Protein AF-A0A2V8D7M4-F1 (afdb_monomer_lite)

Secondary structure (DSSP, 8-state):
------------SS--SS---PPPP---PPPPPTTS-B-B-BTTBSTT---EE---SS-TTTGGGEEEEEEE------SS---PPPEEETTEEEEE-TT--EEEEETTT--EEEEE--TTT--GGGGGT--------EEETTEEEEEETTEEEEEETTT--B-TTTTBTTEE-HHHHHHTTT-TT-S-GGGGT-B--SPPEEETTEEEEE-B-GGGT-SS-EEEEEETTT--EEEEEESS--STTSTTHHHHGGG-BSS--EE----SPPEEETTTTEEEEEE--EES-GGGSBS--TTTTEEEEEETTT--EEEEEESSSS--S-----S--EEEEEEETTEEEEEEEEE-TTS-EEEEETTT--BSS-EEEEE-----SSTT----SEEEEEB-TTSSBPPPSS-SS--S--HHHHTT-EE--TTPPP-TTEEBSS-TT-SS-SPPPEEETTTTEEEEEEEE--BT--S--EEEEEEEETTTTEEEEEEEEESB--S-EEEETTTEEEEE-B-TTT-EEEEEETTT--EEEEEE-SS---SPPEEEEETTEEEEEETTTEEEEEE--TTSTT-TTTHHHHHHHHHHHHHHHS--S--EEEETTEEEE-SSHHHHHHHHHHHHHHHHHHHS-HHHHHHHHHHHHHHTTT--THHHHHHHHHHHHHHHHHHHHHHHTT--EEEEETTEEEEE-TTHHHHHHHHHHHHHHHHH-TTS-THHHHB-TT----S-S--PPPPHHHHHHHHHHHHHHHHHHTHHHHHTTT-BS-SSHHHHHHHHHHHHHHHTTT-GGGTT--SSSTT-SSGGGGS---HHHHHHHHHHHHTT--HHHHHHHHHHHHHHHHHHHHHHHHHHHH--HHHHHHHHHHHHT-HHHHHTTT-HHHH--THHHHHHHHHHHHHHH--HHHHHHHHHHHHHHHHH-HHHHHHHHHHHHHHHHHHHHHH-PPPHHHHHHHHHHHHHHHHHHHHHHHHHHHHHHHH-PPPHHHHHHTS--GGGGG---TTBTTTTTTSS----GGG-----HHHHHHHHHHTSSSBPHHHHHHHHHHHHHHHHHTGGGSSHHHHHTTSGGGGS---GGGHHHHHHHHHHHHHHHHHHHHHHT-S-HHHHHHHHHHHHHHHHHHT-B----B---SS--TTGGG---TT-EEEEESPP-GGGTTSSHHHHHHHHHHH---BS---SSS--TTHHHHHHHHTTTTSHHHHHHHHHTTEEEEEEEHHHH-HHHHHHHHHHHHH-TTEEEEEEEEETTEEEEEEEE--

pLDDT: mean 81.51, std 22.2, range [20.89, 98.62]

Radius of gyration: 36.57 Å; chains: 1; bounding box: 95×88×108 Å

Sequence (1271 aa):
MDQKCSVLFSVAAVSAVLASSVPAPRGQQPRPNAATSANWPLHNLDLAGSRFSALDQINTSNVKLLGPRWLFQHGVIDGVSNQTTPVIA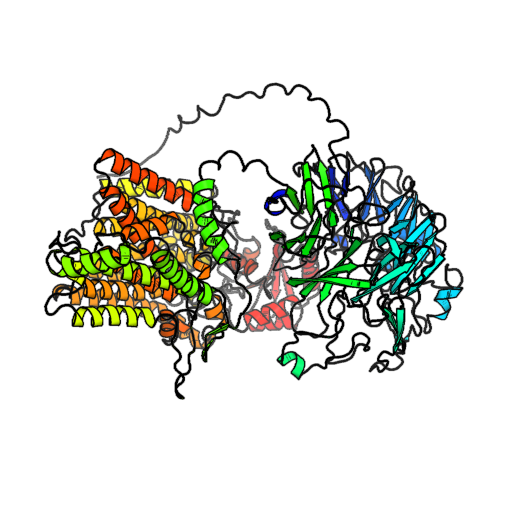DGTLYVTDSRGSVYAVDAADGHLLWTYDVTTAIGGGAKDGYVFRNRGVCYANGVIYGAAGSFLLALDAKTGKPMPGFGKNGHAHVILDVLNVRYPDVTSPITLGYWFTTAPQVYDGVLYIGSTRSESHIPGGHVIAVDAKTGKVLWHFNTIPQDENDQGWAVAGPTWVGGERNGGGIWETPSIDADLGLLYVAVGNPFGDSTKRIGTNLFTDSIIALTLGSGTLKWHFQQTHHDVWDYDSANQPILFDMEVRGQKVKALAEASKNGYLYILNRETGQPIHPIKEMPVPTETTRSGEQPWPTQPIPYTAAGQPMRPVSPVFPVNIPPERLASGKLVPIFTPPGPNQIRAPGTEGGANYGPISYSPQTGLLYVAAVDSPSGAGRPARGYFSAFDPSTGELVWQRDFDGHGQAGSVVTAGGLVFVGAGSNIAGYFFAYDAKSGELLWKFNTGAGIFASPSVYMVNGEQFVADAKPFCVLRVSPLMRDRFALVADFVFLVLAGVAAFISMAGGVSWHIGSLRVTAGSGTRAAALAGIVLVVRHAVVRHPSLAARLLITLQRVKALVRIRRLAAAADLVVVSLVAAQFLIDLVGGGGESQAGGFHVLIPGGTYLVLAALAVWLLRRAAFKGSSPLKLLLSRRHEHAWPAAFGWPSRREWLLAFVVVGGATVLLLHQQVLAFTSVPDLGDPLFSMWRLAWVAHQLPRDPLHLFDANIFHPAVRTLAYSDAMLLPGLIAAPALWLGAPLAVVYTSLMLFSFVAAGLAMFALARAISGHVGGALIAGLVFAFDPFRFSHYSHLELEFSFWMPLAALCVLRTLATGDRGAGVLAGALVALQGLSSLYLGAYFALSLTVLVQCRIGVFGRPTRRALVPLGVVVLIGTATAALVTIPYWANRSTLGERSVDEIRAYSARGRDYLTASRRSALYGMRLFEREGGERELFPGTAPLLLGAAALLPPLEPAAVVVAVTLATSVDASLGLNGTIYSWLHKLPPFRGFRAPARFRAIAGLYLALLAGVGAVAIARRIGSVWRSRATLWAIGLAVLVDVHPAIELQPLWNHAPGIYKYVPDPRSVLADLPLPWGQDAFWHDPVYMYFATFHWHPIVNGSSGFAPAWYEPLGAIARDFPSDATLDAFRELGTEYFVLHEGYYGTAMFRRVVGDVGLQARLEFVATSSWEEGECRLYRLRR

Foldseek 3Di:
DDDDDDDDDDDDDDPPPPDDDDDDPDDDDDDDDPPFWFWQQALLSDLLSQLEAQDAPCFLVFVALKDFQEFDDPPDDLVAAAAEAWGGDPQWIWTADQQWKIWIAGNNRGHTQDTGDCQVVDDDCSVVRDGNAAHHWGDDDQWIWGFGWQWIFIARNRRRFTQPQEPHRRIANAVCVVCCVPVVVDPHVVVLPWTDREYWDDDPQKTWGKIFDLVSFHLFIKTFIARNRRRHTQEIAGQFDQDPVHACCVPQVVQFAQRRRTAFTFQYYWHDDVVLQKIKTWTWDHDDDLLRGHGQRGPHQKIWIAGNNYRHTDDMDHQAGSDQFRWGQQAHWRWDWDDAPNDIAGWTWTAILLQDIFIARPNHRHGPFDWDWAADDQDDPDPNRGGDGTGTFGDWNVRHGQDGQDDQWDDPADPVLVVQADTDGNRHRDDPRYKGPPHNCGFQHNAYWHADPVQQKIKTKTKRDIPSRPDAIKIKIWIANSNGSHTQDMDIDGAGRQHHWRHYSSQWIWGFHADQPFQKIFIARNNRRHTSDIDRPNHGFNYYWDWIGDSNWIWIWGVDSTTIMGNDPPPPPPCPVPVVVVVVVVVVVVLVPPFADWDWDDDDPDTDTDDGRVVVCVVVVVVCVVCVVCPPCVPVVVVVVVVVVVVVPPDDPLVVVVVVVVVVVVVVVVLLVVQLVQDFDWDDDDPDTDGDANPVVVVVVVVVVVVVVVVVDDDDDPLCSLADPPDPQDLHLPLDFDDPVLLVVLLCLQVVLLCVLVVVCVVQVLWDQALFLLLVVLLLLLLLLVCCVPPVVQSQQALEQFPDGSVCLLFWSQNLLSVVLNVCVVVVNFSSNSSSVLLSVLLSLQLSLQLSLLCSRQVDSLLSNQLSLLLSLFLLCVLVSSNSLLSNLNLLSLLLSLLVSLQSPLDLVSLLSSLVSLLSNCSSGVVSSVLSVVLSVLLVVLCCVNVNGGDPSSPVSPVNSVVSSVVSNCVSCPSNVVCCVQFPFDDPVLLQLQAEGSQLLQAARCFQPVPNRPTDDDDDSSSRQPRFDLLVVLLVLQCPPSHHSSSVSLVVSLVVLVQQSNACSHDPNVVVCVPVVSRRDRHSVSSSSVSSSSSSSSSSSSLVSVLVVDPDPVVSVVSSVVSSVVSSNRSRTHGDIDHDDSAAFPALVLPPDLAAEEEEDDQDADPRNRHPLSVVSSNCSHRVYRYSGDDGSTHGPVRRVLNVLSVPPPDPVNLVSCVVSRHFKYKYDCLVCPVSSSVVNVVVLVVDPQKDWRDWTADPSGIITMIGGHD

Structure (mmCIF, N/CA/C/O backbone):
data_AF-A0A2V8D7M4-F1
#
_entry.id   AF-A0A2V8D7M4-F1
#
loop_
_atom_site.group_PDB
_atom_site.id
_atom_site.type_symbol
_atom_site.label_atom_id
_atom_site.label_alt_id
_atom_site.label_comp_id
_atom_site.label_asym_id
_atom_site.label_entity_id
_atom_site.label_seq_id
_atom_site.pdbx_PDB_ins_code
_atom_site.Cartn_x
_atom_site.Cartn_y
_atom_site.Cartn_z
_atom_site.occupancy
_atom_site.B_iso_or_equiv
_atom_site.auth_seq_id
_atom_site.auth_comp_id
_atom_site.auth_asym_id
_atom_site.auth_atom_id
_atom_site.pdbx_PDB_model_num
ATOM 1 N N . MET A 1 1 ? 4.837 -33.604 54.580 1.00 27.72 1 MET A N 1
ATOM 2 C CA . MET A 1 1 ? 5.178 -34.786 53.764 1.00 27.72 1 MET A CA 1
ATOM 3 C C . MET A 1 1 ? 3.973 -35.107 52.897 1.00 27.72 1 MET A C 1
ATOM 5 O O . MET A 1 1 ? 2.879 -35.079 53.439 1.00 27.72 1 MET A O 1
ATOM 9 N N . ASP A 1 2 ? 4.018 -35.400 51.605 1.00 26.11 2 ASP A N 1
ATOM 10 C CA . ASP A 1 2 ? 4.973 -35.200 50.504 1.00 26.11 2 ASP A CA 1
ATOM 11 C C . ASP A 1 2 ? 4.156 -35.527 49.225 1.00 26.11 2 ASP A C 1
ATOM 13 O O . ASP A 1 2 ? 3.369 -36.463 49.244 1.00 26.11 2 ASP A O 1
ATOM 17 N N . GLN A 1 3 ? 4.029 -34.621 48.248 1.00 25.11 3 GLN A N 1
ATOM 18 C CA . GLN A 1 3 ? 4.700 -34.630 46.932 1.00 25.11 3 GLN A CA 1
ATOM 19 C C . GLN A 1 3 ? 4.267 -35.712 45.903 1.00 25.11 3 GLN A C 1
ATOM 21 O O . GLN A 1 3 ? 4.392 -36.900 46.163 1.00 25.11 3 GLN A O 1
ATOM 26 N N . LYS A 1 4 ? 3.974 -35.211 44.677 1.00 24.16 4 LYS A N 1
ATOM 27 C CA . LYS A 1 4 ? 4.159 -35.793 43.310 1.00 24.16 4 LYS A CA 1
ATOM 28 C C . LYS A 1 4 ? 3.019 -36.661 42.723 1.00 24.16 4 LYS A C 1
ATOM 30 O O . LYS A 1 4 ? 2.608 -37.634 43.331 1.00 24.16 4 LYS A O 1
ATOM 35 N N . CYS A 1 5 ? 2.341 -36.175 41.661 1.00 22.86 5 CYS A N 1
ATOM 36 C CA . CYS A 1 5 ? 2.525 -36.455 40.200 1.00 22.86 5 CYS A CA 1
ATOM 37 C C . CYS A 1 5 ? 2.073 -37.888 39.811 1.00 22.86 5 CYS A C 1
ATOM 39 O O . CYS A 1 5 ? 2.480 -38.822 40.481 1.00 22.86 5 CYS A O 1
ATOM 41 N N . SER A 1 6 ? 1.262 -38.199 38.782 1.00 23.02 6 SER A N 1
ATOM 42 C CA . SER A 1 6 ? 1.127 -37.699 37.388 1.00 23.02 6 SER A CA 1
ATOM 43 C C . SER A 1 6 ? -0.196 -38.265 36.779 1.00 23.02 6 SER A C 1
ATOM 45 O O . SER A 1 6 ? -0.577 -39.367 37.149 1.00 23.02 6 SER A O 1
ATOM 47 N N . VAL A 1 7 ? -1.027 -37.505 36.042 1.00 22.80 7 VAL A N 1
ATOM 48 C CA . VAL A 1 7 ? -1.212 -37.471 34.556 1.00 22.80 7 VAL A CA 1
ATOM 49 C C . VAL A 1 7 ? -1.684 -38.783 33.873 1.00 22.80 7 VAL A C 1
ATOM 51 O O . VAL A 1 7 ? -0.868 -39.686 33.746 1.00 22.80 7 VAL A O 1
ATOM 54 N N . LEU A 1 8 ? -2.944 -38.834 33.369 1.00 20.89 8 LEU A N 1
ATOM 55 C CA . LEU A 1 8 ? -3.399 -39.216 31.992 1.00 20.89 8 LEU A CA 1
ATOM 56 C C . LEU A 1 8 ? -4.894 -39.650 31.890 1.00 20.89 8 LEU A C 1
ATOM 58 O O . LEU A 1 8 ? -5.414 -40.302 32.786 1.00 20.89 8 LEU A O 1
ATOM 62 N N . PHE A 1 9 ? -5.513 -39.333 30.733 1.00 22.23 9 PHE A N 1
ATOM 63 C CA . PHE A 1 9 ? -6.847 -39.713 30.190 1.00 22.23 9 PHE A CA 1
ATOM 64 C C . PHE A 1 9 ? -8.096 -39.131 30.900 1.00 22.23 9 PHE A C 1
ATOM 66 O O . PHE A 1 9 ? -8.343 -39.371 32.070 1.00 22.23 9 PHE A O 1
ATOM 73 N N . SER A 1 10 ? -8.993 -38.368 30.257 1.00 23.16 10 SER A N 1
ATOM 74 C CA . SER A 1 10 ? -9.716 -38.729 29.030 1.00 23.16 10 SER A CA 1
ATOM 75 C C . SER A 1 10 ? -10.328 -37.501 28.330 1.00 23.16 10 SER A C 1
ATOM 77 O O . SER A 1 10 ? -11.093 -36.747 28.930 1.00 23.16 10 SER A O 1
ATOM 79 N N . VAL A 1 11 ? -10.022 -37.352 27.040 1.00 24.89 11 VAL A N 1
ATOM 80 C CA . VAL A 1 11 ? -10.732 -36.523 26.055 1.00 24.89 11 VAL A CA 1
ATOM 81 C C . VAL A 1 11 ? -11.683 -37.453 25.302 1.00 24.89 11 VAL A C 1
ATOM 83 O O . VAL A 1 11 ? -11.208 -38.303 24.561 1.00 24.89 11 VAL A O 1
ATOM 86 N N . ALA A 1 12 ? -12.994 -37.320 25.507 1.00 25.48 12 ALA A N 1
ATOM 87 C CA . ALA A 1 12 ? -14.046 -37.806 24.604 1.00 25.48 12 ALA A CA 1
ATOM 88 C C . ALA A 1 12 ? -15.416 -37.405 25.172 1.00 25.48 12 ALA A C 1
ATOM 90 O O . ALA A 1 12 ? -15.815 -37.971 26.183 1.00 25.48 12 ALA A O 1
ATOM 91 N N . ALA A 1 13 ? -16.094 -36.428 24.547 1.00 26.25 13 ALA A N 1
ATOM 92 C CA . ALA A 1 13 ? -17.565 -36.296 24.459 1.00 26.25 13 ALA A CA 1
ATOM 93 C C . ALA A 1 13 ? -18.044 -34.848 24.198 1.00 26.25 13 ALA A C 1
ATOM 95 O O . ALA A 1 13 ? -18.875 -34.353 24.946 1.00 26.25 13 ALA A O 1
ATOM 96 N N . VAL A 1 14 ? -17.590 -34.168 23.131 1.00 25.42 14 VAL A N 1
ATOM 97 C CA . VAL A 1 14 ? -18.385 -33.098 22.470 1.00 25.42 14 VAL A CA 1
ATOM 98 C C . VAL A 1 14 ? -18.044 -33.029 20.964 1.00 25.42 14 VAL A C 1
ATOM 100 O O . VAL A 1 14 ? -17.627 -32.000 20.446 1.00 25.42 14 VAL A O 1
ATOM 103 N N . SER A 1 15 ? -18.198 -34.146 20.242 1.00 25.67 15 SER A N 1
ATOM 104 C CA . SER A 1 15 ? -18.017 -34.214 18.773 1.00 25.67 15 SER A CA 1
ATOM 105 C C . SER A 1 15 ? -19.235 -34.795 18.036 1.00 25.67 15 SER A C 1
ATOM 107 O O . SER A 1 15 ? -19.090 -35.344 16.953 1.00 25.67 15 SER A O 1
ATOM 109 N N . ALA A 1 16 ? -20.450 -34.685 18.586 1.00 26.64 16 ALA A N 1
ATOM 110 C CA . ALA A 1 16 ? -21.616 -35.427 18.082 1.00 26.64 16 ALA A CA 1
ATOM 111 C C . ALA A 1 16 ? -22.852 -34.576 17.707 1.00 26.64 16 ALA A C 1
ATOM 113 O O . ALA A 1 16 ? -23.973 -35.018 17.933 1.00 26.64 16 ALA A O 1
ATOM 114 N N . VAL A 1 17 ? -22.684 -33.375 17.122 1.00 26.47 17 VAL A N 1
ATOM 115 C CA . VAL A 1 17 ? -23.813 -32.610 16.513 1.00 26.47 17 VAL A CA 1
ATOM 116 C C . VAL A 1 17 ? -23.497 -32.035 15.109 1.00 26.47 17 VAL A C 1
ATOM 118 O O . VAL A 1 17 ? -24.310 -31.329 14.531 1.00 26.47 17 VAL A O 1
ATOM 121 N N . LEU A 1 18 ? -22.363 -32.373 14.480 1.00 27.97 18 LEU A N 1
ATOM 122 C CA . LEU A 1 18 ? -21.993 -31.851 13.142 1.00 27.97 18 LEU A CA 1
ATOM 123 C C . LEU A 1 18 ? -21.801 -32.926 12.057 1.00 27.97 18 LEU A C 1
ATOM 125 O O . LEU A 1 18 ? -21.059 -32.724 11.103 1.00 27.97 18 LEU A O 1
ATOM 129 N N . ALA A 1 19 ? -22.502 -34.056 12.156 1.00 28.30 19 ALA A N 1
ATOM 130 C CA . ALA A 1 19 ? -22.486 -35.092 11.121 1.00 28.30 19 ALA A CA 1
ATOM 131 C C . ALA A 1 19 ? -23.907 -35.584 10.810 1.00 28.30 19 ALA A C 1
ATOM 133 O O . ALA A 1 19 ? -24.363 -36.591 11.342 1.00 28.30 19 ALA A O 1
ATOM 134 N N . SER A 1 20 ? -24.640 -34.832 9.986 1.00 26.25 20 SER A N 1
ATOM 135 C CA . SER A 1 20 ? -25.800 -35.333 9.222 1.00 26.25 20 SER A CA 1
ATOM 136 C C . SER A 1 20 ? -26.304 -34.279 8.230 1.00 26.25 20 SER A C 1
ATOM 138 O O . SER A 1 20 ? -27.333 -33.643 8.415 1.00 26.25 20 SER A O 1
ATOM 140 N N . SER A 1 21 ? -25.582 -34.106 7.124 1.00 25.38 21 SER A N 1
ATOM 141 C CA . SER A 1 21 ? -26.225 -33.782 5.846 1.00 25.38 21 SER A CA 1
ATOM 142 C C . SER A 1 21 ? -25.392 -34.373 4.712 1.00 25.38 21 SER A C 1
ATOM 144 O O . SER A 1 21 ? -24.327 -33.887 4.349 1.00 25.38 21 SER A O 1
ATOM 146 N N . VAL A 1 22 ? -25.865 -35.511 4.215 1.00 29.44 22 VAL A N 1
ATOM 147 C CA . VAL A 1 22 ? -25.399 -36.137 2.976 1.00 29.44 22 VAL A CA 1
ATOM 148 C C . VAL A 1 22 ? -25.762 -35.194 1.819 1.00 29.44 22 VAL A C 1
ATOM 150 O O . VAL A 1 22 ? -26.911 -34.743 1.778 1.00 29.44 22 VAL A O 1
ATOM 153 N N . PRO A 1 23 ? -24.863 -34.882 0.868 1.00 29.25 23 PRO A N 1
ATOM 154 C CA . PRO A 1 23 ? -25.263 -34.173 -0.337 1.00 29.25 23 PRO A CA 1
ATOM 155 C C . PRO A 1 23 ? -26.124 -35.115 -1.184 1.00 29.25 23 PRO A C 1
ATOM 157 O O . PRO A 1 23 ? -25.671 -36.186 -1.588 1.00 29.25 23 PRO A O 1
ATOM 160 N N . ALA A 1 24 ? -27.369 -34.728 -1.458 1.00 28.23 24 ALA A N 1
ATOM 161 C CA . ALA A 1 24 ? -28.170 -35.377 -2.489 1.00 28.23 24 ALA A CA 1
ATOM 162 C C . ALA A 1 24 ? -27.472 -35.234 -3.861 1.00 28.23 24 ALA A C 1
ATOM 164 O O . ALA A 1 24 ? -26.822 -34.210 -4.105 1.00 28.23 24 ALA A O 1
ATOM 165 N N . PRO A 1 25 ? -27.606 -36.212 -4.776 1.00 29.23 25 PRO A N 1
ATOM 166 C CA . PRO A 1 25 ? -27.069 -36.091 -6.125 1.00 29.23 25 PRO A CA 1
ATOM 167 C C . PRO A 1 25 ? -27.715 -34.881 -6.811 1.00 29.23 25 PRO A C 1
ATOM 169 O O . PRO A 1 25 ? -28.934 -34.822 -6.978 1.00 29.23 25 PRO A O 1
ATOM 172 N N . ARG A 1 26 ? -26.897 -33.887 -7.180 1.00 31.62 26 ARG A N 1
ATOM 173 C CA . ARG A 1 26 ? -27.341 -32.749 -7.991 1.00 31.62 26 ARG A CA 1
ATOM 174 C C . ARG A 1 26 ? -27.797 -33.286 -9.345 1.00 31.62 26 ARG A C 1
ATOM 176 O O . ARG A 1 26 ? -26.973 -33.653 -10.178 1.00 31.62 26 ARG A O 1
ATOM 183 N N . GLY A 1 27 ? -29.112 -33.328 -9.550 1.00 28.41 27 GLY A N 1
ATOM 184 C CA . GLY A 1 27 ? -29.692 -33.457 -10.879 1.00 28.41 27 GLY A CA 1
ATOM 185 C C . GLY A 1 27 ? -29.128 -32.367 -11.788 1.00 28.41 27 GLY A C 1
ATOM 186 O O . GLY A 1 27 ? -28.971 -31.221 -11.361 1.00 28.41 27 GLY A O 1
ATOM 187 N N . GLN A 1 28 ? -28.789 -32.749 -13.019 1.00 30.16 28 GLN A N 1
ATOM 188 C CA . GLN A 1 28 ? -28.401 -31.838 -14.091 1.00 30.16 28 GLN A CA 1
ATOM 189 C C . GLN A 1 28 ? -29.419 -30.696 -14.176 1.00 30.16 28 GLN A C 1
ATOM 191 O O . GLN A 1 28 ? -30.562 -30.905 -14.582 1.00 30.16 28 GLN A O 1
ATOM 196 N N . GLN A 1 29 ? -29.008 -29.489 -13.786 1.00 29.09 29 GLN A N 1
ATOM 197 C CA . GLN A 1 29 ? -29.749 -28.298 -14.169 1.00 29.09 29 GLN A CA 1
ATOM 198 C C . GLN A 1 29 ? -29.503 -28.028 -15.661 1.00 29.09 29 GLN A C 1
ATOM 200 O O . GLN A 1 29 ? -28.375 -28.213 -16.132 1.00 29.09 29 GLN A O 1
ATOM 205 N N . PRO A 1 30 ? -30.532 -27.618 -16.422 1.00 30.20 30 PRO A N 1
ATOM 206 C CA . PRO A 1 30 ? -30.375 -27.288 -17.832 1.00 30.20 30 PRO A CA 1
ATOM 207 C C . PRO A 1 30 ? -29.391 -26.125 -17.993 1.00 30.20 30 PRO A C 1
ATOM 209 O O . PRO A 1 30 ? -29.423 -25.173 -17.214 1.00 30.20 30 PRO A O 1
ATOM 212 N N . ARG A 1 31 ? -28.530 -26.194 -19.015 1.00 34.69 31 ARG A N 1
ATOM 213 C CA . ARG A 1 31 ? -27.631 -25.094 -19.401 1.00 34.69 31 ARG A CA 1
ATOM 214 C C . ARG A 1 31 ? -28.441 -23.800 -19.611 1.00 34.69 31 ARG A C 1
ATOM 216 O O . ARG A 1 31 ? -29.452 -23.864 -20.314 1.00 34.69 31 ARG A O 1
ATOM 223 N N . PRO A 1 32 ? -28.021 -22.644 -19.064 1.00 33.19 32 PRO A N 1
ATOM 224 C CA . PRO A 1 32 ? -28.684 -21.376 -19.344 1.00 33.19 32 PRO A CA 1
ATOM 225 C C . PRO A 1 32 ? -28.572 -21.012 -20.829 1.00 33.19 32 PRO A C 1
ATOM 227 O O . PRO A 1 32 ? -27.511 -21.150 -21.438 1.00 33.19 32 PRO A O 1
ATOM 230 N N . ASN A 1 33 ? -29.687 -20.547 -21.394 1.00 30.88 33 ASN A N 1
ATOM 231 C CA . ASN A 1 33 ? -29.779 -19.967 -22.732 1.00 30.88 33 ASN A CA 1
ATOM 232 C C . ASN A 1 33 ? -28.800 -18.791 -22.906 1.00 30.88 33 ASN A C 1
ATOM 234 O O . ASN A 1 33 ? -28.593 -18.011 -21.981 1.00 30.88 33 ASN A O 1
ATOM 238 N N . ALA A 1 34 ? -28.292 -18.608 -24.127 1.00 36.75 34 ALA A N 1
ATOM 239 C CA . ALA A 1 34 ? -27.309 -17.602 -24.556 1.00 36.75 34 ALA A CA 1
ATOM 240 C C . ALA A 1 34 ? -27.711 -16.111 -24.380 1.00 36.75 34 ALA A C 1
ATOM 242 O O . ALA A 1 34 ? -27.045 -15.230 -24.908 1.00 36.75 34 ALA A O 1
ATOM 243 N N . ALA A 1 35 ? -28.778 -15.805 -23.637 1.00 43.97 35 ALA A N 1
ATOM 244 C CA . ALA A 1 35 ? -29.265 -14.447 -23.378 1.00 43.97 35 ALA A CA 1
ATOM 245 C C . ALA A 1 35 ? -28.831 -13.874 -22.007 1.00 43.97 35 ALA A C 1
ATOM 247 O O . ALA A 1 35 ? -29.286 -12.800 -21.626 1.00 43.97 35 ALA A O 1
ATOM 248 N N . THR A 1 36 ? -27.979 -14.573 -21.243 1.00 58.97 36 THR A N 1
ATOM 249 C CA . THR A 1 36 ? -27.606 -14.207 -19.856 1.00 58.97 36 THR A CA 1
ATOM 250 C C . THR A 1 36 ? -26.109 -13.944 -19.636 1.00 58.97 36 THR A C 1
ATOM 252 O O . THR A 1 36 ? -25.670 -13.862 -18.489 1.00 58.97 36 THR A O 1
ATOM 255 N N . SER A 1 37 ? -25.304 -13.839 -20.695 1.00 74.06 37 SER A N 1
ATOM 256 C CA . SER A 1 37 ? -23.854 -13.607 -20.607 1.00 74.06 37 SER A CA 1
ATOM 257 C C . SER A 1 37 ? -23.372 -12.602 -21.650 1.00 74.06 37 SER A C 1
ATOM 259 O O . SER A 1 37 ? -23.865 -12.599 -22.774 1.00 74.06 37 SER A O 1
ATOM 261 N N . ALA A 1 38 ? -22.392 -11.780 -21.287 1.00 89.25 38 ALA A N 1
ATOM 262 C CA . ALA A 1 38 ? -21.728 -10.836 -22.178 1.00 89.25 38 ALA A CA 1
ATOM 263 C C . ALA A 1 38 ? -20.213 -10.957 -22.001 1.00 89.25 38 ALA A C 1
ATOM 265 O O . ALA A 1 38 ? -19.717 -10.930 -20.874 1.00 89.25 38 ALA A O 1
ATOM 266 N N . ASN A 1 39 ? -19.512 -11.104 -23.122 1.00 93.62 39 ASN A N 1
ATOM 267 C CA . ASN A 1 39 ? -18.077 -11.362 -23.186 1.00 93.62 39 ASN A CA 1
ATOM 268 C C . ASN A 1 39 ? -17.278 -10.058 -23.367 1.00 93.62 39 ASN A C 1
ATOM 270 O O . ASN A 1 39 ? -17.806 -9.050 -23.831 1.00 93.62 39 ASN A O 1
ATOM 274 N N . TRP A 1 40 ? -15.985 -10.129 -23.060 1.00 96.69 40 TRP A N 1
ATOM 275 C CA . TRP A 1 40 ? -14.964 -9.133 -23.393 1.00 96.69 40 TRP A CA 1
ATOM 276 C C . TRP A 1 40 ? -13.812 -9.866 -24.104 1.00 96.69 40 TRP A C 1
ATOM 278 O O . TRP A 1 40 ? -12.815 -10.206 -23.468 1.00 96.69 40 TRP A O 1
ATOM 288 N N . PRO A 1 41 ? -13.973 -10.236 -25.387 1.00 95.06 41 PRO A N 1
ATOM 289 C CA . PRO A 1 41 ? -13.099 -11.219 -26.032 1.00 95.06 41 PRO A CA 1
ATOM 290 C C . PRO A 1 41 ? -11.738 -10.659 -26.479 1.00 95.06 41 PRO A C 1
ATOM 292 O O . PRO A 1 41 ? -10.811 -11.431 -26.708 1.00 95.06 41 PRO A O 1
ATOM 295 N N . LEU A 1 42 ? -11.598 -9.338 -26.611 1.00 96.31 42 LEU A N 1
ATOM 296 C CA . LEU A 1 42 ? -10.390 -8.671 -27.112 1.00 96.31 42 LEU A CA 1
ATOM 297 C C . LEU A 1 42 ? -9.811 -7.726 -26.054 1.00 96.31 42 LEU A C 1
ATOM 299 O O . LEU A 1 42 ? -10.530 -7.295 -25.155 1.00 96.31 42 LEU A O 1
ATOM 303 N N . HIS A 1 43 ? -8.537 -7.348 -26.190 1.00 94.62 43 HIS A N 1
ATOM 304 C CA . HIS A 1 43 ? -7.863 -6.424 -25.267 1.00 94.62 43 HIS A CA 1
ATOM 305 C C . HIS A 1 43 ? -8.665 -5.128 -25.041 1.00 94.62 43 HIS A C 1
ATOM 307 O O . HIS A 1 43 ? -8.978 -4.774 -23.904 1.00 94.62 43 HIS A O 1
ATOM 313 N N . ASN A 1 44 ? -9.103 -4.483 -26.127 1.00 95.06 44 ASN A N 1
ATOM 314 C CA . ASN A 1 44 ? -9.892 -3.248 -26.101 1.00 95.06 44 ASN A CA 1
ATOM 315 C C . ASN A 1 44 ? -11.383 -3.463 -26.416 1.00 95.06 44 ASN A C 1
ATOM 317 O O . ASN A 1 44 ? -12.020 -2.584 -26.992 1.00 95.06 44 ASN A O 1
ATOM 321 N N . LEU A 1 45 ? -11.946 -4.605 -25.991 1.00 95.62 45 LEU A N 1
ATOM 322 C CA . LEU A 1 45 ? -13.331 -5.060 -26.215 1.00 95.62 45 LEU A CA 1
ATOM 323 C C . LEU A 1 45 ? -13.655 -5.435 -27.666 1.00 95.62 45 LEU A C 1
ATOM 325 O O . LEU A 1 45 ? -14.095 -6.558 -27.916 1.00 95.62 45 LEU A O 1
ATOM 329 N N . ASP A 1 46 ? -13.445 -4.514 -28.600 1.00 95.50 46 ASP A N 1
ATOM 330 C CA . ASP A 1 46 ? -13.784 -4.644 -30.016 1.00 95.50 46 ASP A CA 1
ATOM 331 C C . ASP A 1 46 ? -12.638 -4.159 -30.925 1.00 95.50 46 ASP A C 1
ATOM 333 O O . ASP A 1 46 ? -11.596 -3.695 -30.461 1.00 95.50 46 ASP A O 1
ATOM 337 N N . LEU A 1 47 ? -12.824 -4.300 -32.241 1.00 96.94 47 LEU A N 1
ATOM 338 C CA . LEU A 1 47 ? -11.836 -3.908 -33.252 1.00 96.94 47 LEU A CA 1
ATOM 339 C C . LEU A 1 47 ? -11.587 -2.395 -33.294 1.00 96.94 47 LEU A C 1
ATOM 341 O O . LEU A 1 47 ? -10.476 -1.969 -33.590 1.00 96.94 47 LEU A O 1
ATOM 345 N N . ALA A 1 48 ? -12.604 -1.590 -32.985 1.00 96.62 48 ALA A N 1
ATOM 346 C CA . ALA A 1 48 ? -12.492 -0.135 -32.922 1.00 96.62 48 ALA A CA 1
ATOM 347 C C . ALA A 1 48 ? -11.748 0.340 -31.661 1.00 96.62 48 ALA A C 1
ATOM 349 O O . ALA A 1 48 ? -11.341 1.502 -31.575 1.00 96.62 48 ALA A O 1
ATOM 350 N N . GLY A 1 49 ? -11.599 -0.553 -30.681 1.00 95.06 49 GLY A N 1
ATOM 351 C CA . GLY A 1 49 ? -11.091 -0.255 -29.358 1.00 95.06 49 GLY A CA 1
ATOM 352 C C . GLY A 1 49 ? -12.011 0.688 -28.583 1.00 95.06 49 GLY A C 1
ATOM 353 O O . GLY A 1 49 ? -11.535 1.533 -27.831 1.00 95.06 49 GLY A O 1
ATOM 354 N N . SER A 1 50 ? -13.330 0.591 -28.782 1.00 94.69 50 SER A N 1
ATOM 355 C CA . SER A 1 50 ? -14.285 1.564 -28.229 1.00 94.69 50 SER A CA 1
ATOM 356 C C . SER A 1 50 ? -14.263 1.620 -26.699 1.00 94.69 50 SER A C 1
ATOM 358 O O . SER A 1 50 ? -14.527 2.666 -26.096 1.00 94.69 50 SER A O 1
ATOM 360 N N . ARG A 1 51 ? -13.988 0.464 -26.072 1.00 96.31 51 ARG A N 1
ATOM 361 C CA . ARG A 1 51 ? -14.117 0.219 -24.629 1.00 96.31 51 ARG A CA 1
ATOM 362 C C . ARG A 1 51 ? -15.457 0.728 -24.072 1.00 96.31 51 ARG A C 1
ATOM 364 O O . ARG A 1 51 ? -15.528 1.205 -22.936 1.00 96.31 51 ARG A O 1
ATOM 371 N N . PHE A 1 52 ? -16.521 0.597 -24.869 1.00 97.00 52 PHE A N 1
ATOM 372 C CA . PHE A 1 52 ? -17.901 0.867 -24.480 1.00 97.00 52 PHE A CA 1
ATOM 373 C C . PHE A 1 52 ? -18.672 -0.432 -24.262 1.00 97.00 52 PHE A C 1
ATOM 375 O O . PHE A 1 52 ? -18.961 -1.176 -25.195 1.00 97.00 52 PHE A O 1
ATOM 382 N N . SER A 1 53 ? -19.068 -0.690 -23.020 1.00 95.75 53 SER A N 1
ATOM 383 C CA . SER A 1 53 ? -19.937 -1.817 -22.696 1.00 95.75 53 SER A CA 1
ATOM 384 C C . SER A 1 53 ? -21.407 -1.414 -22.784 1.00 95.75 53 SER A C 1
ATOM 386 O O . SER A 1 53 ? -21.849 -0.490 -22.103 1.00 95.75 53 SER A O 1
ATOM 388 N N . ALA A 1 54 ? -22.205 -2.169 -23.538 1.00 94.25 54 ALA A N 1
ATOM 389 C CA . ALA A 1 54 ? -23.657 -1.981 -23.594 1.00 94.25 54 ALA A CA 1
ATOM 390 C C . ALA A 1 54 ? -24.392 -2.407 -22.300 1.00 94.25 54 ALA A C 1
ATOM 392 O O . ALA A 1 54 ? -25.613 -2.296 -22.226 1.00 94.25 54 ALA A O 1
ATOM 393 N N . LEU A 1 55 ? -23.674 -2.911 -21.291 1.00 94.88 55 LEU A N 1
ATOM 394 C CA . LEU A 1 55 ? -24.250 -3.361 -20.026 1.00 94.88 55 LEU A CA 1
ATOM 395 C C . LEU A 1 55 ? -24.599 -2.181 -19.108 1.00 94.88 55 LEU A C 1
ATOM 397 O O . LEU A 1 55 ? -23.808 -1.252 -18.940 1.00 94.88 55 LEU A O 1
ATOM 401 N N . ASP A 1 56 ? -25.764 -2.256 -18.469 1.00 94.62 56 ASP A N 1
ATOM 402 C CA . ASP A 1 56 ? -26.352 -1.184 -17.656 1.00 94.62 56 ASP A CA 1
ATOM 403 C C . ASP A 1 56 ? -26.931 -1.662 -16.307 1.00 94.62 56 ASP A C 1
ATOM 405 O O . ASP A 1 56 ? -27.499 -0.865 -15.549 1.00 94.62 56 ASP A O 1
ATOM 409 N N . GLN A 1 57 ? -26.769 -2.948 -15.963 1.00 94.00 57 GLN A N 1
ATOM 410 C CA . GLN A 1 57 ? -27.193 -3.489 -14.667 1.00 94.00 57 GLN A CA 1
ATOM 411 C C . GLN A 1 57 ? -26.487 -2.753 -13.517 1.00 94.00 57 GLN A C 1
ATOM 413 O O . GLN A 1 57 ? -27.104 -2.507 -12.480 1.00 94.00 57 GLN A O 1
ATOM 418 N N . ILE A 1 58 ? -25.227 -2.360 -13.711 1.00 94.25 58 ILE A N 1
ATOM 419 C CA . ILE A 1 58 ? -24.499 -1.393 -12.890 1.00 94.25 58 ILE A CA 1
ATOM 420 C C . ILE A 1 58 ? -24.632 -0.023 -13.558 1.00 94.25 58 ILE A C 1
ATOM 422 O O . ILE A 1 58 ? -24.190 0.172 -14.686 1.00 94.25 58 ILE A O 1
ATOM 426 N N . ASN A 1 59 ? -25.236 0.930 -12.856 1.00 95.69 59 ASN A N 1
ATOM 427 C CA . ASN A 1 59 ? -25.524 2.268 -13.366 1.00 95.69 59 ASN A CA 1
ATOM 428 C C . ASN A 1 59 ? -25.416 3.331 -12.265 1.00 95.69 59 ASN A C 1
ATOM 430 O O . ASN A 1 59 ? -25.223 3.023 -11.084 1.00 95.69 59 ASN A O 1
ATOM 434 N N . THR A 1 60 ? -25.563 4.600 -12.644 1.00 93.88 60 THR A N 1
ATOM 435 C CA . THR A 1 60 ? -25.428 5.759 -11.741 1.00 93.88 60 THR A CA 1
ATOM 436 C C . THR A 1 60 ? -26.291 5.670 -10.475 1.00 93.88 60 THR A C 1
ATOM 438 O O . THR A 1 60 ? -25.894 6.160 -9.418 1.00 93.88 60 THR A O 1
ATOM 441 N N . SER A 1 61 ? -27.439 4.984 -10.522 1.00 90.00 61 SER A N 1
ATOM 442 C CA . SER A 1 61 ? -28.336 4.853 -9.366 1.00 90.00 61 SER A CA 1
ATOM 443 C C . SER A 1 61 ? -27.862 3.831 -8.321 1.00 90.00 61 SER A C 1
ATOM 445 O O . SER A 1 61 ? -28.179 3.967 -7.129 1.00 90.00 61 SER A O 1
ATOM 447 N N . ASN A 1 62 ? -27.102 2.811 -8.743 1.00 90.12 62 ASN A N 1
ATOM 448 C CA . ASN A 1 62 ? -26.774 1.646 -7.921 1.00 90.12 62 ASN A CA 1
ATOM 449 C C . ASN A 1 62 ? -25.270 1.354 -7.776 1.00 90.12 62 ASN A C 1
ATOM 451 O O . ASN A 1 62 ? -24.922 0.531 -6.932 1.00 90.12 62 ASN A O 1
ATOM 455 N N . VAL A 1 63 ? -24.386 2.064 -8.487 1.00 92.56 63 VAL A N 1
ATOM 456 C CA . VAL A 1 63 ? -22.921 1.886 -8.415 1.00 92.56 63 VAL A CA 1
ATOM 457 C C . VAL A 1 63 ? -22.362 2.007 -6.995 1.00 92.56 63 VAL A C 1
ATOM 459 O O . VAL A 1 63 ? -21.420 1.319 -6.628 1.00 92.56 63 VAL A O 1
ATOM 462 N N . LYS A 1 64 ? -23.011 2.789 -6.128 1.00 86.94 64 LYS A N 1
ATOM 463 C CA . LYS A 1 64 ? -22.687 2.885 -4.693 1.00 86.94 64 LYS A CA 1
ATOM 464 C C . LYS A 1 64 ? -22.791 1.560 -3.917 1.00 86.94 64 LYS A C 1
ATOM 466 O O . LYS A 1 64 ? -22.314 1.482 -2.790 1.00 86.94 64 LYS A O 1
ATOM 471 N N . LEU A 1 65 ? -23.453 0.548 -4.483 1.00 85.69 65 LEU A N 1
ATOM 472 C CA . LEU A 1 65 ? -23.593 -0.800 -3.920 1.00 85.69 65 LEU A CA 1
ATOM 473 C C . LEU A 1 65 ? -22.512 -1.769 -4.423 1.00 85.69 65 LEU A C 1
ATOM 475 O O . LEU A 1 65 ? -22.530 -2.942 -4.045 1.00 85.69 65 LEU A O 1
ATOM 479 N N . LEU A 1 66 ? -21.620 -1.306 -5.300 1.00 84.38 66 LEU A N 1
ATOM 480 C CA . LEU A 1 66 ? -20.548 -2.103 -5.871 1.00 84.38 66 LEU A CA 1
ATOM 481 C C . LEU A 1 66 ? -19.517 -2.456 -4.790 1.00 84.38 66 LEU A C 1
ATOM 483 O O . LEU A 1 66 ? -19.083 -1.598 -4.017 1.00 84.38 66 LEU A O 1
ATOM 487 N N . GLY A 1 67 ? -19.124 -3.727 -4.734 1.00 84.06 67 GLY A N 1
ATOM 488 C CA . GLY A 1 67 ? -18.101 -4.220 -3.814 1.00 84.06 67 GLY A CA 1
ATOM 489 C C . GLY A 1 67 ? -17.383 -5.459 -4.354 1.00 84.06 67 GLY A C 1
ATOM 490 O O . GLY A 1 67 ? -17.862 -6.060 -5.322 1.00 84.06 67 GLY A O 1
ATOM 491 N N . PRO A 1 68 ? -16.243 -5.841 -3.748 1.00 83.38 68 PRO A N 1
ATOM 492 C CA . PRO A 1 68 ? -15.464 -6.999 -4.172 1.00 83.38 68 PRO A CA 1
ATOM 493 C C . PRO A 1 68 ? -16.269 -8.289 -4.055 1.00 83.38 68 PRO A C 1
ATOM 495 O O . PRO A 1 68 ? -16.898 -8.566 -3.031 1.00 83.38 68 PRO A O 1
ATOM 498 N N . ARG A 1 69 ? -16.243 -9.071 -5.132 1.00 83.75 69 ARG A N 1
ATOM 499 C CA . ARG A 1 69 ? -16.848 -10.395 -5.239 1.00 83.75 69 ARG A CA 1
ATOM 500 C C . ARG A 1 69 ? -15.821 -11.487 -4.974 1.00 83.75 69 ARG A C 1
ATOM 502 O O . ARG A 1 69 ? -16.097 -12.372 -4.170 1.00 83.75 69 ARG A O 1
ATOM 509 N N . TRP A 1 70 ? -14.682 -11.421 -5.651 1.00 84.12 70 TRP A N 1
ATOM 510 C CA . TRP A 1 70 ? -13.581 -12.371 -5.529 1.00 84.12 70 TRP A CA 1
ATOM 511 C C . TRP A 1 70 ? -12.265 -11.716 -5.967 1.00 84.12 70 TRP A C 1
ATOM 513 O O . TRP A 1 70 ? -12.264 -10.669 -6.623 1.00 84.12 70 TRP A O 1
ATOM 523 N N . LEU A 1 71 ? -11.152 -12.319 -5.546 1.00 84.25 71 LEU A N 1
ATOM 524 C CA . LEU A 1 71 ? -9.791 -11.868 -5.825 1.00 84.25 71 LEU A CA 1
ATOM 525 C C . LEU A 1 71 ? -8.969 -13.042 -6.366 1.00 84.25 71 LEU A C 1
ATOM 527 O O . LEU A 1 71 ? -9.127 -14.162 -5.882 1.00 84.25 71 LEU A O 1
ATOM 531 N N . PHE A 1 72 ? -8.068 -12.782 -7.315 1.00 82.19 72 PHE A N 1
ATOM 532 C CA . PHE A 1 72 ? -7.118 -13.779 -7.821 1.00 82.19 72 PHE A CA 1
ATOM 533 C C . PHE A 1 72 ? -5.674 -13.277 -7.686 1.00 82.19 72 PHE A C 1
ATOM 535 O O . PHE A 1 72 ? -5.356 -12.120 -7.967 1.00 82.19 72 PHE A O 1
ATOM 542 N N . GLN A 1 73 ? -4.775 -14.143 -7.227 1.00 82.06 73 GLN A N 1
ATOM 543 C CA . GLN A 1 73 ? -3.361 -13.819 -7.050 1.00 82.06 73 GLN A CA 1
ATOM 544 C C . GLN A 1 73 ? -2.520 -14.841 -7.810 1.00 82.06 73 GLN A C 1
ATOM 546 O O . GLN A 1 73 ? -2.488 -16.013 -7.453 1.00 82.06 73 GLN A O 1
ATOM 551 N N . HIS A 1 74 ? -1.818 -14.385 -8.848 1.00 77.44 74 HIS A N 1
ATOM 552 C CA . HIS A 1 74 ? -0.965 -15.239 -9.683 1.00 77.44 74 HIS A CA 1
ATOM 553 C C . HIS A 1 74 ? 0.454 -15.445 -9.111 1.00 77.44 74 HIS A C 1
ATOM 555 O O . HIS A 1 74 ? 1.271 -16.117 -9.727 1.00 77.44 74 HIS A O 1
ATOM 561 N N . GLY A 1 75 ? 0.781 -14.853 -7.954 1.00 71.75 75 GLY A N 1
ATOM 562 C CA . GLY A 1 75 ? 2.041 -15.093 -7.229 1.00 71.75 75 GLY A CA 1
ATOM 563 C C . GLY A 1 75 ? 3.312 -14.474 -7.832 1.00 71.75 75 GLY A C 1
ATOM 564 O O . GLY A 1 75 ? 4.381 -14.617 -7.250 1.00 71.75 75 GLY A O 1
ATOM 565 N N . VAL A 1 76 ? 3.220 -13.759 -8.960 1.00 72.38 76 VAL A N 1
ATOM 566 C CA . VAL A 1 76 ? 4.372 -13.095 -9.605 1.00 72.38 76 VAL A CA 1
ATOM 567 C C . VAL A 1 76 ? 4.403 -11.621 -9.214 1.00 72.38 76 VAL A C 1
ATOM 569 O O . VAL A 1 76 ? 3.497 -10.863 -9.561 1.00 72.38 76 VAL A O 1
ATOM 572 N N . ILE A 1 77 ? 5.452 -11.210 -8.502 1.00 64.88 77 ILE A N 1
ATOM 573 C CA . ILE A 1 77 ? 5.677 -9.819 -8.100 1.00 64.88 77 ILE A CA 1
ATOM 574 C C . ILE A 1 77 ? 6.684 -9.207 -9.071 1.00 64.88 77 ILE A C 1
ATOM 576 O O . ILE A 1 77 ? 7.857 -9.553 -9.068 1.00 64.88 77 ILE A O 1
ATOM 580 N N . ASP A 1 78 ? 6.215 -8.294 -9.914 1.00 59.47 78 ASP A N 1
ATOM 581 C CA . ASP A 1 78 ? 7.008 -7.668 -10.974 1.00 59.47 78 ASP A CA 1
ATOM 582 C C . ASP A 1 78 ? 7.635 -6.325 -10.575 1.00 59.47 78 ASP A C 1
ATOM 584 O O . ASP A 1 78 ? 8.205 -5.651 -11.426 1.00 59.47 78 ASP A O 1
ATOM 588 N N . GLY A 1 79 ? 7.502 -5.908 -9.309 1.00 49.56 79 GLY A N 1
ATOM 589 C CA . GLY A 1 79 ? 8.107 -4.694 -8.735 1.00 49.56 79 GLY A CA 1
ATOM 590 C C . GLY A 1 79 ? 7.691 -3.352 -9.364 1.00 49.56 79 GLY A C 1
ATOM 591 O O . GLY A 1 79 ? 8.026 -2.308 -8.815 1.00 49.56 79 GLY A O 1
ATOM 592 N N . VAL A 1 80 ? 6.964 -3.362 -10.490 1.00 58.84 80 VAL A N 1
ATOM 593 C CA . VAL A 1 80 ? 6.776 -2.189 -11.356 1.00 58.84 80 VAL A CA 1
ATOM 594 C C . VAL A 1 80 ? 5.300 -1.956 -11.707 1.00 58.84 80 VAL A C 1
ATOM 596 O O . VAL A 1 80 ? 4.704 -1.026 -11.173 1.00 58.84 80 VAL A O 1
ATOM 599 N N . SER A 1 81 ? 4.669 -2.772 -12.565 1.00 70.38 81 SER A N 1
ATOM 600 C CA . SER A 1 81 ? 3.271 -2.555 -12.992 1.00 70.38 81 SER A CA 1
ATOM 601 C C . SER A 1 81 ? 2.674 -3.776 -13.711 1.00 70.38 81 SER A C 1
ATOM 603 O O . SER A 1 81 ? 3.167 -4.137 -14.782 1.00 70.38 81 SER A O 1
ATOM 605 N N . ASN A 1 82 ? 1.560 -4.328 -13.209 1.00 78.50 82 ASN A N 1
ATOM 606 C CA . ASN A 1 82 ? 0.757 -5.283 -13.982 1.00 78.50 82 ASN A CA 1
ATOM 607 C C . ASN A 1 82 ? -0.187 -4.500 -14.910 1.00 78.50 82 ASN A C 1
ATOM 609 O O . ASN A 1 82 ? -0.921 -3.634 -14.440 1.00 78.50 82 ASN A O 1
ATOM 613 N N . GLN A 1 83 ? -0.130 -4.791 -16.210 1.00 87.12 83 GLN A N 1
ATOM 614 C CA . GLN A 1 83 ? -0.825 -4.051 -17.268 1.00 87.12 83 GLN A CA 1
ATOM 615 C C . GLN A 1 83 ? -1.846 -4.918 -18.027 1.00 87.12 83 GLN A C 1
ATOM 617 O O . GLN A 1 83 ? -2.375 -4.487 -19.050 1.00 87.12 83 GLN A O 1
ATOM 622 N N . THR A 1 84 ? -2.133 -6.139 -17.553 1.00 91.12 84 THR A N 1
ATOM 623 C CA . THR A 1 84 ? -3.066 -7.051 -18.231 1.00 91.12 84 THR A CA 1
ATOM 624 C C . THR A 1 84 ? -4.480 -6.482 -18.234 1.00 91.12 84 THR A C 1
ATOM 626 O O . THR A 1 84 ? -5.072 -6.284 -17.177 1.00 91.12 84 THR A O 1
ATOM 629 N N . THR A 1 85 ? -5.073 -6.298 -19.413 1.00 93.94 85 THR A N 1
ATOM 630 C CA . THR A 1 85 ? -6.532 -6.146 -19.493 1.00 93.94 85 THR A CA 1
ATOM 631 C C . THR A 1 85 ? -7.168 -7.535 -19.424 1.00 93.94 85 THR A C 1
ATOM 633 O O . THR A 1 85 ? -6.760 -8.409 -20.196 1.00 93.94 85 THR A O 1
ATOM 636 N N . PRO A 1 86 ? -8.128 -7.790 -18.518 1.00 95.12 86 PRO A N 1
ATOM 637 C CA . PRO A 1 86 ? -8.763 -9.100 -18.423 1.00 95.12 86 PRO A CA 1
ATOM 638 C C . PRO A 1 86 ? -9.599 -9.395 -19.674 1.00 95.12 86 PRO A C 1
ATOM 640 O O . PRO A 1 86 ? -10.435 -8.578 -20.065 1.00 95.12 86 PRO A O 1
ATOM 643 N N . VAL A 1 87 ? -9.418 -10.571 -20.275 1.00 96.88 87 VAL A N 1
ATOM 644 C CA . VAL A 1 87 ? -10.252 -11.053 -21.390 1.00 96.88 87 VAL A CA 1
ATOM 645 C C . VAL A 1 87 ? -11.248 -12.069 -20.866 1.00 96.88 87 VAL A C 1
ATOM 647 O O . VAL A 1 87 ? -10.874 -12.976 -20.132 1.00 96.88 87 VAL A O 1
ATOM 650 N N . ILE A 1 88 ? -12.519 -11.928 -21.232 1.00 96.88 88 ILE A N 1
ATOM 651 C CA . ILE A 1 88 ? -13.596 -12.806 -20.781 1.00 96.88 88 ILE A CA 1
ATOM 652 C C . ILE A 1 88 ? -14.282 -13.417 -21.994 1.00 96.88 88 ILE A C 1
ATOM 654 O O . ILE A 1 88 ? -14.828 -12.697 -22.831 1.00 96.88 88 ILE A O 1
ATOM 658 N N . ALA A 1 89 ? -14.298 -14.743 -22.062 1.00 95.25 89 ALA A N 1
ATOM 659 C CA . ALA A 1 89 ? -15.017 -15.483 -23.085 1.00 95.25 89 ALA A CA 1
ATOM 660 C C . ALA A 1 89 ? -15.661 -16.734 -22.488 1.00 95.25 89 ALA A C 1
ATOM 662 O O . ALA A 1 89 ? -15.018 -17.507 -21.780 1.00 95.25 89 ALA A O 1
ATOM 663 N N . ASP A 1 90 ? -16.946 -16.924 -22.781 1.00 90.56 90 ASP A N 1
ATOM 664 C CA . ASP A 1 90 ? -17.697 -18.147 -22.484 1.00 90.56 90 ASP A CA 1
ATOM 665 C C . ASP A 1 90 ? -17.626 -18.566 -21.001 1.00 90.56 90 ASP A C 1
ATOM 667 O O . ASP A 1 90 ? -17.495 -19.742 -20.664 1.00 90.56 90 ASP A O 1
ATOM 671 N N . GLY A 1 91 ? -17.705 -17.581 -20.098 1.00 91.44 91 GLY A N 1
ATOM 672 C CA . GLY A 1 91 ? -17.658 -17.786 -18.644 1.00 91.44 91 GLY A CA 1
ATOM 673 C C . GLY A 1 91 ? -16.254 -17.967 -18.059 1.00 91.44 91 GLY A C 1
ATOM 674 O O . GLY A 1 91 ? -16.126 -18.109 -16.847 1.00 91.44 91 GLY A O 1
ATOM 675 N N . THR A 1 92 ? -15.208 -17.920 -18.885 1.00 96.06 92 THR A N 1
ATOM 676 C CA . THR A 1 92 ? -13.809 -17.976 -18.448 1.00 96.06 92 THR A CA 1
ATOM 677 C C . THR A 1 92 ? -13.160 -16.605 -18.567 1.00 96.06 92 THR A C 1
ATOM 679 O O . THR A 1 92 ? -13.370 -15.891 -19.547 1.00 96.06 92 THR A O 1
ATOM 682 N N . LEU A 1 93 ? -12.365 -16.244 -17.567 1.00 97.06 93 LEU A N 1
ATOM 683 C CA . LEU A 1 93 ? -11.569 -15.031 -17.525 1.00 97.06 93 LEU A CA 1
ATOM 684 C C . LEU A 1 93 ? -10.084 -15.381 -17.657 1.00 97.06 93 LEU A C 1
ATOM 686 O O . LEU A 1 93 ? -9.576 -16.243 -16.945 1.00 97.06 93 LEU A O 1
ATOM 690 N N . TYR A 1 94 ? -9.389 -14.682 -18.549 1.00 97.06 94 TYR A N 1
ATOM 691 C CA . TYR A 1 94 ? -7.981 -14.875 -18.873 1.00 97.06 94 TYR A CA 1
ATOM 692 C C . TYR A 1 94 ? -7.172 -13.636 -18.492 1.00 97.06 94 TYR A C 1
ATOM 694 O O . TYR A 1 94 ? -7.529 -12.511 -18.856 1.00 97.06 94 TYR A O 1
ATOM 702 N N . VAL A 1 95 ? -6.065 -13.848 -17.781 1.00 94.62 95 VAL A N 1
ATOM 703 C CA . VAL A 1 95 ? -5.117 -12.797 -17.377 1.00 94.62 95 VAL A CA 1
ATOM 704 C C . VAL A 1 95 ? -3.684 -13.246 -17.566 1.00 94.62 95 VAL A C 1
ATOM 706 O O . VAL A 1 95 ? -3.397 -14.444 -17.545 1.00 94.62 95 VAL A O 1
ATOM 709 N N . THR A 1 96 ? -2.781 -12.278 -17.703 1.00 92.31 96 THR A N 1
ATOM 710 C CA . THR A 1 96 ? -1.348 -12.539 -17.836 1.00 92.31 96 THR A CA 1
ATOM 711 C C . THR A 1 96 ? -0.535 -12.007 -16.666 1.00 92.31 96 THR A C 1
ATOM 713 O O . THR A 1 96 ? -0.879 -10.992 -16.059 1.00 92.31 96 THR A O 1
ATOM 716 N N . ASP A 1 97 ? 0.593 -12.659 -16.385 1.00 88.06 97 ASP A N 1
ATOM 717 C CA . ASP A 1 97 ? 1.677 -12.025 -15.630 1.00 88.06 97 ASP A CA 1
ATOM 718 C C . ASP A 1 97 ? 2.632 -11.250 -16.554 1.00 88.06 97 ASP A C 1
ATOM 720 O O . ASP A 1 97 ? 2.517 -11.284 -17.780 1.00 88.06 97 ASP A O 1
ATOM 724 N N . SER A 1 98 ? 3.604 -10.548 -15.970 1.00 81.31 98 SER A N 1
ATOM 725 C CA . SER A 1 98 ? 4.544 -9.687 -16.696 1.00 81.31 98 SER A CA 1
ATOM 726 C C . SER A 1 98 ? 5.497 -10.416 -17.652 1.00 81.31 98 SER A C 1
ATOM 728 O O . SER A 1 98 ? 6.179 -9.756 -18.439 1.00 81.31 98 SER A O 1
ATOM 730 N N . ARG A 1 99 ? 5.555 -11.754 -17.597 1.00 82.69 99 ARG A N 1
ATOM 731 C CA . ARG A 1 99 ? 6.339 -12.603 -18.508 1.00 82.69 99 ARG A CA 1
ATOM 732 C C . ARG A 1 99 ? 5.522 -13.024 -19.733 1.00 82.69 99 ARG A C 1
ATOM 734 O O . ARG A 1 99 ? 6.106 -13.433 -20.733 1.00 82.69 99 ARG A O 1
ATOM 741 N N . GLY A 1 100 ? 4.193 -12.925 -19.650 1.00 88.00 100 GLY A N 1
ATOM 742 C CA . GLY A 1 100 ? 3.250 -13.448 -20.638 1.00 88.00 100 GLY A CA 1
ATOM 743 C C . GLY A 1 100 ? 2.701 -14.838 -20.304 1.00 88.00 100 GLY A C 1
ATOM 744 O O . GLY A 1 100 ? 2.115 -15.474 -21.177 1.00 88.00 100 GLY A O 1
ATOM 745 N N . SER A 1 101 ? 2.869 -15.332 -19.067 1.00 91.44 101 SER A N 1
ATOM 746 C CA . SER A 1 101 ? 2.183 -16.566 -18.643 1.00 91.44 101 SER A CA 1
ATOM 747 C C . SER A 1 101 ? 0.689 -16.298 -18.548 1.00 91.44 101 SER A C 1
ATOM 749 O O . SER A 1 101 ? 0.303 -15.231 -18.075 1.00 91.44 101 SER A O 1
ATOM 751 N N . VAL A 1 102 ? -0.139 -17.260 -18.950 1.00 95.75 102 VAL A N 1
ATOM 752 C CA . VAL A 1 102 ? -1.599 -17.102 -19.014 1.00 95.75 102 VAL A CA 1
ATOM 753 C C . VAL A 1 102 ? -2.261 -17.905 -17.901 1.00 95.75 102 VAL A C 1
ATOM 755 O O . VAL A 1 102 ? -1.969 -19.087 -17.722 1.00 95.75 102 VAL A O 1
ATOM 758 N N . TYR A 1 103 ? -3.186 -17.273 -17.187 1.00 96.25 103 TYR A N 1
ATOM 759 C CA . TYR A 1 103 ? -4.007 -17.889 -16.151 1.00 96.25 103 TYR A CA 1
ATOM 760 C C . TYR A 1 103 ? -5.466 -17.797 -16.584 1.00 96.25 103 TYR A C 1
ATOM 762 O O . TYR A 1 103 ? -5.947 -16.707 -16.898 1.00 96.25 103 TYR A O 1
ATOM 770 N N . ALA A 1 104 ? -6.159 -18.932 -16.594 1.00 97.06 104 ALA A N 1
ATOM 771 C CA . ALA A 1 104 ? -7.590 -18.999 -16.840 1.00 97.06 104 ALA A CA 1
ATOM 772 C C . ALA A 1 104 ? -8.318 -19.292 -15.534 1.00 97.06 104 ALA A C 1
ATOM 774 O O . ALA A 1 104 ? -8.020 -20.280 -14.859 1.00 97.06 104 ALA A O 1
ATOM 775 N N . VAL A 1 105 ? -9.286 -18.453 -15.192 1.00 94.56 105 VAL A N 1
ATOM 776 C CA . VAL A 1 105 ? -10.125 -18.596 -14.004 1.00 94.56 105 VAL A CA 1
ATOM 777 C C . VAL A 1 105 ? -11.595 -18.571 -14.398 1.00 94.56 105 VAL A C 1
ATOM 779 O O . VAL A 1 105 ? -11.965 -17.970 -15.406 1.00 94.56 105 VAL A O 1
ATOM 782 N N . ASP A 1 106 ? -12.457 -19.199 -13.613 1.00 93.50 106 ASP A N 1
ATOM 783 C CA . ASP A 1 106 ? -13.897 -19.040 -13.792 1.00 93.50 106 ASP A CA 1
ATOM 784 C C . ASP A 1 106 ? -14.305 -17.603 -13.468 1.00 93.50 106 ASP A C 1
ATOM 786 O O . ASP A 1 106 ? -13.962 -17.046 -12.423 1.00 93.50 106 ASP A O 1
ATOM 790 N N . ALA A 1 107 ? -15.029 -16.978 -14.388 1.00 91.81 107 ALA A N 1
ATOM 791 C CA . ALA A 1 107 ? -15.378 -15.574 -14.276 1.00 91.81 107 ALA A CA 1
ATOM 792 C C . ALA A 1 107 ? -16.445 -15.306 -13.189 1.00 91.81 107 ALA A C 1
ATOM 794 O O . ALA A 1 107 ? -16.592 -14.179 -12.727 1.00 91.81 107 ALA A O 1
ATOM 795 N N . ALA A 1 108 ? -17.198 -16.308 -12.731 1.00 87.06 108 ALA A N 1
ATOM 796 C CA . ALA A 1 108 ? -18.217 -16.122 -11.700 1.00 87.06 108 ALA A CA 1
ATOM 797 C C . ALA A 1 108 ? -17.636 -16.080 -10.275 1.00 87.06 108 ALA A C 1
ATOM 799 O O . ALA A 1 108 ? -18.157 -15.343 -9.425 1.00 87.06 108 ALA A O 1
ATOM 800 N N . ASP A 1 109 ? -16.586 -16.858 -9.994 1.00 84.25 109 ASP A N 1
ATOM 801 C CA . ASP A 1 109 ? -16.057 -17.040 -8.633 1.00 84.25 109 ASP A CA 1
ATOM 802 C C . ASP A 1 109 ? -14.524 -16.978 -8.489 1.00 84.25 109 ASP A C 1
ATOM 804 O O . ASP A 1 109 ? -14.032 -16.938 -7.359 1.00 84.25 109 ASP A O 1
ATOM 808 N N . GLY A 1 110 ? -13.779 -16.901 -9.593 1.00 85.88 110 GLY A N 1
ATOM 809 C CA . GLY A 1 110 ? -12.330 -16.736 -9.595 1.00 85.88 110 GLY A CA 1
ATOM 810 C C . GLY A 1 110 ? -11.527 -18.015 -9.375 1.00 85.88 110 GLY A C 1
ATOM 811 O O . GLY A 1 110 ? -10.318 -17.922 -9.148 1.00 85.88 110 GLY A O 1
ATOM 812 N N . HIS A 1 111 ? -12.146 -19.201 -9.420 1.00 88.88 111 HIS A N 1
ATOM 813 C CA . HIS A 1 111 ? -11.389 -20.444 -9.275 1.00 88.88 111 HIS A CA 1
ATOM 814 C C . HIS A 1 111 ? -10.459 -20.678 -10.470 1.00 88.88 111 HIS A C 1
ATOM 816 O O . HIS A 1 111 ? -10.858 -20.537 -11.624 1.00 88.88 111 HIS A O 1
ATOM 822 N N . LEU A 1 112 ? -9.210 -21.063 -10.196 1.00 92.75 112 LEU A N 1
ATOM 823 C CA . LEU A 1 112 ? -8.230 -21.376 -11.233 1.00 92.75 112 LEU A CA 1
ATOM 824 C C . LEU A 1 112 ? -8.642 -22.638 -12.002 1.00 92.75 112 LEU A C 1
ATOM 826 O O . LEU A 1 112 ? -8.813 -23.700 -11.406 1.00 92.75 112 LEU A O 1
ATOM 830 N N . LEU A 1 113 ? -8.757 -22.518 -13.324 1.00 92.81 113 LEU A N 1
ATOM 831 C CA . LEU A 1 113 ? -9.063 -23.615 -14.244 1.00 92.81 113 LEU A CA 1
ATOM 832 C C . LEU A 1 113 ? -7.782 -24.252 -14.782 1.00 92.81 113 LEU A C 1
ATOM 834 O O . LEU A 1 113 ? -7.616 -25.470 -14.730 1.00 92.81 113 LEU A O 1
ATOM 838 N N . TRP A 1 114 ? -6.875 -23.424 -15.301 1.00 97.06 114 TRP A N 1
ATOM 839 C CA . TRP A 1 114 ? -5.579 -23.852 -15.815 1.00 97.06 114 TRP A CA 1
ATOM 840 C C . TRP A 1 114 ? -4.584 -22.688 -15.844 1.00 97.06 114 TRP A C 1
ATOM 842 O O . TRP A 1 114 ? -4.964 -21.517 -15.876 1.00 97.06 114 TRP A O 1
ATOM 852 N N . THR A 1 115 ? -3.297 -23.033 -15.881 1.00 96.19 115 THR A N 1
ATOM 853 C CA . THR A 1 115 ? -2.187 -22.086 -16.049 1.00 96.19 115 THR A CA 1
ATOM 854 C C . THR A 1 115 ? -1.271 -22.568 -17.165 1.00 96.19 115 THR A C 1
ATOM 856 O O . THR A 1 115 ? -0.985 -23.763 -17.259 1.00 96.19 115 THR A O 1
ATOM 859 N N . TYR A 1 116 ? -0.774 -21.636 -17.974 1.00 94.94 116 TYR A N 1
ATOM 860 C CA . TYR A 1 116 ? 0.299 -21.864 -18.931 1.00 94.94 116 TYR A CA 1
ATOM 861 C C . TYR A 1 116 ? 1.504 -20.980 -18.596 1.00 94.94 116 TYR A C 1
ATOM 863 O O . TYR A 1 116 ? 1.467 -19.766 -18.800 1.00 94.94 116 TYR A O 1
ATOM 871 N N . ASP A 1 117 ? 2.562 -21.593 -18.061 1.00 91.00 117 ASP A N 1
ATOM 872 C CA . ASP A 1 117 ? 3.789 -20.913 -17.635 1.00 91.00 117 ASP A CA 1
ATOM 873 C C . ASP A 1 117 ? 4.826 -20.870 -18.769 1.00 91.00 117 ASP A C 1
ATOM 875 O O . ASP A 1 117 ? 5.251 -21.905 -19.287 1.00 91.00 117 ASP A O 1
ATOM 879 N N . VAL A 1 118 ? 5.254 -19.661 -19.141 1.00 87.25 118 VAL A N 1
ATOM 880 C CA . VAL A 1 118 ? 6.212 -19.416 -20.234 1.00 87.25 118 VAL A CA 1
ATOM 881 C C . VAL A 1 118 ? 7.663 -19.285 -19.762 1.00 87.25 118 VAL A C 1
ATOM 883 O O . VAL A 1 118 ? 8.553 -19.100 -20.589 1.00 87.25 118 VAL A O 1
ATOM 886 N N . THR A 1 119 ? 7.941 -19.409 -18.461 1.00 82.06 119 THR A N 1
ATOM 887 C CA . THR A 1 119 ? 9.265 -19.150 -17.853 1.00 82.06 119 THR A CA 1
ATOM 888 C C . THR A 1 119 ? 10.403 -19.931 -18.502 1.00 82.06 119 THR A C 1
ATOM 890 O O . THR A 1 119 ? 11.506 -19.416 -18.671 1.00 82.06 119 THR A O 1
ATOM 893 N N . THR A 1 120 ? 10.156 -21.184 -18.883 1.00 77.75 120 THR A N 1
ATOM 894 C CA . THR A 1 120 ? 11.175 -22.029 -19.525 1.00 77.75 120 THR A CA 1
ATOM 895 C C . THR A 1 120 ? 11.290 -21.785 -21.030 1.00 77.75 120 THR A C 1
ATOM 897 O O . THR A 1 120 ? 12.332 -22.097 -21.610 1.00 77.75 120 THR A O 1
ATOM 900 N N . ALA A 1 121 ? 10.253 -21.207 -21.646 1.00 77.56 121 ALA A N 1
ATOM 901 C CA . ALA A 1 121 ? 10.171 -20.911 -23.074 1.00 77.56 121 ALA A CA 1
ATOM 902 C C . ALA A 1 121 ? 10.795 -19.552 -23.440 1.00 77.56 121 ALA A C 1
ATOM 904 O O . ALA A 1 121 ? 11.306 -19.386 -24.545 1.00 77.56 121 ALA A O 1
ATOM 905 N N . ILE A 1 122 ? 10.797 -18.589 -22.516 1.00 74.69 122 ILE A N 1
ATOM 906 C CA . ILE A 1 122 ? 11.444 -17.283 -22.699 1.00 74.69 122 ILE A CA 1
ATOM 907 C C . ILE A 1 122 ? 12.971 -17.381 -22.506 1.00 74.69 122 ILE A C 1
ATOM 909 O O . ILE A 1 122 ? 13.473 -18.041 -21.594 1.00 74.69 122 ILE A O 1
ATOM 913 N N . GLY A 1 123 ? 13.730 -16.742 -23.401 1.00 58.22 123 GLY A N 1
ATOM 914 C CA . GLY A 1 123 ? 15.195 -16.646 -23.342 1.00 58.22 123 GLY A CA 1
ATOM 915 C C . GLY A 1 123 ? 15.691 -15.341 -22.702 1.00 58.22 123 GLY A C 1
ATOM 916 O O . GLY A 1 123 ? 14.919 -14.408 -22.493 1.00 58.22 123 GLY A O 1
ATOM 917 N N . GLY A 1 124 ? 16.997 -15.255 -22.425 1.00 52.62 124 GLY A N 1
ATOM 918 C CA . GLY A 1 124 ? 17.646 -14.044 -21.895 1.00 52.62 124 GLY A CA 1
ATOM 919 C C . GLY A 1 124 ? 17.374 -13.776 -20.408 1.00 52.62 124 GLY A C 1
ATOM 920 O O . GLY A 1 124 ? 17.024 -14.691 -19.662 1.00 52.62 124 GLY A O 1
ATOM 921 N N . GLY A 1 125 ? 17.504 -12.508 -19.990 1.00 41.12 125 GLY A N 1
ATOM 922 C CA . GLY A 1 125 ? 17.392 -12.067 -18.587 1.00 41.12 125 GLY A CA 1
ATOM 923 C C . GLY A 1 125 ? 16.041 -12.344 -17.915 1.00 41.12 125 GLY A C 1
ATOM 924 O O . GLY A 1 125 ? 15.908 -12.194 -16.708 1.00 41.12 125 GLY A O 1
ATOM 925 N N . ALA A 1 126 ? 15.041 -12.805 -18.666 1.00 43.03 126 ALA A N 1
ATOM 926 C CA . ALA A 1 126 ? 13.785 -13.351 -18.160 1.00 43.03 126 ALA A CA 1
ATOM 927 C C . ALA A 1 126 ? 13.969 -14.489 -17.143 1.00 43.03 126 ALA A C 1
ATOM 929 O O . ALA A 1 126 ? 13.227 -14.590 -16.168 1.00 43.03 126 ALA A O 1
ATOM 930 N N . LYS A 1 127 ? 14.977 -15.342 -17.385 1.00 44.38 127 LYS A N 1
ATOM 931 C CA . LYS A 1 127 ? 15.382 -16.429 -16.481 1.00 44.38 127 LYS A CA 1
ATOM 932 C C . LYS A 1 127 ? 16.076 -15.902 -15.221 1.00 44.38 127 LYS A C 1
ATOM 934 O O . LYS A 1 127 ? 16.112 -16.602 -14.215 1.00 44.38 127 LYS A O 1
ATOM 939 N N . ASP A 1 128 ? 16.546 -14.658 -15.283 1.00 41.31 128 ASP A N 1
ATOM 940 C CA . ASP A 1 128 ? 17.273 -13.937 -14.239 1.00 41.31 128 ASP A CA 1
ATOM 941 C C . ASP A 1 128 ? 16.413 -12.834 -13.574 1.00 41.31 128 ASP A C 1
ATOM 943 O O . ASP A 1 128 ? 16.945 -11.979 -12.871 1.00 41.31 128 ASP A O 1
ATOM 947 N N . GLY A 1 129 ? 15.083 -12.839 -13.779 1.00 44.84 129 GLY A N 1
ATOM 948 C CA . GLY A 1 129 ? 14.142 -11.913 -13.125 1.00 44.84 129 GLY A CA 1
ATOM 949 C C . GLY A 1 129 ? 13.765 -10.647 -13.913 1.00 44.84 129 GLY A C 1
ATOM 950 O O . GLY A 1 129 ? 13.166 -9.735 -13.346 1.00 44.84 129 GLY A O 1
ATOM 951 N N . TYR A 1 130 ? 14.083 -10.563 -15.209 1.00 52.38 130 TYR A N 1
ATOM 952 C CA . TYR A 1 130 ? 13.710 -9.427 -16.064 1.00 52.38 130 TYR A CA 1
ATOM 953 C C . TYR A 1 130 ? 12.195 -9.365 -16.339 1.00 52.38 130 TYR A C 1
ATOM 955 O O . TYR A 1 130 ? 11.563 -10.368 -16.672 1.00 52.38 130 TYR A O 1
ATOM 963 N N . VAL A 1 131 ? 11.620 -8.162 -16.241 1.00 60.34 131 VAL A N 1
ATOM 964 C CA . VAL A 1 131 ? 10.180 -7.881 -16.376 1.00 60.34 131 VAL A CA 1
ATOM 965 C C . VAL A 1 131 ? 9.898 -7.299 -17.765 1.00 60.34 131 VAL A C 1
ATOM 967 O O . VAL A 1 131 ? 10.290 -6.168 -18.041 1.00 60.34 131 VAL A O 1
ATOM 970 N N . PHE A 1 132 ? 9.195 -8.032 -18.637 1.00 66.44 132 PHE A N 1
ATOM 971 C CA . PHE A 1 132 ? 8.858 -7.532 -19.983 1.00 66.44 132 PHE A CA 1
ATOM 972 C C . PHE A 1 132 ? 7.673 -6.567 -19.979 1.00 66.44 132 PHE A C 1
ATOM 974 O O . PHE A 1 132 ? 7.646 -5.662 -20.804 1.00 66.44 132 PHE A O 1
ATOM 981 N N . ARG A 1 133 ? 6.761 -6.706 -19.003 1.00 82.00 133 ARG A N 1
ATOM 982 C CA . ARG A 1 133 ? 5.399 -6.137 -19.001 1.00 82.00 133 ARG A CA 1
ATOM 983 C C . ARG A 1 133 ? 4.543 -6.787 -20.092 1.00 82.00 133 ARG A C 1
ATOM 985 O O . ARG A 1 133 ? 5.003 -7.046 -21.199 1.00 82.00 133 ARG A O 1
ATOM 992 N N . ASN A 1 134 ? 3.287 -7.074 -19.772 1.00 88.81 134 ASN A N 1
ATOM 993 C CA . ASN A 1 134 ? 2.366 -7.734 -20.691 1.00 88.81 134 ASN A CA 1
ATOM 994 C C . ASN A 1 134 ? 0.967 -7.137 -20.543 1.00 88.81 134 ASN A C 1
ATOM 996 O O . ASN A 1 134 ? 0.491 -6.965 -19.418 1.00 88.81 134 ASN A O 1
ATOM 1000 N N . ARG A 1 135 ? 0.334 -6.804 -21.672 1.00 90.94 135 ARG A N 1
ATOM 1001 C CA . ARG A 1 135 ? -0.985 -6.157 -21.711 1.00 90.94 135 ARG A CA 1
ATOM 1002 C C . ARG A 1 135 ? -2.157 -7.131 -21.849 1.00 90.94 135 ARG A C 1
ATOM 1004 O O . ARG A 1 135 ? -3.310 -6.713 -21.741 1.00 90.94 135 ARG A O 1
ATOM 1011 N N . GLY A 1 136 ? -1.892 -8.427 -21.985 1.00 93.50 136 GLY A N 1
ATOM 1012 C CA . GLY A 1 136 ? -2.905 -9.475 -21.961 1.00 93.50 136 GLY A CA 1
ATOM 1013 C C . GLY A 1 136 ? -2.948 -10.301 -23.242 1.00 93.50 136 GLY A C 1
ATOM 1014 O O . GLY A 1 136 ? -1.958 -10.464 -23.955 1.00 93.50 136 GLY A O 1
ATOM 1015 N N . VAL A 1 137 ? -4.129 -10.846 -23.512 1.00 97.38 137 VAL A N 1
ATOM 1016 C CA . VAL A 1 137 ? -4.397 -11.801 -24.595 1.00 97.38 137 VAL A CA 1
ATOM 1017 C C . VAL A 1 137 ? -5.564 -11.330 -25.463 1.00 97.38 137 VAL A C 1
ATOM 1019 O O . VAL A 1 137 ? -6.185 -10.308 -25.177 1.00 97.38 137 VAL A O 1
ATOM 1022 N N . CYS A 1 138 ? -5.899 -12.095 -26.499 1.00 97.19 138 CYS A N 1
ATOM 1023 C CA . CYS A 1 138 ? -7.199 -12.041 -27.162 1.00 97.19 138 CYS A CA 1
ATOM 1024 C C . CYS A 1 138 ? -7.779 -13.448 -27.352 1.00 97.19 138 CYS A C 1
ATOM 1026 O O . CYS A 1 138 ? -7.055 -14.447 -27.345 1.00 97.19 138 CYS A O 1
ATOM 1028 N N . TYR A 1 139 ? -9.099 -13.523 -27.502 1.00 97.62 139 TYR A N 1
ATOM 1029 C CA . TYR A 1 139 ? -9.848 -14.751 -27.733 1.00 97.62 139 TYR A CA 1
ATOM 1030 C C . TYR A 1 139 ? -10.474 -14.753 -29.128 1.00 97.62 139 TYR A C 1
ATOM 1032 O O . TYR A 1 139 ? -11.195 -13.823 -29.493 1.00 97.62 139 TYR A O 1
ATOM 1040 N N . ALA A 1 140 ? -10.280 -15.840 -29.876 1.00 96.12 140 ALA A N 1
ATOM 1041 C CA . ALA A 1 140 ? -11.043 -16.111 -31.090 1.00 96.12 140 ALA A CA 1
ATOM 1042 C C . ALA A 1 140 ? -11.236 -17.613 -31.309 1.00 96.12 140 ALA A C 1
ATOM 1044 O O . ALA A 1 140 ? -10.283 -18.390 -31.267 1.00 96.12 140 ALA A O 1
ATOM 1045 N N . ASN A 1 141 ? -12.476 -18.014 -31.604 1.00 93.56 141 ASN A N 1
ATOM 1046 C CA . ASN A 1 141 ? -12.840 -19.373 -32.024 1.00 93.56 141 ASN A CA 1
ATOM 1047 C C . ASN A 1 141 ? -12.310 -20.489 -31.099 1.00 93.56 141 ASN A C 1
ATOM 1049 O O . ASN A 1 141 ? -11.834 -21.519 -31.573 1.00 93.56 141 ASN A O 1
ATOM 1053 N N . GLY A 1 142 ? -12.387 -20.297 -29.778 1.00 95.69 142 GLY A N 1
ATOM 1054 C CA . GLY A 1 142 ? -11.916 -21.286 -28.802 1.00 95.69 142 GLY A CA 1
ATOM 1055 C C . GLY A 1 142 ? -10.401 -21.294 -28.576 1.00 95.69 142 GLY A C 1
ATOM 1056 O O . GLY A 1 142 ? -9.901 -22.209 -27.923 1.00 95.69 142 GLY A O 1
ATOM 1057 N N . VAL A 1 143 ? -9.674 -20.298 -29.087 1.00 98.06 143 VAL A N 1
ATOM 1058 C CA . VAL A 1 143 ? -8.220 -20.162 -28.938 1.00 98.06 143 VAL A CA 1
ATOM 1059 C C . VAL A 1 143 ? -7.887 -18.843 -28.247 1.00 98.06 143 VAL A C 1
ATOM 1061 O O . VAL A 1 143 ? -8.467 -17.803 -28.561 1.00 98.06 143 VAL A O 1
ATOM 1064 N N . ILE A 1 144 ? -6.946 -18.900 -27.307 1.00 98.44 144 ILE A N 1
ATOM 1065 C CA . ILE A 1 144 ? -6.333 -17.743 -26.658 1.00 98.44 144 ILE A CA 1
ATOM 1066 C C . ILE A 1 144 ? -4.997 -17.458 -27.328 1.00 98.44 144 ILE A C 1
ATOM 1068 O O . ILE A 1 144 ? -4.124 -18.328 -27.358 1.00 98.44 144 ILE A O 1
ATOM 1072 N N . TYR A 1 145 ? -4.834 -16.236 -27.826 1.00 98.38 145 TYR A N 1
ATOM 1073 C CA . TYR A 1 145 ? -3.583 -15.754 -28.396 1.00 98.38 145 TYR A CA 1
ATOM 1074 C C . TYR A 1 145 ? -2.945 -14.727 -27.470 1.00 98.38 145 TYR A C 1
ATOM 1076 O O . TYR A 1 145 ? -3.605 -13.804 -26.998 1.00 98.38 145 TYR A O 1
ATOM 1084 N N . GLY A 1 146 ? -1.649 -14.869 -27.227 1.00 95.69 146 GLY A N 1
ATOM 1085 C CA . GLY A 1 146 ? -0.868 -13.937 -26.421 1.00 95.69 146 GLY A CA 1
ATOM 1086 C C . GLY A 1 146 ? 0.542 -13.774 -26.966 1.00 95.69 146 GLY A C 1
ATOM 1087 O O . GLY A 1 146 ? 0.917 -14.389 -27.966 1.00 95.69 146 GLY A O 1
ATOM 1088 N N . ALA A 1 147 ? 1.340 -12.975 -26.273 1.00 92.38 147 ALA A N 1
ATOM 1089 C CA . ALA A 1 147 ? 2.761 -12.833 -26.546 1.00 92.38 147 ALA A CA 1
ATOM 1090 C C . ALA A 1 147 ? 3.569 -13.045 -25.263 1.00 92.38 147 ALA A C 1
ATOM 1092 O O . ALA A 1 147 ? 3.116 -12.687 -24.176 1.00 92.38 147 ALA A O 1
ATOM 1093 N N . ALA A 1 148 ? 4.763 -13.617 -25.389 1.00 88.25 148 ALA A N 1
ATOM 1094 C CA . ALA A 1 148 ? 5.690 -13.825 -24.282 1.00 88.25 148 ALA A CA 1
ATOM 1095 C C . ALA A 1 148 ? 7.123 -13.581 -24.767 1.00 88.25 148 ALA A C 1
ATOM 1097 O O . ALA A 1 148 ? 7.607 -14.260 -25.673 1.00 88.25 148 ALA A O 1
ATOM 1098 N N . GLY A 1 149 ? 7.804 -12.584 -24.194 1.00 83.69 149 GLY A N 1
ATOM 1099 C CA . GLY A 1 149 ? 9.109 -12.146 -24.692 1.00 83.69 149 GLY A CA 1
ATOM 1100 C C . GLY A 1 149 ? 9.035 -11.787 -26.181 1.00 83.69 149 GLY A C 1
ATOM 1101 O O . GLY A 1 149 ? 8.377 -10.825 -26.554 1.00 83.69 149 GLY A O 1
ATOM 1102 N N . SER A 1 150 ? 9.683 -12.566 -27.046 1.00 86.69 150 SER A N 1
ATOM 1103 C CA . SER A 1 150 ? 9.787 -12.308 -28.491 1.00 86.69 150 SER A CA 1
ATOM 1104 C C . SER A 1 150 ? 8.965 -13.252 -29.385 1.00 86.69 150 SER A C 1
ATOM 1106 O O . SER A 1 150 ? 9.187 -13.288 -30.597 1.00 86.69 150 SER A O 1
ATOM 1108 N N . PHE A 1 151 ? 8.024 -14.024 -28.827 1.00 91.44 151 PHE A N 1
ATOM 1109 C CA . PHE A 1 151 ? 7.185 -14.957 -29.592 1.00 91.44 151 PHE A CA 1
ATOM 1110 C C . PHE A 1 151 ? 5.692 -14.834 -29.263 1.00 91.44 151 PHE A C 1
ATOM 1112 O O . PHE A 1 151 ? 5.305 -14.333 -28.206 1.00 91.44 151 PHE A O 1
ATOM 1119 N N . LEU A 1 152 ? 4.858 -15.319 -30.186 1.00 95.69 152 LEU A N 1
ATOM 1120 C CA . LEU A 1 152 ? 3.414 -15.466 -30.015 1.00 95.69 152 LEU A CA 1
ATOM 1121 C C . LEU A 1 152 ? 3.065 -16.866 -29.518 1.00 95.69 152 LEU A C 1
ATOM 1123 O O . LEU A 1 152 ? 3.655 -17.850 -29.966 1.00 95.69 152 LEU A O 1
ATOM 1127 N N . LEU A 1 153 ? 2.062 -16.952 -28.651 1.00 95.38 153 LEU A N 1
ATOM 1128 C CA . LEU A 1 153 ? 1.506 -18.204 -28.144 1.00 95.38 153 LEU A CA 1
ATOM 1129 C C . LEU A 1 153 ? 0.043 -18.360 -28.561 1.00 95.38 153 LEU A C 1
ATOM 1131 O O . LEU A 1 153 ? -0.714 -17.393 -28.518 1.00 95.38 153 LEU A O 1
ATOM 1135 N N . ALA A 1 154 ? -0.348 -19.581 -28.922 1.00 98.06 154 ALA A N 1
ATOM 1136 C CA . ALA A 1 154 ? -1.737 -19.963 -29.162 1.00 98.06 154 ALA A CA 1
ATOM 1137 C C . ALA A 1 154 ? -2.105 -21.157 -28.273 1.00 98.06 154 ALA A C 1
ATOM 1139 O O . ALA A 1 154 ? -1.467 -22.211 -28.351 1.00 98.06 154 ALA A O 1
ATOM 1140 N N . LEU A 1 155 ? -3.130 -20.998 -27.437 1.00 98.25 155 LEU A N 1
ATOM 1141 C CA . LEU A 1 155 ? -3.568 -21.989 -26.453 1.00 98.25 155 LEU A CA 1
ATOM 1142 C C . LEU A 1 155 ? -5.037 -22.353 -26.670 1.00 98.25 155 LEU A C 1
ATOM 1144 O O . LEU A 1 155 ? -5.869 -21.481 -26.909 1.00 98.25 155 LEU A O 1
ATOM 1148 N N . ASP A 1 156 ? -5.378 -23.629 -26.523 1.00 97.88 156 ASP A N 1
ATOM 1149 C CA . ASP A 1 156 ? -6.773 -24.057 -26.434 1.00 97.88 156 ASP A CA 1
ATOM 1150 C C . ASP A 1 156 ? -7.429 -23.423 -25.195 1.00 97.88 156 ASP A C 1
ATOM 1152 O O . ASP A 1 156 ? -6.965 -23.597 -24.066 1.00 97.88 156 ASP A O 1
ATOM 1156 N N . ALA A 1 157 ? -8.522 -22.688 -25.400 1.00 97.00 157 ALA A N 1
ATOM 1157 C CA . ALA A 1 157 ? -9.137 -21.859 -24.365 1.00 97.00 157 ALA A CA 1
ATOM 1158 C C . ALA A 1 157 ? -9.683 -22.667 -23.172 1.00 97.00 157 ALA A C 1
ATOM 1160 O O . ALA A 1 157 ? -9.779 -22.145 -22.058 1.00 97.00 157 ALA A O 1
ATOM 1161 N N . LYS A 1 158 ? -10.030 -23.944 -23.385 1.00 94.62 158 LYS A N 1
ATOM 1162 C CA . LYS A 1 158 ? -10.597 -24.822 -22.350 1.00 94.62 158 LYS A CA 1
ATOM 1163 C C . LYS A 1 158 ? -9.529 -25.531 -21.531 1.00 94.62 158 LYS A C 1
ATOM 1165 O O . LYS A 1 158 ? -9.741 -25.781 -20.350 1.00 94.62 158 LYS A O 1
ATOM 1170 N N . THR A 1 159 ? -8.420 -25.906 -22.160 1.00 95.44 159 THR A N 1
ATOM 1171 C CA . THR A 1 159 ? -7.418 -26.799 -21.565 1.00 95.44 159 THR A CA 1
ATOM 1172 C C . THR A 1 159 ? -6.086 -26.123 -21.264 1.00 95.44 159 THR A C 1
ATOM 1174 O O . THR A 1 159 ? -5.273 -26.713 -20.556 1.00 95.44 159 THR A O 1
ATOM 1177 N N . GLY A 1 160 ? -5.827 -24.941 -21.828 1.00 96.06 160 GLY A N 1
ATOM 1178 C CA . GLY A 1 160 ? -4.541 -24.250 -21.722 1.00 96.06 160 GLY A CA 1
ATOM 1179 C C . GLY A 1 160 ? -3.406 -24.930 -22.489 1.00 96.06 160 GLY A C 1
ATOM 1180 O O . GLY A 1 160 ? -2.247 -24.544 -22.346 1.00 96.06 160 GLY A O 1
ATOM 1181 N N . LYS A 1 161 ? -3.703 -25.965 -23.287 1.00 96.38 161 LYS A N 1
ATOM 1182 C CA . LYS A 1 161 ? -2.686 -26.692 -24.052 1.00 96.38 161 LYS A CA 1
ATOM 1183 C C . LYS A 1 161 ? -2.280 -25.900 -25.298 1.00 96.38 161 LYS A C 1
ATOM 1185 O O . LYS A 1 161 ? -3.159 -25.357 -25.966 1.00 96.38 161 LYS A O 1
ATOM 1190 N N . PRO A 1 162 ? -0.986 -25.882 -25.661 1.00 96.12 162 PRO A N 1
ATOM 1191 C CA . PRO A 1 162 ? -0.537 -25.234 -26.886 1.00 96.12 162 PRO A CA 1
ATOM 1192 C C . PRO A 1 162 ? -1.182 -25.833 -28.134 1.00 96.12 162 PRO A C 1
ATOM 1194 O O . PRO A 1 162 ? -1.291 -27.056 -28.252 1.00 96.12 162 PRO A O 1
ATOM 1197 N N . MET A 1 163 ? -1.571 -24.976 -29.077 1.00 96.56 163 MET A N 1
ATOM 1198 C CA . MET A 1 163 ? -2.155 -25.379 -30.354 1.00 96.56 163 MET A CA 1
ATOM 1199 C C . MET A 1 163 ? -1.073 -26.005 -31.248 1.00 96.56 163 MET A C 1
ATOM 1201 O O . MET A 1 163 ? -0.193 -25.285 -31.720 1.00 96.56 163 MET A O 1
ATOM 1205 N N . PRO A 1 164 ? -1.120 -27.319 -31.554 1.00 91.50 164 PRO A N 1
ATOM 1206 C CA . PRO A 1 164 ? -0.027 -27.989 -32.267 1.00 91.50 164 PRO A CA 1
ATOM 1207 C C . PRO A 1 164 ? 0.224 -27.450 -33.679 1.00 91.50 164 PRO A C 1
ATOM 1209 O O . PRO A 1 164 ? 1.332 -27.565 -34.188 1.00 91.50 164 PRO A O 1
ATOM 1212 N N . GLY A 1 165 ? -0.809 -26.883 -34.312 1.00 90.88 165 GLY A N 1
ATOM 1213 C CA . GLY A 1 165 ? -0.728 -26.320 -35.660 1.00 90.88 165 GLY A CA 1
ATOM 1214 C C . GLY A 1 165 ? -0.131 -24.913 -35.734 1.00 90.88 165 GLY A C 1
ATOM 1215 O O . GLY A 1 165 ? 0.141 -24.461 -36.840 1.00 90.88 165 GLY A O 1
ATOM 1216 N N . PHE A 1 166 ? 0.072 -24.237 -34.599 1.00 96.75 166 PHE A N 1
ATOM 1217 C CA . PHE A 1 166 ? 0.546 -22.856 -34.551 1.00 96.75 166 PHE A CA 1
ATOM 1218 C C . PHE A 1 166 ? 2.045 -22.810 -34.242 1.00 96.75 166 PHE A C 1
ATOM 1220 O O . PHE A 1 166 ? 2.473 -23.192 -33.151 1.00 96.75 166 PHE A O 1
ATOM 1227 N N . GLY A 1 167 ? 2.850 -22.356 -35.203 1.00 94.44 167 GLY A N 1
ATOM 1228 C CA . GLY A 1 167 ? 4.305 -22.330 -35.088 1.00 94.44 167 GLY A CA 1
ATOM 1229 C C . GLY A 1 167 ? 4.885 -23.691 -34.677 1.00 94.44 167 GLY A C 1
ATOM 1230 O O . GLY A 1 167 ? 4.482 -24.739 -35.181 1.00 94.44 167 GLY A O 1
ATOM 1231 N N . LYS A 1 168 ? 5.839 -23.689 -33.744 1.00 90.06 168 LYS A N 1
ATOM 1232 C CA . LYS A 1 168 ? 6.428 -24.897 -33.158 1.00 90.06 168 LYS A CA 1
ATOM 1233 C C . LYS A 1 168 ? 5.793 -25.163 -31.794 1.00 90.06 168 LYS A C 1
ATOM 1235 O O . LYS A 1 168 ? 6.119 -24.492 -30.824 1.00 90.06 168 LYS A O 1
ATOM 1240 N N . ASN A 1 169 ? 4.918 -26.168 -31.713 1.00 87.12 169 ASN A N 1
ATOM 1241 C CA . ASN A 1 169 ? 4.210 -26.551 -30.481 1.00 87.12 169 ASN A CA 1
ATOM 1242 C C . ASN A 1 169 ? 3.439 -25.388 -29.827 1.00 87.12 169 ASN A C 1
ATOM 1244 O O . ASN A 1 169 ? 3.493 -25.216 -28.612 1.00 87.12 169 ASN A O 1
ATOM 1248 N N . GLY A 1 170 ? 2.732 -24.586 -30.625 1.00 91.62 170 GLY A N 1
ATOM 1249 C CA . GLY A 1 170 ? 1.953 -23.440 -30.156 1.00 91.62 170 GLY A CA 1
ATOM 1250 C C . GLY A 1 170 ? 2.750 -22.149 -29.986 1.00 91.62 170 GLY A C 1
ATOM 1251 O O . GLY A 1 170 ? 2.172 -21.173 -29.515 1.00 91.62 170 GLY A O 1
ATOM 1252 N N . HIS A 1 171 ? 4.038 -22.120 -30.360 1.00 93.56 171 HIS A N 1
ATOM 1253 C CA . HIS A 1 171 ? 4.909 -20.936 -30.303 1.00 93.56 171 HIS A CA 1
ATOM 1254 C C . HIS A 1 171 ? 5.335 -20.484 -31.701 1.00 93.56 171 HIS A C 1
ATOM 1256 O O . HIS A 1 171 ? 5.993 -21.234 -32.422 1.00 93.56 171 HIS A O 1
ATOM 1262 N N . ALA A 1 172 ? 5.014 -19.247 -32.079 1.00 95.50 172 ALA A N 1
ATOM 1263 C CA . ALA A 1 172 ? 5.436 -18.649 -33.346 1.00 95.50 172 ALA A CA 1
ATOM 1264 C C . ALA A 1 172 ? 6.448 -17.516 -33.111 1.00 95.50 172 ALA A C 1
ATOM 1266 O O . ALA A 1 172 ? 6.138 -16.507 -32.473 1.00 95.50 172 ALA A O 1
ATOM 1267 N N . HIS A 1 173 ? 7.663 -17.663 -33.643 1.00 92.81 173 HIS A N 1
ATOM 1268 C CA . HIS A 1 173 ? 8.772 -16.711 -33.482 1.00 92.81 173 HIS A CA 1
ATOM 1269 C C . HIS A 1 173 ? 8.747 -15.615 -34.557 1.00 92.81 173 HIS A C 1
ATOM 1271 O O . HIS A 1 173 ? 9.734 -15.359 -35.237 1.00 92.81 173 HIS A O 1
ATOM 1277 N N . VAL A 1 174 ? 7.602 -14.950 -34.697 1.00 94.25 174 VAL A N 1
ATOM 1278 C CA . VAL A 1 174 ? 7.291 -14.097 -35.854 1.00 94.25 174 VAL A CA 1
ATOM 1279 C C . VAL A 1 174 ? 8.239 -12.907 -36.040 1.00 94.25 174 VAL A C 1
ATOM 1281 O O . VAL A 1 174 ? 8.524 -12.535 -37.172 1.00 94.25 174 VAL A O 1
ATOM 1284 N N . ILE A 1 175 ? 8.781 -12.333 -34.957 1.00 91.69 175 ILE A N 1
ATOM 1285 C CA . ILE A 1 175 ? 9.794 -11.269 -35.071 1.00 91.69 175 ILE A CA 1
ATOM 1286 C C . ILE A 1 175 ? 11.094 -11.834 -35.648 1.00 91.69 175 ILE A C 1
ATOM 1288 O O . ILE A 1 175 ? 11.718 -11.189 -36.480 1.00 91.69 175 ILE A O 1
ATOM 1292 N N . LEU A 1 176 ? 11.511 -13.029 -35.222 1.00 91.88 176 LEU A N 1
ATOM 1293 C CA . LEU A 1 176 ? 12.737 -13.647 -35.728 1.00 91.88 176 LEU A CA 1
ATOM 1294 C C . LEU A 1 176 ? 12.617 -13.944 -37.225 1.00 91.88 176 LEU A C 1
ATOM 1296 O O . LEU A 1 176 ? 13.548 -13.667 -37.973 1.00 91.88 176 LEU A O 1
ATOM 1300 N N . ASP A 1 177 ? 11.454 -14.437 -37.658 1.00 92.81 177 ASP A N 1
ATOM 1301 C CA . ASP A 1 177 ? 11.169 -14.692 -39.072 1.00 92.81 177 ASP A CA 1
ATOM 1302 C C . ASP A 1 177 ? 11.281 -13.411 -39.914 1.00 92.81 177 ASP A C 1
ATOM 1304 O O . ASP A 1 177 ? 11.846 -13.440 -41.005 1.00 92.81 177 ASP A O 1
ATOM 1308 N N . VAL A 1 178 ? 10.792 -12.280 -39.391 1.00 93.62 178 VAL A N 1
ATOM 1309 C CA . VAL A 1 178 ? 10.925 -10.961 -40.032 1.00 93.62 178 VAL A CA 1
ATOM 1310 C C . VAL A 1 178 ? 12.384 -10.495 -40.056 1.00 93.62 178 VAL A C 1
ATOM 1312 O O . VAL A 1 178 ? 12.890 -10.111 -41.109 1.00 93.62 178 VAL A O 1
ATOM 1315 N N . LEU A 1 179 ? 13.082 -10.551 -38.918 1.00 92.62 179 LEU A N 1
ATOM 1316 C CA . LEU A 1 179 ? 14.451 -10.045 -38.796 1.00 92.62 179 LEU A CA 1
ATOM 1317 C C . LEU A 1 179 ? 15.446 -10.834 -39.650 1.00 92.62 179 LEU A C 1
ATOM 1319 O O . LEU A 1 179 ? 16.327 -10.225 -40.253 1.00 92.62 179 LEU A O 1
ATOM 1323 N N . ASN A 1 180 ? 15.289 -12.154 -39.762 1.00 92.88 180 ASN A N 1
ATOM 1324 C CA . ASN A 1 180 ? 16.203 -13.018 -40.516 1.00 92.88 180 ASN A CA 1
ATOM 1325 C C . ASN A 1 180 ? 16.249 -12.720 -42.017 1.00 92.88 180 ASN A C 1
ATOM 1327 O O . ASN A 1 180 ? 17.207 -13.117 -42.679 1.00 92.88 180 ASN A O 1
ATOM 1331 N N . VAL A 1 181 ? 15.257 -12.006 -42.561 1.00 89.81 181 VAL A N 1
ATOM 1332 C CA . VAL A 1 181 ? 15.286 -11.546 -43.959 1.00 89.81 181 VAL A CA 1
ATOM 1333 C C . VAL A 1 181 ? 16.446 -10.575 -44.192 1.00 89.81 181 VAL A C 1
ATOM 1335 O O . VAL A 1 181 ? 17.097 -10.635 -45.231 1.00 89.81 181 VAL A O 1
ATOM 1338 N N . ARG A 1 182 ? 16.717 -9.695 -43.221 1.00 89.88 182 ARG A N 1
ATOM 1339 C CA . ARG A 1 182 ? 17.748 -8.649 -43.309 1.00 89.88 182 ARG A CA 1
ATOM 1340 C C . ARG A 1 182 ? 18.996 -8.979 -42.487 1.00 89.88 182 ARG A C 1
ATOM 1342 O O . ARG A 1 182 ? 20.103 -8.639 -42.892 1.00 89.88 182 ARG A O 1
ATOM 1349 N N . TYR A 1 183 ? 18.821 -9.650 -41.354 1.00 90.12 183 TYR A N 1
ATOM 1350 C CA . TYR A 1 183 ? 19.866 -9.979 -40.389 1.00 90.12 183 TYR A CA 1
ATOM 1351 C C . TYR A 1 183 ? 19.946 -11.505 -40.189 1.00 90.12 183 TYR A C 1
ATOM 1353 O O . TYR A 1 183 ? 19.565 -12.002 -39.131 1.00 90.12 183 TYR A O 1
ATOM 1361 N N . PRO A 1 184 ? 20.423 -12.276 -41.187 1.00 88.31 184 PRO A N 1
ATOM 1362 C CA . PRO A 1 184 ? 20.361 -13.744 -41.173 1.00 88.31 184 PRO A CA 1
ATOM 1363 C C . PRO A 1 184 ? 21.180 -14.402 -40.049 1.00 88.31 184 PRO A C 1
ATOM 1365 O O . PRO A 1 184 ? 20.912 -15.545 -39.686 1.00 88.31 184 PRO A O 1
ATOM 1368 N N . ASP A 1 185 ? 22.156 -13.685 -39.484 1.00 87.94 185 ASP A N 1
ATOM 1369 C CA . ASP A 1 185 ? 22.997 -14.163 -38.379 1.00 87.94 185 ASP A CA 1
ATOM 1370 C C . ASP A 1 185 ? 22.332 -14.001 -36.997 1.00 87.94 185 ASP A C 1
ATOM 1372 O O . ASP A 1 185 ? 22.844 -14.486 -35.983 1.00 87.94 185 ASP A O 1
ATOM 1376 N N . VAL A 1 186 ? 21.187 -13.314 -36.924 1.00 84.62 186 VAL A N 1
ATOM 1377 C CA . VAL A 1 186 ? 20.450 -13.117 -35.673 1.00 84.62 186 VAL A CA 1
ATOM 1378 C C . VAL A 1 186 ? 19.716 -14.402 -35.323 1.00 84.62 186 VAL A C 1
ATOM 1380 O O . VAL A 1 186 ? 18.825 -14.857 -36.021 1.00 84.62 186 VAL A O 1
ATOM 1383 N N . THR A 1 187 ? 20.059 -14.995 -34.185 1.00 81.56 187 THR A N 1
ATOM 1384 C CA . THR A 1 187 ? 19.419 -16.237 -33.712 1.00 81.56 187 THR A CA 1
ATOM 1385 C C . THR A 1 187 ? 18.370 -15.995 -32.628 1.00 81.56 187 THR A C 1
ATOM 1387 O O . THR A 1 187 ? 17.635 -16.908 -32.253 1.00 81.56 187 THR A O 1
ATOM 1390 N N . SER A 1 188 ? 18.271 -14.763 -32.122 1.00 85.44 188 SER A N 1
ATOM 1391 C CA . SER A 1 188 ? 17.292 -14.349 -31.118 1.00 85.44 188 SER A CA 1
ATOM 1392 C C . SER A 1 188 ? 16.936 -12.871 -31.299 1.00 85.44 188 SER A C 1
ATOM 1394 O O . SER A 1 188 ? 17.836 -12.037 -31.248 1.00 85.44 188 SER A O 1
ATOM 1396 N N . PRO A 1 189 ? 15.649 -12.490 -31.410 1.00 85.62 189 PRO A N 1
ATOM 1397 C CA . PRO A 1 189 ? 15.267 -11.079 -31.549 1.00 85.62 189 PRO A CA 1
ATOM 1398 C C . PRO A 1 189 ? 15.706 -10.206 -30.367 1.00 85.62 189 PRO A C 1
ATOM 1400 O O . PRO A 1 189 ? 15.951 -9.011 -30.516 1.00 85.62 189 PRO A O 1
ATOM 1403 N N . ILE A 1 190 ? 15.847 -10.819 -29.189 1.00 82.88 190 ILE A N 1
ATOM 1404 C CA . ILE A 1 190 ? 16.222 -10.135 -27.950 1.00 82.88 190 ILE A CA 1
ATOM 1405 C C . ILE A 1 190 ? 17.643 -9.559 -28.043 1.00 82.88 190 ILE A C 1
ATOM 1407 O O . ILE A 1 190 ? 17.903 -8.525 -27.435 1.00 82.88 190 ILE A O 1
ATOM 1411 N N . THR A 1 191 ? 18.559 -10.161 -28.818 1.00 82.38 191 THR A N 1
ATOM 1412 C CA . THR A 1 191 ? 19.925 -9.619 -28.981 1.00 82.38 191 THR A CA 1
ATOM 1413 C C . THR A 1 191 ? 19.948 -8.309 -29.760 1.00 82.38 191 THR A C 1
ATOM 1415 O O . THR A 1 191 ? 20.899 -7.549 -29.629 1.00 82.38 191 THR A O 1
ATOM 1418 N N . LEU A 1 192 ? 18.899 -8.043 -30.543 1.00 83.81 192 LEU A N 1
ATOM 1419 C CA . LEU A 1 192 ? 18.658 -6.763 -31.207 1.00 83.81 192 LEU A CA 1
ATOM 1420 C C . LEU A 1 192 ? 17.673 -5.872 -30.436 1.00 83.81 192 LEU A C 1
ATOM 1422 O O . LEU A 1 192 ? 17.271 -4.833 -30.942 1.00 83.81 192 LEU A O 1
ATOM 1426 N N . GLY A 1 193 ? 17.269 -6.266 -29.225 1.00 85.12 193 GLY A N 1
ATOM 1427 C CA . GLY A 1 193 ? 16.396 -5.459 -28.375 1.00 85.12 193 GLY A CA 1
ATOM 1428 C C . GLY A 1 193 ? 14.894 -5.632 -28.607 1.00 85.12 193 GLY A C 1
ATOM 1429 O O . GLY A 1 193 ? 14.121 -4.883 -28.016 1.00 85.12 193 GLY A O 1
ATOM 1430 N N . TYR A 1 194 ? 14.460 -6.609 -29.414 1.00 88.00 194 TYR A N 1
ATOM 1431 C CA . TYR A 1 194 ? 13.041 -6.805 -29.729 1.00 88.00 194 TYR A CA 1
ATOM 1432 C C . TYR A 1 194 ? 12.311 -7.747 -28.769 1.00 88.00 194 TYR A C 1
ATOM 1434 O O . TYR A 1 194 ? 12.726 -8.888 -28.537 1.00 88.00 194 TYR A O 1
ATOM 1442 N N . TRP A 1 195 ? 11.142 -7.300 -28.308 1.00 86.56 195 TRP A N 1
ATOM 1443 C CA . TRP A 1 195 ? 10.115 -8.119 -27.663 1.00 86.56 195 TRP A CA 1
ATOM 1444 C C . TRP A 1 195 ? 8.731 -7.470 -27.755 1.00 86.56 195 TRP A C 1
ATOM 1446 O O . TRP A 1 195 ? 8.572 -6.313 -28.158 1.00 86.56 195 TRP A O 1
ATOM 1456 N N . PHE A 1 196 ? 7.724 -8.234 -27.348 1.00 90.12 196 PHE A N 1
ATOM 1457 C CA . PHE A 1 196 ? 6.335 -7.829 -27.255 1.00 90.12 196 PHE A CA 1
ATOM 1458 C C . PHE A 1 196 ? 5.961 -7.434 -25.831 1.00 90.12 196 PHE A C 1
ATOM 1460 O O . PHE A 1 196 ? 6.317 -8.100 -24.860 1.00 90.12 196 PHE A O 1
ATOM 1467 N N . THR A 1 197 ? 5.170 -6.374 -25.738 1.00 88.56 197 THR A N 1
ATOM 1468 C CA . THR A 1 197 ? 4.426 -5.997 -24.530 1.00 88.56 197 THR A CA 1
ATOM 1469 C C . THR A 1 197 ? 2.936 -5.791 -24.830 1.00 88.56 197 THR A C 1
ATOM 1471 O O . THR A 1 197 ? 2.127 -5.667 -23.911 1.00 88.56 197 THR A O 1
ATOM 1474 N N . THR A 1 198 ? 2.563 -5.747 -26.112 1.00 91.69 198 THR A N 1
ATOM 1475 C CA . THR A 1 198 ? 1.206 -5.575 -26.643 1.00 91.69 198 THR A CA 1
ATOM 1476 C C . THR A 1 198 ? 0.414 -6.880 -26.591 1.00 91.69 198 THR A C 1
ATOM 1478 O O . THR A 1 198 ? 0.987 -7.970 -26.650 1.00 91.69 198 THR A O 1
ATOM 1481 N N . ALA A 1 199 ? -0.912 -6.773 -26.492 1.00 94.31 199 ALA A N 1
ATOM 1482 C CA . ALA A 1 199 ? -1.793 -7.905 -26.752 1.00 94.31 199 ALA A CA 1
ATOM 1483 C C . ALA A 1 199 ? -2.019 -8.025 -28.278 1.00 94.31 199 ALA A C 1
ATOM 1485 O O . ALA A 1 199 ? -2.073 -7.001 -28.963 1.00 94.31 199 ALA A O 1
ATOM 1486 N N . PRO A 1 200 ? -2.148 -9.236 -28.849 1.00 95.69 200 PRO A N 1
ATOM 1487 C CA . PRO A 1 200 ? -2.510 -9.384 -30.257 1.00 95.69 200 PRO A CA 1
ATOM 1488 C C . PRO A 1 200 ? -3.957 -8.933 -30.518 1.00 95.69 200 PRO A C 1
ATOM 1490 O O . PRO A 1 200 ? -4.850 -9.229 -29.724 1.00 95.69 200 PRO A O 1
ATOM 1493 N N . GLN A 1 201 ? -4.217 -8.315 -31.670 1.00 95.50 201 GLN A N 1
ATOM 1494 C CA . GLN A 1 201 ? -5.570 -8.116 -32.206 1.00 95.50 201 GLN A CA 1
ATOM 1495 C C . GLN A 1 201 ? -5.886 -9.230 -33.207 1.00 95.50 201 GLN A C 1
ATOM 1497 O O . GLN A 1 201 ? -5.009 -9.611 -33.978 1.00 95.50 201 GLN A O 1
ATOM 1502 N N . VAL A 1 202 ? -7.115 -9.746 -33.240 1.00 96.88 202 VAL A N 1
ATOM 1503 C CA . VAL A 1 202 ? -7.505 -10.823 -34.166 1.00 96.88 202 VAL A CA 1
ATOM 1504 C C . VAL A 1 202 ? -8.704 -10.421 -35.014 1.00 96.88 202 VAL A C 1
ATOM 1506 O O . VAL A 1 202 ? -9.726 -9.981 -34.494 1.00 96.88 202 VAL A O 1
ATOM 1509 N N . TYR A 1 203 ? -8.589 -10.598 -36.328 1.00 96.88 203 TYR A N 1
ATOM 1510 C CA . TYR A 1 203 ? -9.680 -10.383 -37.273 1.00 96.88 203 TYR A CA 1
ATOM 1511 C C . TYR A 1 203 ? -9.545 -11.332 -38.464 1.00 96.88 203 TYR A C 1
ATOM 1513 O O . TYR A 1 203 ? -8.459 -11.479 -39.016 1.00 96.88 203 TYR A O 1
ATOM 1521 N N . ASP A 1 204 ? -10.647 -11.989 -38.829 1.00 94.88 204 ASP A N 1
ATOM 1522 C CA . ASP A 1 204 ? -10.755 -12.879 -39.996 1.00 94.88 204 ASP A CA 1
ATOM 1523 C C . ASP A 1 204 ? -9.606 -13.902 -40.139 1.00 94.88 204 ASP A C 1
ATOM 1525 O O . ASP A 1 204 ? -9.005 -14.083 -41.194 1.00 94.88 204 ASP A O 1
ATOM 1529 N N . GLY A 1 205 ? -9.244 -14.557 -39.030 1.00 96.00 205 GLY A N 1
ATOM 1530 C CA . GLY A 1 205 ? -8.179 -15.567 -39.020 1.00 96.00 205 GLY A CA 1
ATOM 1531 C C . GLY A 1 205 ? -6.753 -15.010 -39.111 1.00 96.00 205 GLY A C 1
ATOM 1532 O O . GLY A 1 205 ? -5.818 -15.792 -39.270 1.00 96.00 205 GLY A O 1
ATOM 1533 N N . VAL A 1 206 ? -6.569 -13.697 -38.961 1.00 98.38 206 VAL A N 1
ATOM 1534 C CA . VAL A 1 206 ? -5.263 -13.027 -38.936 1.00 98.38 206 VAL A CA 1
ATOM 1535 C C . VAL A 1 206 ? -5.049 -12.344 -37.585 1.00 98.38 206 VAL A C 1
ATOM 1537 O O . VAL A 1 206 ? -5.941 -11.670 -37.069 1.00 98.38 206 VAL A O 1
ATOM 1540 N N . LEU A 1 207 ? -3.863 -12.529 -37.007 1.00 98.31 207 LEU A N 1
ATOM 1541 C CA . LEU A 1 207 ? -3.383 -11.811 -35.830 1.00 98.31 207 LEU A CA 1
ATOM 1542 C C . LEU A 1 207 ? -2.554 -10.606 -36.269 1.00 98.31 207 LEU A C 1
ATOM 1544 O O . LEU A 1 207 ? -1.694 -10.739 -37.136 1.00 98.31 207 LEU A O 1
ATOM 1548 N N . TYR A 1 208 ? -2.757 -9.467 -35.621 1.00 97.88 208 TYR A N 1
ATOM 1549 C CA . TYR A 1 208 ? -1.989 -8.244 -35.818 1.00 97.88 208 TYR A CA 1
ATOM 1550 C C . TYR A 1 208 ? -1.321 -7.859 -34.500 1.00 97.88 208 TYR A C 1
ATOM 1552 O O . TYR A 1 208 ? -1.983 -7.785 -33.462 1.00 97.88 208 TYR A O 1
ATOM 1560 N N . ILE A 1 209 ? -0.010 -7.625 -34.526 1.00 96.00 209 ILE A N 1
ATOM 1561 C CA . ILE A 1 209 ? 0.759 -7.258 -33.333 1.00 96.00 209 ILE A CA 1
ATOM 1562 C C . ILE A 1 209 ? 1.925 -6.328 -33.683 1.00 96.00 209 ILE A C 1
ATOM 1564 O O . ILE A 1 209 ? 2.473 -6.396 -34.782 1.00 96.00 209 ILE A O 1
ATOM 1568 N N . GLY A 1 210 ? 2.305 -5.463 -32.740 1.00 93.44 210 GLY A N 1
ATOM 1569 C CA . GLY A 1 210 ? 3.451 -4.561 -32.852 1.00 93.44 210 GLY A CA 1
ATOM 1570 C C . GLY A 1 210 ? 4.604 -4.932 -31.915 1.00 93.44 210 GLY A C 1
ATOM 1571 O O . GLY A 1 210 ? 4.363 -5.289 -30.760 1.00 93.44 210 GLY A O 1
ATOM 1572 N N . SER A 1 211 ? 5.850 -4.827 -32.387 1.00 91.75 211 SER A N 1
ATOM 1573 C CA . SER A 1 211 ? 7.051 -4.964 -31.548 1.00 91.75 211 SER A CA 1
ATOM 1574 C C . SER A 1 211 ? 7.362 -3.680 -30.774 1.00 91.75 211 SER A C 1
ATOM 1576 O O . SER A 1 211 ? 7.056 -2.584 -31.237 1.00 91.75 211 SER A O 1
ATOM 1578 N N . THR A 1 212 ? 8.011 -3.793 -29.614 1.00 84.38 212 THR A N 1
ATOM 1579 C CA . THR A 1 212 ? 8.101 -2.683 -28.644 1.00 84.38 212 THR A CA 1
ATOM 1580 C C . THR A 1 212 ? 9.535 -2.317 -28.250 1.00 84.38 212 THR A C 1
ATOM 1582 O O . THR A 1 212 ? 10.471 -3.037 -28.589 1.00 84.38 212 THR A O 1
ATOM 1585 N N . ARG A 1 213 ? 9.655 -1.221 -27.481 1.00 84.19 213 ARG A N 1
ATOM 1586 C CA . ARG A 1 213 ? 10.853 -0.691 -26.806 1.00 84.19 213 ARG A CA 1
ATOM 1587 C C . ARG A 1 213 ? 11.922 -0.072 -27.708 1.00 84.19 213 ARG A C 1
ATOM 1589 O O . ARG A 1 213 ? 12.990 -0.645 -27.935 1.00 84.19 213 ARG A O 1
ATOM 1596 N N . SER A 1 214 ? 11.662 1.168 -28.105 1.00 91.00 214 SER A N 1
ATOM 1597 C CA . SER A 1 214 ? 12.611 2.035 -28.804 1.00 91.00 214 SER A CA 1
ATOM 1598 C C . SER A 1 214 ? 13.950 2.183 -28.068 1.00 91.00 214 SER A C 1
ATOM 1600 O O . SER A 1 214 ? 15.004 2.191 -28.704 1.00 91.00 214 SER A O 1
ATOM 1602 N N . GLU A 1 215 ? 13.931 2.188 -26.730 1.00 89.25 215 GLU A N 1
ATOM 1603 C CA . GLU A 1 215 ? 15.105 2.391 -25.859 1.00 89.25 215 GLU A CA 1
ATOM 1604 C C . GLU A 1 215 ? 16.179 1.306 -26.023 1.00 89.25 215 GLU A C 1
ATOM 1606 O O . GLU A 1 215 ? 17.323 1.479 -25.595 1.00 89.25 215 GLU A O 1
ATOM 1611 N N . SER A 1 216 ? 15.840 0.172 -26.645 1.00 87.88 216 SER A N 1
ATOM 1612 C CA . SER A 1 216 ? 16.803 -0.891 -26.945 1.00 87.88 216 SER A CA 1
ATOM 1613 C C . SER A 1 216 ? 17.575 -0.664 -28.252 1.00 87.88 216 SER A C 1
ATOM 1615 O O . SER A 1 216 ? 18.274 -1.574 -28.682 1.00 87.88 216 SER A O 1
ATOM 1617 N N . HIS A 1 217 ? 17.469 0.519 -28.871 1.00 91.69 217 HIS A N 1
ATOM 1618 C CA . HIS A 1 217 ? 18.067 0.840 -30.175 1.00 91.69 217 HIS A CA 1
ATOM 1619 C C . HIS A 1 217 ? 17.612 -0.110 -31.296 1.00 91.69 217 HIS A C 1
ATOM 1621 O O . HIS A 1 217 ? 18.407 -0.522 -32.139 1.00 91.69 217 HIS A O 1
ATOM 1627 N N . ILE A 1 218 ? 16.327 -0.475 -31.301 1.00 93.56 218 ILE A N 1
ATOM 1628 C CA . ILE A 1 218 ? 15.769 -1.325 -32.358 1.00 93.56 218 ILE A CA 1
ATOM 1629 C C . ILE A 1 218 ? 15.805 -0.589 -33.715 1.00 93.56 218 ILE A C 1
ATOM 1631 O O . ILE A 1 218 ? 15.450 0.594 -33.744 1.00 93.56 218 ILE A O 1
ATOM 1635 N N . PRO A 1 219 ? 16.183 -1.243 -34.832 1.00 94.00 219 PRO A N 1
ATOM 1636 C CA . PRO A 1 219 ? 16.167 -0.665 -36.183 1.00 94.00 219 PRO A CA 1
ATOM 1637 C C . PRO A 1 219 ? 14.739 -0.560 -36.757 1.00 94.00 219 PRO A C 1
ATOM 1639 O O . PRO A 1 219 ? 14.399 -1.142 -37.792 1.00 94.00 219 PRO A O 1
ATOM 1642 N N . GLY A 1 220 ? 13.896 0.203 -36.061 1.00 94.44 220 GLY A N 1
ATOM 1643 C CA . GLY A 1 220 ? 12.476 0.373 -36.345 1.00 94.44 220 GLY A CA 1
ATOM 1644 C C . GLY A 1 220 ? 11.586 -0.675 -35.675 1.00 94.44 220 GLY A C 1
ATOM 1645 O O . GLY A 1 220 ? 11.985 -1.814 -35.432 1.00 94.44 220 GLY A O 1
ATOM 1646 N N . GLY A 1 221 ? 10.358 -0.292 -35.340 1.00 95.25 221 GLY A N 1
ATOM 1647 C CA . GLY A 1 221 ? 9.340 -1.212 -34.845 1.00 95.25 221 GLY A CA 1
ATOM 1648 C C . GLY A 1 221 ? 8.636 -1.939 -35.988 1.00 95.25 221 GLY A C 1
ATOM 1649 O O . GLY A 1 221 ? 8.429 -1.390 -37.065 1.00 95.25 221 GLY A O 1
ATOM 1650 N N . HIS A 1 222 ? 8.212 -3.177 -35.752 1.00 95.88 222 HIS A N 1
ATOM 1651 C CA . HIS A 1 222 ? 7.504 -3.981 -36.739 1.00 95.88 222 HIS A CA 1
ATOM 1652 C C . HIS A 1 222 ? 6.030 -4.140 -36.376 1.00 95.88 222 HIS A C 1
ATOM 1654 O O . HIS A 1 222 ? 5.706 -4.652 -35.303 1.00 95.88 222 HIS A O 1
ATOM 1660 N N . VAL A 1 223 ? 5.143 -3.763 -37.301 1.00 96.94 223 VAL A N 1
ATOM 1661 C CA . VAL A 1 223 ? 3.739 -4.200 -37.323 1.00 96.94 223 VAL A CA 1
ATOM 1662 C C . VAL A 1 223 ? 3.680 -5.492 -38.124 1.00 96.94 223 VAL A C 1
ATOM 1664 O O . VAL A 1 223 ? 4.113 -5.509 -39.274 1.00 96.94 223 VAL A O 1
ATOM 1667 N N . ILE A 1 224 ? 3.171 -6.570 -37.537 1.00 97.50 224 ILE A N 1
ATOM 1668 C CA . ILE A 1 224 ? 3.230 -7.913 -38.121 1.00 97.50 224 ILE A CA 1
ATOM 1669 C C . ILE A 1 224 ? 1.819 -8.486 -38.218 1.00 97.50 224 ILE A C 1
ATOM 1671 O O . ILE A 1 224 ? 1.098 -8.520 -37.220 1.00 97.50 224 ILE A O 1
ATOM 1675 N N . ALA A 1 225 ? 1.457 -8.970 -39.407 1.00 98.31 225 ALA A N 1
ATOM 1676 C CA . ALA A 1 225 ? 0.273 -9.791 -39.620 1.00 98.31 225 ALA A CA 1
ATOM 1677 C C . ALA A 1 225 ? 0.657 -11.268 -39.700 1.00 98.31 225 ALA A C 1
ATOM 1679 O O . ALA A 1 225 ? 1.591 -11.647 -40.412 1.00 98.31 225 ALA A O 1
ATOM 1680 N N . VAL A 1 226 ? -0.074 -12.108 -38.977 1.00 98.44 226 VAL A N 1
ATOM 1681 C CA . VAL A 1 226 ? 0.248 -13.519 -38.772 1.00 98.44 226 VAL A CA 1
ATOM 1682 C C . VAL A 1 226 ? -1.000 -14.360 -39.001 1.00 98.44 226 VAL A C 1
ATOM 1684 O O . VAL A 1 226 ? -2.058 -14.067 -38.456 1.00 98.44 226 VAL A O 1
ATOM 1687 N N . ASP A 1 227 ? -0.889 -15.436 -39.770 1.00 98.12 227 ASP A N 1
ATOM 1688 C CA . ASP A 1 227 ? -1.967 -16.412 -39.919 1.00 98.12 227 ASP A CA 1
ATOM 1689 C C . ASP A 1 227 ? -2.276 -17.058 -38.554 1.00 98.12 227 ASP A C 1
ATOM 1691 O O . ASP A 1 227 ? -1.421 -17.714 -37.956 1.00 98.12 227 ASP A O 1
ATOM 1695 N N . ALA A 1 228 ? -3.497 -16.879 -38.042 1.00 97.19 228 ALA A N 1
ATOM 1696 C CA . ALA A 1 228 ? -3.870 -17.300 -36.690 1.00 97.19 228 ALA A CA 1
ATOM 1697 C C . ALA A 1 228 ? -3.892 -18.827 -36.521 1.00 97.19 228 ALA A C 1
ATOM 1699 O O . ALA A 1 228 ? -3.808 -19.334 -35.406 1.00 97.19 228 ALA A O 1
ATOM 1700 N N . LYS A 1 229 ? -3.993 -19.583 -37.620 1.00 95.88 229 LYS A N 1
ATOM 1701 C CA . LYS A 1 229 ? -4.017 -21.049 -37.588 1.00 95.88 229 LYS A CA 1
ATOM 1702 C C . LYS A 1 229 ? -2.611 -21.635 -37.531 1.00 95.88 229 LYS A C 1
ATOM 1704 O O . LYS A 1 229 ? -2.392 -22.623 -36.836 1.00 95.88 229 LYS A O 1
ATOM 1709 N N . THR A 1 230 ? -1.688 -21.056 -38.292 1.00 97.06 230 THR A N 1
ATOM 1710 C CA . THR A 1 230 ? -0.361 -21.619 -38.561 1.00 97.06 230 THR A CA 1
ATOM 1711 C C . THR A 1 230 ? 0.775 -20.870 -37.880 1.00 97.06 230 THR A C 1
ATOM 1713 O O . THR A 1 230 ? 1.854 -21.434 -37.719 1.00 97.06 230 THR A O 1
ATOM 1716 N N . GLY A 1 231 ? 0.564 -19.619 -37.469 1.00 96.69 231 GLY A N 1
ATOM 1717 C CA . GLY A 1 231 ? 1.604 -18.762 -36.902 1.00 96.69 231 GLY A CA 1
ATOM 1718 C C . GLY A 1 231 ? 2.582 -18.199 -37.936 1.00 96.69 231 GLY A C 1
ATOM 1719 O O . GLY A 1 231 ? 3.620 -17.670 -37.554 1.00 96.69 231 GLY A O 1
ATOM 1720 N N . LYS A 1 232 ? 2.288 -18.318 -39.238 1.00 97.44 232 LYS A N 1
ATOM 1721 C CA . LYS A 1 232 ? 3.147 -17.797 -40.310 1.00 97.44 232 LYS A CA 1
ATOM 1722 C C . LYS A 1 232 ? 2.955 -16.298 -40.502 1.00 97.44 232 LYS A C 1
ATOM 1724 O O . LYS A 1 232 ? 1.822 -15.829 -40.557 1.00 97.44 232 LYS A O 1
ATOM 1729 N N . VAL A 1 233 ? 4.054 -15.571 -40.687 1.00 98.06 233 VAL A N 1
ATOM 1730 C CA . VAL A 1 233 ? 4.024 -14.158 -41.086 1.00 98.06 233 VAL A CA 1
ATOM 1731 C C . VAL A 1 233 ? 3.424 -14.037 -42.489 1.00 98.06 233 VAL A C 1
ATOM 1733 O O . VAL A 1 233 ? 3.888 -14.686 -43.424 1.00 98.06 233 VAL A O 1
ATOM 1736 N N . LEU A 1 234 ? 2.386 -13.213 -42.623 1.00 97.75 234 LEU A N 1
ATOM 1737 C CA . LEU A 1 234 ? 1.739 -12.889 -43.897 1.00 97.75 234 LEU A CA 1
ATOM 1738 C C . LEU A 1 234 ? 2.369 -11.647 -44.523 1.00 97.75 234 LEU A C 1
ATOM 1740 O O . LEU A 1 234 ? 2.690 -11.632 -45.708 1.00 97.75 234 LEU A O 1
ATOM 1744 N N . TRP A 1 235 ? 2.566 -10.616 -43.706 1.00 97.06 235 TRP A N 1
ATOM 1745 C CA . TRP A 1 235 ? 3.264 -9.392 -44.067 1.00 97.06 235 TRP A CA 1
ATOM 1746 C C . TRP A 1 235 ? 3.782 -8.701 -42.804 1.00 97.06 235 TRP A C 1
ATOM 1748 O O . TRP A 1 235 ? 3.326 -8.976 -41.691 1.00 97.06 235 TRP A O 1
ATOM 1758 N N . HIS A 1 236 ? 4.734 -7.788 -42.979 1.00 96.44 236 HIS A N 1
ATOM 1759 C CA . HIS A 1 236 ? 5.163 -6.874 -41.927 1.00 96.44 236 HIS A CA 1
ATOM 1760 C C . HIS A 1 236 ? 5.403 -5.469 -42.499 1.00 96.44 236 HIS A C 1
ATOM 1762 O O . HIS A 1 236 ? 5.649 -5.313 -43.696 1.00 96.44 236 HIS A O 1
ATOM 1768 N N . PHE A 1 237 ? 5.329 -4.458 -41.638 1.00 97.56 237 PHE A N 1
ATOM 1769 C CA . PHE A 1 237 ? 5.688 -3.073 -41.935 1.00 97.56 237 PHE A CA 1
ATOM 1770 C C . PHE A 1 237 ? 6.706 -2.591 -40.900 1.00 97.56 237 PHE A C 1
ATOM 1772 O O . PHE A 1 237 ? 6.469 -2.750 -39.702 1.00 97.56 237 PHE A O 1
ATOM 1779 N N . ASN A 1 238 ? 7.829 -2.029 -41.352 1.00 96.69 238 ASN A N 1
ATOM 1780 C CA . ASN A 1 238 ? 8.828 -1.411 -40.481 1.00 96.69 238 ASN A CA 1
ATOM 1781 C C . ASN A 1 238 ? 8.518 0.086 -40.314 1.00 96.69 238 ASN A C 1
ATOM 1783 O O . ASN A 1 238 ? 8.446 0.813 -41.303 1.00 96.69 238 ASN A O 1
ATOM 1787 N N . THR A 1 239 ? 8.332 0.551 -39.080 1.00 97.12 239 THR A N 1
ATOM 1788 C CA . THR A 1 239 ? 7.984 1.947 -38.768 1.00 97.12 239 THR A CA 1
ATOM 1789 C C . THR A 1 239 ? 9.130 2.919 -39.034 1.00 97.12 239 THR A C 1
ATOM 1791 O O . THR A 1 239 ? 8.884 4.107 -39.251 1.00 97.12 239 THR A O 1
ATOM 1794 N N . ILE A 1 240 ? 10.370 2.421 -39.077 1.00 96.81 240 ILE A N 1
ATOM 1795 C CA . ILE A 1 240 ? 11.543 3.178 -39.518 1.00 96.81 240 ILE A CA 1
ATOM 1796 C C . ILE A 1 240 ? 12.205 2.394 -40.653 1.00 96.81 240 ILE A C 1
ATOM 1798 O O . ILE A 1 240 ? 12.965 1.462 -40.378 1.00 96.81 240 ILE A O 1
ATOM 1802 N N . PRO A 1 241 ? 11.943 2.742 -41.926 1.00 94.44 241 PRO A N 1
ATOM 1803 C CA . PRO A 1 241 ? 12.556 2.032 -43.040 1.00 94.44 241 PRO A CA 1
ATOM 1804 C C . PRO A 1 241 ? 14.078 2.222 -43.005 1.00 94.44 241 PRO A C 1
ATOM 1806 O O . PRO A 1 241 ? 14.563 3.331 -42.771 1.00 94.44 241 PRO A O 1
ATOM 1809 N N . GLN A 1 242 ? 14.839 1.152 -43.211 1.00 94.62 242 GLN A N 1
ATOM 1810 C CA . GLN A 1 242 ? 16.299 1.141 -43.077 1.00 94.62 242 GLN A CA 1
ATOM 1811 C C . GLN A 1 242 ? 17.019 1.464 -44.394 1.00 94.62 242 GLN A C 1
ATOM 1813 O O . GLN A 1 242 ? 18.070 2.101 -44.367 1.00 94.62 242 GLN A O 1
ATOM 1818 N N . ASP A 1 243 ? 16.434 1.094 -45.536 1.00 93.19 243 ASP A N 1
ATOM 1819 C CA . ASP A 1 243 ? 16.910 1.431 -46.886 1.00 93.19 243 ASP A CA 1
ATOM 1820 C C . ASP A 1 243 ? 15.749 1.513 -47.897 1.00 93.19 243 ASP A C 1
ATOM 1822 O O . ASP A 1 243 ? 14.580 1.359 -47.534 1.00 93.19 243 ASP A O 1
ATOM 1826 N N . GLU A 1 244 ? 16.061 1.760 -49.173 1.00 93.50 244 GLU A N 1
ATOM 1827 C CA . GLU A 1 244 ? 15.080 1.880 -50.258 1.00 93.50 244 GLU A CA 1
ATOM 1828 C C . GLU A 1 244 ? 14.240 0.629 -50.540 1.00 93.50 244 GLU A C 1
ATOM 1830 O O . GLU A 1 244 ? 13.235 0.731 -51.247 1.00 93.50 244 GLU A O 1
ATOM 1835 N N . ASN A 1 245 ? 14.612 -0.528 -49.984 1.00 90.62 245 ASN A N 1
ATOM 1836 C CA . ASN A 1 245 ? 13.837 -1.759 -50.120 1.00 90.62 245 ASN A CA 1
ATOM 1837 C C . ASN A 1 245 ? 12.705 -1.847 -49.087 1.00 90.62 245 ASN A C 1
ATOM 1839 O O . ASN A 1 245 ? 11.764 -2.621 -49.278 1.00 90.62 245 ASN A O 1
ATOM 1843 N N . ASP A 1 246 ? 12.765 -1.059 -48.010 1.00 93.00 246 ASP A N 1
ATOM 1844 C CA . ASP A 1 246 ? 11.714 -1.026 -47.001 1.00 93.00 246 ASP A CA 1
ATOM 1845 C C . ASP A 1 246 ? 10.517 -0.184 -47.468 1.00 93.00 246 ASP A C 1
ATOM 1847 O O . ASP A 1 246 ? 10.632 0.906 -48.044 1.00 93.00 246 ASP A O 1
ATOM 1851 N N . GLN A 1 247 ? 9.315 -0.676 -47.168 1.00 93.50 247 GLN A N 1
ATOM 1852 C CA . GLN A 1 247 ? 8.084 0.036 -47.484 1.00 93.50 247 GLN A CA 1
ATOM 1853 C C . GLN A 1 247 ? 8.049 1.409 -46.792 1.00 93.50 247 GLN A C 1
ATOM 1855 O O . GLN A 1 247 ? 8.392 1.541 -45.622 1.00 93.50 247 GLN A O 1
ATOM 1860 N N . GLY A 1 248 ? 7.600 2.445 -47.504 1.00 93.31 248 GLY A N 1
ATOM 1861 C CA . GLY A 1 248 ? 7.528 3.803 -46.960 1.00 93.31 248 GLY A CA 1
ATOM 1862 C C . GLY A 1 248 ? 8.835 4.598 -47.055 1.00 93.31 248 GLY A C 1
ATOM 1863 O O . GLY A 1 248 ? 8.825 5.778 -46.705 1.00 93.31 248 GLY A O 1
ATOM 1864 N N . TRP A 1 249 ? 9.924 4.031 -47.600 1.00 96.00 249 TRP A N 1
ATOM 1865 C CA . TRP A 1 249 ? 11.198 4.741 -47.783 1.00 96.00 249 TRP A CA 1
ATOM 1866 C C . TRP A 1 249 ? 11.066 6.069 -48.535 1.00 96.00 249 TRP A C 1
ATOM 1868 O O . TRP A 1 249 ? 11.632 7.068 -48.109 1.00 96.00 249 TRP A O 1
ATOM 1878 N N . ALA A 1 250 ? 10.284 6.124 -49.615 1.00 94.94 250 ALA A N 1
ATOM 1879 C CA . ALA A 1 250 ? 10.112 7.356 -50.393 1.00 94.94 250 ALA A CA 1
ATOM 1880 C C . ALA A 1 250 ? 9.546 8.529 -49.567 1.00 94.94 250 ALA A C 1
ATOM 1882 O O . ALA A 1 250 ? 9.767 9.687 -49.911 1.00 94.94 250 ALA A O 1
ATOM 1883 N N . VAL A 1 251 ? 8.824 8.225 -48.484 1.00 94.81 251 VAL A N 1
ATOM 1884 C CA . VAL A 1 251 ? 8.228 9.209 -47.575 1.00 94.81 251 VAL A CA 1
ATOM 1885 C C . VAL A 1 251 ? 9.146 9.453 -46.377 1.00 94.81 251 VAL A C 1
ATOM 1887 O O . VAL A 1 251 ? 9.510 10.590 -46.098 1.00 94.81 251 VAL A O 1
ATOM 1890 N N . ALA A 1 252 ? 9.542 8.389 -45.679 1.00 96.75 252 ALA A N 1
ATOM 1891 C CA . ALA A 1 252 ? 10.285 8.481 -44.428 1.00 96.75 252 ALA A CA 1
ATOM 1892 C C . ALA A 1 252 ? 11.800 8.602 -44.622 1.00 96.75 252 ALA A C 1
ATOM 1894 O O . ALA A 1 252 ? 12.449 9.344 -43.892 1.00 96.75 252 ALA A O 1
ATOM 1895 N N . GLY A 1 253 ? 12.374 7.931 -45.620 1.00 95.81 253 GLY A N 1
ATOM 1896 C CA . GLY A 1 253 ? 13.807 7.904 -45.926 1.00 95.81 253 GLY A CA 1
ATOM 1897 C C . GLY A 1 253 ? 14.477 9.285 -45.902 1.00 95.81 253 GLY A C 1
ATOM 1898 O O . GLY A 1 253 ? 15.431 9.447 -45.140 1.00 95.81 253 GLY A O 1
ATOM 1899 N N . PRO A 1 254 ? 13.961 10.293 -46.632 1.00 96.25 254 PRO A N 1
ATOM 1900 C CA . PRO A 1 254 ? 14.516 11.652 -46.646 1.00 96.25 254 PRO A CA 1
ATOM 1901 C C . PRO A 1 254 ? 14.468 12.401 -45.305 1.00 96.25 254 PRO A C 1
ATOM 1903 O O . PRO A 1 254 ? 15.142 13.415 -45.153 1.00 96.25 254 PRO A O 1
ATOM 1906 N N . THR A 1 255 ? 13.675 11.932 -44.338 1.00 97.19 255 THR A N 1
ATOM 1907 C CA . THR A 1 255 ? 13.487 12.594 -43.033 1.00 97.19 255 THR A CA 1
ATOM 1908 C C . THR A 1 255 ? 14.477 12.142 -41.956 1.00 97.19 255 THR A C 1
ATOM 1910 O O . THR A 1 255 ? 14.381 12.590 -40.812 1.00 97.19 255 THR A O 1
ATOM 1913 N N . TRP A 1 256 ? 15.429 11.273 -42.313 1.00 96.50 256 TRP A N 1
ATOM 1914 C CA . TRP A 1 256 ? 16.503 10.802 -41.437 1.00 96.50 256 TRP A CA 1
ATOM 1915 C C . TRP A 1 256 ? 17.869 11.062 -42.068 1.00 96.50 256 TRP A C 1
ATOM 1917 O O . TRP A 1 256 ? 18.279 10.373 -43.006 1.00 96.50 256 TRP A O 1
ATOM 1927 N N . VAL A 1 257 ? 18.596 12.029 -41.514 1.00 93.62 257 VAL A N 1
ATOM 1928 C CA . VAL A 1 257 ? 19.932 12.431 -41.963 1.00 93.62 257 VAL A CA 1
ATOM 1929 C C . VAL A 1 257 ? 20.940 12.253 -40.824 1.00 93.62 257 VAL A C 1
ATOM 1931 O O . VAL A 1 257 ? 20.696 12.692 -39.707 1.00 93.62 257 VAL A O 1
ATOM 1934 N N . GLY A 1 258 ? 22.094 11.640 -41.107 1.00 87.19 258 GLY A N 1
ATOM 1935 C CA . GLY A 1 258 ? 23.176 11.437 -40.124 1.00 87.19 258 GLY A CA 1
ATOM 1936 C C . GLY A 1 258 ? 23.462 9.974 -39.757 1.00 87.19 258 GLY A C 1
ATOM 1937 O O . GLY A 1 258 ? 24.436 9.707 -39.058 1.00 87.19 258 GLY A O 1
ATOM 1938 N N . GLY A 1 259 ? 22.680 9.033 -40.297 1.00 84.44 259 GLY A N 1
ATOM 1939 C CA . GLY A 1 259 ? 22.981 7.597 -40.293 1.00 84.44 259 GLY A CA 1
ATOM 1940 C C . GLY A 1 259 ? 22.386 6.787 -39.140 1.00 84.44 259 GLY A C 1
ATOM 1941 O O . GLY A 1 259 ? 22.461 5.564 -39.193 1.00 84.44 259 GLY A O 1
ATOM 1942 N N . GLU A 1 260 ? 21.769 7.414 -38.135 1.00 92.75 260 GLU A N 1
ATOM 1943 C CA . GLU A 1 260 ? 21.101 6.697 -37.042 1.00 92.75 260 GLU A CA 1
ATOM 1944 C C . GLU A 1 260 ? 19.587 6.576 -37.288 1.00 92.75 260 GLU A C 1
ATOM 1946 O O . GLU A 1 260 ? 18.918 7.576 -37.541 1.00 92.75 260 GLU A O 1
ATOM 1951 N N . ARG A 1 261 ? 19.049 5.347 -37.241 1.00 95.00 261 ARG A N 1
ATOM 1952 C CA . ARG A 1 261 ? 17.650 5.005 -37.576 1.00 95.00 261 ARG A CA 1
ATOM 1953 C C . ARG A 1 261 ? 17.056 4.012 -36.573 1.00 95.00 261 ARG A C 1
ATOM 1955 O O . ARG A 1 261 ? 16.729 2.879 -36.926 1.00 95.00 261 ARG A O 1
ATOM 1962 N N . ASN A 1 262 ? 16.939 4.450 -35.322 1.00 95.75 262 ASN A N 1
ATOM 1963 C CA . ASN A 1 262 ? 16.517 3.609 -34.204 1.00 95.75 262 ASN A CA 1
ATOM 1964 C C . ASN A 1 262 ? 15.206 4.102 -33.573 1.00 95.75 262 ASN A C 1
ATOM 1966 O O . ASN A 1 262 ? 14.947 5.306 -33.534 1.00 95.75 262 ASN A O 1
ATOM 1970 N N . GLY A 1 263 ? 14.413 3.180 -33.023 1.00 95.75 263 GLY A N 1
ATOM 1971 C CA . GLY A 1 263 ? 13.181 3.473 -32.282 1.00 95.75 263 GLY A CA 1
ATOM 1972 C C . GLY A 1 263 ? 11.901 3.002 -32.975 1.00 95.75 263 GLY A C 1
ATOM 1973 O O . GLY A 1 263 ? 11.892 1.976 -33.653 1.00 95.75 263 GLY A O 1
ATOM 1974 N N . GLY A 1 264 ? 10.808 3.745 -32.797 1.00 96.00 264 GLY A N 1
ATOM 1975 C CA . GLY A 1 264 ? 9.528 3.504 -33.466 1.00 96.00 264 GLY A CA 1
ATOM 1976 C C . GLY A 1 264 ? 8.775 2.271 -32.961 1.00 96.00 264 GLY A C 1
ATOM 1977 O O . GLY A 1 264 ? 8.040 1.647 -33.730 1.00 96.00 264 GLY A O 1
ATOM 1978 N N . GLY A 1 265 ? 8.976 1.883 -31.697 1.00 94.81 265 GLY A N 1
ATOM 1979 C CA . GLY A 1 265 ? 8.262 0.771 -31.067 1.00 94.81 265 GLY A CA 1
ATOM 1980 C C . GLY A 1 265 ? 6.765 1.050 -30.878 1.00 94.81 265 GLY A C 1
ATOM 1981 O O . GLY A 1 265 ? 6.331 2.194 -30.825 1.00 94.81 265 GLY A O 1
ATOM 1982 N N . ILE A 1 266 ? 5.958 -0.003 -30.760 1.00 94.62 266 ILE A N 1
ATOM 1983 C CA . ILE A 1 266 ? 4.490 0.084 -30.730 1.00 94.62 266 ILE A CA 1
ATOM 1984 C C . ILE A 1 266 ? 3.987 -0.359 -29.359 1.00 94.62 266 ILE A C 1
ATOM 1986 O O . ILE A 1 266 ? 4.075 -1.534 -29.021 1.00 94.62 266 ILE A O 1
ATOM 1990 N N . TRP A 1 267 ? 3.483 0.566 -28.545 1.00 88.19 267 TRP A N 1
ATOM 1991 C CA . TRP A 1 267 ? 3.160 0.283 -27.142 1.00 88.19 267 TRP A CA 1
ATOM 1992 C C . TRP A 1 267 ? 1.782 -0.359 -26.944 1.00 88.19 267 TRP A C 1
ATOM 1994 O O . TRP A 1 267 ? 1.602 -1.085 -25.973 1.00 88.19 267 TRP A O 1
ATOM 2004 N N . GLU A 1 268 ? 0.821 -0.144 -27.841 1.00 91.88 268 GLU A N 1
ATOM 2005 C CA . GLU A 1 268 ? -0.554 -0.654 -27.715 1.00 91.88 268 GLU A CA 1
ATOM 2006 C C . GLU A 1 268 ? -0.946 -1.559 -28.898 1.00 91.88 268 GLU A C 1
ATOM 2008 O O . GLU A 1 268 ? -0.314 -1.591 -29.954 1.00 91.88 268 GLU A O 1
ATOM 2013 N N . THR A 1 269 ? -1.983 -2.350 -28.670 1.00 93.62 269 THR A N 1
ATOM 2014 C CA . THR A 1 269 ? -2.741 -3.141 -29.636 1.00 93.62 269 THR A CA 1
ATOM 2015 C C . THR A 1 269 ? -3.325 -2.252 -30.751 1.00 93.62 269 THR A C 1
ATOM 2017 O O . THR A 1 269 ? -3.966 -1.237 -30.477 1.00 93.62 269 THR A O 1
ATOM 2020 N N . PRO A 1 270 ? -3.176 -2.635 -32.029 1.00 94.31 270 PRO A N 1
ATOM 2021 C CA . PRO A 1 270 ? -3.791 -1.912 -33.140 1.00 94.31 270 PRO A CA 1
ATOM 2022 C C . PRO A 1 270 ? -5.329 -1.922 -33.130 1.00 94.31 270 PRO A C 1
ATOM 2024 O O . PRO A 1 270 ? -5.959 -2.905 -32.720 1.00 94.31 270 PRO A O 1
ATOM 2027 N N . SER A 1 271 ? -5.925 -0.881 -33.714 1.00 97.62 271 SER A N 1
ATOM 2028 C CA . SER A 1 271 ? -7.363 -0.824 -34.020 1.00 97.62 271 SER A CA 1
ATOM 2029 C C . SER A 1 271 ? -7.628 -1.138 -35.491 1.00 97.62 271 SER A C 1
ATOM 2031 O O . SER A 1 271 ? -6.785 -0.883 -36.350 1.00 97.62 271 SER A O 1
ATOM 2033 N N . ILE A 1 272 ? -8.801 -1.683 -35.802 1.00 98.31 272 ILE A N 1
ATOM 2034 C CA . ILE A 1 272 ? -9.181 -2.149 -37.139 1.00 98.31 272 ILE A CA 1
ATOM 2035 C C . ILE A 1 272 ? -10.540 -1.560 -37.531 1.00 98.31 272 ILE A C 1
ATOM 2037 O O . ILE A 1 272 ? -11.526 -1.726 -36.815 1.00 98.31 272 ILE A O 1
ATOM 2041 N N . ASP A 1 273 ? -10.602 -0.933 -38.708 1.00 98.00 273 ASP A N 1
ATOM 2042 C CA . ASP A 1 273 ? -11.858 -0.674 -39.419 1.00 98.00 273 ASP A CA 1
ATOM 2043 C C . ASP A 1 273 ? -11.990 -1.712 -40.539 1.00 98.00 273 ASP A C 1
ATOM 2045 O O . ASP A 1 273 ? -11.311 -1.649 -41.570 1.00 98.00 273 ASP A O 1
ATOM 2049 N N . ALA A 1 274 ? -12.852 -2.700 -40.304 1.00 96.00 274 ALA A N 1
ATOM 2050 C CA . ALA A 1 274 ? -13.096 -3.795 -41.233 1.00 96.00 274 ALA A CA 1
ATOM 2051 C C . ALA A 1 274 ? -13.735 -3.329 -42.552 1.00 96.00 274 ALA A C 1
ATOM 2053 O O . ALA A 1 274 ? -13.426 -3.894 -43.600 1.00 96.00 274 ALA A O 1
ATOM 2054 N N . ASP A 1 275 ? -14.573 -2.288 -42.517 1.00 95.69 275 ASP A N 1
ATOM 2055 C CA . ASP A 1 275 ? -15.281 -1.783 -43.698 1.00 95.69 275 ASP A CA 1
ATOM 2056 C C . ASP A 1 275 ? -14.325 -1.056 -44.647 1.00 95.69 275 ASP A C 1
ATOM 2058 O O . ASP A 1 275 ? -14.442 -1.155 -45.867 1.00 95.69 275 ASP A O 1
ATOM 2062 N N . LEU A 1 276 ? -13.368 -0.316 -44.084 1.00 97.25 276 LEU A N 1
ATOM 2063 C CA . LEU A 1 276 ? -12.318 0.358 -44.850 1.00 97.25 276 LEU A CA 1
ATOM 2064 C C . LEU A 1 276 ? -11.161 -0.581 -45.214 1.00 97.25 276 LEU A C 1
ATOM 2066 O O . LEU A 1 276 ? -10.336 -0.245 -46.065 1.00 97.25 276 LEU A O 1
ATOM 2070 N N . GLY A 1 277 ? -11.081 -1.744 -44.566 1.00 97.50 277 GLY A N 1
ATOM 2071 C CA . GLY A 1 277 ? -9.965 -2.668 -44.710 1.00 97.50 277 GLY A CA 1
ATOM 2072 C C . GLY A 1 277 ? -8.655 -2.099 -44.157 1.00 97.50 277 GLY A C 1
ATOM 2073 O O . GLY A 1 277 ? -7.592 -2.364 -44.729 1.00 97.50 277 GLY A O 1
ATOM 2074 N N . LEU A 1 278 ? -8.722 -1.295 -43.086 1.00 98.44 278 LEU A N 1
ATOM 2075 C CA . LEU A 1 278 ? -7.586 -0.559 -42.521 1.00 98.44 278 LEU A CA 1
ATOM 2076 C C . LEU A 1 278 ? -7.264 -0.970 -41.079 1.00 98.44 278 LEU A C 1
ATOM 2078 O O . LEU A 1 278 ? -8.149 -1.219 -40.264 1.00 98.44 278 LEU A O 1
ATOM 2082 N N . LEU A 1 279 ? -5.967 -0.985 -40.785 1.00 98.06 279 LEU A N 1
ATOM 2083 C CA . LEU A 1 279 ? -5.340 -1.162 -39.480 1.00 98.06 279 LEU A CA 1
ATOM 2084 C C . LEU A 1 279 ? -4.699 0.164 -39.062 1.00 98.06 279 LEU A C 1
ATOM 2086 O O . LEU A 1 279 ? -3.964 0.755 -39.852 1.00 98.06 279 LEU A O 1
ATOM 2090 N N . TYR A 1 280 ? -4.917 0.592 -37.824 1.00 98.50 280 TYR A N 1
ATOM 2091 C CA . TYR A 1 280 ? -4.382 1.836 -37.275 1.00 98.50 280 TYR A CA 1
ATOM 2092 C C . TYR A 1 280 ? -3.424 1.546 -36.129 1.00 98.50 280 TYR A C 1
ATOM 2094 O O . TYR A 1 280 ? -3.749 0.784 -35.216 1.00 98.50 280 TYR A O 1
ATOM 2102 N N . VAL A 1 281 ? -2.248 2.167 -36.177 1.00 97.00 281 VAL A N 1
ATOM 2103 C CA . VAL A 1 281 ? -1.167 1.950 -35.210 1.00 97.00 281 VAL A CA 1
ATOM 2104 C C . VAL A 1 281 ? -0.614 3.293 -34.750 1.00 97.00 281 VAL A C 1
ATOM 2106 O O . VAL A 1 281 ? -0.396 4.181 -35.574 1.00 97.00 281 VAL A O 1
ATOM 2109 N N . ALA A 1 282 ? -0.382 3.422 -33.444 1.00 96.38 282 ALA A N 1
ATOM 2110 C CA . ALA A 1 282 ? 0.374 4.521 -32.855 1.00 96.38 282 ALA A CA 1
ATOM 2111 C C . ALA A 1 282 ? 1.843 4.098 -32.697 1.00 96.38 282 ALA A C 1
ATOM 2113 O O . ALA A 1 282 ? 2.140 3.026 -32.158 1.00 96.38 282 ALA A O 1
ATOM 2114 N N . VAL A 1 283 ? 2.749 4.906 -33.243 1.00 97.56 283 VAL A N 1
ATOM 2115 C CA . VAL A 1 283 ? 4.187 4.636 -33.303 1.00 97.56 283 VAL A CA 1
ATOM 2116 C C . VAL A 1 283 ? 4.904 5.494 -32.268 1.00 97.56 283 VAL A C 1
ATOM 2118 O O . VAL A 1 283 ? 4.715 6.705 -32.235 1.00 97.56 283 VAL A O 1
ATOM 2121 N N . GLY A 1 284 ? 5.745 4.868 -31.449 1.00 96.06 284 GLY A N 1
ATOM 2122 C CA . GLY A 1 284 ? 6.507 5.536 -30.400 1.00 96.06 284 GLY A CA 1
ATOM 2123 C C . GLY A 1 284 ? 7.692 6.366 -30.898 1.00 96.06 284 GLY A C 1
ATOM 2124 O O . GLY A 1 284 ? 7.899 6.559 -32.101 1.00 96.06 284 GLY A O 1
ATOM 2125 N N . ASN A 1 285 ? 8.480 6.805 -29.925 1.00 96.06 285 ASN A N 1
ATOM 2126 C CA . ASN A 1 285 ? 9.623 7.708 -30.050 1.00 96.06 285 ASN A CA 1
ATOM 2127 C C . ASN A 1 285 ? 10.766 7.181 -30.955 1.00 96.06 285 ASN A C 1
ATOM 2129 O O . ASN A 1 285 ? 10.999 5.968 -31.052 1.00 96.06 285 ASN A O 1
ATOM 2133 N N . PRO A 1 286 ? 11.554 8.069 -31.591 1.00 96.62 286 PRO A N 1
ATOM 2134 C CA . PRO A 1 286 ? 12.890 7.749 -32.079 1.00 96.62 286 PRO A CA 1
ATOM 2135 C C . PRO A 1 286 ? 13.849 7.592 -30.891 1.00 96.62 286 PRO A C 1
ATOM 2137 O O . PRO A 1 286 ? 13.669 8.211 -29.844 1.00 96.62 286 PRO A O 1
ATOM 2140 N N . PHE A 1 287 ? 14.931 6.834 -31.060 1.00 94.19 287 PHE A N 1
ATOM 2141 C CA . PHE A 1 287 ? 15.932 6.667 -30.004 1.00 94.19 287 PHE A CA 1
ATOM 2142 C C . PHE A 1 287 ? 17.360 6.920 -30.491 1.00 94.19 287 PHE A C 1
ATOM 2144 O O . PHE A 1 287 ? 17.649 6.826 -31.683 1.00 94.19 287 PHE A O 1
ATOM 2151 N N . GLY A 1 288 ? 18.254 7.254 -29.554 1.00 91.00 288 GLY A N 1
ATOM 2152 C CA . GLY A 1 288 ? 19.681 7.448 -29.818 1.00 91.00 288 GLY A CA 1
ATOM 2153 C C . GLY A 1 288 ? 20.127 8.905 -29.983 1.00 91.00 288 GLY A C 1
ATOM 2154 O O . GLY A 1 288 ? 19.528 9.830 -29.424 1.00 91.00 288 GLY A O 1
ATOM 2155 N N . ASP A 1 289 ? 21.226 9.127 -30.708 1.00 92.06 289 ASP A N 1
ATOM 2156 C CA . ASP A 1 289 ? 21.848 10.446 -30.853 1.00 92.06 289 ASP A CA 1
ATOM 2157 C C . ASP A 1 289 ? 21.066 11.343 -31.827 1.00 92.06 289 ASP A C 1
ATOM 2159 O O . ASP A 1 289 ? 21.173 11.205 -33.044 1.00 92.06 289 ASP A O 1
ATOM 2163 N N . SER A 1 290 ? 20.326 12.322 -31.295 1.00 93.25 290 SER A N 1
ATOM 2164 C CA . SER A 1 290 ? 19.580 13.330 -32.070 1.00 93.25 290 SER A CA 1
ATOM 2165 C C . SER A 1 290 ? 20.415 14.060 -33.131 1.00 93.25 290 SER A C 1
ATOM 2167 O O . SER A 1 290 ? 19.887 14.416 -34.183 1.00 93.25 290 SER A O 1
ATOM 2169 N N . THR A 1 291 ? 21.729 14.223 -32.928 1.00 93.56 291 THR A N 1
ATOM 2170 C CA . THR A 1 291 ? 22.632 14.860 -33.910 1.00 93.56 291 THR A CA 1
ATOM 2171 C C . THR A 1 291 ? 22.882 13.994 -35.149 1.00 93.56 291 THR A C 1
ATOM 2173 O O . THR A 1 291 ? 23.299 14.506 -36.186 1.00 93.56 291 THR A O 1
ATOM 2176 N N . LYS A 1 292 ? 22.604 12.687 -35.067 1.00 95.38 292 LYS A N 1
ATOM 2177 C CA . LYS A 1 292 ? 22.777 11.703 -36.149 1.00 95.38 292 LYS A CA 1
ATOM 2178 C C . LYS A 1 292 ? 21.462 11.304 -36.824 1.00 95.38 292 LYS A C 1
ATOM 2180 O O . LYS A 1 292 ? 21.450 10.409 -37.669 1.00 95.38 292 LYS A O 1
ATOM 2185 N N . ARG A 1 293 ? 20.366 11.974 -36.467 1.00 95.12 293 ARG A N 1
ATOM 2186 C CA . ARG A 1 293 ? 19.024 11.778 -37.028 1.00 95.12 293 ARG A CA 1
ATOM 2187 C C . ARG A 1 293 ? 18.340 13.118 -37.303 1.00 95.12 293 ARG A C 1
ATOM 2189 O O . ARG A 1 293 ? 17.197 13.339 -36.930 1.00 95.12 293 ARG A O 1
ATOM 2196 N N . ILE A 1 294 ? 19.043 14.042 -37.947 1.00 95.19 294 ILE A N 1
ATOM 2197 C CA . ILE A 1 294 ? 18.486 15.334 -38.367 1.00 95.19 294 ILE A CA 1
ATOM 2198 C C . ILE A 1 294 ? 17.296 15.098 -39.316 1.00 95.19 294 ILE A C 1
ATOM 2200 O O . ILE A 1 294 ? 17.371 14.258 -40.215 1.00 95.19 294 ILE A O 1
ATOM 2204 N N . GLY A 1 295 ? 16.213 15.852 -39.118 1.00 96.00 295 GLY A N 1
ATOM 2205 C CA . GLY A 1 295 ? 14.954 15.733 -39.863 1.00 96.00 295 GLY A CA 1
ATOM 2206 C C . GLY A 1 295 ? 13.779 15.339 -38.965 1.00 96.00 295 GLY A C 1
ATOM 2207 O O . GLY A 1 295 ? 13.947 15.153 -37.763 1.00 96.00 295 GLY A O 1
ATOM 2208 N N . THR A 1 296 ? 12.575 15.235 -39.531 1.00 97.19 296 THR A N 1
ATOM 2209 C CA . THR A 1 296 ? 11.349 14.960 -38.757 1.00 97.19 296 THR A CA 1
ATOM 2210 C C . THR A 1 296 ? 11.252 13.531 -38.218 1.00 97.19 296 THR A C 1
ATOM 2212 O O . THR A 1 296 ? 10.451 13.304 -37.319 1.00 97.19 296 THR A O 1
ATOM 2215 N N . ASN A 1 297 ? 12.081 12.599 -38.704 1.00 97.81 297 ASN A N 1
ATOM 2216 C CA . ASN A 1 297 ? 12.194 11.216 -38.219 1.00 97.81 297 ASN A CA 1
ATOM 2217 C C . ASN A 1 297 ? 10.944 10.336 -38.428 1.00 97.81 297 ASN A C 1
ATOM 2219 O O . ASN A 1 297 ? 10.548 9.567 -37.561 1.00 97.81 297 ASN A O 1
ATOM 2223 N N . LEU A 1 298 ? 10.322 10.389 -39.607 1.00 98.00 298 LEU A N 1
ATOM 2224 C CA . LEU A 1 298 ? 9.134 9.574 -39.884 1.00 98.00 298 LEU A CA 1
ATOM 2225 C C . LEU A 1 298 ? 9.439 8.059 -39.894 1.00 98.00 298 LEU A C 1
ATOM 2227 O O . LEU A 1 298 ? 10.442 7.630 -40.448 1.00 98.00 298 LEU A O 1
ATOM 2231 N N . PHE A 1 299 ? 8.587 7.190 -39.360 1.00 97.81 299 PHE A N 1
ATOM 2232 C CA . PHE A 1 299 ? 7.231 7.448 -38.868 1.00 97.81 299 PHE A CA 1
ATOM 2233 C C . PHE A 1 299 ? 7.139 7.441 -37.335 1.00 97.81 299 PHE A C 1
ATOM 2235 O O . PHE A 1 299 ? 6.134 6.980 -36.804 1.00 97.81 299 PHE A O 1
ATOM 2242 N N . THR A 1 300 ? 8.161 7.904 -36.607 1.00 97.94 300 THR A N 1
ATOM 2243 C CA . THR A 1 300 ? 8.074 7.980 -35.137 1.00 97.94 300 THR A CA 1
ATOM 2244 C C . THR A 1 300 ? 7.053 9.020 -34.699 1.00 97.94 300 THR A C 1
ATOM 2246 O O . THR A 1 300 ? 6.748 9.952 -35.454 1.00 97.94 300 THR A O 1
ATOM 2249 N N . ASP A 1 301 ? 6.495 8.831 -33.505 1.00 97.62 301 ASP A N 1
ATOM 2250 C CA . ASP A 1 301 ? 5.482 9.708 -32.898 1.00 97.62 301 ASP A CA 1
ATOM 2251 C C . ASP A 1 301 ? 4.327 10.001 -33.857 1.00 97.62 301 ASP A C 1
ATOM 2253 O O . ASP A 1 301 ? 3.917 11.148 -34.053 1.00 97.62 301 ASP A O 1
ATOM 2257 N N . SER A 1 302 ? 3.874 8.960 -34.557 1.00 97.81 302 SER A N 1
ATOM 2258 C CA . SER A 1 302 ? 2.895 9.067 -35.632 1.00 97.81 302 SER A CA 1
ATOM 2259 C C . SER A 1 302 ? 1.755 8.077 -35.470 1.00 97.81 302 SER A C 1
ATOM 2261 O O . SER A 1 302 ? 1.930 6.950 -35.012 1.00 97.81 302 SER A O 1
ATOM 2263 N N . ILE A 1 303 ? 0.590 8.473 -35.970 1.00 98.50 303 ILE A N 1
ATOM 2264 C CA . ILE A 1 303 ? -0.519 7.570 -36.262 1.00 98.50 303 ILE A CA 1
ATOM 2265 C C . ILE A 1 303 ? -0.360 7.135 -37.716 1.00 98.50 303 ILE A C 1
ATOM 2267 O O . ILE A 1 303 ? -0.288 7.982 -38.609 1.00 98.50 303 ILE A O 1
ATOM 2271 N N . ILE A 1 304 ? -0.323 5.830 -37.970 1.00 97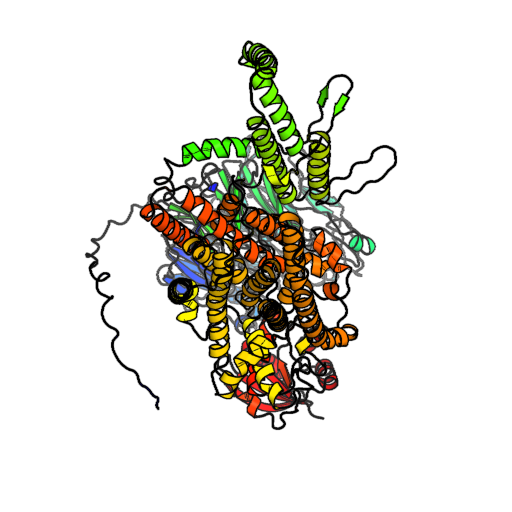.94 304 ILE A N 1
ATOM 2272 C CA . ILE A 1 304 ? -0.249 5.274 -39.326 1.00 97.94 304 ILE A CA 1
ATOM 2273 C C . ILE A 1 304 ? -1.467 4.403 -39.623 1.00 97.94 304 ILE A C 1
ATOM 2275 O O . ILE A 1 304 ? -1.953 3.681 -38.752 1.00 97.94 304 ILE A O 1
ATOM 2279 N N . ALA A 1 305 ? -1.933 4.451 -40.871 1.00 98.56 305 ALA A N 1
ATOM 2280 C CA . ALA A 1 305 ? -2.960 3.557 -41.389 1.00 98.56 305 ALA A CA 1
ATOM 2281 C C . ALA A 1 305 ? -2.374 2.622 -42.448 1.00 98.56 305 ALA A C 1
ATOM 2283 O O . ALA A 1 305 ? -1.813 3.073 -43.451 1.00 98.56 305 ALA A O 1
ATOM 2284 N N . LEU A 1 306 ? -2.539 1.319 -42.238 1.00 98.50 306 LEU A N 1
ATOM 2285 C CA . LEU A 1 306 ? -2.072 0.255 -43.120 1.00 98.50 306 LEU A CA 1
ATOM 2286 C C . LEU A 1 306 ? -3.265 -0.537 -43.662 1.00 98.50 306 LEU A C 1
ATOM 2288 O O . LEU A 1 306 ? -4.260 -0.724 -42.970 1.00 98.50 306 LEU A O 1
ATOM 2292 N N . THR A 1 307 ? -3.182 -1.062 -44.881 1.00 98.12 307 THR A N 1
ATOM 2293 C CA . THR A 1 307 ? -4.190 -2.016 -45.377 1.00 98.12 307 THR A CA 1
ATOM 2294 C C . THR A 1 307 ? -4.092 -3.354 -44.647 1.00 98.12 307 THR A C 1
ATOM 2296 O O . THR A 1 307 ? -2.992 -3.896 -44.545 1.00 98.12 307 THR A O 1
ATOM 2299 N N . LEU A 1 308 ? -5.220 -3.957 -44.269 1.00 94.81 308 LEU A N 1
ATOM 2300 C CA . LEU A 1 308 ? -5.247 -5.254 -43.575 1.00 94.81 308 LEU A CA 1
ATOM 2301 C C . LEU A 1 308 ? -4.599 -6.394 -44.376 1.00 94.81 308 LEU A C 1
ATOM 2303 O O . LEU A 1 308 ? -3.876 -7.210 -43.815 1.00 94.81 308 LEU A O 1
ATOM 2307 N N . GLY A 1 309 ? -4.835 -6.452 -45.690 1.00 92.62 309 GLY A N 1
ATOM 2308 C CA . GLY A 1 309 ? -4.397 -7.585 -46.516 1.00 92.62 309 GLY A CA 1
ATOM 2309 C C . GLY A 1 309 ? -2.896 -7.624 -46.822 1.00 92.62 309 GLY A C 1
ATOM 2310 O O . GLY A 1 309 ? -2.336 -8.707 -46.957 1.00 92.62 309 GLY A O 1
ATOM 2311 N N . SER A 1 310 ? -2.243 -6.465 -46.936 1.00 95.19 310 SER A N 1
ATOM 2312 C CA . SER A 1 310 ? -0.855 -6.365 -47.423 1.00 95.19 310 SER A CA 1
ATOM 2313 C C . SER A 1 310 ? 0.056 -5.461 -46.593 1.00 95.19 310 SER A C 1
ATOM 2315 O O . SER A 1 310 ? 1.221 -5.296 -46.948 1.00 95.19 310 SER A O 1
ATOM 2317 N N . GLY A 1 311 ? -0.451 -4.826 -45.533 1.00 96.44 311 GLY A N 1
ATOM 2318 C CA . GLY A 1 311 ? 0.333 -3.894 -44.719 1.00 96.44 311 GLY A CA 1
ATOM 2319 C C . GLY A 1 311 ? 0.785 -2.638 -45.464 1.00 96.44 311 GLY A C 1
ATOM 2320 O O . GLY A 1 311 ? 1.804 -2.052 -45.109 1.00 96.44 311 GLY A O 1
ATOM 2321 N N . THR A 1 312 ? 0.087 -2.244 -46.532 1.00 97.31 312 THR A N 1
ATOM 2322 C CA . THR A 1 312 ? 0.446 -1.083 -47.347 1.00 97.31 312 THR A CA 1
ATOM 2323 C C . THR A 1 312 ? 0.058 0.221 -46.654 1.00 97.31 312 THR A C 1
ATOM 2325 O O . THR A 1 312 ? -1.110 0.398 -46.308 1.00 97.31 312 THR A O 1
ATOM 2328 N N . LEU A 1 313 ? 1.005 1.149 -46.503 1.00 97.56 313 LEU A N 1
ATOM 2329 C CA . LEU A 1 313 ? 0.781 2.479 -45.939 1.00 97.56 313 LEU A CA 1
ATOM 2330 C C . LEU A 1 313 ? -0.214 3.277 -46.788 1.00 97.56 313 LEU A C 1
ATOM 2332 O O . LEU A 1 313 ? -0.013 3.475 -47.988 1.00 97.56 313 LEU A O 1
ATOM 2336 N N . LYS A 1 314 ? -1.289 3.751 -46.153 1.00 97.50 314 LYS A N 1
ATOM 2337 C CA . LYS A 1 314 ? -2.325 4.584 -46.779 1.00 97.50 314 LYS A CA 1
ATOM 2338 C C . LYS A 1 314 ? -2.162 6.051 -46.451 1.00 97.50 314 LYS A C 1
ATOM 2340 O O . LYS A 1 314 ? -2.197 6.886 -47.349 1.00 97.50 314 LYS A O 1
ATOM 2345 N N . TRP A 1 315 ? -1.972 6.350 -45.177 1.00 98.25 315 TRP A N 1
ATOM 2346 C CA . TRP A 1 315 ? -1.705 7.691 -44.691 1.00 98.25 315 TRP A CA 1
ATOM 2347 C C . TRP A 1 315 ? -0.960 7.608 -43.358 1.00 98.25 315 TRP A C 1
ATOM 2349 O O . TRP A 1 315 ? -0.951 6.566 -42.698 1.00 98.25 315 TRP A O 1
ATOM 2359 N N . HIS A 1 316 ? -0.322 8.711 -42.982 1.00 98.00 316 HIS A N 1
ATOM 2360 C CA . HIS A 1 316 ? 0.274 8.901 -41.665 1.00 98.00 316 HIS A CA 1
ATOM 2361 C C . HIS A 1 316 ? -0.004 10.327 -41.180 1.00 98.00 316 HIS A C 1
ATOM 2363 O O . HIS A 1 316 ? -0.224 11.226 -41.993 1.00 98.00 316 HIS A O 1
ATOM 2369 N N . PHE A 1 317 ? 0.031 10.525 -39.867 1.00 98.62 317 PHE A N 1
ATOM 2370 C CA . PHE A 1 317 ? -0.003 11.836 -39.233 1.00 98.62 317 PHE A CA 1
ATOM 2371 C C . PHE A 1 317 ? 0.989 11.850 -38.068 1.00 98.62 317 PHE A C 1
ATOM 2373 O O . PHE A 1 317 ? 0.818 11.085 -37.120 1.00 98.62 317 PHE A O 1
ATOM 2380 N N . GLN A 1 318 ? 2.017 12.696 -38.142 1.00 98.31 318 GLN A N 1
ATOM 2381 C CA . GLN A 1 318 ? 3.024 12.824 -37.087 1.00 98.31 318 GLN A CA 1
ATOM 2382 C C . GLN A 1 318 ? 2.596 13.868 -36.053 1.00 98.31 318 GLN A C 1
ATOM 2384 O O . GLN A 1 318 ? 2.161 14.960 -36.408 1.00 98.31 318 GLN A O 1
ATOM 2389 N N . GLN A 1 319 ? 2.722 13.523 -34.776 1.00 97.88 319 GLN A N 1
ATOM 2390 C CA . GLN A 1 319 ? 2.269 14.309 -33.629 1.00 97.88 319 GLN A CA 1
ATOM 2391 C C . GLN A 1 319 ? 3.414 15.065 -32.951 1.00 97.88 319 GLN A C 1
ATOM 2393 O O . GLN A 1 319 ? 3.179 16.136 -32.392 1.00 97.88 319 GLN A O 1
ATOM 2398 N N . THR A 1 320 ? 4.640 14.542 -33.042 1.00 97.69 320 THR A N 1
ATOM 2399 C CA . THR A 1 320 ? 5.860 15.204 -32.563 1.00 97.69 320 THR A CA 1
ATOM 2400 C C . THR A 1 320 ? 6.942 15.116 -33.641 1.00 97.69 320 THR A C 1
ATOM 2402 O O . THR A 1 320 ? 7.342 14.030 -34.048 1.00 97.69 320 THR A O 1
ATOM 2405 N N . HIS A 1 321 ? 7.419 16.258 -34.135 1.00 98.00 321 HIS A N 1
ATOM 2406 C CA . HIS A 1 321 ? 8.515 16.318 -35.103 1.00 98.00 321 HIS A CA 1
ATOM 2407 C C . HIS A 1 321 ? 9.868 16.274 -34.395 1.00 98.00 321 HIS A C 1
ATOM 2409 O O . HIS A 1 321 ? 10.082 17.053 -33.464 1.00 98.00 321 HIS A O 1
ATOM 2415 N N . HIS A 1 322 ? 10.797 15.445 -34.888 1.00 97.31 322 HIS A N 1
ATOM 2416 C CA . HIS A 1 322 ? 12.163 15.334 -34.355 1.00 97.31 322 HIS A CA 1
ATOM 2417 C C . HIS A 1 322 ? 12.174 15.193 -32.824 1.00 97.31 322 HIS A C 1
ATOM 2419 O O . HIS A 1 322 ? 12.742 16.026 -32.115 1.00 97.31 322 HIS A O 1
ATOM 2425 N N . ASP A 1 323 ? 11.491 14.175 -32.300 1.00 96.94 323 ASP A N 1
ATOM 2426 C CA . ASP A 1 323 ? 11.361 14.024 -30.854 1.00 96.94 323 ASP A CA 1
ATOM 2427 C C . ASP A 1 323 ? 12.731 13.882 -30.170 1.00 96.94 323 ASP A C 1
ATOM 2429 O O . ASP A 1 323 ? 13.621 13.137 -30.598 1.00 96.94 323 ASP A O 1
ATOM 2433 N N . VAL A 1 324 ? 12.903 14.652 -29.100 1.00 94.56 324 VAL A N 1
ATOM 2434 C CA . VAL A 1 324 ? 14.059 14.640 -28.191 1.00 94.56 324 VAL A CA 1
ATOM 2435 C C . VAL A 1 324 ? 13.601 14.563 -26.729 1.00 94.56 324 VAL A C 1
ATOM 2437 O O . VAL A 1 324 ? 14.389 14.804 -25.812 1.00 94.56 324 VAL A O 1
ATOM 2440 N N . TRP A 1 325 ? 12.319 14.275 -26.497 1.00 93.56 325 TRP A N 1
ATOM 2441 C CA . TRP A 1 325 ? 11.650 14.387 -25.205 1.00 93.56 325 TRP A CA 1
ATOM 2442 C C . TRP A 1 325 ? 11.096 13.074 -24.665 1.00 93.56 325 TRP A C 1
ATOM 2444 O O . TRP A 1 325 ? 10.785 13.059 -23.472 1.00 93.56 325 TRP A O 1
ATOM 2454 N N . ASP A 1 326 ? 11.030 12.019 -25.484 1.00 94.00 326 ASP A N 1
ATOM 2455 C CA . ASP A 1 326 ? 10.314 10.772 -25.189 1.00 94.00 326 ASP A CA 1
ATOM 2456 C C . ASP A 1 326 ? 8.788 10.967 -25.219 1.00 94.00 326 ASP A C 1
ATOM 2458 O O . ASP A 1 326 ? 8.062 10.582 -24.299 1.00 94.00 326 ASP A O 1
ATOM 2462 N N . TYR A 1 327 ? 8.295 11.655 -26.254 1.00 95.25 327 TYR A N 1
ATOM 2463 C CA . TYR A 1 327 ? 6.872 11.963 -26.431 1.00 95.25 327 TYR A CA 1
ATOM 2464 C C . TYR A 1 327 ? 6.181 11.010 -27.412 1.00 95.25 327 TYR A C 1
ATOM 2466 O O . TYR A 1 327 ? 5.538 11.455 -28.366 1.00 95.25 327 TYR A O 1
ATOM 2474 N N . ASP A 1 328 ? 6.240 9.714 -27.096 1.00 93.50 328 ASP A N 1
ATOM 2475 C CA . ASP A 1 328 ? 5.564 8.651 -27.837 1.00 93.50 328 ASP A CA 1
ATOM 2476 C C . ASP A 1 328 ? 4.087 8.947 -28.133 1.00 93.50 328 ASP A C 1
ATOM 2478 O O . ASP A 1 328 ? 3.321 9.426 -27.280 1.00 93.50 328 ASP A O 1
ATOM 2482 N N . SER A 1 329 ? 3.648 8.490 -29.303 1.00 93.81 329 SER A N 1
ATOM 2483 C CA . SER A 1 329 ? 2.253 8.117 -29.542 1.00 93.81 329 SER A CA 1
ATOM 2484 C C . SER A 1 329 ? 2.013 6.732 -28.936 1.00 93.81 329 SER A C 1
ATOM 2486 O O . SER A 1 329 ? 2.237 5.700 -29.573 1.00 93.81 329 SER A O 1
ATOM 2488 N N . ALA A 1 330 ? 1.663 6.702 -27.650 1.00 84.69 330 ALA A N 1
ATOM 2489 C CA . ALA A 1 330 ? 1.618 5.476 -26.851 1.00 84.69 330 ALA A CA 1
ATOM 2490 C C . ALA A 1 330 ? 0.197 4.931 -26.618 1.00 84.69 330 ALA A C 1
ATOM 2492 O O . ALA A 1 330 ? 0.057 3.789 -26.173 1.00 84.69 330 ALA A O 1
ATOM 2493 N N . ASN A 1 331 ? -0.846 5.713 -26.911 1.00 89.38 331 ASN A N 1
ATOM 2494 C CA . ASN A 1 331 ? -2.243 5.308 -26.768 1.00 89.38 331 ASN A CA 1
ATOM 2495 C C . ASN A 1 331 ? -2.715 4.497 -27.982 1.00 89.38 331 ASN A C 1
ATOM 2497 O O . ASN A 1 331 ? -2.265 4.706 -29.107 1.00 89.38 331 ASN A O 1
ATOM 2501 N N . GLN A 1 332 ? -3.682 3.598 -27.783 1.00 90.19 332 GLN A N 1
ATOM 2502 C CA . GLN A 1 332 ? -4.353 2.966 -28.917 1.00 90.19 332 GLN A CA 1
ATOM 2503 C C . GLN A 1 332 ? -5.183 4.013 -29.681 1.00 90.19 332 GLN A C 1
ATOM 2505 O O . GLN A 1 332 ? -5.972 4.728 -29.054 1.00 90.19 332 GLN A O 1
ATOM 2510 N N . PRO A 1 333 ? -5.081 4.087 -31.024 1.00 95.62 333 PRO A N 1
ATOM 2511 C CA . PRO A 1 333 ? -5.980 4.923 -31.809 1.00 95.62 333 PRO A CA 1
ATOM 2512 C C . PRO A 1 333 ? -7.419 4.405 -31.703 1.00 95.62 333 PRO A C 1
ATOM 2514 O O . PRO A 1 333 ? -7.728 3.324 -32.200 1.00 95.62 333 PRO A O 1
ATOM 2517 N N . ILE A 1 334 ? -8.315 5.149 -31.061 1.00 97.44 334 ILE A N 1
ATOM 2518 C CA . ILE A 1 334 ? -9.724 4.757 -30.919 1.00 97.44 334 ILE A CA 1
ATOM 2519 C C . ILE A 1 334 ? -10.518 5.167 -32.158 1.00 97.44 334 ILE A C 1
ATOM 2521 O O . ILE A 1 334 ? -10.385 6.296 -32.631 1.00 97.44 334 ILE A O 1
ATOM 2525 N N . LEU A 1 335 ? -11.361 4.270 -32.677 1.00 98.38 335 LEU A N 1
ATOM 2526 C CA . LEU A 1 335 ? -12.216 4.534 -33.838 1.00 98.38 335 LEU A CA 1
ATOM 2527 C C . LEU A 1 335 ? -13.655 4.771 -33.390 1.00 98.38 335 LEU A C 1
ATOM 2529 O O . LEU A 1 335 ? -14.207 4.008 -32.600 1.00 98.38 335 LEU A O 1
ATOM 2533 N N . PHE A 1 336 ? -14.285 5.816 -33.912 1.00 97.25 336 PHE A N 1
ATOM 2534 C CA . PHE A 1 336 ? -15.679 6.118 -33.608 1.00 97.25 336 PHE A CA 1
ATOM 2535 C C . PHE A 1 336 ? -16.307 6.951 -34.718 1.00 97.25 336 PHE A C 1
ATOM 2537 O O . PHE A 1 336 ? -15.630 7.656 -35.465 1.00 97.25 336 PHE A O 1
ATOM 2544 N N . ASP A 1 337 ? -17.624 6.875 -34.826 1.00 94.69 337 ASP A N 1
ATOM 2545 C CA . ASP A 1 337 ? -18.380 7.739 -35.721 1.00 94.69 337 ASP A CA 1
ATOM 2546 C C . ASP A 1 337 ? -18.937 8.909 -34.922 1.00 94.69 337 ASP A C 1
ATOM 2548 O O . ASP A 1 337 ? -19.420 8.743 -33.803 1.00 94.69 337 ASP A O 1
ATOM 2552 N N . MET A 1 338 ? -18.887 10.099 -35.505 1.00 92.06 338 MET A N 1
ATOM 2553 C CA . MET A 1 338 ? -19.489 11.285 -34.910 1.00 92.06 338 MET A CA 1
ATOM 2554 C C . MET A 1 338 ? -20.156 12.152 -35.966 1.00 92.06 338 MET A C 1
ATOM 2556 O O . MET A 1 338 ? -19.957 11.975 -37.169 1.00 92.06 338 MET A O 1
ATOM 2560 N N . GLU A 1 339 ? -20.954 13.106 -35.507 1.00 88.06 339 GLU A N 1
ATOM 2561 C CA . GLU A 1 339 ? -21.577 14.099 -36.366 1.00 88.06 339 GLU A CA 1
ATOM 2562 C C . GLU A 1 339 ? -20.864 15.440 -36.198 1.00 88.06 339 GLU A C 1
ATOM 2564 O O . GLU A 1 339 ? -20.741 15.962 -35.092 1.00 88.06 339 GLU A O 1
ATOM 2569 N N . VAL A 1 340 ? -20.398 16.010 -37.305 1.00 83.56 340 VAL A N 1
ATOM 2570 C CA . VAL A 1 340 ? -19.776 17.334 -37.336 1.00 83.56 340 VAL A CA 1
ATOM 2571 C C . VAL A 1 340 ? -20.577 18.191 -38.302 1.00 83.56 340 VAL A C 1
ATOM 2573 O O . VAL A 1 340 ? -20.625 17.917 -39.499 1.00 83.56 340 VAL A O 1
ATOM 2576 N N . ARG A 1 341 ? -21.238 19.234 -37.783 1.00 79.81 341 ARG A N 1
ATOM 2577 C CA . ARG A 1 341 ? -22.053 20.177 -38.578 1.00 79.81 341 ARG A CA 1
ATOM 2578 C C . ARG A 1 341 ? -23.106 19.484 -39.468 1.00 79.81 341 ARG A C 1
ATOM 2580 O O . ARG A 1 341 ? -23.297 19.883 -40.614 1.00 79.81 341 ARG A O 1
ATOM 2587 N N . GLY A 1 342 ? -23.779 18.448 -38.964 1.00 81.31 342 GLY A N 1
ATOM 2588 C CA . GLY A 1 342 ? -24.800 17.717 -39.727 1.00 81.31 342 GLY A CA 1
ATOM 2589 C C . GLY A 1 342 ? -24.267 16.595 -40.624 1.00 81.31 342 GLY A C 1
ATOM 2590 O O . GLY A 1 342 ? -25.058 15.908 -41.268 1.00 81.31 342 GLY A O 1
ATOM 2591 N N . GLN A 1 343 ? -22.944 16.410 -40.715 1.00 87.00 343 GLN A N 1
ATOM 2592 C CA . GLN A 1 343 ? -22.320 15.371 -41.537 1.00 87.00 343 GLN A CA 1
ATOM 2593 C C . GLN A 1 343 ? -21.759 14.254 -40.663 1.00 87.00 343 GLN A C 1
ATOM 2595 O O . GLN A 1 343 ? -21.073 14.514 -39.675 1.00 87.00 343 GLN A O 1
ATOM 2600 N N . LYS A 1 344 ? -22.019 13.002 -41.051 1.00 91.56 344 LYS A N 1
ATOM 2601 C CA . LYS A 1 344 ? -21.383 11.839 -40.428 1.00 91.56 344 LYS A CA 1
ATOM 2602 C C . LYS A 1 344 ? -19.913 11.794 -40.822 1.00 91.56 344 LYS A C 1
ATOM 2604 O O . LYS A 1 344 ? -19.593 11.827 -42.008 1.00 91.56 344 LYS A O 1
ATOM 2609 N N . VAL A 1 345 ? -19.041 11.683 -39.830 1.00 94.50 345 VAL A N 1
ATOM 2610 C CA . VAL A 1 345 ? -17.594 11.605 -40.009 1.00 94.50 345 VAL A CA 1
ATOM 2611 C C . VAL A 1 345 ? -17.079 10.336 -39.345 1.00 94.50 345 VAL A C 1
ATOM 2613 O O . VAL A 1 345 ? -17.336 10.095 -38.164 1.00 94.50 345 VAL A O 1
ATOM 2616 N N . LYS A 1 346 ? -16.324 9.546 -40.112 1.00 96.75 346 LYS A N 1
ATOM 2617 C CA . LYS A 1 346 ? -15.548 8.418 -39.604 1.00 96.75 346 LYS A CA 1
ATOM 2618 C C . LYS A 1 346 ? -14.290 8.952 -38.912 1.00 96.75 346 LYS A C 1
ATOM 2620 O O . LYS A 1 346 ? -13.312 9.296 -39.576 1.00 96.75 346 LYS A O 1
ATOM 2625 N N . ALA A 1 347 ? -14.327 9.078 -37.590 1.00 97.88 347 ALA A N 1
ATOM 2626 C CA . ALA A 1 347 ? -13.262 9.682 -36.800 1.00 97.88 347 ALA A CA 1
ATOM 2627 C C . ALA A 1 347 ? -12.333 8.639 -36.161 1.00 97.88 347 ALA A C 1
ATOM 2629 O O . ALA A 1 347 ? -12.702 7.478 -35.954 1.00 97.88 347 ALA A O 1
ATOM 2630 N N . LEU A 1 348 ? -11.120 9.093 -35.862 1.00 97.94 348 LEU A N 1
ATOM 2631 C CA . LEU A 1 348 ? -10.126 8.443 -35.020 1.00 97.94 348 LEU A CA 1
ATOM 2632 C C . LEU A 1 348 ? -9.586 9.477 -34.033 1.00 97.94 348 LEU A C 1
ATOM 2634 O O . LEU A 1 348 ? -9.422 10.644 -34.400 1.00 97.94 348 LEU A O 1
ATOM 2638 N N . ALA A 1 349 ? -9.283 9.051 -32.808 1.00 97.88 349 ALA A N 1
ATOM 2639 C CA . ALA A 1 349 ? -8.553 9.877 -31.854 1.00 97.88 349 ALA A CA 1
ATOM 2640 C C . ALA A 1 349 ? -7.365 9.144 -31.224 1.00 97.88 349 ALA A C 1
ATOM 2642 O O . ALA A 1 349 ? -7.408 7.934 -31.019 1.00 97.88 349 ALA A O 1
ATOM 2643 N N . GLU A 1 350 ? -6.322 9.897 -30.892 1.00 97.00 350 GLU A N 1
ATOM 2644 C CA . GLU A 1 350 ? -5.176 9.443 -30.099 1.00 97.00 350 GLU A CA 1
ATOM 2645 C C . GLU A 1 350 ? -4.721 10.602 -29.200 1.00 97.00 350 GLU A C 1
ATOM 2647 O O . GLU A 1 350 ? -4.762 11.768 -29.610 1.00 97.00 350 GLU A O 1
ATOM 2652 N N . ALA A 1 351 ? -4.359 10.292 -27.954 1.00 95.62 351 ALA A N 1
ATOM 2653 C CA . ALA A 1 351 ? -3.781 11.249 -27.023 1.00 95.62 351 ALA A CA 1
ATOM 2654 C C . ALA A 1 351 ? -2.312 10.898 -26.767 1.00 95.62 351 ALA A C 1
ATOM 2656 O O . ALA A 1 351 ? -2.014 9.830 -26.236 1.00 95.62 351 ALA A O 1
ATOM 2657 N N . SER A 1 352 ? -1.414 11.825 -27.092 1.00 94.62 352 SER A N 1
ATOM 2658 C CA . SER A 1 352 ? 0.031 11.591 -27.055 1.00 94.62 352 SER A CA 1
ATOM 2659 C C . SER A 1 352 ? 0.625 11.889 -25.673 1.00 94.62 352 SER A C 1
ATOM 2661 O O . SER A 1 352 ? 0.087 12.683 -24.883 1.00 94.62 352 SER A O 1
ATOM 2663 N N . LYS A 1 353 ? 1.818 11.338 -25.405 1.00 95.38 353 LYS A N 1
ATOM 2664 C CA . LYS A 1 353 ? 2.663 11.741 -24.273 1.00 95.38 353 LYS A CA 1
ATOM 2665 C C . LYS A 1 353 ? 2.995 13.236 -24.284 1.00 95.38 353 LYS A C 1
ATOM 2667 O O . LYS A 1 353 ? 3.285 13.786 -23.224 1.00 95.38 353 LYS A O 1
ATOM 2672 N N . ASN A 1 354 ? 2.878 13.931 -25.416 1.00 95.31 354 ASN A N 1
ATOM 2673 C CA . ASN A 1 354 ? 2.999 15.390 -25.456 1.00 95.31 354 ASN A CA 1
ATOM 2674 C C . ASN A 1 354 ? 1.811 16.134 -24.789 1.00 95.31 354 ASN A C 1
ATOM 2676 O O . ASN A 1 354 ? 1.846 17.351 -24.626 1.00 95.31 354 ASN A O 1
ATOM 2680 N N . GLY A 1 355 ? 0.761 15.425 -24.360 1.00 94.75 355 GLY A N 1
ATOM 2681 C CA . GLY A 1 355 ? -0.376 15.983 -23.624 1.00 94.75 355 GLY A CA 1
ATOM 2682 C C . GLY A 1 355 ? -1.515 16.519 -24.497 1.00 94.75 355 GLY A C 1
ATOM 2683 O O . GLY A 1 355 ? -2.515 16.990 -23.948 1.00 94.75 355 GLY A O 1
ATOM 2684 N N . TYR A 1 356 ? -1.414 16.436 -25.825 1.00 96.81 356 TYR A N 1
ATOM 2685 C CA . TYR A 1 356 ? -2.476 16.839 -26.746 1.00 96.81 356 TYR A CA 1
ATOM 2686 C C . TYR A 1 356 ? -3.306 15.652 -27.251 1.00 96.81 356 TYR A C 1
ATOM 2688 O O . TYR A 1 356 ? -2.814 14.534 -27.387 1.00 96.81 356 TYR A O 1
ATOM 2696 N N . LEU A 1 357 ? -4.581 15.929 -27.546 1.00 97.38 357 LEU A N 1
ATOM 2697 C CA . LEU A 1 357 ? -5.529 15.006 -28.171 1.00 97.38 357 LEU A CA 1
ATOM 2698 C C . LEU A 1 357 ? -5.663 15.346 -29.661 1.00 97.38 357 LEU A C 1
ATOM 2700 O O . LEU A 1 357 ? -5.985 16.479 -30.022 1.00 97.38 357 LEU A O 1
ATOM 2704 N N . TYR A 1 358 ? -5.447 14.358 -30.521 1.00 98.00 358 TYR A N 1
ATOM 2705 C CA . TYR A 1 358 ? -5.470 14.494 -31.973 1.00 98.00 358 TYR A CA 1
ATOM 2706 C C . TYR A 1 358 ? -6.697 13.777 -32.524 1.00 98.00 358 TYR A C 1
ATOM 2708 O O . TYR A 1 358 ? -6.888 12.596 -32.256 1.00 98.00 358 TYR A O 1
ATOM 2716 N N . ILE A 1 359 ? -7.538 14.494 -33.277 1.00 97.81 359 ILE A N 1
ATOM 2717 C CA . ILE A 1 359 ? -8.795 13.972 -33.831 1.00 97.81 359 ILE A CA 1
ATOM 2718 C C . ILE A 1 359 ? -8.742 14.079 -35.355 1.00 97.81 359 ILE A C 1
ATOM 2720 O O . ILE A 1 359 ? -8.752 15.178 -35.921 1.00 97.81 359 ILE A O 1
ATOM 2724 N N . LEU A 1 360 ? -8.683 12.925 -36.013 1.00 98.25 360 LEU A N 1
ATOM 2725 C CA . LEU A 1 360 ? -8.458 12.794 -37.449 1.00 98.25 360 LEU A CA 1
ATOM 2726 C C . LEU A 1 360 ? -9.623 12.064 -38.119 1.00 98.25 360 LEU A C 1
ATOM 2728 O O . LEU A 1 360 ? -10.332 11.273 -37.499 1.00 98.25 360 LEU A O 1
ATOM 2732 N N . ASN A 1 361 ? -9.806 12.301 -39.413 1.00 97.81 361 ASN A N 1
ATOM 2733 C CA . ASN A 1 361 ? -10.648 11.459 -40.245 1.00 97.81 361 ASN A CA 1
ATOM 2734 C C . ASN A 1 361 ? -9.899 10.145 -40.495 1.00 97.81 361 ASN A C 1
ATOM 2736 O O . ASN A 1 361 ? -8.809 10.153 -41.066 1.00 97.81 361 ASN A O 1
ATOM 2740 N N . ARG A 1 362 ? -10.473 9.012 -40.083 1.00 97.81 362 ARG A N 1
ATOM 2741 C CA . ARG A 1 362 ? -9.775 7.721 -40.151 1.00 97.81 362 ARG A CA 1
ATOM 2742 C C . ARG A 1 362 ? -9.652 7.154 -41.570 1.00 97.81 362 ARG A C 1
ATOM 2744 O O . ARG A 1 362 ? -8.842 6.260 -41.801 1.00 97.81 362 ARG A O 1
ATOM 2751 N N . GLU A 1 363 ? -10.416 7.662 -42.535 1.00 96.75 363 GLU A N 1
ATOM 2752 C CA . GLU A 1 363 ? -10.262 7.297 -43.949 1.00 96.75 363 GLU A CA 1
ATOM 2753 C C . GLU A 1 363 ? -9.038 7.980 -44.571 1.00 96.75 363 GLU A C 1
ATOM 2755 O O . GLU A 1 363 ? -8.314 7.356 -45.345 1.00 96.75 363 GLU A O 1
ATOM 2760 N N . THR A 1 364 ? -8.792 9.248 -44.224 1.00 96.94 364 THR A N 1
ATOM 2761 C CA . THR A 1 364 ? -7.839 10.108 -44.948 1.00 96.94 364 THR A CA 1
ATOM 2762 C C . THR A 1 364 ? -6.624 10.556 -44.137 1.00 96.94 364 THR A C 1
ATOM 2764 O O . THR A 1 364 ? -5.671 11.066 -44.721 1.00 96.94 364 THR A O 1
ATOM 2767 N N . GLY A 1 365 ? -6.658 10.429 -42.809 1.00 97.12 365 GLY A N 1
ATOM 2768 C CA . GLY A 1 365 ? -5.644 10.967 -41.896 1.00 97.12 365 GLY A CA 1
ATOM 2769 C C . GLY A 1 365 ? -5.700 12.487 -41.724 1.00 97.12 365 GLY A C 1
ATOM 2770 O O . GLY A 1 365 ? -4.869 13.058 -41.022 1.00 97.12 365 GLY A O 1
ATOM 2771 N N . GLN A 1 366 ? -6.659 13.168 -42.359 1.00 97.25 366 GLN A N 1
ATOM 2772 C CA . GLN A 1 366 ? -6.757 14.623 -42.288 1.00 97.25 366 GLN A CA 1
ATOM 2773 C C . GLN A 1 366 ? -7.341 15.079 -40.943 1.00 97.25 366 GLN A C 1
ATOM 2775 O O . GLN A 1 366 ? -8.285 14.453 -40.449 1.00 97.25 366 GLN A O 1
ATOM 2780 N N . PRO A 1 367 ? -6.845 16.188 -40.365 1.00 97.25 367 PRO A N 1
ATOM 2781 C CA . PRO A 1 367 ? -7.423 16.765 -39.157 1.00 97.25 367 PRO A CA 1
ATOM 2782 C C . PRO A 1 367 ? -8.898 17.123 -39.344 1.00 97.25 367 PRO A C 1
ATOM 2784 O O . PRO A 1 367 ? -9.263 17.779 -40.320 1.00 97.25 367 PRO A O 1
ATOM 2787 N N . ILE A 1 368 ? -9.748 16.716 -38.398 1.00 95.50 368 ILE A N 1
ATOM 2788 C CA . ILE A 1 368 ? -11.166 17.113 -38.401 1.00 95.50 368 ILE A CA 1
ATOM 2789 C C . ILE A 1 368 ? -11.314 18.549 -37.890 1.00 95.50 368 ILE A C 1
ATOM 2791 O O . ILE A 1 368 ? -12.083 19.338 -38.441 1.00 95.50 368 ILE A O 1
ATOM 2795 N N . HIS A 1 369 ? -10.535 18.892 -36.864 1.00 95.06 369 HIS A N 1
ATOM 2796 C CA . HIS A 1 369 ? -10.384 20.257 -36.364 1.00 95.06 369 HIS A CA 1
ATOM 2797 C C . HIS A 1 369 ? -9.018 20.815 -36.766 1.00 95.06 369 HIS A C 1
ATOM 2799 O O . HIS A 1 369 ? -8.113 20.032 -37.060 1.00 95.06 369 HIS A O 1
ATOM 2805 N N . PRO A 1 370 ? -8.826 22.147 -36.796 1.00 97.12 370 PRO A N 1
ATOM 2806 C CA . PRO A 1 370 ? -7.550 22.718 -37.202 1.00 97.12 370 PRO A CA 1
ATOM 2807 C C . PRO A 1 370 ? -6.403 22.226 -36.309 1.00 97.12 370 PRO A C 1
ATOM 2809 O O . PRO A 1 370 ? -6.453 22.367 -35.091 1.00 97.12 370 PRO A O 1
ATOM 2812 N N . ILE A 1 371 ? -5.341 21.714 -36.922 1.00 98.31 371 ILE A N 1
ATOM 2813 C CA . ILE A 1 371 ? -4.052 21.472 -36.269 1.00 98.31 371 ILE A CA 1
ATOM 2814 C C . ILE A 1 371 ? -3.050 22.394 -36.956 1.00 98.31 371 ILE A C 1
ATOM 2816 O O . ILE A 1 371 ? -2.987 22.425 -38.185 1.00 98.31 371 ILE A O 1
ATOM 2820 N N . LYS A 1 372 ? -2.345 23.218 -36.178 1.00 97.69 372 LYS A N 1
ATOM 2821 C CA . LYS A 1 372 ? -1.468 24.267 -36.711 1.00 97.69 372 LYS A CA 1
ATOM 2822 C C . LYS A 1 372 ? -0.021 23.980 -36.356 1.00 97.69 372 LYS A C 1
ATOM 2824 O O . LYS A 1 372 ? 0.268 23.667 -35.206 1.00 97.69 372 LYS A O 1
ATOM 2829 N N . GLU A 1 373 ? 0.864 24.188 -37.322 1.00 97.88 373 GLU A N 1
ATOM 2830 C CA . GLU A 1 373 ? 2.303 24.262 -37.081 1.00 97.88 373 GLU A CA 1
ATOM 2831 C C . GLU A 1 373 ? 2.622 25.515 -36.267 1.00 97.88 373 GLU A C 1
ATOM 2833 O O . GLU A 1 373 ? 2.486 26.643 -36.751 1.00 97.88 373 GLU A O 1
ATOM 2838 N N . MET A 1 374 ? 3.021 25.318 -35.013 1.00 97.44 374 MET A N 1
ATOM 2839 C CA . MET A 1 374 ? 3.354 26.402 -34.095 1.00 97.44 374 MET A CA 1
ATOM 2840 C C . MET A 1 374 ? 4.862 26.449 -33.858 1.00 97.44 374 MET A C 1
ATOM 2842 O O . MET A 1 374 ? 5.438 25.406 -33.554 1.00 97.44 374 MET A O 1
ATOM 2846 N N . PRO A 1 375 ? 5.506 27.628 -33.946 1.00 97.81 375 PRO A N 1
ATOM 2847 C CA . PRO A 1 375 ? 6.918 27.770 -33.615 1.00 97.81 375 PRO A CA 1
ATOM 2848 C C . PRO A 1 375 ? 7.224 27.323 -32.184 1.00 97.81 375 PRO A C 1
ATOM 2850 O O . PRO A 1 375 ? 6.501 27.681 -31.249 1.00 97.81 375 PRO A O 1
ATOM 2853 N N . VAL A 1 376 ? 8.320 26.589 -32.012 1.00 97.19 376 VAL A N 1
ATOM 2854 C CA . VAL A 1 376 ? 8.808 26.112 -30.711 1.00 97.19 376 VAL A CA 1
ATOM 2855 C C . VAL A 1 376 ? 10.278 26.492 -30.497 1.00 97.19 376 VAL A C 1
ATOM 2857 O O . VAL A 1 376 ? 10.962 26.840 -31.460 1.00 97.19 376 VAL A O 1
ATOM 2860 N N . PRO A 1 377 ? 10.793 26.475 -29.252 1.00 96.12 377 PRO A N 1
ATOM 2861 C CA . PRO A 1 377 ? 12.208 26.734 -29.009 1.00 96.12 377 PRO A CA 1
ATOM 2862 C C . PRO A 1 377 ? 13.114 25.710 -29.708 1.00 96.12 377 PRO A C 1
ATOM 2864 O O . PRO A 1 377 ? 12.921 24.509 -29.556 1.00 96.12 377 PRO A O 1
ATOM 2867 N N . THR A 1 378 ? 14.140 26.186 -30.414 1.00 95.19 378 THR A N 1
ATOM 2868 C CA . THR A 1 378 ? 15.136 25.337 -31.098 1.00 95.19 378 THR A CA 1
ATOM 2869 C C . THR A 1 378 ? 16.544 25.460 -30.521 1.00 95.19 378 THR A C 1
ATOM 2871 O O . THR A 1 378 ? 17.462 24.773 -30.963 1.00 95.19 378 THR A O 1
ATOM 2874 N N . GLU A 1 379 ? 16.742 26.345 -29.544 1.00 93.31 379 GLU A N 1
ATOM 2875 C CA . GLU A 1 379 ? 18.035 26.533 -28.893 1.00 93.31 379 GLU A CA 1
ATOM 2876 C C . GLU A 1 379 ? 18.384 25.312 -28.036 1.00 93.31 379 GLU A C 1
ATOM 2878 O O . GLU A 1 379 ? 17.610 24.899 -27.169 1.00 93.31 379 GLU A O 1
ATOM 2883 N N . THR A 1 380 ? 19.573 24.756 -28.258 1.00 91.75 380 THR A N 1
ATOM 2884 C CA . THR A 1 380 ? 20.075 23.568 -27.562 1.00 91.75 380 THR A CA 1
ATOM 2885 C C . THR A 1 380 ? 21.520 23.761 -27.112 1.00 91.75 380 THR A C 1
ATOM 2887 O O . THR A 1 380 ? 22.301 24.484 -27.730 1.00 91.75 380 THR A O 1
ATOM 2890 N N . THR A 1 381 ? 21.885 23.105 -26.009 1.00 88.50 381 THR A N 1
ATOM 2891 C CA . THR A 1 381 ? 23.268 23.037 -25.517 1.00 88.50 381 THR A CA 1
ATOM 2892 C C . THR A 1 381 ? 24.095 21.956 -26.216 1.00 88.50 381 THR A C 1
ATOM 2894 O O . THR A 1 381 ? 25.308 21.892 -26.013 1.00 88.50 381 THR A O 1
ATOM 2897 N N . ARG A 1 382 ? 23.466 21.079 -27.009 1.00 90.12 382 ARG A N 1
ATOM 2898 C CA . ARG A 1 382 ? 24.135 19.983 -27.713 1.00 90.12 382 ARG A CA 1
ATOM 2899 C C . ARG A 1 382 ? 24.629 20.457 -29.081 1.00 90.12 382 ARG A C 1
ATOM 2901 O O . ARG A 1 382 ? 23.840 20.762 -29.969 1.00 90.12 382 ARG A O 1
ATOM 2908 N N . SER A 1 383 ? 25.949 20.502 -29.261 1.00 91.44 383 SER A N 1
ATOM 2909 C CA . SER A 1 383 ? 26.559 20.875 -30.545 1.00 91.44 383 SER A CA 1
ATOM 2910 C C . SER A 1 383 ? 26.106 19.931 -31.666 1.00 91.44 383 SER A C 1
ATOM 2912 O O . SER A 1 383 ? 26.197 18.714 -31.514 1.00 91.44 383 SER A O 1
ATOM 2914 N N . GLY A 1 384 ? 25.631 20.491 -32.781 1.00 89.56 384 GLY A N 1
ATOM 2915 C CA . GLY A 1 384 ? 25.172 19.735 -33.952 1.00 89.56 384 GLY A CA 1
ATOM 2916 C C . GLY A 1 384 ? 23.732 19.211 -33.883 1.00 89.56 384 GLY A C 1
ATOM 2917 O O . GLY A 1 384 ? 23.254 18.679 -34.881 1.00 89.56 384 GLY A O 1
ATOM 2918 N N . GLU A 1 385 ? 23.024 19.370 -32.759 1.00 93.25 385 GLU A N 1
ATOM 2919 C CA . GLU A 1 385 ? 21.602 19.017 -32.661 1.00 93.25 385 GLU A CA 1
ATOM 2920 C C . GLU A 1 385 ? 20.750 20.068 -33.384 1.00 93.25 385 GLU A C 1
ATOM 2922 O O . GLU A 1 385 ? 21.008 21.268 -33.280 1.00 93.25 385 GLU A O 1
ATOM 2927 N N . GLN A 1 386 ? 19.745 19.616 -34.138 1.00 94.81 386 GLN A N 1
ATOM 2928 C CA . GLN A 1 386 ? 18.872 20.482 -34.935 1.00 94.81 386 GLN A CA 1
ATOM 2929 C C . GLN A 1 386 ? 17.400 20.193 -34.613 1.00 94.81 386 GLN A C 1
ATOM 2931 O O . GLN A 1 386 ? 16.737 19.499 -35.386 1.00 94.81 386 GLN A O 1
ATOM 2936 N N . PRO A 1 387 ? 16.878 20.708 -33.481 1.00 94.81 387 PRO A N 1
ATOM 2937 C CA . PRO A 1 387 ? 15.470 20.559 -33.135 1.00 94.81 387 PRO A CA 1
ATOM 2938 C C . PRO A 1 387 ? 14.560 21.126 -34.229 1.00 94.81 387 PRO A C 1
ATOM 2940 O O . PRO A 1 387 ? 14.878 22.150 -34.843 1.00 94.81 387 PRO A O 1
ATOM 2943 N N . TRP A 1 388 ? 13.4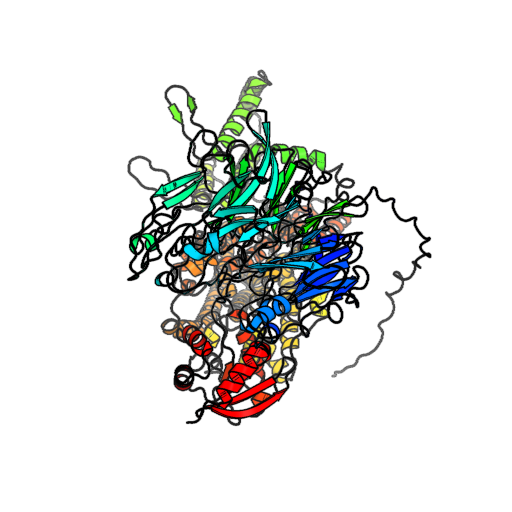15 20.481 -34.461 1.00 97.19 388 TRP A N 1
ATOM 2944 C CA . TRP A 1 388 ? 12.484 20.935 -35.492 1.00 97.19 388 TRP A CA 1
ATOM 2945 C C . TRP A 1 388 ? 11.807 22.261 -35.086 1.00 97.19 388 TRP A C 1
ATOM 2947 O O . TRP A 1 388 ? 11.384 22.397 -33.936 1.00 97.19 388 TRP A O 1
ATOM 2957 N N . PRO A 1 389 ? 11.697 23.254 -35.993 1.00 97.38 389 PRO A N 1
ATOM 2958 C CA . PRO A 1 389 ? 11.288 24.616 -35.634 1.00 97.38 389 PRO A CA 1
ATOM 2959 C C . PRO A 1 389 ? 9.804 24.787 -35.305 1.00 97.38 389 PRO A C 1
ATOM 2961 O O . PRO A 1 389 ? 9.428 25.806 -34.721 1.00 97.38 389 PRO A O 1
ATOM 2964 N N . THR A 1 390 ? 8.954 23.832 -35.681 1.00 98.31 390 THR A N 1
ATOM 2965 C CA . THR A 1 390 ? 7.511 23.877 -35.420 1.00 98.31 390 THR A CA 1
ATOM 2966 C C . THR A 1 390 ? 7.008 22.570 -34.824 1.00 98.31 390 THR A C 1
ATOM 2968 O O . THR A 1 390 ? 7.687 21.553 -34.888 1.00 98.31 390 THR A O 1
ATOM 2971 N N . GLN A 1 391 ? 5.834 22.588 -34.202 1.00 98.19 391 GLN A N 1
ATOM 2972 C CA . GLN A 1 391 ? 5.135 21.376 -33.769 1.00 98.19 391 GLN A CA 1
ATOM 2973 C C . GLN A 1 391 ? 3.638 21.483 -34.091 1.00 98.19 391 GLN A C 1
ATOM 2975 O O . GLN A 1 391 ? 3.090 22.593 -34.019 1.00 98.19 391 GLN A O 1
ATOM 2980 N N . PRO A 1 392 ? 2.956 20.363 -34.389 1.00 98.00 392 PRO A N 1
ATOM 2981 C CA . PRO A 1 392 ? 1.540 20.359 -34.728 1.00 98.00 392 PRO A CA 1
ATOM 2982 C C . PRO A 1 392 ? 0.678 20.443 -33.459 1.00 98.00 392 PRO A C 1
ATOM 2984 O O . PRO A 1 392 ? 0.579 19.491 -32.683 1.00 98.00 392 PRO A O 1
ATOM 2987 N N . ILE A 1 393 ? 0.016 21.587 -33.251 1.00 97.75 393 ILE A N 1
ATOM 2988 C CA . ILE A 1 393 ? -0.808 21.861 -32.061 1.00 97.75 393 ILE A CA 1
ATOM 2989 C C . ILE A 1 393 ? -2.305 21.842 -32.409 1.00 97.75 393 ILE A C 1
ATOM 2991 O O . ILE A 1 393 ? -2.724 22.608 -33.286 1.00 97.75 393 ILE A O 1
ATOM 2995 N N . PRO A 1 394 ? -3.133 21.021 -31.732 1.00 97.88 394 PRO A N 1
ATOM 2996 C CA . PRO A 1 394 ? -4.577 20.974 -31.968 1.00 97.88 394 PRO A CA 1
ATOM 2997 C C . PRO A 1 394 ? -5.347 22.210 -31.489 1.00 97.88 394 PRO A C 1
ATOM 2999 O O . PRO A 1 394 ? -5.110 22.762 -30.411 1.00 97.88 394 PRO A O 1
ATOM 3002 N N . TYR A 1 395 ? -6.337 22.613 -32.284 1.00 97.81 395 TYR A N 1
ATOM 3003 C CA . TYR A 1 395 ? -7.311 23.656 -31.975 1.00 97.81 395 TYR A CA 1
ATOM 3004 C C . TYR A 1 395 ? -8.731 23.078 -32.012 1.00 97.81 395 TYR A C 1
ATOM 3006 O O . TYR A 1 395 ? -9.005 22.088 -32.685 1.00 97.81 395 TYR A O 1
ATOM 3014 N N . THR A 1 396 ? -9.650 23.715 -31.293 1.00 96.81 396 THR A N 1
ATOM 3015 C CA . THR A 1 396 ? -11.081 23.397 -31.315 1.00 96.81 396 THR A CA 1
ATOM 3016 C C . THR A 1 396 ? -11.722 23.810 -32.643 1.00 96.81 396 THR A C 1
ATOM 3018 O O . THR A 1 396 ? -11.173 24.619 -33.399 1.00 96.81 396 THR A O 1
ATOM 3021 N N . ALA A 1 397 ? -12.942 23.337 -32.900 1.00 93.06 397 ALA A N 1
ATOM 3022 C CA . ALA A 1 397 ? -13.756 23.755 -34.044 1.00 93.06 397 ALA A CA 1
ATOM 3023 C C . ALA A 1 397 ? -13.993 25.280 -34.092 1.00 93.06 397 ALA A C 1
ATOM 3025 O O . ALA A 1 397 ? -14.189 25.848 -35.168 1.00 93.06 397 ALA A O 1
ATOM 3026 N N . ALA A 1 398 ? -13.960 25.943 -32.929 1.00 93.81 398 ALA A N 1
ATOM 3027 C CA . ALA A 1 398 ? -14.074 27.393 -32.777 1.00 93.81 398 ALA A CA 1
ATOM 3028 C C . ALA A 1 398 ? -12.738 28.143 -32.980 1.00 93.81 398 ALA A C 1
ATOM 3030 O O . ALA A 1 398 ? -12.683 29.364 -32.839 1.00 93.81 398 ALA A O 1
ATOM 3031 N N . GLY A 1 399 ? -11.650 27.432 -33.293 1.00 93.12 399 GLY A N 1
ATOM 3032 C CA . GLY A 1 399 ? -10.335 28.011 -33.555 1.00 93.12 399 GLY A CA 1
ATOM 3033 C C . GLY A 1 399 ? -9.562 28.442 -32.305 1.00 93.12 399 GLY A C 1
ATOM 3034 O O . GLY A 1 399 ? -8.607 29.209 -32.437 1.00 93.12 399 GLY A O 1
ATOM 3035 N N . GLN A 1 400 ? -9.940 27.959 -31.117 1.00 94.88 400 GLN A N 1
ATOM 3036 C CA . GLN A 1 400 ? -9.200 28.169 -29.863 1.00 94.88 400 GLN A CA 1
ATOM 3037 C C . GLN A 1 400 ? -8.204 27.028 -29.624 1.00 94.88 400 GLN A C 1
ATOM 3039 O O . GLN A 1 400 ? -8.483 25.916 -30.067 1.00 94.88 400 GLN A O 1
ATOM 3044 N N . PRO A 1 401 ? -7.062 27.245 -28.946 1.00 93.88 401 PRO A N 1
ATOM 3045 C CA . PRO A 1 401 ? -6.177 26.145 -28.569 1.00 93.88 401 PRO A CA 1
ATOM 3046 C C . PRO A 1 401 ? -6.944 25.080 -27.778 1.00 93.88 401 PRO A C 1
ATOM 3048 O O . PRO A 1 401 ? -7.649 25.407 -26.818 1.00 93.88 401 PRO A O 1
ATOM 3051 N N . MET A 1 402 ? -6.825 23.816 -28.186 1.00 96.44 402 MET A N 1
ATOM 3052 C CA . MET A 1 402 ? -7.449 22.713 -27.462 1.00 96.44 402 MET A CA 1
ATOM 3053 C C . MET A 1 402 ? -6.809 22.594 -26.076 1.00 96.44 402 MET A C 1
ATOM 3055 O O . MET A 1 402 ? -5.591 22.721 -25.931 1.00 96.44 402 MET A O 1
ATOM 3059 N N . ARG A 1 403 ? -7.619 22.374 -25.031 1.00 96.94 403 ARG A N 1
ATOM 3060 C CA . ARG A 1 403 ? -7.063 22.163 -23.687 1.00 96.94 403 ARG A CA 1
ATOM 3061 C C . ARG A 1 403 ? -6.364 20.799 -23.648 1.00 96.94 403 ARG A C 1
ATOM 3063 O O . ARG A 1 403 ? -6.959 19.829 -24.109 1.00 96.94 403 ARG A O 1
ATOM 3070 N N . PRO A 1 404 ? -5.146 20.706 -23.100 1.00 96.19 404 PRO A N 1
ATOM 3071 C CA . PRO A 1 404 ? -4.430 19.440 -23.030 1.00 96.19 404 PRO A CA 1
ATOM 3072 C C . PRO A 1 404 ? -5.034 18.502 -21.975 1.00 96.19 404 PRO A C 1
ATOM 3074 O O . PRO A 1 404 ? -5.738 18.939 -21.056 1.00 96.19 404 PRO A O 1
ATOM 3077 N N . VAL A 1 405 ? -4.734 17.208 -22.095 1.00 95.38 405 VAL A N 1
ATOM 3078 C CA . VAL A 1 405 ? -5.229 16.155 -21.188 1.00 95.38 405 VAL A CA 1
ATOM 3079 C C . VAL A 1 405 ? -4.575 16.220 -19.802 1.00 95.38 405 VAL A C 1
ATOM 3081 O O . VAL A 1 405 ? -5.167 15.781 -18.817 1.00 95.38 405 VAL A O 1
ATOM 3084 N N . SER A 1 406 ? -3.386 16.822 -19.719 1.00 94.44 406 SER A N 1
ATOM 3085 C CA . SER A 1 406 ? -2.667 17.182 -18.494 1.00 94.44 406 SER A CA 1
ATOM 3086 C C . SER A 1 406 ? -1.876 18.489 -18.708 1.00 94.44 406 SER A C 1
ATOM 3088 O O . SER A 1 406 ? -1.810 18.993 -19.832 1.00 94.44 406 SER A O 1
ATOM 3090 N N . PRO A 1 407 ? -1.312 19.119 -17.662 1.00 94.94 407 PRO A N 1
ATOM 3091 C CA . PRO A 1 407 ? -0.549 20.357 -17.817 1.00 94.94 407 PRO A CA 1
ATOM 3092 C C . PRO A 1 407 ? 0.653 20.230 -18.775 1.00 94.94 407 PRO A C 1
ATOM 3094 O O . PRO A 1 407 ? 1.580 19.465 -18.531 1.00 94.94 407 PRO A O 1
ATOM 3097 N N . VAL A 1 408 ? 0.684 21.072 -19.815 1.00 94.62 408 VAL A N 1
ATOM 3098 C CA . VAL A 1 408 ? 1.810 21.226 -20.775 1.00 94.62 408 VAL A CA 1
ATOM 3099 C C . VAL A 1 408 ? 2.769 22.364 -20.401 1.00 94.62 408 VAL A C 1
ATOM 3101 O O . VAL A 1 408 ? 3.553 22.868 -21.204 1.00 94.62 408 VAL A O 1
ATOM 3104 N N . PHE A 1 409 ? 2.663 22.831 -19.162 1.00 94.38 409 PHE A N 1
ATOM 3105 C CA . PHE A 1 409 ? 3.601 23.755 -18.547 1.00 94.38 409 PHE A CA 1
ATOM 3106 C C . PHE A 1 409 ? 3.708 23.409 -17.058 1.00 94.38 409 PHE A C 1
ATOM 3108 O O . PHE A 1 409 ? 2.689 23.052 -16.458 1.00 94.38 409 PHE A O 1
ATOM 3115 N N . PRO A 1 410 ? 4.902 23.484 -16.440 1.00 92.19 410 PRO A N 1
ATOM 3116 C CA . PRO A 1 410 ? 5.061 23.104 -15.044 1.00 92.19 410 PRO A CA 1
ATOM 3117 C C . PRO A 1 410 ? 4.164 23.921 -14.110 1.00 92.19 410 PRO A C 1
ATOM 3119 O O . PRO A 1 410 ? 4.220 25.151 -14.075 1.00 92.19 410 PRO A O 1
ATOM 3122 N N . VAL A 1 411 ? 3.374 23.216 -13.305 1.00 89.88 411 VAL A N 1
ATOM 3123 C CA . VAL A 1 411 ? 2.515 23.790 -12.263 1.00 89.88 411 VAL A CA 1
ATOM 3124 C C . VAL A 1 411 ? 2.787 23.124 -10.917 1.00 89.88 411 VAL A C 1
ATOM 3126 O O . VAL A 1 411 ? 3.236 21.974 -10.853 1.00 89.88 411 VAL A O 1
ATOM 3129 N N . ASN A 1 412 ? 2.480 23.845 -9.834 1.00 88.75 412 ASN A N 1
ATOM 3130 C CA . ASN A 1 412 ? 2.622 23.374 -8.451 1.00 88.75 412 ASN A CA 1
ATOM 3131 C C . ASN A 1 412 ? 4.059 22.938 -8.105 1.00 88.75 412 ASN A C 1
ATOM 3133 O O . ASN A 1 412 ? 4.272 21.860 -7.556 1.00 88.75 412 ASN A O 1
ATOM 3137 N N . ILE A 1 413 ? 5.050 23.755 -8.469 1.00 91.25 413 ILE A N 1
ATOM 3138 C CA . ILE A 1 413 ? 6.469 23.460 -8.234 1.00 91.25 413 ILE A CA 1
ATOM 3139 C C . ILE A 1 413 ? 6.891 23.983 -6.849 1.00 91.25 413 ILE A C 1
ATOM 3141 O O . ILE A 1 413 ? 6.607 25.147 -6.550 1.00 91.25 413 ILE A O 1
ATOM 3145 N N . PRO A 1 414 ? 7.563 23.171 -6.007 1.00 91.56 414 PRO A N 1
ATOM 3146 C CA . PRO A 1 414 ? 8.050 23.606 -4.702 1.00 91.56 414 PRO A CA 1
ATOM 3147 C C . PRO A 1 414 ? 8.994 24.817 -4.802 1.00 91.56 414 PRO A C 1
ATOM 3149 O O . PRO A 1 414 ? 9.826 24.866 -5.719 1.00 91.56 414 PRO A O 1
ATOM 3152 N N . PRO A 1 415 ? 8.919 25.783 -3.865 1.00 89.69 415 PRO A N 1
ATOM 3153 C CA . PRO A 1 415 ? 9.773 26.969 -3.879 1.00 89.69 415 PRO A CA 1
ATOM 3154 C C . PRO A 1 415 ? 11.276 26.657 -3.917 1.00 89.69 415 PRO A C 1
ATOM 3156 O O . PRO A 1 415 ? 12.023 27.351 -4.605 1.00 89.69 415 PRO A O 1
ATOM 3159 N N . GLU A 1 416 ? 11.730 25.593 -3.245 1.00 88.44 416 GLU A N 1
ATOM 3160 C CA . GLU A 1 416 ? 13.149 25.206 -3.224 1.00 88.44 416 GLU A CA 1
ATOM 3161 C C . GLU A 1 416 ? 13.629 24.752 -4.609 1.00 88.44 416 GLU A C 1
ATOM 3163 O O . GLU A 1 416 ? 14.767 25.005 -5.014 1.00 88.44 416 GLU A O 1
ATOM 3168 N N . ARG A 1 417 ? 12.741 24.104 -5.372 1.00 88.81 417 ARG A N 1
ATOM 3169 C CA . ARG A 1 417 ? 13.039 23.660 -6.732 1.00 88.81 417 ARG A CA 1
ATOM 3170 C C . ARG A 1 417 ? 13.061 24.834 -7.709 1.00 88.81 417 ARG A C 1
ATOM 3172 O O . ARG A 1 417 ? 13.942 24.877 -8.565 1.00 88.81 417 ARG A O 1
ATOM 3179 N N . LEU A 1 418 ? 12.176 25.819 -7.539 1.00 90.25 418 LEU A N 1
ATOM 3180 C CA . LEU A 1 418 ? 12.194 27.067 -8.317 1.00 90.25 418 LEU A CA 1
ATOM 3181 C C . LEU A 1 418 ? 13.456 27.908 -8.069 1.00 90.25 418 LEU A C 1
ATOM 3183 O O . LEU A 1 418 ? 13.888 28.626 -8.965 1.00 90.25 418 LEU A O 1
ATOM 3187 N N . ALA A 1 419 ? 14.083 27.798 -6.894 1.00 88.12 419 ALA A N 1
ATOM 3188 C CA . ALA A 1 419 ? 15.319 28.521 -6.587 1.00 88.12 419 ALA A CA 1
ATOM 3189 C C . ALA A 1 419 ? 16.536 28.052 -7.411 1.00 88.12 419 ALA A C 1
ATOM 3191 O O . ALA A 1 419 ? 17.499 28.799 -7.562 1.00 88.12 419 ALA A O 1
ATOM 3192 N N . SER A 1 420 ? 16.508 26.824 -7.943 1.00 87.00 420 SER A N 1
ATOM 3193 C CA . SER A 1 420 ? 17.625 26.222 -8.691 1.00 87.00 420 SER A CA 1
ATOM 3194 C C . SER A 1 420 ? 17.237 25.679 -10.071 1.00 87.00 420 SER A C 1
ATOM 3196 O O . SER A 1 420 ? 18.084 25.123 -10.770 1.00 87.00 420 SER A O 1
ATOM 3198 N N . GLY A 1 421 ? 15.972 25.814 -10.476 1.00 89.38 421 GLY A N 1
ATOM 3199 C CA . GLY A 1 421 ? 15.456 25.330 -11.753 1.00 89.38 421 GLY A CA 1
ATOM 3200 C C . GLY A 1 421 ? 14.658 26.394 -12.504 1.00 89.38 421 GLY A C 1
ATOM 3201 O O . GLY A 1 421 ? 13.984 27.225 -11.904 1.00 89.38 421 GLY A O 1
ATOM 3202 N N . LYS A 1 422 ? 14.718 26.353 -13.835 1.00 92.88 422 LYS A N 1
ATOM 3203 C CA . LYS A 1 422 ? 14.013 27.264 -14.740 1.00 92.88 422 LYS A CA 1
ATOM 3204 C C . LYS A 1 422 ? 12.821 26.554 -15.370 1.00 92.88 422 LYS A C 1
ATOM 3206 O O . LYS A 1 422 ? 12.995 25.517 -16.004 1.00 92.88 422 LYS A O 1
ATOM 3211 N N . LEU A 1 423 ? 11.626 27.131 -15.243 1.00 95.56 423 LEU A N 1
ATOM 3212 C CA . LEU A 1 423 ? 10.453 26.653 -15.979 1.00 95.56 423 LEU A CA 1
ATOM 3213 C C . LEU A 1 423 ? 10.638 26.940 -17.470 1.00 95.56 423 LEU A C 1
ATOM 3215 O O . LEU A 1 423 ? 10.979 28.066 -17.841 1.00 95.56 423 LEU A O 1
ATOM 3219 N N . VAL A 1 424 ? 10.409 25.938 -18.315 1.00 95.12 424 VAL A N 1
ATOM 3220 C CA . VAL A 1 424 ? 10.540 26.065 -19.770 1.00 95.12 424 VAL A CA 1
ATOM 3221 C C . VAL A 1 424 ? 9.288 25.556 -20.497 1.00 95.12 424 VAL A C 1
ATOM 3223 O O . VAL A 1 424 ? 8.579 24.700 -19.961 1.00 95.12 424 VAL A O 1
ATOM 3226 N N . PRO A 1 425 ? 8.991 26.066 -21.708 1.00 95.00 425 PRO A N 1
ATOM 3227 C CA . PRO A 1 425 ? 7.936 25.521 -22.569 1.00 95.00 425 PRO A CA 1
ATOM 3228 C C . PRO A 1 425 ? 8.110 24.018 -22.876 1.00 95.00 425 PRO A C 1
ATOM 3230 O O . PRO A 1 425 ? 9.238 23.527 -22.940 1.00 95.00 425 PRO A O 1
ATOM 3233 N N . ILE A 1 426 ? 7.002 23.309 -23.123 1.00 93.38 426 ILE A N 1
ATOM 3234 C CA . ILE A 1 426 ? 6.925 21.856 -23.399 1.00 93.38 426 ILE A CA 1
ATOM 3235 C C . ILE A 1 426 ? 7.902 21.326 -24.463 1.00 93.38 426 ILE A C 1
ATOM 3237 O O . ILE A 1 426 ? 8.449 20.242 -24.282 1.00 93.38 426 ILE A O 1
ATOM 3241 N N . PHE A 1 427 ? 8.136 22.070 -25.544 1.00 95.31 427 PHE A N 1
ATOM 3242 C CA . PHE A 1 427 ? 9.008 21.660 -26.656 1.00 95.31 427 PHE A CA 1
ATOM 3243 C C . PHE A 1 427 ? 10.384 22.327 -26.583 1.00 95.31 427 PHE A C 1
ATOM 3245 O O . PHE A 1 427 ? 11.017 22.598 -27.594 1.00 95.31 427 PHE A O 1
ATOM 3252 N N . THR A 1 428 ? 10.845 22.651 -25.375 1.00 95.31 428 THR A N 1
ATOM 3253 C CA . THR A 1 428 ? 12.223 23.109 -25.171 1.00 95.31 428 THR A CA 1
ATOM 3254 C C . THR A 1 428 ? 13.155 21.896 -25.169 1.00 95.31 428 THR A C 1
ATOM 3256 O O . THR A 1 428 ? 12.937 21.005 -24.334 1.00 95.31 428 THR A O 1
ATOM 3259 N N . PRO A 1 429 ? 14.178 21.833 -26.044 1.00 94.06 429 PRO A N 1
ATOM 3260 C CA . PRO A 1 429 ? 15.162 20.753 -26.044 1.00 94.06 429 PRO A CA 1
ATOM 3261 C C . PRO A 1 429 ? 15.763 20.541 -24.644 1.00 94.06 429 PRO A C 1
ATOM 3263 O O . PRO A 1 429 ? 16.023 21.530 -23.944 1.00 94.06 429 PRO A O 1
ATOM 3266 N N . PRO A 1 430 ? 15.954 19.285 -24.191 1.00 91.06 430 PRO A N 1
ATOM 3267 C CA . PRO A 1 430 ? 16.453 19.009 -22.849 1.00 91.06 430 PRO A CA 1
ATOM 3268 C C . PRO A 1 430 ? 17.794 19.694 -22.561 1.00 91.06 430 PRO A C 1
ATOM 3270 O O . PRO A 1 430 ? 18.759 19.554 -23.305 1.00 91.06 430 PRO A O 1
ATOM 3273 N N . GLY A 1 431 ? 17.866 20.394 -21.430 1.00 88.81 431 GLY A N 1
ATOM 3274 C CA . GLY A 1 431 ? 19.082 21.053 -20.962 1.00 88.81 431 GLY A CA 1
ATOM 3275 C C . GLY A 1 431 ? 19.197 21.078 -19.435 1.00 88.81 431 GLY A C 1
ATOM 3276 O O . GLY A 1 431 ? 18.251 20.725 -18.722 1.00 88.81 431 GLY A O 1
ATOM 3277 N N . PRO A 1 432 ? 20.357 21.501 -18.903 1.00 88.81 432 PRO A N 1
ATOM 3278 C CA . PRO A 1 432 ? 20.602 21.527 -17.465 1.00 88.81 432 PRO A CA 1
ATOM 3279 C C . PRO A 1 432 ? 19.657 22.497 -16.745 1.00 88.81 432 PRO A C 1
ATOM 3281 O O . PRO A 1 432 ? 19.315 23.561 -17.262 1.00 88.81 432 PRO A O 1
ATOM 3284 N N . ASN A 1 433 ? 19.272 22.147 -15.514 1.00 88.12 433 ASN A N 1
ATOM 3285 C CA . ASN A 1 433 ? 18.442 22.968 -14.620 1.00 88.12 433 ASN A CA 1
ATOM 3286 C C . ASN A 1 433 ? 17.077 23.396 -15.192 1.00 88.12 433 ASN A C 1
ATOM 3288 O O . ASN A 1 433 ? 16.492 24.369 -14.718 1.00 88.12 433 ASN A O 1
ATOM 3292 N N . GLN A 1 434 ? 16.539 22.684 -16.180 1.00 93.31 434 GLN A N 1
ATOM 3293 C CA . GLN A 1 434 ? 15.200 22.938 -16.707 1.00 93.31 434 GLN A CA 1
ATOM 3294 C C . GLN A 1 434 ? 14.134 22.141 -15.943 1.00 93.31 434 GLN A C 1
ATOM 3296 O O . GLN A 1 434 ? 14.373 21.020 -15.498 1.00 93.31 434 GLN A O 1
ATOM 3301 N N . ILE A 1 435 ? 12.944 22.726 -15.816 1.00 93.69 435 ILE A N 1
ATOM 3302 C CA . ILE A 1 435 ? 11.727 22.070 -15.337 1.00 93.69 435 ILE A CA 1
ATOM 3303 C C . ILE A 1 435 ? 10.708 22.154 -16.468 1.00 93.69 435 ILE A C 1
ATOM 3305 O O . ILE A 1 435 ? 10.392 23.254 -16.927 1.00 93.69 435 ILE A O 1
ATOM 3309 N N . ARG A 1 436 ? 10.204 21.005 -16.921 1.00 93.06 436 ARG A N 1
ATOM 3310 C CA . ARG A 1 436 ? 9.366 20.896 -18.123 1.00 93.06 436 ARG A CA 1
ATOM 3311 C C . ARG A 1 436 ? 8.202 19.946 -17.889 1.00 93.06 436 ARG A C 1
ATOM 3313 O O . ARG A 1 436 ? 8.380 18.917 -17.240 1.00 93.06 436 ARG A O 1
ATOM 3320 N N . ALA A 1 437 ? 7.034 20.319 -18.406 1.00 94.06 437 ALA A N 1
ATOM 3321 C CA . ALA A 1 437 ? 5.835 19.494 -18.399 1.00 94.06 437 ALA A CA 1
ATOM 3322 C C . ALA A 1 437 ? 5.298 19.346 -19.837 1.00 94.06 437 ALA A C 1
ATOM 3324 O O . ALA A 1 437 ? 5.230 20.362 -20.534 1.00 94.06 437 ALA A O 1
ATOM 3325 N N . PRO A 1 438 ? 4.890 18.138 -20.258 1.00 93.88 438 PRO A N 1
ATOM 3326 C CA . PRO A 1 438 ? 5.072 16.874 -19.546 1.00 93.88 438 PRO A CA 1
ATOM 3327 C C . PRO A 1 438 ? 6.556 16.501 -19.351 1.00 93.88 438 PRO A C 1
ATOM 3329 O O . PRO A 1 438 ? 7.453 17.090 -19.955 1.00 93.88 438 PRO A O 1
ATOM 3332 N N . GLY A 1 439 ? 6.827 15.587 -18.419 1.00 90.25 439 GLY A N 1
ATOM 3333 C CA . GLY A 1 439 ? 8.133 14.925 -18.322 1.00 90.25 439 GLY A CA 1
ATOM 3334 C C . GLY A 1 439 ? 8.206 13.714 -19.258 1.00 90.25 439 GLY A C 1
ATOM 3335 O O . GLY A 1 439 ? 7.325 13.527 -20.089 1.00 90.25 439 GLY A O 1
ATOM 3336 N N . THR A 1 440 ? 9.210 12.854 -19.087 1.00 85.69 440 THR A N 1
ATOM 3337 C CA . THR A 1 440 ? 9.401 11.622 -19.891 1.00 85.69 440 THR A CA 1
ATOM 3338 C C . THR A 1 440 ? 8.277 10.591 -19.721 1.00 85.69 440 THR A C 1
ATOM 3340 O O . THR A 1 440 ? 7.981 9.820 -20.622 1.00 85.69 440 THR A O 1
ATOM 3343 N N . GLU A 1 441 ? 7.580 10.596 -18.580 1.00 83.50 441 GLU A N 1
ATOM 3344 C CA . GLU A 1 441 ? 6.365 9.779 -18.393 1.00 83.50 441 GLU A CA 1
ATOM 3345 C C . GLU A 1 441 ? 5.187 10.256 -19.266 1.00 83.50 441 GLU A C 1
ATOM 3347 O O . GLU A 1 441 ? 4.202 9.529 -19.419 1.00 83.50 441 GLU A O 1
ATOM 3352 N N . GLY A 1 442 ? 5.290 11.460 -19.839 1.00 85.62 442 GLY A N 1
ATOM 3353 C CA . GLY A 1 442 ? 4.302 12.059 -20.724 1.00 85.62 442 GLY A CA 1
ATOM 3354 C C . GLY A 1 442 ? 3.025 12.542 -20.034 1.00 85.62 442 GLY A C 1
ATOM 3355 O O . GLY A 1 442 ? 2.892 12.529 -18.809 1.00 85.62 442 GLY A O 1
ATOM 3356 N N . GLY A 1 443 ? 2.096 13.013 -20.864 1.00 91.12 443 GLY A N 1
ATOM 3357 C CA . GLY A 1 443 ? 0.695 13.260 -20.558 1.00 91.12 443 GLY A CA 1
ATOM 3358 C C . GLY A 1 443 ? -0.106 11.964 -20.639 1.00 91.12 443 GLY A C 1
ATOM 3359 O O . GLY A 1 443 ? -0.130 11.199 -19.678 1.00 91.12 443 GLY A O 1
ATOM 3360 N N . ALA A 1 444 ? -0.766 11.700 -21.768 1.00 93.00 444 ALA A N 1
ATOM 3361 C CA . ALA A 1 444 ? -1.401 10.401 -22.005 1.00 93.00 444 ALA A CA 1
ATOM 3362 C C . ALA A 1 444 ? -0.332 9.363 -22.391 1.00 93.00 444 ALA A C 1
ATOM 3364 O O . ALA A 1 444 ? 0.469 9.603 -23.286 1.00 93.00 444 ALA A O 1
ATOM 3365 N N . ASN A 1 445 ? -0.268 8.245 -21.662 1.00 90.50 445 ASN A N 1
ATOM 3366 C CA . ASN A 1 445 ? 0.784 7.233 -21.830 1.00 90.50 445 ASN A CA 1
ATOM 3367 C C . ASN A 1 445 ? 0.251 6.009 -22.600 1.00 90.50 445 ASN A C 1
ATOM 3369 O O . ASN A 1 445 ? -0.192 6.171 -23.724 1.00 90.50 445 ASN A O 1
ATOM 3373 N N . TYR A 1 446 ? 0.255 4.793 -22.045 1.00 89.75 446 TYR A N 1
ATOM 3374 C CA . TYR A 1 446 ? -0.246 3.591 -22.738 1.00 89.75 446 TYR A CA 1
ATOM 3375 C C . TYR A 1 446 ? -1.713 3.247 -22.441 1.00 89.75 446 TYR A C 1
ATOM 3377 O O . TYR A 1 446 ? -2.246 2.309 -23.025 1.00 89.75 446 TYR A O 1
ATOM 3385 N N . GLY A 1 447 ? -2.355 3.934 -21.491 1.00 90.19 447 GLY A N 1
ATOM 3386 C CA . GLY A 1 447 ? -3.721 3.622 -21.070 1.00 90.19 447 GLY A CA 1
ATOM 3387 C C . GLY A 1 447 ? -4.743 3.922 -22.177 1.00 90.19 447 GLY A C 1
ATOM 3388 O O . GLY A 1 447 ? -4.853 5.090 -22.544 1.00 90.19 447 GLY A O 1
ATOM 3389 N N . PRO A 1 448 ? -5.504 2.932 -22.685 1.00 92.75 448 PRO A N 1
ATOM 3390 C CA . PRO A 1 448 ? -6.432 3.119 -23.794 1.00 92.75 448 PRO A CA 1
ATOM 3391 C C . PRO A 1 448 ? -7.558 4.118 -23.492 1.00 92.75 448 PRO A C 1
ATOM 3393 O O . PRO A 1 448 ? -8.094 4.182 -22.374 1.00 92.75 448 PRO A O 1
ATOM 3396 N N . ILE A 1 449 ? -7.941 4.868 -24.528 1.00 94.88 449 ILE A N 1
ATOM 3397 C CA . ILE A 1 449 ? -9.065 5.815 -24.522 1.00 94.88 449 ILE A CA 1
ATOM 3398 C C . ILE A 1 449 ? -10.373 5.019 -24.590 1.00 94.88 449 ILE A C 1
ATOM 3400 O O . ILE A 1 449 ? -10.424 3.939 -25.176 1.00 94.88 449 ILE A O 1
ATOM 3404 N N . SER A 1 450 ? -11.449 5.549 -24.008 1.00 97.38 450 SER A N 1
ATOM 3405 C CA . SER A 1 450 ? -12.797 5.014 -24.234 1.00 97.38 450 SER A CA 1
ATOM 3406 C C . SER A 1 450 ? -13.725 6.068 -24.836 1.00 97.38 450 SER A C 1
ATOM 3408 O O . SER A 1 450 ? -13.555 7.265 -24.598 1.00 97.38 450 SER A O 1
ATOM 3410 N N . TYR A 1 451 ? -14.700 5.638 -25.636 1.00 97.62 451 TYR A N 1
ATOM 3411 C CA . TYR A 1 451 ? -15.686 6.509 -26.282 1.00 97.62 451 TYR A CA 1
ATOM 3412 C C . TYR A 1 451 ? -17.094 6.039 -25.947 1.00 97.62 451 TYR A C 1
ATOM 3414 O O . TYR A 1 451 ? -17.380 4.853 -26.050 1.00 97.62 451 TYR A O 1
ATOM 3422 N N . SER A 1 452 ? -18.002 6.951 -25.597 1.00 96.81 452 SER A N 1
ATOM 3423 C CA . SER A 1 452 ? -19.414 6.601 -25.415 1.00 96.81 452 SER A CA 1
ATOM 3424 C C . SER A 1 452 ? -20.280 7.203 -26.516 1.00 96.81 452 SER A C 1
ATOM 3426 O O . SER A 1 452 ? -20.421 8.426 -26.563 1.00 96.81 452 SER A O 1
ATOM 3428 N N . PRO A 1 453 ? -20.968 6.385 -27.334 1.00 93.50 453 PRO A N 1
ATOM 3429 C CA . PRO A 1 453 ? -21.939 6.898 -28.298 1.00 93.50 453 PRO A CA 1
ATOM 3430 C C . PRO A 1 453 ? -23.174 7.517 -27.622 1.00 93.50 453 PRO A C 1
ATOM 3432 O O . PRO A 1 453 ? -23.918 8.252 -28.262 1.00 93.50 453 PRO A O 1
ATOM 3435 N N . GLN A 1 454 ? -23.415 7.240 -26.332 1.00 93.50 454 GLN A N 1
ATOM 3436 C CA . GLN A 1 454 ? -24.545 7.814 -25.593 1.00 93.50 454 GLN A CA 1
ATOM 3437 C C . GLN A 1 454 ? -24.286 9.256 -25.149 1.00 93.50 454 GLN A C 1
ATOM 3439 O O . GLN A 1 454 ? -25.196 10.083 -25.173 1.00 93.50 454 GLN A O 1
ATOM 3444 N N . THR A 1 455 ? -23.066 9.552 -24.697 1.00 95.81 455 THR A N 1
ATOM 3445 C CA . THR A 1 455 ? -22.678 10.911 -24.285 1.00 95.81 455 THR A CA 1
ATOM 3446 C C . THR A 1 455 ? -22.048 11.694 -25.432 1.00 95.81 455 THR A C 1
ATOM 3448 O O . THR A 1 455 ? -22.042 12.920 -25.386 1.00 95.81 455 THR A O 1
ATOM 3451 N N . GLY A 1 456 ? -21.527 10.991 -26.440 1.00 96.00 456 GLY A N 1
ATOM 3452 C CA . GLY A 1 456 ? -20.712 11.545 -27.509 1.00 96.00 456 GLY A CA 1
ATOM 3453 C C . GLY A 1 456 ? -19.285 11.884 -27.076 1.00 96.00 456 GLY A C 1
ATOM 3454 O O . GLY A 1 456 ? -18.610 12.566 -27.830 1.00 96.00 456 GLY A O 1
ATOM 3455 N N . LEU A 1 457 ? -18.822 11.461 -25.892 1.00 98.25 457 LEU A N 1
ATOM 3456 C CA . LEU A 1 457 ? -17.554 11.918 -25.303 1.00 98.25 457 LEU A CA 1
ATOM 3457 C C . LEU A 1 457 ? -16.432 10.873 -25.381 1.00 98.25 457 LEU A C 1
ATOM 3459 O O . LEU A 1 457 ? -16.682 9.670 -25.280 1.00 98.25 457 LEU A O 1
ATOM 3463 N N . LEU A 1 458 ? -15.194 11.365 -25.487 1.00 98.31 458 LEU A N 1
ATOM 3464 C CA . LEU A 1 458 ? -13.946 10.619 -25.295 1.00 98.31 458 LEU A CA 1
ATOM 3465 C C . LEU A 1 458 ? -13.458 10.761 -23.853 1.00 98.31 458 LEU A C 1
ATOM 3467 O O . LEU A 1 458 ? -13.448 11.875 -23.336 1.00 98.31 458 LEU A O 1
ATOM 3471 N N . TYR A 1 459 ? -12.985 9.676 -23.241 1.00 98.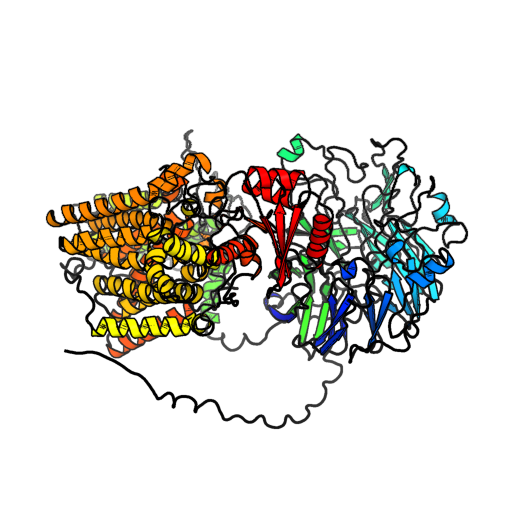19 459 TYR A N 1
ATOM 3472 C CA . TYR A 1 459 ? -12.452 9.652 -21.877 1.00 98.19 459 TYR A CA 1
ATOM 3473 C C . TYR A 1 459 ? -10.970 9.279 -21.871 1.00 98.19 459 TYR A C 1
ATOM 3475 O O . TYR A 1 459 ? -10.602 8.180 -22.288 1.00 98.19 459 TYR A O 1
ATOM 3483 N N . VAL A 1 460 ? -10.127 10.186 -21.375 1.00 96.62 460 VAL A N 1
ATOM 3484 C CA . VAL A 1 460 ? -8.665 10.091 -21.478 1.00 96.62 460 VAL A CA 1
ATOM 3485 C C . VAL A 1 460 ? -8.020 10.189 -20.100 1.00 96.62 460 VAL A C 1
ATOM 3487 O O . VAL A 1 460 ? -8.273 11.143 -19.357 1.00 96.62 460 VAL A O 1
ATOM 3490 N N . ALA A 1 461 ? -7.176 9.210 -19.771 1.00 94.44 461 ALA A N 1
ATOM 3491 C CA . ALA A 1 461 ? -6.317 9.225 -18.592 1.00 94.44 461 ALA A CA 1
ATOM 3492 C C . ALA A 1 461 ? -4.933 9.788 -18.944 1.00 94.44 461 ALA A C 1
ATOM 3494 O O . ALA A 1 461 ? -4.389 9.504 -20.010 1.00 94.44 461 ALA A O 1
ATOM 3495 N N . ALA A 1 462 ? -4.377 10.603 -18.053 1.00 94.56 462 ALA A N 1
ATOM 3496 C CA . ALA A 1 462 ? -3.089 11.246 -18.249 1.00 94.56 462 ALA A CA 1
ATOM 3497 C C . ALA A 1 462 ? -2.309 11.402 -16.939 1.00 94.56 462 ALA A C 1
ATOM 3499 O O . ALA A 1 462 ? -2.862 11.401 -15.836 1.00 94.56 462 ALA A O 1
ATOM 3500 N N . VAL A 1 463 ? -1.000 11.572 -17.069 1.00 91.69 463 VAL A N 1
ATOM 3501 C CA . VAL A 1 463 ? -0.048 11.805 -15.989 1.00 91.69 463 VAL A CA 1
ATOM 3502 C C . VAL A 1 463 ? 0.442 13.254 -16.039 1.00 91.69 463 VAL A C 1
ATOM 3504 O O . VAL A 1 463 ? 0.599 13.869 -17.091 1.00 91.69 463 VAL A O 1
ATOM 3507 N N . ASP A 1 464 ? 0.683 13.811 -14.861 1.00 92.56 464 ASP A N 1
ATOM 3508 C CA . ASP A 1 464 ? 1.393 15.061 -14.634 1.00 92.56 464 ASP A CA 1
ATOM 3509 C C . ASP A 1 464 ? 2.591 14.784 -13.718 1.00 92.56 464 ASP A C 1
ATOM 3511 O O . ASP A 1 464 ? 2.506 14.863 -12.484 1.00 92.56 464 ASP A O 1
ATOM 3515 N N . SER A 1 465 ? 3.708 14.426 -14.351 1.00 91.19 465 SER A N 1
ATOM 3516 C CA . SER A 1 465 ? 5.005 14.169 -13.718 1.00 91.19 465 SER A CA 1
ATOM 3517 C C . SER A 1 465 ? 6.095 14.981 -14.432 1.00 91.19 465 SER A C 1
ATOM 3519 O O . SER A 1 465 ? 6.784 14.457 -15.309 1.00 91.19 465 SER A O 1
ATOM 3521 N N . PRO A 1 466 ? 6.226 16.292 -14.146 1.00 91.31 466 PRO A N 1
ATOM 3522 C CA . PRO A 1 466 ? 7.171 17.138 -14.863 1.00 91.31 466 PRO A CA 1
ATOM 3523 C C . PRO A 1 466 ? 8.621 16.795 -14.496 1.00 91.31 466 PRO A C 1
ATOM 3525 O O . PRO A 1 466 ? 8.957 16.595 -13.323 1.00 91.31 466 PRO A O 1
ATOM 3528 N N . SER A 1 467 ? 9.510 16.787 -15.489 1.00 89.50 467 SER A N 1
ATOM 3529 C CA . SER A 1 467 ? 10.938 16.537 -15.273 1.00 89.50 467 SER A CA 1
ATOM 3530 C C . SER A 1 467 ? 11.535 17.611 -14.359 1.00 89.50 467 SER A C 1
ATOM 3532 O O . SER A 1 467 ? 11.327 18.804 -14.573 1.00 89.50 467 SER A O 1
ATOM 3534 N N . GLY A 1 468 ? 12.272 17.195 -13.324 1.00 84.12 468 GLY A N 1
ATOM 3535 C CA . GLY A 1 468 ? 12.946 18.114 -12.399 1.00 84.12 468 GLY A CA 1
ATOM 3536 C C . GLY A 1 468 ? 12.019 18.886 -11.449 1.00 84.12 468 GLY A C 1
ATOM 3537 O O . GLY A 1 468 ? 12.465 19.864 -10.852 1.00 84.12 468 GLY A O 1
ATOM 3538 N N . ALA A 1 469 ? 10.752 18.477 -11.291 1.00 85.75 469 ALA A N 1
ATOM 3539 C CA . ALA A 1 469 ? 9.749 19.210 -10.509 1.00 85.75 469 ALA A CA 1
ATOM 3540 C C . ALA A 1 469 ? 9.889 19.109 -8.983 1.00 85.75 469 ALA A C 1
ATOM 3542 O O . ALA A 1 469 ? 9.374 19.974 -8.284 1.00 85.75 469 ALA A O 1
ATOM 3543 N N . GLY A 1 470 ? 10.545 18.073 -8.445 1.00 83.19 470 GLY A N 1
ATOM 3544 C CA . GLY A 1 470 ? 10.685 17.888 -6.991 1.00 83.19 470 GLY A CA 1
ATOM 3545 C C . GLY A 1 470 ? 9.368 17.605 -6.248 1.00 83.19 470 GLY A C 1
ATOM 3546 O O . GLY A 1 470 ? 9.292 17.831 -5.044 1.00 83.19 470 GLY A O 1
ATOM 3547 N N . ARG A 1 471 ? 8.330 17.129 -6.948 1.00 86.75 471 ARG A N 1
ATOM 3548 C CA . ARG A 1 471 ? 7.030 16.729 -6.382 1.00 86.75 471 ARG A CA 1
ATOM 3549 C C . ARG A 1 471 ? 6.564 15.385 -6.966 1.00 86.75 471 ARG A C 1
ATOM 3551 O O . ARG A 1 471 ? 7.015 15.042 -8.059 1.00 86.75 471 ARG A O 1
ATOM 3558 N N . PRO A 1 472 ? 5.667 14.638 -6.292 1.00 83.94 472 PRO A N 1
ATOM 3559 C CA . PRO A 1 472 ? 5.110 13.402 -6.842 1.00 83.94 472 PRO A CA 1
ATOM 3560 C C . PRO A 1 472 ? 4.222 13.645 -8.077 1.00 83.94 472 PRO A C 1
ATOM 3562 O O . PRO A 1 472 ? 3.740 14.762 -8.318 1.00 83.94 472 PRO A O 1
ATOM 3565 N N . ALA A 1 473 ? 3.999 12.570 -8.840 1.00 86.12 473 ALA A N 1
ATOM 3566 C CA . ALA A 1 473 ? 3.098 12.546 -9.988 1.00 86.12 473 ALA A CA 1
ATOM 3567 C C . ALA A 1 473 ? 1.631 12.747 -9.573 1.00 86.12 473 ALA A C 1
ATOM 3569 O O . ALA A 1 473 ? 1.213 12.329 -8.486 1.00 86.12 473 ALA A O 1
ATOM 3570 N N . ARG A 1 474 ? 0.852 13.374 -10.460 1.00 89.06 474 ARG A N 1
ATOM 3571 C CA . ARG A 1 474 ? -0.607 13.514 -10.338 1.00 89.06 474 ARG A CA 1
ATOM 3572 C C . ARG A 1 474 ? -1.288 12.906 -11.557 1.00 89.06 474 ARG A C 1
ATOM 3574 O O . ARG A 1 474 ? -0.775 13.012 -12.668 1.00 89.06 474 ARG A O 1
ATOM 3581 N N . GLY A 1 475 ? -2.433 12.274 -11.355 1.00 90.69 475 GLY A N 1
ATOM 3582 C CA . GLY A 1 475 ? -3.243 11.705 -12.418 1.00 90.69 475 GLY A CA 1
ATOM 3583 C C . GLY A 1 475 ? -4.331 12.682 -12.819 1.00 90.69 475 GLY A C 1
ATOM 3584 O O . GLY A 1 475 ? -4.891 13.369 -11.968 1.00 90.69 475 GLY A O 1
ATOM 3585 N N . TYR A 1 476 ? -4.624 12.734 -14.110 1.00 93.75 476 TYR A N 1
ATOM 3586 C CA . TYR A 1 476 ? -5.709 13.500 -14.700 1.00 93.75 476 TYR A CA 1
ATOM 3587 C C . TYR A 1 476 ? -6.629 12.550 -15.463 1.00 93.75 476 TYR A C 1
ATOM 3589 O O . TYR A 1 476 ? -6.168 11.642 -16.150 1.00 93.75 476 TYR A O 1
ATOM 3597 N N . PHE A 1 477 ? -7.935 12.764 -15.355 1.00 96.06 477 PHE A N 1
ATOM 3598 C CA . PHE A 1 477 ? -8.943 12.043 -16.116 1.00 96.06 477 PHE A CA 1
ATOM 3599 C C . PHE A 1 477 ? -9.949 13.021 -16.699 1.00 96.06 477 PHE A C 1
ATOM 3601 O O . PHE A 1 477 ? -10.576 13.794 -15.972 1.00 96.06 477 PHE A O 1
ATOM 3608 N N . SER A 1 478 ? -10.054 13.018 -18.021 1.00 96.88 478 SER A N 1
ATOM 3609 C CA . SER A 1 478 ? -10.697 14.079 -18.789 1.00 96.88 478 SER A CA 1
ATOM 3610 C C . SER A 1 478 ? -11.747 13.512 -19.725 1.00 96.88 478 SER A C 1
ATOM 3612 O O . SER A 1 478 ? -11.514 12.470 -20.332 1.00 96.88 478 SER A O 1
ATOM 3614 N N . ALA A 1 479 ? -12.855 14.230 -19.894 1.00 98.50 479 ALA A N 1
ATOM 3615 C CA . ALA A 1 479 ? -13.818 13.971 -20.951 1.00 98.50 479 ALA A CA 1
ATOM 3616 C C . ALA A 1 479 ? -13.809 15.095 -21.986 1.00 98.50 479 ALA A C 1
ATOM 3618 O O . ALA A 1 479 ? -13.968 16.267 -21.633 1.00 98.50 479 ALA A O 1
ATOM 3619 N N . PHE A 1 480 ? -13.660 14.729 -23.254 1.00 98.31 480 PHE A N 1
ATOM 3620 C CA . PHE A 1 480 ? -13.661 15.644 -24.391 1.00 98.31 480 PHE A CA 1
ATOM 3621 C C . PHE A 1 480 ? -14.857 15.377 -25.293 1.00 98.31 480 PHE A C 1
ATOM 3623 O O . PHE A 1 480 ? -15.195 14.223 -25.549 1.00 98.31 480 PHE A O 1
ATOM 3630 N N . ASP A 1 481 ? -15.467 16.440 -25.805 1.00 97.31 481 ASP A N 1
ATOM 3631 C CA . ASP A 1 481 ? -16.389 16.356 -26.930 1.00 97.31 481 ASP A CA 1
ATOM 3632 C C . ASP A 1 481 ? -15.567 16.383 -28.230 1.00 97.31 481 ASP A C 1
ATOM 3634 O O . ASP A 1 481 ? -15.004 17.424 -28.583 1.00 97.31 481 ASP A O 1
ATOM 3638 N N . PRO A 1 482 ? -15.465 15.262 -28.965 1.00 96.38 482 PRO A N 1
ATOM 3639 C CA . PRO A 1 482 ? -14.674 15.195 -30.180 1.00 96.38 482 PRO A CA 1
ATOM 3640 C C . PRO A 1 482 ? -15.288 15.978 -31.346 1.00 96.38 482 PRO A C 1
ATOM 3642 O O . PRO A 1 482 ? -14.568 16.310 -32.285 1.00 96.38 482 PRO A O 1
ATOM 3645 N N . SER A 1 483 ? -16.584 16.312 -31.310 1.00 94.56 483 SER A N 1
ATOM 3646 C CA . SER A 1 483 ? -17.253 17.067 -32.381 1.00 94.56 483 SER A CA 1
ATOM 3647 C C . SER A 1 483 ? -16.888 18.554 -32.372 1.00 94.56 483 SER A C 1
ATOM 3649 O O . SER A 1 483 ? -16.965 19.225 -33.403 1.00 94.56 483 SER A O 1
ATOM 3651 N N . THR A 1 484 ? -16.443 19.059 -31.221 1.00 94.50 484 THR A N 1
ATOM 3652 C CA . THR A 1 484 ? -16.033 20.453 -31.011 1.00 94.50 484 THR A CA 1
ATOM 3653 C C . THR A 1 484 ? -14.559 20.582 -30.631 1.00 94.50 484 THR A C 1
ATOM 3655 O O . THR A 1 484 ? -13.958 21.634 -30.854 1.00 94.50 484 THR A O 1
ATOM 3658 N N . GLY A 1 485 ? -13.956 19.522 -30.090 1.00 94.50 485 GLY A N 1
ATOM 3659 C CA . GLY A 1 485 ? -12.623 19.538 -29.494 1.00 94.50 485 GLY A CA 1
ATOM 3660 C C . GLY A 1 485 ? -12.596 20.146 -28.087 1.00 94.50 485 GLY A C 1
ATOM 3661 O O . GLY A 1 485 ? -11.524 20.493 -27.596 1.00 94.50 485 GLY A O 1
ATOM 3662 N N . GLU A 1 486 ? -13.747 20.341 -27.440 1.00 96.12 486 GLU A N 1
ATOM 3663 C CA . GLU A 1 486 ? -13.823 20.987 -26.129 1.00 96.12 486 GLU A CA 1
ATOM 3664 C C . GLU A 1 486 ? -13.663 19.993 -24.973 1.00 96.12 486 GLU A C 1
ATOM 3666 O O . GLU A 1 486 ? -14.207 18.889 -24.979 1.00 96.12 486 GLU A O 1
ATOM 3671 N N . LEU A 1 487 ? -12.934 20.415 -23.935 1.00 97.44 487 LEU A N 1
ATOM 3672 C CA . LEU A 1 487 ? -12.880 19.710 -22.657 1.00 97.44 487 LEU A CA 1
ATOM 3673 C C . LEU A 1 487 ? -14.192 19.951 -21.898 1.00 97.44 487 LEU A C 1
ATOM 3675 O O . LEU A 1 487 ? -14.456 21.076 -21.473 1.00 97.44 487 LEU A O 1
ATOM 3679 N N . VAL A 1 488 ? -14.973 18.895 -21.677 1.00 98.00 488 VAL A N 1
ATOM 3680 C CA . VAL A 1 488 ? -16.268 18.958 -20.983 1.00 98.00 488 VAL A CA 1
ATOM 3681 C C . VAL A 1 488 ? -16.079 18.942 -19.469 1.00 98.00 488 VAL A C 1
ATOM 3683 O O . VAL A 1 488 ? -16.627 19.782 -18.755 1.00 98.00 488 VAL A O 1
ATOM 3686 N N . TRP A 1 489 ? -15.281 18.003 -18.964 1.00 98.06 489 TRP A N 1
ATOM 3687 C CA . TRP A 1 489 ? -14.920 17.930 -17.551 1.00 98.06 489 TRP A CA 1
ATOM 3688 C C . TRP A 1 489 ? -13.550 17.280 -17.366 1.00 98.06 489 TRP A C 1
ATOM 3690 O O . TRP A 1 489 ? -13.083 16.524 -18.213 1.00 98.06 489 TRP A O 1
ATOM 3700 N N . GLN A 1 490 ? -12.901 17.572 -16.238 1.00 96.81 490 GLN A N 1
ATOM 3701 C CA . GLN A 1 490 ? -11.614 16.991 -15.858 1.00 96.81 490 GLN A CA 1
ATOM 3702 C C . GLN A 1 490 ? -11.553 16.790 -14.344 1.00 96.81 490 GLN A C 1
ATOM 3704 O O . GLN A 1 490 ? -12.054 17.618 -13.575 1.00 96.81 490 GLN A O 1
ATOM 3709 N N . ARG A 1 491 ? -10.942 15.686 -13.920 1.00 94.38 491 ARG A N 1
ATOM 3710 C CA . ARG A 1 491 ? -10.675 15.336 -12.524 1.00 94.38 491 ARG A CA 1
ATOM 3711 C C . ARG A 1 491 ? -9.204 15.027 -12.340 1.00 94.38 491 ARG A C 1
ATOM 3713 O O . ARG A 1 491 ? -8.604 14.403 -13.206 1.00 94.38 491 ARG A O 1
ATOM 3720 N N . ASP A 1 492 ? -8.655 15.433 -11.206 1.00 90.31 492 ASP A N 1
ATOM 3721 C CA . ASP A 1 492 ? -7.325 15.035 -10.769 1.00 90.31 492 ASP A CA 1
ATOM 3722 C C . ASP A 1 492 ? -7.390 14.067 -9.580 1.00 90.31 492 ASP A C 1
ATOM 3724 O O . ASP A 1 492 ? -8.347 14.066 -8.800 1.00 90.31 492 ASP A O 1
ATOM 3728 N N . PHE A 1 493 ? -6.369 13.224 -9.455 1.00 86.88 493 PHE A N 1
ATOM 3729 C CA . PHE A 1 493 ? -6.185 12.301 -8.338 1.00 86.88 493 PHE A CA 1
ATOM 3730 C C . PHE A 1 493 ? -4.699 12.055 -8.060 1.00 86.88 493 PHE A C 1
ATOM 3732 O O . PHE A 1 493 ? -3.837 12.288 -8.908 1.00 86.88 493 PHE A O 1
ATOM 3739 N N . ASP A 1 494 ? -4.388 11.576 -6.858 1.00 83.44 494 ASP A N 1
ATOM 3740 C CA . ASP A 1 494 ? -3.014 11.250 -6.476 1.00 83.44 494 ASP A CA 1
ATOM 3741 C C . ASP A 1 494 ? -2.533 9.973 -7.180 1.00 83.44 494 ASP A C 1
ATOM 3743 O O . ASP A 1 494 ? -3.228 8.952 -7.186 1.00 83.44 494 ASP A O 1
ATOM 3747 N N . GLY A 1 495 ? -1.316 10.005 -7.732 1.00 81.62 495 GLY A N 1
ATOM 3748 C CA . GLY A 1 495 ? -0.734 8.891 -8.484 1.00 81.62 495 GLY A CA 1
ATOM 3749 C C . GLY A 1 495 ? -0.559 9.176 -9.971 1.00 81.62 495 GLY A C 1
ATOM 3750 O O . GLY A 1 495 ? -0.595 10.315 -10.410 1.00 81.62 495 GLY A O 1
ATOM 3751 N N . HIS A 1 496 ? -0.359 8.120 -10.750 1.00 85.25 496 HIS A N 1
ATOM 3752 C CA . HIS A 1 496 ? -0.206 8.149 -12.199 1.00 85.25 496 HIS A CA 1
ATOM 3753 C C . HIS A 1 496 ? -1.550 7.797 -12.853 1.00 85.25 496 HIS A C 1
ATOM 3755 O O . HIS A 1 496 ? -2.148 6.769 -12.532 1.00 85.25 496 HIS A O 1
ATOM 3761 N N . GLY A 1 497 ? -2.031 8.614 -13.790 1.00 86.00 497 GLY A N 1
ATOM 3762 C CA . GLY A 1 497 ? -3.172 8.277 -14.648 1.00 86.00 497 GLY A CA 1
ATOM 3763 C C . GLY A 1 497 ? -2.746 7.446 -15.859 1.00 86.00 497 GLY A C 1
ATOM 3764 O O . GLY A 1 497 ? -2.780 7.946 -16.975 1.00 86.00 497 GLY A O 1
ATOM 3765 N N . GLN A 1 498 ? -2.291 6.209 -15.636 1.00 87.00 498 GLN A N 1
ATOM 3766 C CA . GLN A 1 498 ? -1.823 5.306 -16.706 1.00 87.00 498 GLN A CA 1
ATOM 3767 C C . GLN A 1 498 ? -2.789 4.155 -17.025 1.00 87.00 498 GLN A C 1
ATOM 3769 O O . GLN A 1 498 ? -2.650 3.532 -18.073 1.00 87.00 498 GLN A O 1
ATOM 3774 N N . ALA A 1 499 ? -3.758 3.870 -16.153 1.00 89.19 499 ALA A N 1
ATOM 3775 C CA . ALA A 1 499 ? -4.799 2.887 -16.431 1.00 89.19 499 ALA A CA 1
ATOM 3776 C C . ALA A 1 499 ? -5.771 3.427 -17.489 1.00 89.19 499 ALA A C 1
ATOM 3778 O O . ALA A 1 499 ? -6.233 4.567 -17.384 1.00 89.19 499 ALA A O 1
ATOM 3779 N N . GLY A 1 500 ? -6.109 2.604 -18.484 1.00 90.44 500 GLY A N 1
ATOM 3780 C CA . GLY A 1 500 ? -7.184 2.924 -19.417 1.00 90.44 500 GLY A CA 1
ATOM 3781 C C . GLY A 1 500 ? -8.546 2.948 -18.728 1.00 90.44 500 GLY A C 1
ATOM 3782 O O . GLY A 1 500 ? -8.705 2.492 -17.592 1.00 90.44 500 GLY A O 1
ATOM 3783 N N . SER A 1 501 ? -9.552 3.468 -19.426 1.00 95.50 501 SER A N 1
ATOM 3784 C CA . SER A 1 501 ? -10.922 3.539 -18.906 1.00 95.50 501 SER A CA 1
ATOM 3785 C C . SER A 1 501 ? -11.868 2.559 -19.598 1.00 95.50 501 SER A C 1
ATOM 3787 O O . SER A 1 501 ? -11.572 2.022 -20.666 1.00 95.50 501 SER A O 1
ATOM 3789 N N . VAL A 1 502 ? -13.021 2.308 -18.983 1.00 97.12 502 VAL A N 1
ATOM 3790 C CA . VAL A 1 502 ? -14.167 1.655 -19.630 1.00 97.12 502 VAL A CA 1
ATOM 3791 C C . VAL A 1 502 ? -15.424 2.449 -19.331 1.00 97.12 502 VAL A C 1
ATOM 3793 O O . VAL A 1 502 ? -15.678 2.809 -18.180 1.00 97.12 502 VAL A O 1
ATOM 3796 N N . VAL A 1 503 ? -16.225 2.709 -20.358 1.00 97.94 503 VAL A N 1
ATOM 3797 C CA . VAL A 1 503 ? -17.515 3.388 -20.226 1.00 97.94 503 VAL A CA 1
ATOM 3798 C C . VAL A 1 503 ? -18.653 2.402 -20.476 1.00 97.94 503 VAL A C 1
ATOM 3800 O O . VAL A 1 503 ? -18.517 1.446 -21.235 1.00 97.94 503 VAL A O 1
ATOM 3803 N N . THR A 1 504 ? -19.772 2.586 -19.783 1.00 97.62 504 THR A N 1
ATOM 3804 C CA . THR A 1 504 ? -20.904 1.650 -19.795 1.00 97.62 504 THR A CA 1
ATOM 3805 C C . THR A 1 504 ? -22.212 2.352 -20.145 1.00 97.62 504 THR A C 1
ATOM 3807 O O . THR A 1 504 ? -22.391 3.535 -19.841 1.00 97.62 504 THR A O 1
ATOM 3810 N N . ALA A 1 505 ? -23.165 1.609 -20.711 1.00 96.19 505 ALA A N 1
ATOM 3811 C CA . ALA A 1 505 ? -24.519 2.088 -20.991 1.00 96.19 505 ALA A CA 1
ATOM 3812 C C . ALA A 1 505 ? -25.300 2.494 -19.727 1.00 96.19 505 ALA A C 1
ATOM 3814 O O . ALA A 1 505 ? -26.280 3.230 -19.816 1.00 96.19 505 ALA A O 1
ATOM 3815 N N . GLY A 1 506 ? -24.842 2.069 -18.544 1.00 95.31 506 GLY A N 1
ATOM 3816 C CA . GLY A 1 506 ? -25.345 2.527 -17.248 1.00 95.31 506 GLY A CA 1
ATOM 3817 C C . GLY A 1 506 ? -24.989 3.979 -16.894 1.00 95.31 506 GLY A C 1
ATOM 3818 O O . GLY A 1 506 ? -25.303 4.424 -15.787 1.00 95.31 506 GLY A O 1
ATOM 3819 N N . GLY A 1 507 ? -24.321 4.717 -17.789 1.00 97.06 507 GLY A N 1
ATOM 3820 C CA . GLY A 1 507 ? -23.914 6.109 -17.578 1.00 97.06 507 GLY A CA 1
ATOM 3821 C C . GLY A 1 507 ? -22.676 6.264 -16.692 1.00 97.06 507 GLY A C 1
ATOM 3822 O O . GLY A 1 507 ? -22.468 7.328 -16.113 1.00 97.06 507 GLY A O 1
ATOM 3823 N N . LEU A 1 508 ? -21.865 5.211 -16.562 1.00 98.25 508 LEU A N 1
ATOM 3824 C CA . LEU A 1 508 ? -20.663 5.188 -15.725 1.00 98.25 508 LEU A CA 1
ATOM 3825 C C . LEU A 1 508 ? -19.401 5.069 -16.566 1.00 98.25 508 LEU A C 1
ATOM 3827 O O . LEU A 1 508 ? -19.390 4.319 -17.543 1.00 98.25 508 LEU A O 1
ATOM 3831 N N . VAL A 1 509 ? -18.330 5.715 -16.112 1.00 98.19 509 VAL A N 1
ATOM 3832 C CA . VAL A 1 509 ? -16.965 5.477 -16.587 1.00 98.19 509 VAL A CA 1
ATOM 3833 C C . VAL A 1 509 ? -16.072 5.046 -15.422 1.00 98.19 509 VAL A C 1
ATOM 3835 O O . VAL A 1 509 ? -16.029 5.711 -14.385 1.00 98.19 509 VAL A O 1
ATOM 3838 N N . PHE A 1 510 ? -15.388 3.912 -15.582 1.00 97.25 510 PHE A N 1
ATOM 3839 C CA . PHE A 1 510 ? -14.474 3.350 -14.589 1.00 97.25 510 PHE A CA 1
ATOM 3840 C C . PHE A 1 510 ? -13.015 3.550 -15.002 1.00 97.25 510 PHE A C 1
ATOM 3842 O O . PHE A 1 510 ? -12.684 3.409 -16.180 1.00 97.25 510 PHE A O 1
ATOM 3849 N N . VAL A 1 511 ? -12.150 3.852 -14.032 1.00 94.38 511 VAL A N 1
ATOM 3850 C CA . VAL A 1 511 ? -10.709 4.071 -14.244 1.00 94.38 511 VAL A CA 1
ATOM 3851 C C . VAL A 1 511 ? -9.923 3.816 -12.954 1.00 94.38 511 VAL A C 1
ATOM 3853 O O . VAL A 1 511 ? -10.422 4.074 -11.856 1.00 94.38 511 VAL A O 1
ATOM 3856 N N . GLY A 1 512 ? -8.697 3.310 -13.074 1.00 89.50 512 GLY A N 1
ATOM 3857 C CA . GLY A 1 512 ? -7.778 3.094 -11.954 1.00 89.50 512 GLY A CA 1
ATOM 3858 C C . GLY A 1 512 ? -6.742 4.208 -11.774 1.00 89.50 512 GLY A C 1
ATOM 3859 O O . GLY A 1 512 ? -6.419 4.934 -12.711 1.00 89.50 512 GLY A O 1
ATOM 3860 N N . ALA A 1 513 ? -6.183 4.322 -10.568 1.00 85.50 513 ALA A N 1
ATOM 3861 C CA . ALA A 1 513 ? -5.010 5.150 -10.290 1.00 85.50 513 ALA A CA 1
ATOM 3862 C C . ALA A 1 513 ? -3.752 4.304 -10.058 1.00 85.50 513 ALA A C 1
ATOM 3864 O O . ALA A 1 513 ? -3.671 3.501 -9.120 1.00 85.50 513 ALA A O 1
ATOM 3865 N N . GLY A 1 514 ? -2.721 4.575 -10.856 1.00 72.25 514 GLY A N 1
ATOM 3866 C CA . GLY A 1 514 ? -1.390 3.995 -10.729 1.00 72.25 514 GLY A CA 1
ATOM 3867 C C . GLY A 1 514 ? -0.620 4.635 -9.577 1.00 72.25 514 GLY A C 1
ATOM 3868 O O . GLY A 1 514 ? 0.109 5.606 -9.755 1.00 72.25 514 GLY A O 1
ATOM 3869 N N . SER A 1 515 ? -0.780 4.137 -8.354 1.00 65.12 515 SER A N 1
ATOM 3870 C CA . SER A 1 515 ? -0.049 4.654 -7.190 1.00 65.12 515 SER A CA 1
ATOM 3871 C C . SER A 1 515 ? 0.321 3.548 -6.219 1.00 65.12 515 SER A C 1
ATOM 3873 O O . SER A 1 515 ? -0.559 2.836 -5.741 1.00 65.12 515 SER A O 1
ATOM 3875 N N . ASN A 1 516 ? 1.596 3.488 -5.833 1.00 50.81 516 ASN A N 1
ATOM 3876 C CA . ASN A 1 516 ? 2.084 2.589 -4.780 1.00 50.81 516 ASN A CA 1
ATOM 3877 C C . ASN A 1 516 ? 1.594 2.991 -3.370 1.00 50.81 516 ASN A C 1
ATOM 3879 O O . ASN A 1 516 ? 1.904 2.305 -2.404 1.00 50.81 516 ASN A O 1
ATOM 3883 N N . ILE A 1 517 ? 0.840 4.094 -3.247 1.00 50.69 517 ILE A N 1
ATOM 3884 C CA . ILE A 1 517 ? 0.331 4.631 -1.974 1.00 50.69 517 ILE A CA 1
ATOM 3885 C C . ILE A 1 517 ? -1.211 4.660 -1.944 1.00 50.69 517 ILE A C 1
ATOM 3887 O O . ILE A 1 517 ? -1.802 4.433 -0.891 1.00 50.69 517 ILE A O 1
ATOM 3891 N N . ALA A 1 518 ? -1.876 4.925 -3.081 1.00 54.88 518 ALA A N 1
ATOM 3892 C CA . ALA A 1 518 ? -3.315 5.226 -3.120 1.00 54.88 518 ALA A CA 1
ATOM 3893 C C . ALA A 1 518 ? -4.212 4.097 -3.675 1.00 54.88 518 ALA A C 1
ATOM 3895 O O . ALA A 1 518 ? -5.304 3.910 -3.148 1.00 54.88 518 ALA A O 1
ATOM 3896 N N . GLY A 1 519 ? -3.774 3.343 -4.696 1.00 71.81 519 GLY A N 1
ATOM 3897 C CA . GLY A 1 519 ? -4.460 2.148 -5.228 1.00 71.81 519 GLY A CA 1
ATOM 3898 C C . GLY A 1 519 ? -5.976 2.246 -5.456 1.00 71.81 519 GLY A C 1
ATOM 3899 O O . GLY A 1 519 ? -6.703 1.302 -5.154 1.00 71.81 519 GLY A O 1
ATOM 3900 N N . TYR A 1 520 ? -6.486 3.397 -5.903 1.00 86.19 520 TYR A N 1
ATOM 3901 C CA . TYR A 1 520 ? -7.928 3.622 -6.028 1.00 86.19 520 TYR A CA 1
ATOM 3902 C C . TYR A 1 520 ? -8.463 3.244 -7.413 1.00 86.19 520 TYR A C 1
ATOM 3904 O O . TYR A 1 520 ? -7.916 3.655 -8.431 1.00 86.19 520 TYR A O 1
ATOM 3912 N N . PHE A 1 521 ? -9.585 2.529 -7.428 1.00 89.81 521 PHE A N 1
ATOM 3913 C CA . PHE A 1 521 ? -10.448 2.316 -8.583 1.00 89.81 521 PHE A CA 1
ATOM 3914 C C . PHE A 1 521 ? -11.672 3.223 -8.463 1.00 89.81 521 PHE A C 1
ATOM 3916 O O . PHE A 1 521 ? -12.325 3.237 -7.416 1.00 89.81 521 PHE A O 1
ATOM 3923 N N . PHE A 1 522 ? -11.979 3.992 -9.501 1.00 93.19 522 PHE A N 1
ATOM 3924 C CA . PHE A 1 522 ? -13.020 5.017 -9.494 1.00 93.19 522 PHE A CA 1
ATOM 3925 C C . PHE A 1 522 ? -14.157 4.661 -10.445 1.00 93.19 522 PHE A C 1
ATOM 3927 O O . PHE A 1 522 ? -13.939 4.032 -11.476 1.00 93.19 522 PHE A O 1
ATOM 3934 N N . ALA A 1 523 ? -15.359 5.131 -10.117 1.00 96.62 523 ALA A N 1
ATOM 3935 C CA . ALA A 1 523 ? -16.490 5.207 -11.028 1.00 96.62 523 ALA A CA 1
ATOM 3936 C C . ALA A 1 523 ? -17.036 6.639 -11.027 1.00 96.62 523 ALA A C 1
ATOM 3938 O O . ALA A 1 523 ? -17.480 7.145 -9.987 1.00 96.62 523 ALA A O 1
ATOM 3939 N N . TYR A 1 524 ? -17.011 7.278 -12.190 1.00 97.88 524 TYR A N 1
ATOM 3940 C CA . TYR A 1 524 ? -17.564 8.609 -12.403 1.00 97.88 524 TYR A CA 1
ATOM 3941 C C . TYR A 1 524 ? -18.865 8.533 -13.202 1.00 97.88 524 TYR A C 1
ATOM 3943 O O . TYR A 1 524 ? -19.060 7.620 -14.007 1.00 97.88 524 TYR A O 1
ATOM 3951 N N . ASP A 1 525 ? -19.739 9.517 -13.013 1.00 97.94 525 ASP A N 1
ATOM 3952 C CA . ASP A 1 525 ? -20.803 9.806 -13.968 1.00 97.94 525 ASP A CA 1
ATOM 3953 C C . ASP A 1 525 ? -20.172 10.184 -15.313 1.00 97.94 525 ASP A C 1
ATOM 3955 O O . ASP A 1 525 ? -19.371 11.118 -15.404 1.00 97.94 525 ASP A O 1
ATOM 3959 N N . ALA A 1 526 ? -20.529 9.453 -16.366 1.00 97.75 526 ALA A N 1
ATOM 3960 C CA . ALA A 1 526 ? -19.911 9.594 -17.678 1.00 97.75 526 ALA A CA 1
ATOM 3961 C C . ALA A 1 526 ? -20.165 10.979 -18.307 1.00 97.75 526 ALA A C 1
ATOM 3963 O O . ALA A 1 526 ? -19.376 11.440 -19.132 1.00 97.75 526 ALA A O 1
ATOM 3964 N N . LYS A 1 527 ? -21.248 11.671 -17.937 1.00 96.31 527 LYS A N 1
ATOM 3965 C CA . LYS A 1 527 ? -21.616 12.963 -18.525 1.00 96.31 527 LYS A CA 1
ATOM 3966 C C . LYS A 1 527 ? -21.036 14.141 -17.749 1.00 96.31 527 LYS A C 1
ATOM 3968 O O . LYS A 1 527 ? -20.586 15.099 -18.369 1.00 96.31 527 LYS A O 1
ATOM 3973 N N . SER A 1 528 ? -21.067 14.095 -16.419 1.00 96.00 528 SER A N 1
ATOM 3974 C CA . SER A 1 528 ? -20.687 15.221 -15.554 1.00 96.00 528 SER A CA 1
ATOM 3975 C C . SER A 1 528 ? -19.293 15.095 -14.934 1.00 96.00 528 SER A C 1
ATOM 3977 O O . SER A 1 528 ? -18.758 16.080 -14.417 1.00 96.00 528 SER A O 1
ATOM 3979 N N . GLY A 1 529 ? -18.718 13.890 -14.925 1.00 95.88 529 GLY A N 1
ATOM 3980 C CA . GLY A 1 529 ? -17.482 13.594 -14.209 1.00 95.88 529 GLY A CA 1
ATOM 3981 C C . GLY A 1 529 ? -17.651 13.623 -12.689 1.00 95.88 529 GLY A C 1
ATOM 3982 O O . GLY A 1 529 ? -16.666 13.771 -11.965 1.00 95.88 529 GLY A O 1
ATOM 3983 N N . GLU A 1 530 ? -18.878 13.575 -12.165 1.00 95.44 530 GLU A N 1
ATOM 3984 C CA . GLU A 1 530 ? -19.129 13.441 -10.728 1.00 95.44 530 GLU A CA 1
ATOM 3985 C C . GLU A 1 530 ? -18.596 12.096 -10.226 1.00 95.44 530 GLU A C 1
ATOM 3987 O O . GLU A 1 530 ? -18.868 11.056 -10.817 1.00 95.44 530 GLU A O 1
ATOM 3992 N N . LEU A 1 531 ? -17.828 12.100 -9.135 1.00 95.62 531 LEU A N 1
ATOM 3993 C CA . LEU A 1 531 ? -17.355 10.865 -8.516 1.00 95.62 531 LEU A CA 1
ATOM 3994 C C . LEU A 1 531 ? -18.516 10.177 -7.791 1.00 95.62 531 LEU A C 1
ATOM 3996 O O . LEU A 1 531 ? -18.980 10.675 -6.767 1.00 95.62 531 LEU A O 1
ATOM 4000 N N . LEU A 1 532 ? -18.944 9.015 -8.283 1.00 91.88 532 LEU A N 1
ATOM 4001 C CA . LEU A 1 532 ? -20.080 8.277 -7.721 1.00 91.88 532 LEU A CA 1
ATOM 4002 C C . LEU A 1 532 ? -19.650 7.146 -6.786 1.00 91.88 532 LEU A C 1
ATOM 4004 O O . LEU A 1 532 ? -20.386 6.783 -5.865 1.00 91.88 532 LEU A O 1
ATOM 4008 N N . TRP A 1 533 ? -18.467 6.575 -7.013 1.00 94.38 533 TRP A N 1
ATOM 4009 C CA . TRP A 1 533 ? -17.932 5.486 -6.203 1.00 94.38 533 TRP A CA 1
ATOM 4010 C C . TRP A 1 533 ? -16.408 5.396 -6.347 1.00 94.38 533 TRP A C 1
ATOM 4012 O O . TRP A 1 533 ? -15.857 5.709 -7.400 1.00 94.38 533 TRP A O 1
ATOM 4022 N N . LYS A 1 534 ? -15.719 4.966 -5.286 1.00 91.00 534 LYS A N 1
ATOM 4023 C CA . LYS A 1 534 ? -14.301 4.589 -5.336 1.00 91.00 534 LYS A CA 1
ATOM 4024 C C . LYS A 1 534 ? -13.996 3.451 -4.369 1.00 91.00 534 LYS A C 1
ATOM 4026 O O . LYS A 1 534 ? -14.644 3.339 -3.328 1.00 91.00 534 LYS A O 1
ATOM 4031 N N . PHE A 1 535 ? -12.967 2.668 -4.666 1.00 85.94 535 PHE A N 1
ATOM 4032 C CA . PHE A 1 535 ? -12.502 1.564 -3.827 1.00 85.94 535 PHE A CA 1
ATOM 4033 C C . PHE A 1 535 ? -10.981 1.457 -3.855 1.00 85.94 535 PHE A C 1
ATOM 4035 O O . PHE A 1 535 ? -10.380 1.621 -4.907 1.00 85.94 535 PHE A O 1
ATOM 4042 N N . ASN A 1 536 ? -10.359 1.196 -2.705 1.00 86.12 536 ASN A N 1
ATOM 4043 C CA . ASN A 1 536 ? -8.915 0.987 -2.615 1.00 86.12 536 ASN A CA 1
ATOM 4044 C C . ASN A 1 536 ? -8.609 -0.509 -2.766 1.00 86.12 536 ASN A C 1
ATOM 4046 O O . ASN A 1 536 ? -9.026 -1.302 -1.920 1.00 86.12 536 ASN A O 1
ATOM 4050 N N . THR A 1 537 ? -7.894 -0.892 -3.822 1.00 75.12 537 THR A N 1
ATOM 4051 C CA . THR A 1 537 ? -7.540 -2.287 -4.124 1.00 75.12 537 THR A CA 1
ATOM 4052 C C . THR A 1 537 ? -6.339 -2.785 -3.315 1.00 75.12 537 THR A C 1
ATOM 4054 O O . THR A 1 537 ? -6.095 -3.986 -3.263 1.00 75.12 537 THR A O 1
ATOM 4057 N N . GLY A 1 538 ? -5.612 -1.895 -2.633 1.00 71.69 538 GLY A N 1
ATOM 4058 C CA . GLY A 1 538 ? -4.408 -2.211 -1.864 1.00 71.69 538 GLY A CA 1
ATOM 4059 C C . GLY A 1 538 ? -3.102 -2.108 -2.658 1.00 71.69 538 GLY A C 1
ATOM 4060 O O . GLY A 1 538 ? -2.040 -2.274 -2.063 1.00 71.69 538 GLY A O 1
ATOM 4061 N N . ALA A 1 539 ? -3.157 -1.812 -3.963 1.00 73.75 539 ALA A N 1
ATOM 4062 C CA . ALA A 1 539 ? -1.991 -1.582 -4.819 1.00 73.75 539 ALA A CA 1
ATOM 4063 C C . ALA A 1 539 ? -2.331 -0.647 -5.992 1.00 73.75 539 ALA A C 1
ATOM 4065 O O . ALA A 1 539 ? -3.495 -0.476 -6.341 1.00 73.75 539 ALA A O 1
ATOM 4066 N N . GLY A 1 540 ? -1.314 -0.039 -6.608 1.00 78.31 540 GLY A N 1
ATOM 4067 C CA . GLY A 1 540 ? -1.496 0.817 -7.781 1.00 78.31 540 GLY A CA 1
ATOM 4068 C C . GLY A 1 540 ? -2.071 0.057 -8.974 1.00 78.31 540 GLY A C 1
ATOM 4069 O O . GLY A 1 540 ? -1.593 -1.028 -9.305 1.00 78.31 540 GLY A O 1
ATOM 4070 N N . ILE A 1 541 ? -3.066 0.658 -9.624 1.00 84.94 541 ILE A N 1
ATOM 4071 C CA . ILE A 1 541 ? -3.761 0.083 -10.773 1.00 84.94 541 ILE A CA 1
ATOM 4072 C C . ILE A 1 541 ? -3.176 0.676 -12.052 1.00 84.94 541 ILE A C 1
ATOM 4074 O O . ILE A 1 541 ? -3.282 1.876 -12.298 1.00 84.94 541 ILE A O 1
ATOM 4078 N N . PHE A 1 542 ? -2.560 -0.184 -12.857 1.00 86.44 542 PHE A N 1
ATOM 4079 C CA . PHE A 1 542 ? -1.945 0.159 -14.144 1.00 86.44 542 PHE A CA 1
ATOM 4080 C C . PHE A 1 542 ? -2.585 -0.594 -15.318 1.00 86.44 542 PHE A C 1
ATOM 4082 O O . PHE A 1 542 ? -2.235 -0.362 -16.472 1.00 86.44 542 PHE A O 1
ATOM 4089 N N . ALA A 1 543 ? -3.514 -1.501 -15.022 1.00 88.56 543 ALA A N 1
ATOM 4090 C CA . ALA A 1 543 ? -4.306 -2.224 -15.997 1.00 88.56 543 ALA A CA 1
ATOM 4091 C C . ALA A 1 543 ? -5.586 -1.462 -16.342 1.00 88.56 543 ALA A C 1
ATOM 4093 O O . ALA A 1 543 ? -6.038 -0.593 -15.598 1.00 88.56 543 ALA A O 1
ATOM 4094 N N . SER A 1 544 ? -6.162 -1.801 -17.492 1.00 92.00 544 SER A N 1
ATOM 4095 C CA . SER A 1 544 ? -7.440 -1.250 -17.926 1.00 92.00 544 SER A CA 1
ATOM 4096 C C . SER A 1 544 ? -8.571 -2.206 -17.535 1.00 92.00 544 SER A C 1
ATOM 4098 O O . SER A 1 544 ? -8.471 -3.407 -17.802 1.00 92.00 544 SER A O 1
ATOM 4100 N N . PRO A 1 545 ? -9.670 -1.703 -16.953 1.00 94.44 545 PRO A N 1
ATOM 4101 C CA . PRO A 1 545 ? -10.761 -2.540 -16.478 1.00 94.44 545 PRO A CA 1
ATOM 4102 C C . PRO A 1 545 ? -11.614 -3.098 -17.621 1.00 94.44 545 PRO A C 1
ATOM 4104 O O . PRO A 1 545 ? -11.867 -2.411 -18.615 1.00 94.44 545 PRO A O 1
ATOM 4107 N N . SER A 1 546 ? -12.138 -4.306 -17.427 1.00 95.81 546 SER A N 1
ATOM 4108 C CA . SER A 1 546 ? -13.090 -4.967 -18.329 1.00 95.81 546 SER A CA 1
ATOM 4109 C C . SER A 1 546 ? -14.449 -5.145 -17.663 1.00 95.81 546 SER A C 1
ATOM 4111 O O . SER A 1 546 ? -14.542 -5.406 -16.462 1.00 95.81 546 SER A O 1
ATOM 4113 N N . VAL A 1 547 ? -15.523 -5.051 -18.448 1.00 95.50 547 VAL A N 1
ATOM 4114 C CA . VAL A 1 547 ? -16.902 -5.224 -17.966 1.00 95.50 547 VAL A CA 1
ATOM 4115 C C . VAL A 1 547 ? -17.550 -6.396 -18.686 1.00 95.50 547 VAL A C 1
ATOM 4117 O O . VAL A 1 547 ? -17.579 -6.432 -19.912 1.00 95.50 547 VAL A O 1
ATOM 4120 N N . TYR A 1 548 ? -18.097 -7.344 -17.937 1.00 95.25 548 TYR A N 1
ATOM 4121 C CA . TYR A 1 548 ? -18.685 -8.559 -18.499 1.00 95.25 548 TYR A CA 1
ATOM 4122 C C . TYR A 1 548 ? -19.926 -8.980 -17.717 1.00 95.25 548 TYR A C 1
ATOM 4124 O O . TYR A 1 548 ? -20.243 -8.417 -16.667 1.00 95.25 548 TYR A O 1
ATOM 4132 N N . MET A 1 549 ? -20.643 -9.976 -18.232 1.00 93.25 549 MET A N 1
ATOM 4133 C CA . MET A 1 549 ? -21.786 -10.568 -17.550 1.00 93.25 549 MET A CA 1
ATOM 4134 C C . MET A 1 549 ? -21.711 -12.086 -17.623 1.00 93.25 549 MET A C 1
ATOM 4136 O O . MET A 1 549 ? -21.527 -12.650 -18.699 1.00 93.25 549 MET A O 1
ATOM 4140 N N . VAL A 1 550 ? -21.891 -12.751 -16.486 1.00 89.88 550 VAL A N 1
ATOM 4141 C CA . VAL A 1 550 ? -21.951 -14.214 -16.384 1.00 89.88 550 VAL A CA 1
ATOM 4142 C C . VAL A 1 550 ? -23.113 -14.578 -15.473 1.00 89.88 550 VAL A C 1
ATOM 4144 O O . VAL A 1 550 ? -23.324 -13.946 -14.442 1.00 89.88 550 VAL A O 1
ATOM 4147 N N . ASN A 1 551 ? -23.896 -15.585 -15.867 1.00 86.19 551 ASN A N 1
ATOM 4148 C CA . ASN A 1 551 ? -25.074 -16.044 -15.122 1.00 86.19 551 ASN A CA 1
ATOM 4149 C C . ASN A 1 551 ? -26.091 -14.922 -14.805 1.00 86.19 551 ASN A C 1
ATOM 4151 O O . ASN A 1 551 ? -26.730 -14.938 -13.756 1.00 86.19 551 ASN A O 1
ATOM 4155 N N . GLY A 1 552 ? -26.248 -13.947 -15.710 1.00 85.69 552 GLY A N 1
ATOM 4156 C CA . GLY A 1 552 ? -27.160 -12.805 -15.556 1.00 85.69 552 GLY A CA 1
ATOM 4157 C C . GLY A 1 552 ? -26.665 -11.707 -14.608 1.00 85.69 552 GLY A C 1
ATOM 4158 O O . GLY A 1 552 ? -27.419 -10.788 -14.283 1.00 85.69 552 GLY A O 1
ATOM 4159 N N . GLU A 1 553 ? -25.416 -11.788 -14.151 1.00 88.38 553 GLU A N 1
ATOM 4160 C CA . GLU A 1 553 ? -24.812 -10.834 -13.223 1.00 88.38 553 GLU A CA 1
ATOM 4161 C C . GLU A 1 553 ? -23.677 -10.076 -13.907 1.00 88.38 553 GLU A C 1
ATOM 4163 O O . GLU A 1 553 ? -22.782 -10.686 -14.490 1.00 88.38 553 GLU A O 1
ATOM 4168 N N . GLN A 1 554 ? -23.728 -8.745 -13.849 1.00 92.75 554 GLN A N 1
ATOM 4169 C CA . GLN A 1 554 ? -22.691 -7.868 -14.376 1.00 92.75 554 GLN A CA 1
ATOM 4170 C C . GLN A 1 554 ? -21.545 -7.725 -13.372 1.00 92.75 554 GLN A C 1
ATOM 4172 O O . GLN A 1 554 ? -21.758 -7.522 -12.171 1.00 92.75 554 GLN A O 1
ATOM 4177 N N . PHE A 1 555 ? -20.328 -7.764 -13.905 1.00 93.62 555 PHE A N 1
ATOM 4178 C CA . PHE A 1 555 ? -19.079 -7.640 -13.176 1.00 93.62 555 PHE A CA 1
ATOM 4179 C C . PHE A 1 555 ? -18.180 -6.580 -13.811 1.00 93.62 555 PHE A C 1
ATOM 4181 O O . PHE A 1 555 ? -18.201 -6.370 -15.026 1.00 93.62 555 PHE A O 1
ATOM 4188 N N . VAL A 1 556 ? -17.359 -5.945 -12.977 1.00 93.88 556 VAL A N 1
ATOM 4189 C CA . VAL A 1 556 ? -16.234 -5.103 -13.407 1.00 93.88 556 VAL A CA 1
ATOM 4190 C C . VAL A 1 556 ? -14.961 -5.749 -12.872 1.00 93.88 556 VAL A C 1
ATOM 4192 O O . VAL A 1 556 ? -14.867 -5.969 -11.665 1.00 93.88 556 VAL A O 1
ATOM 4195 N N . ALA A 1 557 ? -14.027 -6.100 -13.752 1.00 89.19 557 ALA A N 1
ATOM 4196 C CA . ALA A 1 557 ? -12.756 -6.735 -13.410 1.00 89.19 557 ALA A CA 1
ATOM 4197 C C . ALA A 1 557 ? -11.570 -5.828 -13.724 1.00 89.19 557 ALA A C 1
ATOM 4199 O O . ALA A 1 557 ? -11.558 -5.159 -14.754 1.00 89.19 557 ALA A O 1
ATOM 4200 N N . ASP A 1 558 ? -10.562 -5.870 -12.859 1.00 78.31 558 ASP A N 1
ATOM 4201 C CA . ASP A 1 558 ? -9.321 -5.111 -12.995 1.00 78.31 558 ASP A CA 1
ATOM 4202 C C . ASP A 1 558 ? -8.135 -5.878 -12.378 1.00 78.31 558 ASP A C 1
ATOM 4204 O O . ASP A 1 558 ? -8.340 -6.775 -11.550 1.00 78.31 558 ASP A O 1
ATOM 4208 N N . ALA A 1 559 ? -6.898 -5.554 -12.767 1.00 58.66 559 ALA A N 1
ATOM 4209 C CA . ALA A 1 559 ? -5.694 -6.270 -12.347 1.00 58.66 559 ALA A CA 1
ATOM 4210 C C . ALA A 1 559 ? -4.826 -5.506 -11.315 1.00 58.66 559 ALA A C 1
ATOM 4212 O O . ALA A 1 559 ? -4.411 -4.371 -11.529 1.00 58.66 559 ALA A O 1
ATOM 4213 N N . LYS A 1 560 ? -4.460 -6.249 -10.251 1.00 51.31 560 LYS A N 1
ATOM 4214 C CA . LYS A 1 560 ? -3.508 -5.989 -9.136 1.00 51.31 560 LYS A CA 1
ATOM 4215 C C . LYS A 1 560 ? -4.040 -5.268 -7.863 1.00 51.31 560 LYS A C 1
ATOM 4217 O O . LYS A 1 560 ? -4.100 -4.042 -7.822 1.00 51.31 560 LYS A O 1
ATOM 4222 N N . PRO A 1 561 ? -4.282 -6.038 -6.769 1.00 39.66 561 PRO A N 1
ATOM 4223 C CA . PRO A 1 561 ? -4.602 -7.468 -6.820 1.00 39.66 561 PRO A CA 1
ATOM 4224 C C . PRO A 1 561 ? -5.825 -7.650 -7.719 1.00 39.66 561 PRO A C 1
ATOM 4226 O O . PRO A 1 561 ? -6.703 -6.791 -7.741 1.00 39.66 561 PRO A O 1
ATOM 4229 N N . PHE A 1 562 ? -5.846 -8.721 -8.514 1.00 43.16 562 PHE A N 1
ATOM 4230 C CA . PHE A 1 562 ? -6.935 -8.952 -9.456 1.00 43.16 562 PHE A CA 1
ATOM 4231 C C . PHE A 1 562 ? -8.265 -8.950 -8.703 1.00 43.16 562 PHE A C 1
ATOM 4233 O O . PHE A 1 562 ? -8.445 -9.787 -7.821 1.00 43.16 562 PHE A O 1
ATOM 4240 N N . CYS A 1 563 ? -9.145 -7.996 -8.999 1.00 30.62 563 CYS A N 1
ATOM 4241 C CA . CYS A 1 563 ? -10.354 -7.733 -8.230 1.00 30.62 563 CYS A CA 1
ATOM 4242 C C . CYS A 1 563 ? -11.553 -7.683 -9.163 1.00 30.62 563 CYS A C 1
ATOM 4244 O O . CYS A 1 563 ? -11.578 -6.911 -10.121 1.00 30.62 563 CYS A O 1
ATOM 4246 N N . VAL A 1 564 ? -12.559 -8.504 -8.862 1.00 39.94 564 VAL A N 1
ATOM 4247 C CA . VAL A 1 564 ? -13.838 -8.494 -9.569 1.00 39.94 564 VAL A CA 1
ATOM 4248 C C . VAL A 1 564 ? -14.908 -7.959 -8.645 1.00 39.94 564 VAL A C 1
ATOM 4250 O O . VAL A 1 564 ? -15.064 -8.432 -7.521 1.00 39.94 564 VAL A O 1
ATOM 4253 N N . LEU A 1 565 ? -15.658 -6.974 -9.122 1.00 36.84 565 LEU A N 1
ATOM 4254 C CA . LEU A 1 565 ? -16.674 -6.259 -8.364 1.00 36.84 565 LEU A CA 1
ATOM 4255 C C . LEU A 1 565 ? -18.083 -6.596 -8.873 1.00 36.84 565 LEU A C 1
ATOM 4257 O O . LEU A 1 565 ? -18.281 -6.758 -10.075 1.00 36.84 565 LEU A O 1
ATOM 4261 N N . ARG A 1 566 ? -19.076 -6.658 -7.972 1.00 34.41 566 ARG A N 1
ATOM 4262 C CA . ARG A 1 566 ? -20.491 -6.956 -8.292 1.00 34.41 566 ARG A CA 1
ATOM 4263 C C . ARG A 1 566 ? -21.466 -6.131 -7.438 1.00 34.41 566 ARG A C 1
ATOM 4265 O O . ARG A 1 566 ? -21.170 -5.813 -6.286 1.00 34.41 566 ARG A O 1
ATOM 4272 N N . VAL A 1 567 ? -22.664 -5.850 -7.962 1.00 28.12 567 VAL A N 1
ATOM 4273 C CA . VAL A 1 567 ? -23.825 -5.378 -7.178 1.00 28.12 567 VAL A CA 1
ATOM 4274 C C . VAL A 1 567 ? -24.432 -6.545 -6.380 1.00 28.12 567 VAL A C 1
ATOM 4276 O O . VAL A 1 567 ? -24.838 -7.561 -6.948 1.00 28.12 567 VAL A O 1
ATOM 4279 N N . SER A 1 568 ? -24.505 -6.417 -5.051 1.00 30.91 568 SER A N 1
ATOM 4280 C CA . SER A 1 568 ? -25.033 -7.454 -4.146 1.00 30.91 568 SER A CA 1
ATOM 4281 C C . SER A 1 568 ? -26.497 -7.192 -3.736 1.00 30.91 568 SER A C 1
ATOM 4283 O O . SER A 1 568 ? -26.768 -6.176 -3.089 1.00 30.91 568 SER A O 1
ATOM 4285 N N . PRO A 1 569 ? -27.453 -8.106 -4.024 1.00 30.69 569 PRO A N 1
ATOM 4286 C CA . PRO A 1 569 ? -28.837 -8.020 -3.537 1.00 30.69 569 PRO A CA 1
ATOM 4287 C C . PRO A 1 569 ? -29.009 -8.429 -2.064 1.00 30.69 569 PRO A C 1
ATOM 4289 O O . PRO A 1 569 ? -30.047 -8.157 -1.463 1.00 30.69 569 PRO A O 1
ATOM 4292 N N . LEU A 1 570 ? -28.007 -9.070 -1.450 1.00 31.41 570 LEU A N 1
ATOM 4293 C CA . LEU A 1 570 ? -28.145 -9.763 -0.159 1.00 31.41 570 LEU A CA 1
ATOM 4294 C C . LEU A 1 570 ? -28.207 -8.833 1.072 1.00 31.41 570 LEU A C 1
ATOM 4296 O O . LEU A 1 570 ? -28.089 -9.287 2.208 1.00 31.41 570 LEU A O 1
ATOM 4300 N N . MET A 1 571 ? -28.413 -7.531 0.857 1.00 31.48 571 MET A N 1
ATOM 4301 C CA . MET A 1 571 ? -28.506 -6.511 1.906 1.00 31.48 571 MET A CA 1
ATOM 4302 C C . MET A 1 571 ? -29.854 -5.775 1.954 1.00 31.48 571 MET A C 1
ATOM 4304 O O . MET A 1 571 ? -29.948 -4.749 2.624 1.00 31.48 571 MET A O 1
ATOM 4308 N N . ARG A 1 572 ? -30.907 -6.265 1.278 1.00 30.22 572 ARG A N 1
ATOM 4309 C CA . ARG A 1 572 ? -32.203 -5.557 1.241 1.00 30.22 572 ARG A CA 1
ATOM 4310 C C . ARG A 1 572 ? -33.255 -6.055 2.252 1.00 30.22 572 ARG A C 1
ATOM 4312 O O . ARG A 1 572 ? -33.954 -5.225 2.824 1.00 30.22 572 ARG A O 1
ATOM 4319 N N . ASP A 1 573 ? -33.282 -7.340 2.616 1.00 24.92 573 ASP A N 1
ATOM 4320 C CA . ASP A 1 573 ? -34.453 -7.899 3.333 1.00 24.92 573 ASP A CA 1
ATOM 4321 C C . ASP A 1 573 ? -34.331 -8.040 4.862 1.00 24.92 573 ASP A C 1
ATOM 4323 O O . ASP A 1 573 ? -35.254 -8.513 5.520 1.00 24.92 573 ASP A O 1
ATOM 4327 N N . ARG A 1 574 ? -33.238 -7.574 5.483 1.00 27.80 574 ARG A N 1
ATOM 4328 C CA . ARG A 1 574 ? -33.121 -7.524 6.962 1.00 27.80 574 ARG A CA 1
ATOM 4329 C C . ARG A 1 574 ? -33.139 -6.117 7.566 1.00 27.80 574 ARG A C 1
ATOM 4331 O O . ARG A 1 574 ? -32.937 -5.978 8.768 1.00 27.80 574 ARG A O 1
ATOM 4338 N N . PHE A 1 575 ? -33.415 -5.082 6.768 1.00 31.48 575 PHE A N 1
ATOM 4339 C CA . PHE A 1 575 ? -33.292 -3.679 7.196 1.00 31.48 575 PHE A CA 1
ATOM 4340 C C . PHE A 1 575 ? -34.576 -2.841 7.133 1.00 31.48 575 PHE A C 1
ATOM 4342 O O . PHE A 1 575 ? -34.538 -1.652 7.450 1.00 31.48 575 PHE A O 1
ATOM 4349 N N . ALA A 1 576 ? -35.730 -3.440 6.833 1.00 24.66 576 ALA A N 1
ATOM 4350 C CA . ALA A 1 576 ? -36.988 -2.693 6.740 1.00 24.66 576 ALA A CA 1
ATOM 4351 C C . ALA A 1 576 ? -37.499 -2.128 8.086 1.00 24.66 576 ALA A C 1
ATOM 4353 O O . ALA A 1 576 ? -38.318 -1.222 8.075 1.00 24.66 576 ALA A O 1
ATOM 4354 N N . LEU A 1 577 ? -36.993 -2.583 9.243 1.00 26.16 577 LEU A N 1
ATOM 4355 C CA . LEU A 1 577 ? -37.403 -2.035 10.551 1.00 26.16 577 LEU A CA 1
ATOM 4356 C C . LEU A 1 577 ? -36.442 -0.982 11.136 1.00 26.16 577 LEU A C 1
ATOM 4358 O O . LEU A 1 577 ? -36.768 -0.329 12.122 1.00 26.16 577 LEU A O 1
ATOM 4362 N N . VAL A 1 578 ? -35.252 -0.818 10.547 1.00 31.05 578 VAL A N 1
ATOM 4363 C CA . VAL A 1 578 ? -34.210 0.120 11.015 1.00 31.05 578 VAL A CA 1
ATOM 4364 C C . VAL A 1 578 ? -34.143 1.366 10.120 1.00 31.05 578 VAL A C 1
ATOM 4366 O O . VAL A 1 578 ? -33.735 2.433 10.579 1.00 31.05 578 VAL A O 1
ATOM 4369 N N . ALA A 1 579 ? -34.607 1.264 8.870 1.00 28.05 579 ALA A N 1
ATOM 4370 C CA . ALA A 1 579 ? -34.600 2.351 7.895 1.00 28.05 579 ALA A CA 1
ATOM 4371 C C . ALA A 1 579 ? -35.446 3.563 8.323 1.00 28.05 579 ALA A C 1
ATOM 4373 O O . ALA A 1 579 ? -34.987 4.685 8.143 1.00 28.05 579 ALA A O 1
ATOM 4374 N N . ASP A 1 580 ? -36.589 3.379 8.989 1.00 28.31 580 ASP A N 1
ATOM 4375 C CA . ASP A 1 580 ? -37.418 4.512 9.439 1.00 28.31 580 ASP A CA 1
ATOM 4376 C C . ASP A 1 580 ? -36.775 5.301 10.595 1.00 28.31 580 ASP A C 1
ATOM 4378 O O . ASP A 1 580 ? -36.964 6.512 10.723 1.00 28.31 580 ASP A O 1
ATOM 4382 N N . PHE A 1 581 ? -35.936 4.644 11.404 1.00 31.16 581 PHE A N 1
ATOM 4383 C CA . PHE A 1 581 ? -35.181 5.296 12.479 1.00 31.16 581 PHE A CA 1
ATOM 4384 C C . PHE A 1 581 ? -33.902 5.965 11.950 1.00 31.16 581 PHE A C 1
ATOM 4386 O O . PHE A 1 581 ? -33.510 7.036 12.412 1.00 31.16 581 PHE A O 1
ATOM 4393 N N . VAL A 1 582 ? -33.281 5.371 10.926 1.00 33.12 582 VAL A N 1
ATOM 4394 C CA . VAL A 1 582 ? -32.091 5.904 10.254 1.00 33.12 582 VAL A CA 1
ATOM 4395 C C . VAL A 1 582 ? -32.445 7.030 9.278 1.00 33.12 582 VAL A C 1
ATOM 4397 O O . VAL A 1 582 ? -31.638 7.935 9.130 1.00 33.12 582 VAL A O 1
ATOM 4400 N N . PHE A 1 583 ? -33.646 7.085 8.693 1.00 29.70 583 PHE A N 1
ATOM 4401 C CA . PHE A 1 583 ? -34.076 8.205 7.841 1.00 29.70 583 PHE A CA 1
ATOM 4402 C C . PHE A 1 583 ? -34.252 9.507 8.642 1.00 29.70 583 PHE A C 1
ATOM 4404 O O . PHE A 1 583 ? -33.933 10.585 8.147 1.00 29.70 583 PHE A O 1
ATOM 4411 N N . LEU A 1 584 ? -34.650 9.419 9.919 1.00 30.31 584 LEU A N 1
ATOM 4412 C CA . LEU A 1 584 ? -34.686 10.561 10.845 1.00 30.31 584 LEU A CA 1
ATOM 4413 C C . LEU A 1 584 ? -33.281 11.037 11.263 1.00 30.31 584 LEU A C 1
ATOM 4415 O O . LEU A 1 584 ? -33.075 12.230 11.478 1.00 30.31 584 LEU A O 1
ATOM 4419 N N . VAL A 1 585 ? -32.304 10.125 11.329 1.00 33.59 585 VAL A N 1
ATOM 4420 C CA . VAL A 1 585 ? -30.894 10.437 11.634 1.00 33.59 585 VAL A CA 1
ATOM 4421 C C . VAL A 1 585 ? -30.150 10.931 10.385 1.00 33.59 585 VAL A C 1
ATOM 4423 O O . VAL A 1 585 ? -29.389 11.891 10.461 1.00 33.59 585 VAL A O 1
ATOM 4426 N N . LEU A 1 586 ? -30.428 10.360 9.211 1.00 30.41 586 LEU A N 1
ATOM 4427 C CA . LEU A 1 586 ? -29.848 10.745 7.926 1.00 30.41 586 LEU A CA 1
ATOM 4428 C C . LEU A 1 586 ? -30.470 12.016 7.352 1.00 30.41 586 LEU A C 1
ATOM 4430 O O . LEU A 1 586 ? -29.754 12.745 6.687 1.00 30.41 586 LEU A O 1
ATOM 4434 N N . ALA A 1 587 ? -31.722 12.370 7.659 1.00 30.41 587 ALA A N 1
ATOM 4435 C CA . ALA A 1 587 ? -32.235 13.716 7.381 1.00 30.41 587 ALA A CA 1
ATOM 4436 C C . ALA A 1 587 ? -31.482 14.788 8.199 1.00 30.41 587 ALA A C 1
ATOM 4438 O O . ALA A 1 587 ? -31.266 15.900 7.716 1.00 30.41 587 ALA A O 1
ATOM 4439 N N . GLY A 1 588 ? -31.005 14.433 9.401 1.00 32.12 588 GLY A N 1
ATOM 4440 C CA . GLY A 1 588 ? -30.113 15.266 10.214 1.00 32.12 588 GLY A CA 1
ATOM 4441 C C . GLY A 1 588 ? -28.678 15.350 9.675 1.00 32.12 588 GLY A C 1
ATOM 4442 O O . GLY A 1 588 ? -28.050 16.400 9.778 1.00 32.12 588 GLY A O 1
ATOM 4443 N N . VAL A 1 589 ? -28.175 14.279 9.053 1.00 33.28 589 VAL A N 1
ATOM 4444 C CA . VAL A 1 589 ? -26.826 14.215 8.456 1.00 33.28 589 VAL A CA 1
ATOM 4445 C C . VAL A 1 589 ? -26.795 14.783 7.025 1.00 33.28 589 VAL A C 1
ATOM 4447 O O . VAL A 1 589 ? -25.841 15.457 6.658 1.00 33.28 589 VAL A O 1
ATOM 4450 N N . ALA A 1 590 ? -27.857 14.634 6.232 1.00 28.91 590 ALA A N 1
ATOM 4451 C CA . ALA A 1 590 ? -27.987 15.204 4.888 1.00 28.91 590 ALA A CA 1
ATOM 4452 C C . ALA A 1 590 ? -28.149 16.734 4.921 1.00 28.91 590 ALA A C 1
ATOM 4454 O O . ALA A 1 590 ? -27.593 17.429 4.072 1.00 28.91 590 ALA A O 1
ATOM 4455 N N . ALA A 1 591 ? -28.797 17.281 5.958 1.00 33.44 591 ALA A N 1
ATOM 4456 C CA . ALA A 1 591 ? -28.787 18.721 6.234 1.00 33.44 591 ALA A CA 1
ATOM 4457 C C . ALA A 1 591 ? -27.386 19.251 6.616 1.00 33.44 591 ALA A C 1
ATOM 4459 O O . ALA A 1 591 ? -27.130 20.448 6.503 1.00 33.44 591 ALA A O 1
ATOM 4460 N N . PHE A 1 592 ? -26.471 18.367 7.034 1.00 36.44 592 PHE A N 1
ATOM 4461 C CA . PHE A 1 592 ? -25.091 18.693 7.402 1.00 36.44 592 PHE A CA 1
ATOM 4462 C C . PHE A 1 592 ? -24.113 18.608 6.211 1.00 36.44 592 PHE A C 1
ATOM 4464 O O . PHE A 1 592 ? -23.059 19.237 6.242 1.00 36.44 592 PHE A O 1
ATOM 4471 N N . ILE A 1 593 ? -24.466 17.871 5.148 1.00 32.97 593 ILE A N 1
ATOM 4472 C CA . ILE A 1 593 ? -23.583 17.591 3.998 1.00 32.97 593 ILE A CA 1
ATOM 4473 C C . ILE A 1 593 ? -23.703 18.644 2.872 1.00 32.97 593 ILE A C 1
ATOM 4475 O O . ILE A 1 593 ? -22.755 18.836 2.117 1.00 32.97 593 ILE A O 1
ATOM 4479 N N . SER A 1 594 ? -24.802 19.406 2.774 1.00 30.02 594 SER A N 1
ATOM 4480 C CA . SER A 1 594 ? -25.084 20.246 1.589 1.00 30.02 594 SER A CA 1
ATOM 4481 C C . SER A 1 594 ? -24.631 21.728 1.635 1.00 30.02 594 SER A C 1
ATOM 4483 O O . SER A 1 594 ? -25.162 22.534 0.874 1.00 30.02 594 SER A O 1
ATOM 4485 N N . MET A 1 595 ? -23.675 22.148 2.481 1.00 39.19 595 MET A N 1
ATOM 4486 C CA . MET A 1 595 ? -23.271 23.574 2.597 1.00 39.19 595 MET A CA 1
ATOM 4487 C C . MET A 1 595 ? -21.754 23.816 2.474 1.00 39.19 595 MET A C 1
ATOM 4489 O O . MET A 1 595 ? -21.112 24.271 3.418 1.00 39.19 595 MET A O 1
ATOM 4493 N N . ALA A 1 596 ? -21.178 23.560 1.296 1.00 32.78 596 ALA A N 1
ATOM 4494 C CA . ALA A 1 596 ? -19.749 23.762 1.010 1.00 32.78 596 ALA A CA 1
ATOM 4495 C C . ALA A 1 596 ? -19.447 24.892 -0.008 1.00 32.78 596 ALA A C 1
ATOM 4497 O O . ALA A 1 596 ? -18.512 24.783 -0.792 1.00 32.78 596 ALA A O 1
ATOM 4498 N N . GLY A 1 597 ? -20.205 25.998 0.004 1.00 30.41 597 GLY A N 1
ATOM 4499 C CA . GLY A 1 597 ? -19.902 27.208 -0.781 1.00 30.41 597 GLY A CA 1
ATOM 4500 C C . GLY A 1 597 ? -20.072 28.484 0.051 1.00 30.41 597 GLY A C 1
ATOM 4501 O O . GLY A 1 597 ? -21.060 28.618 0.772 1.00 30.41 597 GLY A O 1
ATOM 4502 N N . GLY A 1 598 ? -19.101 29.402 0.004 1.00 32.59 598 GLY A N 1
ATOM 4503 C CA . GLY A 1 598 ? -19.126 30.658 0.768 1.00 32.59 598 GLY A CA 1
ATOM 4504 C C . GLY A 1 598 ? -20.187 31.642 0.258 1.00 32.59 598 GLY A C 1
ATOM 4505 O O . GLY A 1 598 ? -20.318 31.841 -0.946 1.00 32.59 598 GLY A O 1
ATOM 4506 N N . VAL A 1 599 ? -20.930 32.279 1.172 1.00 35.31 599 VAL A N 1
ATOM 4507 C CA . VAL A 1 599 ? -21.986 33.261 0.854 1.00 35.31 599 VAL A CA 1
ATOM 4508 C C . VAL A 1 599 ? -21.812 34.519 1.708 1.00 35.31 599 VAL A C 1
ATOM 4510 O O . VAL A 1 599 ? -21.519 34.438 2.901 1.00 35.31 599 VAL A O 1
ATOM 4513 N N . SER A 1 600 ? -22.016 35.686 1.095 1.00 34.09 600 SER A N 1
ATOM 4514 C CA . SER A 1 600 ? -22.048 36.994 1.757 1.00 34.09 600 SER A CA 1
ATOM 4515 C C . SER A 1 600 ? -23.486 37.507 1.805 1.00 34.09 600 SER A C 1
ATOM 4517 O O . SER A 1 600 ? -24.177 37.483 0.787 1.00 34.09 600 SER A O 1
ATOM 4519 N N . TRP A 1 601 ? -23.935 37.973 2.973 1.00 34.88 601 TRP A N 1
ATOM 4520 C CA . TRP A 1 601 ? -25.255 38.586 3.148 1.00 34.88 601 TRP A CA 1
ATOM 4521 C C . TRP A 1 601 ? -25.128 40.030 3.630 1.00 34.88 601 TRP A C 1
ATOM 4523 O O . TRP A 1 601 ? -24.215 40.384 4.381 1.00 34.88 601 TRP A O 1
ATOM 4533 N N . HIS A 1 602 ? -26.106 40.844 3.237 1.00 31.12 602 HIS A N 1
ATOM 4534 C CA . HIS A 1 602 ? -26.324 42.185 3.764 1.00 31.12 602 HIS A CA 1
ATOM 4535 C C . HIS A 1 602 ? -27.616 42.202 4.582 1.00 31.12 602 HIS A C 1
ATOM 4537 O O . HIS A 1 602 ? -28.689 41.899 4.061 1.00 31.12 602 HIS A O 1
ATOM 4543 N N . ILE A 1 603 ? -27.512 42.562 5.863 1.00 34.31 603 ILE A N 1
ATOM 4544 C CA . ILE A 1 603 ? -28.666 42.816 6.733 1.00 34.31 603 ILE A CA 1
ATOM 4545 C C . ILE A 1 603 ? -28.524 44.251 7.247 1.00 34.31 603 ILE A C 1
ATOM 4547 O O . ILE A 1 603 ? -27.758 44.526 8.170 1.00 34.31 603 ILE A O 1
ATOM 4551 N N . GLY A 1 604 ? -29.233 45.186 6.608 1.00 45.50 604 GLY A N 1
ATOM 4552 C CA . GLY A 1 604 ? -29.076 46.618 6.873 1.00 45.50 604 GLY A CA 1
ATOM 4553 C C . GLY A 1 604 ? -27.653 47.103 6.566 1.00 45.50 604 GLY A C 1
ATOM 4554 O O . GLY A 1 604 ? -27.095 46.776 5.521 1.00 45.50 604 GLY A O 1
ATOM 4555 N N . SER A 1 605 ? -27.049 47.866 7.478 1.00 30.05 605 SER A N 1
ATOM 4556 C CA . SER A 1 605 ? -25.675 48.374 7.341 1.00 30.05 605 SER A CA 1
ATOM 4557 C C . SER A 1 605 ? -24.584 47.371 7.742 1.00 30.05 605 SER A C 1
ATOM 4559 O O . SER A 1 605 ? -23.401 47.674 7.589 1.00 30.05 605 SER A O 1
ATOM 4561 N N . LEU A 1 606 ? -24.940 46.181 8.241 1.00 28.12 606 LEU A N 1
ATOM 4562 C CA . LEU A 1 606 ? -23.966 45.182 8.676 1.00 28.12 606 LEU A CA 1
ATOM 4563 C C . LEU A 1 606 ? -23.665 44.189 7.544 1.00 28.12 606 LEU A C 1
ATOM 4565 O O . LEU A 1 606 ? -24.558 43.492 7.052 1.00 28.12 606 LEU A O 1
ATOM 4569 N N . ARG A 1 607 ? -22.390 44.105 7.150 1.00 32.28 607 ARG A N 1
ATOM 4570 C CA . ARG A 1 607 ? -21.886 43.094 6.211 1.00 32.28 607 ARG A CA 1
ATOM 4571 C C . ARG A 1 607 ? -21.252 41.953 6.998 1.00 32.28 607 ARG A C 1
ATOM 4573 O O . ARG A 1 607 ? -20.350 42.193 7.796 1.00 32.28 607 ARG A O 1
ATOM 4580 N N . VAL A 1 608 ? -21.712 40.724 6.767 1.00 37.06 608 VAL A N 1
ATOM 4581 C CA . VAL A 1 608 ? -21.175 39.524 7.425 1.00 37.06 608 VAL A CA 1
ATOM 4582 C C . VAL A 1 608 ? -20.735 38.519 6.367 1.00 37.06 608 VAL A C 1
ATOM 4584 O O . VAL A 1 608 ? -21.536 38.072 5.547 1.00 37.06 608 VAL A O 1
ATOM 4587 N N . THR A 1 609 ? -19.458 38.148 6.416 1.00 36.00 609 THR A N 1
ATOM 4588 C CA . THR A 1 609 ? -18.836 37.116 5.580 1.00 36.00 609 THR A CA 1
ATOM 4589 C C . THR A 1 609 ? -18.379 35.951 6.456 1.00 36.00 609 THR A C 1
ATOM 4591 O O . THR A 1 609 ? -17.733 36.155 7.483 1.00 36.00 609 THR A O 1
ATOM 4594 N N . ALA A 1 610 ? -18.713 34.718 6.062 1.00 39.38 610 ALA A N 1
ATOM 4595 C CA . ALA A 1 610 ? -18.335 33.501 6.783 1.00 39.38 610 ALA A CA 1
ATOM 4596 C C . ALA A 1 610 ? -17.615 32.512 5.851 1.00 39.38 610 ALA A C 1
ATOM 4598 O O . ALA A 1 610 ? -18.129 32.170 4.789 1.00 39.38 610 ALA A O 1
ATOM 4599 N N . GLY A 1 611 ? -16.428 32.055 6.269 1.00 33.62 611 GLY A N 1
ATOM 4600 C CA . GLY A 1 611 ? -15.517 31.214 5.477 1.00 33.62 611 GLY A CA 1
ATOM 4601 C C . GLY A 1 611 ? -15.700 29.694 5.600 1.00 33.62 611 GLY A C 1
ATOM 4602 O O . GLY A 1 611 ? -14.908 28.957 5.028 1.00 33.62 611 GLY A O 1
ATOM 4603 N N . SER A 1 612 ? -16.702 29.191 6.329 1.00 40.09 612 SER A N 1
ATOM 4604 C CA . SER A 1 612 ? -17.025 27.754 6.341 1.00 40.09 612 SER A CA 1
ATOM 4605 C C . SER A 1 612 ? -18.488 27.487 6.722 1.00 40.09 612 SER A C 1
ATOM 4607 O O . SER A 1 612 ? -19.040 28.113 7.634 1.00 40.09 612 SER A O 1
ATOM 4609 N N . GLY A 1 613 ? -19.136 26.559 6.006 1.00 39.56 613 GLY A N 1
ATOM 4610 C CA . GLY A 1 613 ? -20.584 26.306 6.068 1.00 39.56 613 GLY A CA 1
ATOM 4611 C C . GLY A 1 613 ? -21.128 25.796 7.408 1.00 39.56 613 GLY A C 1
ATOM 4612 O O . GLY A 1 613 ? -22.305 25.985 7.710 1.00 39.56 613 GLY A O 1
ATOM 4613 N N . THR A 1 614 ? -20.287 25.248 8.284 1.00 40.56 614 THR A N 1
ATOM 4614 C CA . THR A 1 614 ? -20.693 24.736 9.606 1.00 40.56 614 THR A CA 1
ATOM 4615 C C . THR A 1 614 ? -21.044 25.840 10.611 1.00 40.56 614 THR A C 1
ATOM 4617 O O . THR A 1 614 ? -21.882 25.623 11.488 1.00 40.56 614 THR A O 1
ATOM 4620 N N . ARG A 1 615 ? -20.503 27.061 10.461 1.00 38.47 615 ARG A N 1
ATOM 4621 C CA . ARG A 1 615 ? -20.899 28.217 11.296 1.00 38.47 615 ARG A CA 1
ATOM 4622 C C . ARG A 1 615 ? -22.279 28.771 10.911 1.00 38.47 615 ARG A C 1
ATOM 4624 O O . ARG A 1 615 ? -23.008 29.248 11.779 1.00 38.47 615 ARG A O 1
ATOM 4631 N N . ALA A 1 616 ? -22.665 28.652 9.636 1.00 36.97 616 ALA A N 1
ATOM 4632 C CA . ALA A 1 616 ? -23.969 29.080 9.128 1.00 36.97 616 ALA A CA 1
ATOM 4633 C C . ALA A 1 616 ? -25.104 28.135 9.565 1.00 36.97 616 ALA A C 1
ATOM 4635 O O . ALA A 1 616 ? -26.176 28.612 9.926 1.00 36.97 616 ALA A O 1
ATOM 4636 N N . ALA A 1 617 ? -24.855 26.820 9.626 1.00 38.38 617 ALA A N 1
ATOM 4637 C CA . ALA A 1 617 ? -25.834 25.822 10.068 1.00 38.38 617 ALA A CA 1
ATOM 4638 C C . ALA A 1 617 ? -26.170 25.920 11.569 1.00 38.38 617 ALA A C 1
ATOM 4640 O O . ALA A 1 617 ? -27.333 25.789 11.949 1.00 38.38 617 ALA A O 1
ATOM 4641 N N . ALA A 1 618 ? -25.187 26.224 12.425 1.00 41.25 618 ALA A N 1
ATOM 4642 C CA . ALA A 1 618 ? -25.425 26.432 13.856 1.00 41.25 618 ALA A CA 1
ATOM 4643 C C . ALA A 1 618 ? -26.281 27.687 14.117 1.00 41.25 618 ALA A C 1
ATOM 4645 O O . ALA A 1 618 ? -27.217 27.647 14.916 1.00 41.25 618 ALA A O 1
ATOM 4646 N N . LEU A 1 619 ? -26.020 28.785 13.396 1.00 39.69 619 LEU A N 1
ATOM 4647 C CA . LEU A 1 619 ? -26.792 30.023 13.531 1.00 39.69 619 LEU A CA 1
ATOM 4648 C C . LEU A 1 619 ? -28.180 29.915 12.872 1.00 39.69 619 LEU A C 1
ATOM 4650 O O . LEU A 1 619 ? -29.169 30.342 13.463 1.00 39.69 619 LEU A O 1
ATOM 4654 N N . ALA A 1 620 ? -28.281 29.291 11.692 1.00 37.50 620 ALA A N 1
ATOM 4655 C CA . ALA A 1 620 ? -29.547 29.036 11.005 1.00 37.50 620 ALA A CA 1
ATOM 4656 C C . ALA A 1 620 ? -30.422 28.035 11.767 1.00 37.50 620 ALA A C 1
ATOM 4658 O O . ALA A 1 620 ? -31.629 28.231 11.824 1.00 37.50 620 ALA A O 1
ATOM 4659 N N . GLY A 1 621 ? -29.835 27.023 12.416 1.00 39.03 621 GLY A N 1
ATOM 4660 C CA . GLY A 1 621 ? -30.532 26.100 13.312 1.00 39.03 621 GLY A CA 1
ATOM 4661 C C . GLY A 1 621 ? -31.091 26.804 14.548 1.00 39.03 621 GLY A C 1
ATOM 4662 O O . GLY A 1 621 ? -32.251 26.601 14.892 1.00 39.03 621 GLY A O 1
ATOM 4663 N N . ILE A 1 622 ? -30.329 27.715 15.163 1.00 40.03 622 ILE A N 1
ATOM 4664 C CA . ILE A 1 622 ? -30.811 28.541 16.283 1.00 40.03 622 ILE A CA 1
ATOM 4665 C C . ILE A 1 622 ? -31.935 29.486 15.821 1.00 40.03 622 ILE A C 1
ATOM 4667 O O . ILE A 1 622 ? -32.965 29.586 16.484 1.00 40.03 622 ILE A O 1
ATOM 4671 N N . VAL A 1 623 ? -31.798 30.122 14.654 1.00 36.31 623 VAL A N 1
ATOM 4672 C CA . VAL A 1 623 ? -32.812 31.031 14.090 1.00 36.31 623 VAL A CA 1
ATOM 4673 C C . VAL A 1 623 ? -34.065 30.282 13.619 1.00 36.31 623 VAL A C 1
ATOM 4675 O O . VAL A 1 623 ? -35.167 30.774 13.836 1.00 36.31 623 VAL A O 1
ATOM 4678 N N . LEU A 1 624 ? -33.946 29.083 13.040 1.00 36.59 624 LEU A N 1
ATOM 4679 C CA . LEU A 1 624 ? -35.077 28.231 12.653 1.00 36.59 624 LEU A CA 1
ATOM 4680 C C . LEU A 1 624 ? -35.781 27.641 13.870 1.00 36.59 624 LEU A C 1
ATOM 4682 O O . LEU A 1 624 ? -37.003 27.607 13.870 1.00 36.59 624 LEU A O 1
ATOM 4686 N N . VAL A 1 625 ? -35.063 27.253 14.928 1.00 38.50 625 VAL A N 1
ATOM 4687 C CA . VAL A 1 625 ? -35.671 26.801 16.191 1.00 38.50 625 VAL A CA 1
ATOM 4688 C C . VAL A 1 625 ? -36.418 27.950 16.876 1.00 38.50 625 VAL A C 1
ATOM 4690 O O . VAL A 1 625 ? -37.552 27.763 17.317 1.00 38.50 625 VAL A O 1
ATOM 4693 N N . VAL A 1 626 ? -35.854 29.163 16.883 1.00 37.69 626 VAL A N 1
ATOM 4694 C CA . VAL A 1 626 ? -36.518 30.366 17.418 1.00 37.69 626 VAL A CA 1
ATOM 4695 C C . VAL A 1 626 ? -37.715 30.776 16.548 1.00 37.69 626 VAL A C 1
ATOM 4697 O O . VAL A 1 626 ? -38.792 31.050 17.071 1.00 37.69 626 VAL A O 1
ATOM 4700 N N . ARG A 1 627 ? -37.590 30.743 15.217 1.00 35.38 627 ARG A N 1
ATOM 4701 C CA . ARG A 1 627 ? -38.672 31.081 14.276 1.00 35.38 627 ARG A CA 1
ATOM 4702 C C . ARG A 1 627 ? -39.788 30.031 14.277 1.00 35.38 627 ARG A C 1
ATOM 4704 O O . ARG A 1 627 ? -40.955 30.401 14.237 1.00 35.38 627 ARG A O 1
ATOM 4711 N N . HIS A 1 628 ? -39.471 28.740 14.383 1.00 35.75 628 HIS A N 1
ATOM 4712 C CA . HIS A 1 628 ? -40.462 27.659 14.452 1.00 35.75 628 HIS A CA 1
ATOM 4713 C C . HIS A 1 628 ? -41.216 27.665 15.792 1.00 35.75 628 HIS A C 1
ATOM 4715 O O . HIS A 1 628 ? -42.419 27.407 15.814 1.00 35.75 628 HIS A O 1
ATOM 4721 N N . ALA A 1 629 ? -40.546 28.052 16.885 1.00 36.28 629 ALA A N 1
ATOM 4722 C CA . ALA A 1 629 ? -41.175 28.262 18.190 1.00 36.28 629 ALA A CA 1
ATOM 4723 C C . ALA A 1 629 ? -42.086 29.507 18.236 1.00 36.28 629 ALA A C 1
ATOM 4725 O O . ALA A 1 629 ? -43.086 29.502 18.950 1.00 36.28 629 ALA A O 1
ATOM 4726 N N . VAL A 1 630 ? -41.775 30.557 17.464 1.00 36.72 630 VAL A N 1
ATOM 4727 C CA . VAL A 1 630 ? -42.529 31.827 17.454 1.00 36.72 630 VAL A CA 1
ATOM 4728 C C . VAL A 1 630 ? -43.679 31.835 16.435 1.00 36.72 630 VAL A C 1
ATOM 4730 O O . VAL A 1 630 ? -44.703 32.465 16.681 1.00 36.72 630 VAL A O 1
ATOM 4733 N N . VAL A 1 631 ? -43.564 31.107 15.318 1.00 35.56 631 VAL A N 1
ATOM 4734 C CA . VAL A 1 631 ? -44.539 31.174 14.211 1.00 35.56 631 VAL A CA 1
ATOM 4735 C C . VAL A 1 631 ? -45.683 30.155 14.333 1.00 35.56 631 VAL A C 1
ATOM 4737 O O . VAL A 1 631 ? -46.778 30.432 13.852 1.00 35.56 631 VAL A O 1
ATOM 4740 N N . ARG A 1 632 ? -45.496 28.997 14.991 1.00 33.06 632 ARG A N 1
ATOM 4741 C CA . ARG A 1 632 ? -46.540 27.944 15.036 1.00 33.06 632 ARG A CA 1
ATOM 4742 C C . ARG A 1 632 ? -47.492 27.978 16.235 1.00 33.06 632 ARG A C 1
ATOM 4744 O O . ARG A 1 632 ? -48.557 27.378 16.144 1.00 33.06 632 ARG A O 1
ATOM 4751 N N . HIS A 1 633 ? -47.187 28.702 17.315 1.00 39.75 633 HIS A N 1
ATOM 4752 C CA . HIS A 1 633 ? -48.117 28.863 18.445 1.00 39.75 633 HIS A CA 1
ATOM 4753 C C . HIS A 1 633 ? -48.021 30.262 19.086 1.00 39.75 633 HIS A C 1
ATOM 4755 O O . HIS A 1 633 ? -47.372 30.422 20.125 1.00 39.75 633 HIS A O 1
ATOM 4761 N N . PRO A 1 634 ? -48.729 31.274 18.541 1.00 33.31 634 PRO A N 1
ATOM 4762 C CA . PRO A 1 634 ? -48.710 32.647 19.062 1.00 33.31 634 PRO A CA 1
ATOM 4763 C C . PRO A 1 634 ? -49.194 32.768 20.519 1.00 33.31 634 PRO A C 1
ATOM 4765 O O . PRO A 1 634 ? -48.893 33.738 21.209 1.00 33.31 634 PRO A O 1
ATOM 4768 N N . SER A 1 635 ? -49.927 31.771 21.024 1.00 40.78 635 SER A N 1
ATOM 4769 C CA . SER A 1 635 ? -50.511 31.771 22.369 1.00 40.78 635 SER A CA 1
ATOM 4770 C C . SER A 1 635 ? -49.650 31.091 23.443 1.00 40.78 635 SER A C 1
ATOM 4772 O O . SER A 1 635 ? -49.987 31.170 24.626 1.00 40.78 635 SER A O 1
ATOM 4774 N N . LEU A 1 636 ? -48.526 30.459 23.078 1.00 38.28 636 LEU A N 1
ATOM 4775 C CA . LEU A 1 636 ? -47.650 29.763 24.028 1.00 38.28 636 LEU A CA 1
ATOM 4776 C C . LEU A 1 636 ? -46.540 30.656 24.582 1.00 38.28 636 LEU A C 1
ATOM 4778 O O . LEU A 1 636 ? -46.237 30.525 25.758 1.00 38.28 636 LEU A O 1
ATOM 4782 N N . ALA A 1 637 ? -46.010 31.627 23.832 1.00 36.09 637 ALA A N 1
ATOM 4783 C CA . ALA A 1 637 ? -45.041 32.591 24.371 1.00 36.09 637 ALA A CA 1
ATOM 4784 C C . ALA A 1 637 ? -45.668 33.491 25.455 1.00 36.09 637 ALA A C 1
ATOM 4786 O O . ALA A 1 637 ? -45.069 33.703 26.508 1.00 36.09 637 ALA A O 1
ATOM 4787 N N . ALA A 1 638 ? -46.923 33.918 25.260 1.00 37.66 638 ALA A N 1
ATOM 4788 C CA . ALA A 1 638 ? -47.685 34.665 26.262 1.00 37.66 638 ALA A CA 1
ATOM 4789 C C . ALA A 1 638 ? -48.039 33.797 27.484 1.00 37.66 638 ALA A C 1
ATOM 4791 O O . ALA A 1 638 ? -47.886 34.238 28.622 1.00 37.66 638 ALA A O 1
ATOM 4792 N N . ARG A 1 639 ? -48.431 32.528 27.285 1.00 39.38 639 ARG A N 1
ATOM 4793 C CA . ARG A 1 639 ? -48.696 31.600 28.399 1.00 39.38 639 ARG A CA 1
ATOM 4794 C C . ARG A 1 639 ? -47.424 31.159 29.114 1.00 39.38 639 ARG A C 1
ATOM 4796 O O . ARG A 1 639 ? -47.489 30.958 30.319 1.00 39.38 639 ARG A O 1
ATOM 4803 N N . LEU A 1 640 ? -46.279 31.050 28.440 1.00 35.81 640 LEU A N 1
ATOM 4804 C CA . LEU A 1 640 ? -44.993 30.700 29.045 1.00 35.81 640 LEU A CA 1
ATOM 4805 C C . LEU A 1 640 ? -44.422 31.882 29.833 1.00 35.81 640 LEU A C 1
ATOM 4807 O O . LEU A 1 640 ? -43.908 31.656 30.919 1.00 35.81 640 LEU A O 1
ATOM 4811 N N . LEU A 1 641 ? -44.593 33.132 29.377 1.00 36.62 641 LEU A N 1
ATOM 4812 C CA . LEU A 1 641 ? -44.236 34.317 30.169 1.00 36.62 641 LEU A CA 1
ATOM 4813 C C . LEU A 1 641 ? -45.157 34.489 31.385 1.00 36.62 641 LEU A C 1
ATOM 4815 O O . LEU A 1 641 ? -44.668 34.748 32.481 1.00 36.62 641 LEU A O 1
ATOM 4819 N N . ILE A 1 642 ? -46.468 34.266 31.228 1.00 40.38 642 ILE A N 1
ATOM 4820 C CA . ILE A 1 642 ? -47.437 34.309 32.337 1.00 40.38 642 ILE A CA 1
ATOM 4821 C C . ILE A 1 642 ? -47.217 33.133 33.302 1.00 40.38 642 ILE A C 1
ATOM 4823 O O . ILE A 1 642 ? -47.335 33.300 34.514 1.00 40.38 642 ILE A O 1
ATOM 4827 N N . THR A 1 643 ? -46.824 31.956 32.804 1.00 39.19 643 THR A N 1
ATOM 4828 C CA . THR A 1 643 ? -46.467 30.798 33.637 1.00 39.19 643 THR A CA 1
ATOM 4829 C C . THR A 1 643 ? -45.112 31.002 34.302 1.00 39.19 643 THR A C 1
ATOM 4831 O O . THR A 1 643 ? -44.994 30.665 35.462 1.00 39.19 643 THR A O 1
ATOM 4834 N N . LEU A 1 644 ? -44.114 31.622 33.668 1.00 35.78 644 LEU A N 1
ATOM 4835 C CA . LEU A 1 644 ? -42.825 31.949 34.296 1.00 35.78 644 LEU A CA 1
ATOM 4836 C C . LEU A 1 644 ? -42.952 33.086 35.324 1.00 35.78 644 LEU A C 1
ATOM 4838 O O . LEU A 1 644 ? -42.298 33.040 36.366 1.00 35.78 644 LEU A O 1
ATOM 4842 N N . GLN A 1 645 ? -43.854 34.047 35.102 1.00 37.72 645 GLN A N 1
ATOM 4843 C CA . GLN A 1 645 ? -44.212 35.061 36.098 1.00 37.72 645 GLN A CA 1
ATOM 4844 C C . GLN A 1 645 ? -45.036 34.472 37.256 1.00 37.72 645 GLN A C 1
ATOM 4846 O O . GLN A 1 645 ? -44.811 34.854 38.401 1.00 37.72 645 GLN A O 1
ATOM 4851 N N . ARG A 1 646 ? -45.907 33.480 37.006 1.00 35.31 646 ARG A N 1
ATOM 4852 C CA . ARG A 1 646 ? -46.630 32.736 38.061 1.00 35.31 646 ARG A CA 1
ATOM 4853 C C . ARG A 1 646 ? -45.781 31.650 38.747 1.00 35.31 646 ARG A C 1
ATOM 4855 O O . ARG A 1 646 ? -46.006 31.342 39.911 1.00 35.31 646 ARG A O 1
ATOM 4862 N N . VAL A 1 647 ? -44.751 31.116 38.089 1.00 37.12 647 VAL A N 1
ATOM 4863 C CA . VAL A 1 647 ? -43.797 30.124 38.632 1.00 37.12 647 VAL A CA 1
ATOM 4864 C C . VAL A 1 647 ? -42.745 30.775 39.531 1.00 37.12 647 VAL A C 1
ATOM 4866 O O . VAL A 1 647 ? -42.157 30.086 40.366 1.00 37.12 647 VAL A O 1
ATOM 4869 N N . LYS A 1 648 ? -42.614 32.109 39.497 1.00 32.88 648 LYS A N 1
ATOM 4870 C CA . LYS A 1 648 ? -41.920 32.870 40.547 1.00 32.88 648 LYS A CA 1
ATOM 4871 C C . LYS A 1 648 ? -42.533 32.656 41.943 1.00 32.88 648 LYS A C 1
ATOM 4873 O O . LYS A 1 648 ? -41.854 32.916 42.929 1.00 32.88 648 LYS A O 1
ATOM 4878 N N . ALA A 1 649 ? -43.759 32.125 42.029 1.00 42.34 649 ALA A N 1
ATOM 4879 C CA . ALA A 1 649 ? -44.436 31.839 43.290 1.00 42.34 649 ALA A CA 1
ATOM 4880 C C . ALA A 1 649 ? -44.538 30.345 43.674 1.00 42.34 649 ALA A C 1
ATOM 4882 O O . ALA A 1 649 ? -45.021 30.074 44.768 1.00 42.34 649 ALA A O 1
ATOM 4883 N N . LEU A 1 650 ? -44.111 29.358 42.856 1.00 41.62 650 LEU A N 1
ATOM 4884 C CA . LEU A 1 650 ? -44.508 27.959 43.147 1.00 41.62 650 LEU A CA 1
ATOM 4885 C C . LEU A 1 650 ? -43.583 26.786 42.765 1.00 41.62 650 LEU A C 1
ATOM 4887 O O . LEU A 1 650 ? -44.002 25.641 42.923 1.00 41.62 650 LEU A O 1
ATOM 4891 N N . VAL A 1 651 ? -42.322 26.971 42.346 1.00 30.86 651 VAL A N 1
ATOM 4892 C CA . VAL A 1 651 ? -41.459 25.806 42.024 1.00 30.86 651 VAL A CA 1
ATOM 4893 C C . VAL A 1 651 ? -40.135 25.799 42.790 1.00 30.86 651 VAL A C 1
ATOM 4895 O O . VAL A 1 651 ? -39.214 26.569 42.536 1.00 30.86 651 VAL A O 1
ATOM 4898 N N . ARG A 1 652 ? -40.032 24.836 43.717 1.00 45.44 652 ARG A N 1
ATOM 4899 C CA . ARG A 1 652 ? -38.821 24.467 44.464 1.00 45.44 652 ARG A CA 1
ATOM 4900 C C . ARG A 1 652 ? -37.633 24.176 43.528 1.00 45.44 652 ARG A C 1
ATOM 4902 O O . ARG A 1 652 ? -37.671 23.225 42.751 1.00 45.44 652 ARG A O 1
ATOM 4909 N N . ILE A 1 653 ? -36.568 24.950 43.734 1.00 43.97 653 ILE A N 1
ATOM 4910 C CA . ILE A 1 653 ? -35.099 24.841 43.522 1.00 43.97 653 ILE A CA 1
ATOM 4911 C C . ILE A 1 653 ? -34.493 23.583 42.828 1.00 43.97 653 ILE A C 1
ATOM 4913 O O . ILE A 1 653 ? -33.428 23.684 42.228 1.00 43.97 653 ILE A O 1
ATOM 4917 N N . ARG A 1 654 ? -35.118 22.398 42.823 1.00 38.66 654 ARG A N 1
ATOM 4918 C CA . ARG A 1 654 ? -34.540 21.156 42.259 1.00 38.66 654 ARG A CA 1
ATOM 4919 C C . ARG A 1 654 ? -34.573 21.042 40.728 1.00 38.66 654 ARG A C 1
ATOM 4921 O O . ARG A 1 654 ? -33.737 20.335 40.179 1.00 38.66 654 ARG A O 1
ATOM 4928 N N . ARG A 1 655 ? -35.500 21.707 40.025 1.00 38.19 655 ARG A N 1
ATOM 4929 C CA . ARG A 1 655 ? -35.623 21.589 38.550 1.00 38.19 655 ARG A CA 1
ATOM 4930 C C . ARG A 1 655 ? -34.725 22.552 37.759 1.00 38.19 655 ARG A C 1
ATOM 4932 O O . ARG A 1 655 ? -34.388 22.255 36.621 1.00 38.19 655 ARG A O 1
ATOM 4939 N N . LEU A 1 656 ? -34.269 23.644 38.378 1.00 40.81 656 LEU A N 1
ATOM 4940 C CA . LEU A 1 656 ? -33.298 24.581 37.790 1.00 40.81 656 LEU A CA 1
ATOM 4941 C C . LEU A 1 656 ? -31.876 23.994 37.717 1.00 40.81 656 LEU A C 1
ATOM 4943 O O . LEU A 1 656 ? -31.151 24.271 36.769 1.00 40.81 656 LEU A O 1
ATOM 4947 N N . ALA A 1 657 ? -31.503 23.132 38.669 1.00 39.47 657 ALA A N 1
ATOM 4948 C CA . ALA A 1 657 ? -30.222 22.422 38.648 1.00 39.47 657 ALA A CA 1
ATOM 4949 C C . ALA A 1 657 ? -30.140 21.415 37.486 1.00 39.47 657 ALA A C 1
ATOM 4951 O O . ALA A 1 657 ? -29.161 21.414 36.753 1.00 39.47 657 ALA A O 1
ATOM 4952 N N . ALA A 1 658 ? -31.212 20.653 37.243 1.00 38.81 658 ALA A N 1
ATOM 4953 C CA . ALA A 1 658 ? -31.276 19.698 36.134 1.00 38.81 658 ALA A CA 1
ATOM 4954 C C . ALA A 1 658 ? -31.166 20.373 34.754 1.00 38.81 658 ALA A C 1
ATOM 4956 O O . ALA A 1 658 ? -30.538 19.829 33.852 1.00 38.81 658 ALA A O 1
ATOM 4957 N N . ALA A 1 659 ? -31.735 21.573 34.597 1.00 40.09 659 ALA A N 1
ATOM 4958 C CA . ALA A 1 659 ? -31.603 22.356 33.369 1.00 40.09 659 ALA A CA 1
ATOM 4959 C C . ALA A 1 659 ? -30.170 22.886 33.175 1.00 40.09 659 ALA A C 1
ATOM 4961 O O . ALA A 1 659 ? -29.639 22.827 32.071 1.00 40.09 659 ALA A O 1
ATOM 4962 N N . ALA A 1 660 ? -29.517 23.344 34.248 1.00 41.38 660 ALA A N 1
ATOM 4963 C CA . ALA A 1 660 ? -28.121 23.778 34.198 1.00 41.38 660 ALA A CA 1
ATOM 4964 C C . ALA A 1 660 ? -27.156 22.613 33.910 1.00 41.38 660 ALA A C 1
ATOM 4966 O O . ALA A 1 660 ? -26.191 22.786 33.171 1.00 41.38 660 ALA A O 1
ATOM 4967 N N . ASP A 1 661 ? -27.424 21.425 34.451 1.00 41.66 661 ASP A N 1
ATOM 4968 C CA . ASP A 1 661 ? -26.605 20.232 34.223 1.00 41.66 661 ASP A CA 1
ATOM 4969 C C . ASP A 1 661 ? -26.770 19.695 32.788 1.00 41.66 661 ASP A C 1
ATOM 4971 O O . ASP A 1 661 ? -25.787 19.294 32.169 1.00 41.66 661 ASP A O 1
ATOM 4975 N N . LEU A 1 662 ? -27.974 19.782 32.207 1.00 41.03 662 LEU A N 1
ATOM 4976 C CA . LEU A 1 662 ? -28.210 19.462 30.793 1.00 41.03 662 LEU A CA 1
ATOM 4977 C C . LEU A 1 662 ? -27.444 20.414 29.859 1.00 41.03 662 LEU A C 1
ATOM 4979 O O . LEU A 1 662 ? -26.880 19.976 28.859 1.00 41.03 662 LEU A O 1
ATOM 4983 N N . VAL A 1 663 ? -27.380 21.704 30.205 1.00 42.03 663 VAL A N 1
ATOM 4984 C CA . VAL A 1 663 ? -26.609 22.714 29.460 1.00 42.03 663 VAL A CA 1
ATOM 4985 C C . VAL A 1 663 ? -25.108 22.431 29.541 1.00 42.03 663 VAL A C 1
ATOM 4987 O O . VAL A 1 663 ? -24.423 22.519 28.530 1.00 42.03 663 VAL A O 1
ATOM 4990 N N . VAL A 1 664 ? -24.592 22.018 30.702 1.00 41.94 664 VAL A N 1
ATOM 4991 C CA . VAL A 1 664 ? -23.175 21.642 30.859 1.00 41.94 664 VAL A CA 1
ATOM 4992 C C . VAL A 1 664 ? -22.837 20.382 30.063 1.00 41.94 664 VAL A C 1
ATOM 4994 O O . VAL A 1 664 ? -21.845 20.380 29.344 1.00 41.94 664 VAL A O 1
ATOM 4997 N N . VAL A 1 665 ? -23.669 19.337 30.125 1.00 42.31 665 VAL A N 1
ATOM 4998 C CA . VAL A 1 665 ? -23.485 18.120 29.312 1.00 42.31 665 VAL A CA 1
ATOM 4999 C C . VAL A 1 665 ? -23.537 18.450 27.821 1.00 42.31 665 VAL A C 1
ATOM 5001 O O . VAL A 1 665 ? -22.728 17.935 27.059 1.00 42.31 665 VAL A O 1
ATOM 5004 N N . SER A 1 666 ? -24.427 19.356 27.413 1.00 41.53 666 SER A N 1
ATOM 5005 C CA . SER A 1 666 ? -24.540 19.788 26.017 1.00 41.53 666 SER A CA 1
ATOM 5006 C C . SER A 1 666 ? -23.330 20.606 25.563 1.00 41.53 666 SER A C 1
ATOM 5008 O O . SER A 1 666 ? -22.872 20.423 24.443 1.00 41.53 666 SER A O 1
ATOM 5010 N N . LEU A 1 667 ? -22.772 21.462 26.424 1.00 42.09 667 LEU A N 1
ATOM 5011 C CA . LEU A 1 667 ? -21.563 22.239 26.129 1.00 42.09 667 LEU A CA 1
ATOM 5012 C C . LEU A 1 667 ? -20.305 21.363 26.094 1.00 42.09 667 LEU A C 1
ATOM 5014 O O . LEU A 1 667 ? -19.458 21.557 25.231 1.00 42.09 667 LEU A O 1
ATOM 5018 N N . VAL A 1 668 ? -20.198 20.371 26.983 1.00 41.25 668 VAL A N 1
ATOM 5019 C CA . VAL A 1 668 ? -19.095 19.395 26.985 1.00 41.25 668 VAL A CA 1
ATOM 5020 C C . VAL A 1 668 ? -19.197 18.453 25.786 1.00 41.25 668 VAL A C 1
ATOM 5022 O O . VAL A 1 668 ? -18.185 18.186 25.151 1.00 41.25 668 VAL A O 1
ATOM 5025 N N . ALA A 1 669 ? -20.399 17.993 25.425 1.00 41.88 669 ALA A N 1
ATOM 5026 C CA . ALA A 1 669 ? -20.618 17.175 24.232 1.00 41.88 669 ALA A CA 1
ATOM 5027 C C . ALA A 1 669 ? -20.370 17.966 22.938 1.00 41.88 669 ALA A C 1
ATOM 5029 O O . ALA A 1 669 ? -19.745 17.449 22.016 1.00 41.88 669 ALA A O 1
ATOM 5030 N N . ALA A 1 670 ? -20.803 19.231 22.882 1.00 41.91 670 ALA A N 1
ATOM 5031 C CA . ALA A 1 670 ? -20.529 20.120 21.757 1.00 41.91 670 ALA A CA 1
ATOM 5032 C C . ALA A 1 670 ? -19.032 20.434 21.633 1.00 41.91 670 ALA A C 1
ATOM 5034 O O . ALA A 1 670 ? -18.514 20.424 20.524 1.00 41.91 670 ALA A O 1
ATOM 5035 N N . GLN A 1 671 ? -18.316 20.646 22.743 1.00 44.47 671 GLN A N 1
ATOM 5036 C CA . GLN A 1 671 ? -16.869 20.864 22.712 1.00 44.47 671 GLN A CA 1
ATOM 5037 C C . GLN A 1 671 ? -16.105 19.584 22.357 1.00 44.47 671 GLN A C 1
ATOM 5039 O O . GLN A 1 671 ? -15.190 19.649 21.552 1.00 44.47 671 GLN A O 1
ATOM 5044 N N . PHE A 1 672 ? -16.525 18.419 22.862 1.00 40.62 672 PHE A N 1
ATOM 5045 C CA . PHE A 1 672 ? -15.983 17.122 22.448 1.00 40.62 672 PHE A CA 1
ATOM 5046 C C . PHE A 1 672 ? -16.137 16.913 20.935 1.00 40.62 672 PHE A C 1
ATOM 5048 O O . PHE A 1 672 ? -15.206 16.447 20.293 1.00 40.62 672 PHE A O 1
ATOM 5055 N N . LEU A 1 673 ? -17.266 17.335 20.352 1.00 41.44 673 LEU A N 1
ATOM 5056 C CA . LEU A 1 673 ? -17.493 17.351 18.902 1.00 41.44 673 LEU A CA 1
ATOM 5057 C C . LEU A 1 673 ? -16.626 18.385 18.157 1.00 41.44 673 LEU A C 1
ATOM 5059 O O . LEU A 1 673 ? -16.185 18.103 17.049 1.00 41.44 673 LEU A O 1
ATOM 5063 N N . ILE A 1 674 ? -16.360 19.557 18.742 1.00 40.72 674 ILE A N 1
ATOM 5064 C CA . ILE A 1 674 ? -15.491 20.601 18.161 1.00 40.72 674 ILE A CA 1
ATOM 5065 C C . ILE A 1 674 ? -14.011 20.184 18.199 1.00 40.72 674 ILE A C 1
ATOM 5067 O O . ILE A 1 674 ? -13.296 20.374 17.214 1.00 40.72 674 ILE A O 1
ATOM 5071 N N . ASP A 1 675 ? -13.566 19.558 19.289 1.00 40.53 675 ASP A N 1
ATOM 5072 C CA . ASP A 1 675 ? -12.202 19.045 19.457 1.00 40.53 675 ASP A CA 1
ATOM 5073 C C . ASP A 1 675 ? -11.960 17.799 18.581 1.00 40.53 675 ASP A C 1
ATOM 5075 O O . ASP A 1 675 ? -10.861 17.624 18.056 1.00 40.53 675 ASP A O 1
ATOM 5079 N N . LEU A 1 676 ? -12.999 16.988 18.314 1.00 38.16 676 LEU A N 1
ATOM 5080 C CA . LEU A 1 676 ? -12.947 15.884 17.339 1.00 38.16 676 LEU A CA 1
ATOM 5081 C C . LEU A 1 676 ? -12.666 16.369 15.900 1.00 38.16 676 LEU A C 1
ATOM 5083 O O . LEU A 1 676 ? -12.129 15.609 15.097 1.00 38.16 676 LEU A O 1
ATOM 5087 N N . VAL A 1 677 ? -13.030 17.620 15.577 1.00 35.53 677 VAL A N 1
ATOM 5088 C CA . VAL A 1 677 ? -12.955 18.220 14.227 1.00 35.53 677 VAL A CA 1
ATOM 5089 C C . VAL A 1 677 ? -11.747 19.171 14.065 1.00 35.53 677 VAL A C 1
ATOM 5091 O O . VAL A 1 677 ? -11.487 19.651 12.966 1.00 35.53 677 VAL A O 1
ATOM 5094 N N . GLY A 1 678 ? -10.941 19.389 15.115 1.00 32.91 678 GLY A N 1
ATOM 5095 C CA . GLY A 1 678 ? -9.606 20.001 15.009 1.00 32.91 678 GLY A CA 1
ATOM 5096 C C . GLY A 1 678 ? -9.565 21.513 14.735 1.00 32.91 678 GLY A C 1
ATOM 5097 O O . GLY A 1 678 ? -8.825 21.953 13.858 1.00 32.91 678 GLY A O 1
ATOM 5098 N N . GLY A 1 679 ? -10.331 22.331 15.468 1.00 35.06 679 GLY A N 1
ATOM 5099 C CA . GLY A 1 679 ? -10.357 23.792 15.280 1.00 35.06 679 GLY A CA 1
ATOM 5100 C C . GLY A 1 679 ? -9.698 24.607 16.402 1.00 35.06 679 GLY A C 1
ATOM 5101 O O . GLY A 1 679 ? -10.298 24.790 17.457 1.00 35.06 679 GLY A O 1
ATOM 5102 N N . GLY A 1 680 ? -8.523 25.192 16.147 1.00 34.00 680 GLY A N 1
ATOM 5103 C CA . GLY A 1 680 ? -8.050 26.408 16.827 1.00 34.00 680 GLY A CA 1
ATOM 5104 C C . GLY A 1 680 ? -8.427 27.642 15.996 1.00 34.00 680 GLY A C 1
ATOM 5105 O O . GLY A 1 680 ? -8.378 27.585 14.770 1.00 34.00 680 GLY A O 1
ATOM 5106 N N . GLY A 1 681 ? -8.854 28.738 16.627 1.00 33.72 681 GLY A N 1
ATOM 5107 C CA . GLY A 1 681 ? -9.245 29.971 15.929 1.00 33.72 681 GLY A CA 1
ATOM 5108 C C . GLY A 1 681 ? -8.363 31.160 16.304 1.00 33.72 681 GLY A C 1
ATOM 5109 O O . GLY A 1 681 ? -8.083 31.366 17.482 1.00 33.72 681 GLY A O 1
ATOM 5110 N N . GLU A 1 682 ? -7.979 31.966 15.312 1.00 33.12 682 GLU A N 1
ATOM 5111 C CA . GLU A 1 682 ? -7.417 33.307 15.509 1.00 33.12 682 GLU A CA 1
ATOM 5112 C C . GLU A 1 682 ? -8.531 34.363 15.521 1.00 33.12 682 GLU A C 1
ATOM 5114 O O . GLU A 1 682 ? -9.472 34.306 14.724 1.00 33.12 682 GLU A O 1
ATOM 5119 N N . SER A 1 683 ? -8.416 35.362 16.400 1.00 32.34 683 SER A N 1
ATOM 5120 C CA . SER A 1 683 ? -9.197 36.597 16.295 1.00 32.34 683 SER A CA 1
ATOM 5121 C C . SER A 1 683 ? -8.327 37.804 16.630 1.00 32.34 683 SER A C 1
ATOM 5123 O O . SER A 1 683 ? -7.629 37.790 17.643 1.00 32.34 683 SER A O 1
ATOM 5125 N N . GLN A 1 684 ? -8.414 38.857 15.817 1.00 26.45 684 GLN A N 1
ATOM 5126 C CA . GLN A 1 684 ? -7.847 40.168 16.117 1.00 26.45 684 GLN A CA 1
ATOM 5127 C C . GLN A 1 684 ? -8.944 41.114 16.613 1.00 26.45 684 GLN A C 1
ATOM 5129 O O . GLN A 1 684 ? -9.966 41.296 15.952 1.00 26.45 684 GLN A O 1
ATOM 5134 N N . ALA A 1 685 ? -8.696 41.766 17.747 1.00 26.86 685 ALA A N 1
ATOM 5135 C CA . ALA A 1 685 ? -9.455 42.926 18.197 1.00 26.86 685 ALA A CA 1
ATOM 5136 C C . ALA A 1 685 ? -8.482 43.967 18.771 1.00 26.86 685 ALA A C 1
ATOM 5138 O O . ALA A 1 685 ? -7.756 43.689 19.723 1.00 26.86 685 ALA A O 1
ATOM 5139 N N . GLY A 1 686 ? -8.456 45.166 18.180 1.00 29.62 686 GLY A N 1
ATOM 5140 C CA . GLY A 1 686 ? -7.794 46.340 18.764 1.00 29.62 686 GLY A CA 1
ATOM 5141 C C . GLY A 1 686 ? -6.266 46.278 18.888 1.00 29.62 686 GLY A C 1
ATOM 5142 O O . GLY A 1 686 ? -5.732 46.775 19.872 1.00 29.62 686 GLY A O 1
ATOM 5143 N N . GLY A 1 687 ? -5.557 45.675 17.928 1.00 29.84 687 GLY A N 1
ATOM 5144 C CA . GLY A 1 687 ? -4.084 45.688 17.893 1.00 29.84 687 GLY A CA 1
ATOM 5145 C C . GLY A 1 687 ? -3.382 44.648 18.777 1.00 29.84 687 GLY A C 1
ATOM 5146 O O . GLY A 1 687 ? -2.156 44.602 18.787 1.00 29.84 687 GLY A O 1
ATOM 5147 N N . PHE A 1 688 ? -4.121 43.775 19.469 1.00 24.67 688 PHE A N 1
ATOM 5148 C CA . PHE A 1 688 ? -3.552 42.646 20.211 1.00 24.67 688 PHE A CA 1
ATOM 5149 C C . PHE A 1 688 ? -3.756 41.329 19.454 1.00 24.67 688 PHE A C 1
ATOM 5151 O O . PHE A 1 688 ? -4.880 40.969 19.096 1.00 24.67 688 PHE A O 1
ATOM 5158 N N . HIS A 1 689 ? -2.663 40.593 19.239 1.00 27.44 689 HIS A N 1
ATOM 5159 C CA . HIS A 1 689 ? -2.696 39.204 18.784 1.00 27.44 689 HIS A CA 1
ATOM 5160 C C . HIS A 1 689 ? -2.921 38.286 19.987 1.00 27.44 689 HIS A C 1
ATOM 5162 O O . HIS A 1 689 ? -2.072 38.207 20.874 1.00 27.44 689 HIS A O 1
ATOM 5168 N N . VAL A 1 690 ? -4.049 37.574 20.018 1.00 29.97 690 VAL A N 1
ATOM 5169 C CA . VAL A 1 690 ? -4.312 36.541 21.028 1.00 29.97 690 VAL A CA 1
ATOM 5170 C C . VAL A 1 690 ? -4.507 35.205 20.321 1.00 29.97 690 VAL A C 1
ATOM 5172 O O . VAL A 1 690 ? -5.523 34.972 19.670 1.00 29.97 690 VAL A O 1
ATOM 5175 N N . LEU A 1 691 ? -3.511 34.330 20.460 1.00 31.55 691 LEU A N 1
ATOM 5176 C CA . LEU A 1 691 ? -3.570 32.936 20.034 1.00 31.55 691 LEU A CA 1
ATOM 5177 C C . LEU A 1 691 ? -4.192 32.124 21.180 1.00 31.55 691 LEU A C 1
ATOM 5179 O O . LEU A 1 691 ? -3.640 32.114 22.281 1.00 31.55 691 LEU A O 1
ATOM 5183 N N . ILE A 1 692 ? -5.330 31.461 20.958 1.00 35.47 692 ILE A N 1
ATOM 5184 C CA . ILE A 1 692 ? -5.956 30.595 21.972 1.00 35.47 692 ILE A CA 1
ATOM 5185 C C . ILE A 1 692 ? -5.860 29.137 21.497 1.00 35.47 692 ILE A C 1
ATOM 5187 O O . ILE A 1 692 ? -6.633 28.736 20.625 1.00 35.47 692 ILE A O 1
ATOM 5191 N N . PRO A 1 693 ? -4.933 28.324 22.043 1.00 37.12 693 PRO A N 1
ATOM 5192 C CA . PRO A 1 693 ? -4.823 26.909 21.696 1.00 37.12 693 PRO A CA 1
ATOM 5193 C C . PRO A 1 693 ? -6.061 26.118 22.153 1.00 37.12 693 PRO A C 1
ATOM 5195 O O . PRO A 1 693 ? -6.628 26.394 23.224 1.00 37.12 693 PRO A O 1
ATOM 5198 N N . GLY A 1 694 ? -6.464 25.119 21.358 1.00 38.81 694 GLY A N 1
ATOM 5199 C CA . GLY A 1 694 ? -7.498 24.141 21.717 1.00 38.81 694 GLY A CA 1
ATOM 5200 C C . GLY A 1 694 ? -7.151 23.454 23.040 1.00 38.81 694 GLY A C 1
ATOM 5201 O O . GLY A 1 694 ? -6.064 22.911 23.186 1.00 38.81 694 GLY A O 1
ATOM 5202 N N . GLY A 1 695 ? -8.043 23.563 24.029 1.00 37.12 695 GLY A N 1
ATOM 5203 C CA . GLY A 1 695 ? -7.829 23.114 25.415 1.00 37.12 695 GLY A CA 1
ATOM 5204 C C . GLY A 1 695 ? -8.048 24.211 26.467 1.00 37.12 695 GLY A C 1
ATOM 5205 O O . GLY A 1 695 ? -8.491 23.931 27.584 1.00 37.12 695 GLY A O 1
ATOM 5206 N N . THR A 1 696 ? -7.865 25.487 26.108 1.00 38.16 696 THR A N 1
ATOM 5207 C CA . THR A 1 696 ? -8.016 26.615 27.054 1.00 38.16 696 THR A CA 1
ATOM 5208 C C . THR A 1 696 ? -9.474 26.809 27.511 1.00 38.16 696 THR A C 1
ATOM 5210 O O . THR A 1 696 ? -9.739 27.232 28.638 1.00 38.16 696 THR A O 1
ATOM 5213 N N . TYR A 1 697 ? -10.444 26.419 26.678 1.00 40.62 697 TYR A N 1
ATOM 5214 C CA . TYR A 1 697 ? -11.875 26.548 26.967 1.00 40.62 697 TYR A CA 1
ATOM 5215 C C . TYR A 1 697 ? -12.407 25.534 27.982 1.00 40.62 697 TYR A C 1
ATOM 5217 O O . TYR A 1 697 ? -13.386 25.845 28.642 1.00 40.62 697 TYR A O 1
ATOM 5225 N N . LEU A 1 698 ? -11.764 24.380 28.200 1.00 40.22 698 LEU A N 1
ATOM 5226 C CA . LEU A 1 698 ? -12.144 23.452 29.279 1.00 40.22 698 LEU A CA 1
ATOM 5227 C C . LEU A 1 698 ? -11.758 24.012 30.650 1.00 40.22 698 LEU A C 1
ATOM 5229 O O . LEU A 1 698 ? -12.541 23.937 31.595 1.00 40.22 698 LEU A O 1
ATOM 5233 N N . VAL A 1 699 ? -10.587 24.648 30.738 1.00 39.12 699 VAL A N 1
ATOM 5234 C CA . VAL A 1 699 ? -10.141 25.356 31.944 1.00 39.12 699 VAL A CA 1
ATOM 5235 C C . VAL A 1 699 ? -10.989 26.606 32.167 1.00 39.12 699 VAL A C 1
ATOM 5237 O O . VAL A 1 699 ? -11.452 26.813 33.281 1.00 39.12 699 VAL A O 1
ATOM 5240 N N . LEU A 1 700 ? -11.282 27.392 31.125 1.00 38.50 700 LEU A N 1
ATOM 5241 C CA . LEU A 1 700 ? -12.147 28.574 31.220 1.00 38.50 700 LEU A CA 1
ATOM 5242 C C . LEU A 1 700 ? -13.629 28.231 31.420 1.00 38.50 700 LEU A C 1
ATOM 5244 O O . LEU A 1 700 ? -14.314 28.996 32.082 1.00 38.50 700 LEU A O 1
ATOM 5248 N N . ALA A 1 701 ? -14.131 27.095 30.933 1.00 40.41 701 ALA A N 1
ATOM 5249 C CA . ALA A 1 701 ? -15.484 26.607 31.203 1.00 40.41 701 ALA A CA 1
ATOM 5250 C C . ALA A 1 701 ? -15.581 26.010 32.607 1.00 40.41 701 ALA A C 1
ATOM 5252 O O . ALA A 1 701 ? -16.550 26.284 33.302 1.00 40.41 701 ALA A O 1
ATOM 5253 N N . ALA A 1 702 ? -14.568 25.280 33.083 1.00 43.31 702 ALA A N 1
ATOM 5254 C CA . ALA A 1 702 ? -14.476 24.874 34.485 1.00 43.31 702 ALA A CA 1
ATOM 5255 C C . ALA A 1 702 ? -14.374 26.100 35.411 1.00 43.31 702 ALA A C 1
ATOM 5257 O O . ALA A 1 702 ? -15.039 26.143 36.446 1.00 43.31 702 ALA A O 1
ATOM 5258 N N . LEU A 1 703 ? -13.621 27.130 35.007 1.00 39.91 703 LEU A N 1
ATOM 5259 C CA . LEU A 1 703 ? -13.497 28.409 35.707 1.00 39.91 703 LEU A CA 1
ATOM 5260 C C . LEU A 1 703 ? -14.788 29.239 35.617 1.00 39.91 703 LEU A C 1
ATOM 5262 O O . LEU A 1 703 ? -15.178 29.838 36.608 1.00 39.91 703 LEU A O 1
ATOM 5266 N N . ALA A 1 704 ? -15.505 29.234 34.491 1.00 39.31 704 ALA A N 1
ATOM 5267 C CA . ALA A 1 704 ? -16.789 29.913 34.309 1.00 39.31 704 ALA A CA 1
ATOM 5268 C C . ALA A 1 704 ? -17.918 29.192 35.056 1.00 39.31 704 ALA A C 1
ATOM 5270 O O . ALA A 1 704 ? -18.746 29.845 35.678 1.00 39.31 704 ALA A O 1
ATOM 5271 N N . VAL A 1 705 ? -17.916 27.856 35.094 1.00 42.88 705 VAL A N 1
ATOM 5272 C CA . VAL A 1 705 ? -18.782 27.033 35.955 1.00 42.88 705 VAL A CA 1
ATOM 5273 C C . VAL A 1 705 ? -18.486 27.320 37.427 1.00 42.88 705 VAL A C 1
ATOM 5275 O O . VAL A 1 705 ? -19.412 27.438 38.232 1.00 42.88 705 VAL A O 1
ATOM 5278 N N . TRP A 1 706 ? -17.211 27.487 37.782 1.00 41.91 706 TRP A N 1
ATOM 5279 C CA . TRP A 1 706 ? -16.786 27.875 39.124 1.00 41.91 706 TRP A CA 1
ATOM 5280 C C . TRP A 1 706 ? -17.214 29.316 39.476 1.00 41.91 706 TRP A C 1
ATOM 5282 O O . TRP A 1 706 ? -17.782 29.528 40.548 1.00 41.91 706 TRP A O 1
ATOM 5292 N N . LEU A 1 707 ? -17.047 30.288 38.569 1.00 40.38 707 LEU A N 1
ATOM 5293 C CA . LEU A 1 707 ? -17.393 31.710 38.744 1.00 40.38 707 LEU A CA 1
ATOM 5294 C C . LEU A 1 707 ? -18.913 31.966 38.740 1.00 40.38 707 LEU A C 1
ATOM 5296 O O . LEU A 1 707 ? -19.419 32.605 39.663 1.00 40.38 707 LEU A O 1
ATOM 5300 N N . LEU A 1 708 ? -19.664 31.422 37.774 1.00 41.06 708 LEU A N 1
ATOM 5301 C CA . LEU A 1 708 ? -21.128 31.560 37.669 1.00 41.06 708 LEU A CA 1
ATOM 5302 C C . LEU A 1 708 ? -21.848 30.929 38.868 1.00 41.06 708 LEU A C 1
ATOM 5304 O O . LEU A 1 708 ? -22.857 31.455 39.336 1.00 41.06 708 LEU A O 1
ATOM 5308 N N . ARG A 1 709 ? -21.318 29.834 39.430 1.00 44.53 709 ARG A N 1
ATOM 5309 C CA . ARG A 1 709 ? -21.898 29.210 40.631 1.00 44.53 709 ARG A CA 1
ATOM 5310 C C . ARG A 1 709 ? -21.464 29.891 41.934 1.00 44.53 709 ARG A C 1
ATOM 5312 O O . ARG A 1 709 ? -22.257 29.903 42.874 1.00 44.53 709 ARG A O 1
ATOM 5319 N N . ARG A 1 710 ? -20.284 30.529 41.987 1.00 39.72 710 ARG A N 1
ATOM 5320 C CA . ARG A 1 710 ? -19.880 31.412 43.104 1.00 39.72 710 ARG A CA 1
ATOM 5321 C C . ARG A 1 710 ? -20.736 32.685 43.159 1.00 39.72 710 ARG A C 1
ATOM 5323 O O . ARG A 1 710 ? -21.024 33.164 44.252 1.00 39.72 710 ARG A O 1
ATOM 5330 N N . ALA A 1 711 ? -21.186 33.178 42.001 1.00 40.44 711 ALA A N 1
ATOM 5331 C CA . ALA A 1 711 ? -22.124 34.296 41.889 1.00 40.44 711 ALA A CA 1
ATOM 5332 C C . ALA A 1 711 ? -23.582 33.909 42.230 1.00 40.44 711 ALA A C 1
ATOM 5334 O O . ALA A 1 711 ? -24.300 34.721 42.807 1.00 40.44 711 ALA A O 1
ATOM 5335 N N . ALA A 1 712 ? -24.014 32.675 41.931 1.00 42.53 712 ALA A N 1
ATOM 5336 C CA . ALA A 1 712 ? -25.400 32.225 42.132 1.00 42.53 712 ALA A CA 1
ATOM 5337 C C . ALA A 1 712 ? -25.704 31.577 43.503 1.00 42.53 712 ALA A C 1
ATOM 5339 O O . ALA A 1 712 ? -26.864 31.540 43.908 1.00 42.53 712 ALA A O 1
ATOM 5340 N N . PHE A 1 713 ? -24.706 31.067 44.238 1.00 41.50 713 PHE A N 1
ATOM 5341 C CA . PHE A 1 713 ? -24.923 30.374 45.516 1.00 41.50 713 PHE A CA 1
ATOM 5342 C C . PHE A 1 713 ? -23.920 30.819 46.590 1.00 41.50 713 PHE A C 1
ATOM 5344 O O . PHE A 1 713 ? -22.830 30.261 46.732 1.00 41.50 713 PHE A O 1
ATOM 5351 N N . LYS A 1 714 ? -24.323 31.784 47.428 1.00 39.16 714 LYS A N 1
ATOM 5352 C CA . LYS A 1 714 ? -23.669 32.021 48.723 1.00 39.16 714 LYS A CA 1
ATOM 5353 C C . LYS A 1 714 ? -23.969 30.831 49.648 1.00 39.16 714 LYS A C 1
ATOM 5355 O O . LYS A 1 714 ? -25.041 30.766 50.237 1.00 39.16 714 LYS A O 1
ATOM 5360 N N . GLY A 1 715 ? -23.032 29.887 49.770 1.00 42.03 715 GLY A N 1
ATOM 5361 C CA . GLY A 1 715 ? -22.952 29.014 50.954 1.00 42.03 715 GLY A CA 1
ATOM 5362 C C . GLY A 1 715 ? -22.955 27.490 50.768 1.00 42.03 715 GLY A C 1
ATOM 5363 O O . GLY A 1 715 ? -22.952 26.787 51.772 1.00 42.03 715 GLY A O 1
ATOM 5364 N N . SER A 1 716 ? -22.935 26.918 49.557 1.00 43.94 716 SER A N 1
ATOM 5365 C CA . SER A 1 716 ? -22.764 25.452 49.406 1.00 43.94 716 SER A CA 1
ATOM 5366 C C . SER A 1 716 ? -22.018 25.055 48.125 1.00 43.94 716 SER A C 1
ATOM 5368 O O . SER A 1 716 ? -22.219 25.655 47.074 1.00 43.94 716 SER A O 1
ATOM 5370 N N . SER A 1 717 ? -21.104 24.072 48.213 1.00 47.06 717 SER A N 1
ATOM 5371 C CA . SER A 1 717 ? -20.202 23.737 47.099 1.00 47.06 717 SER A CA 1
ATOM 5372 C C . SER A 1 717 ? -20.951 23.080 45.917 1.00 47.06 717 SER A C 1
ATOM 5374 O O . SER A 1 717 ? -21.733 22.150 46.135 1.00 47.06 717 SER A O 1
ATOM 5376 N N . PRO A 1 718 ? -20.698 23.498 44.660 1.00 38.75 718 PRO A N 1
ATOM 5377 C CA . PRO A 1 718 ? -21.337 22.959 43.450 1.00 38.75 718 PRO A CA 1
ATOM 5378 C C . PRO A 1 718 ? -21.237 21.439 43.274 1.00 38.75 718 PRO A C 1
ATOM 5380 O O . PRO A 1 718 ? -22.158 20.824 42.736 1.00 38.75 718 PRO A O 1
ATOM 5383 N N . LEU A 1 719 ? -20.144 20.832 43.754 1.00 41.88 719 LEU A N 1
ATOM 5384 C CA . LEU A 1 719 ? -19.925 19.383 43.719 1.00 41.88 719 LEU A CA 1
ATOM 5385 C C . LEU A 1 719 ? -20.984 18.619 44.533 1.00 41.88 719 LEU A C 1
ATOM 5387 O O . LEU A 1 719 ? -21.405 17.544 44.126 1.00 41.88 719 LEU A O 1
ATOM 5391 N N . LYS A 1 720 ? -21.483 19.171 45.648 1.00 44.59 720 LYS A N 1
ATOM 5392 C CA . LYS A 1 720 ? -22.462 18.485 46.518 1.00 44.59 720 LYS A CA 1
ATOM 5393 C C . LYS A 1 720 ? -23.865 18.337 45.901 1.00 44.59 720 LYS A C 1
ATOM 5395 O O . LYS A 1 720 ? -24.708 17.664 46.493 1.00 44.59 720 LYS A O 1
ATOM 5400 N N . LEU A 1 721 ? -24.146 18.994 44.770 1.00 41.19 721 LEU A N 1
ATOM 5401 C CA . LEU A 1 721 ? -25.452 18.961 44.091 1.00 41.19 721 LEU A CA 1
ATOM 5402 C C . LEU A 1 721 ? -25.508 17.989 42.901 1.00 41.19 721 LEU A C 1
ATOM 5404 O O . LEU A 1 721 ? -26.564 17.406 42.677 1.00 41.19 721 LEU A O 1
ATOM 5408 N N . LEU A 1 722 ? -24.393 17.807 42.185 1.00 39.97 722 LEU A N 1
ATOM 5409 C CA . LEU A 1 722 ? -24.243 16.844 41.078 1.00 39.97 722 LEU A CA 1
ATOM 5410 C C . LEU A 1 722 ? -23.998 15.414 41.579 1.00 39.97 722 LEU A C 1
ATOM 5412 O O . LEU A 1 722 ? -24.407 14.441 40.948 1.00 39.97 722 LEU A O 1
ATOM 5416 N N . LEU A 1 723 ? -23.330 15.295 42.725 1.00 48.66 723 LEU A N 1
ATOM 5417 C CA . LEU A 1 723 ? -23.017 14.021 43.354 1.00 48.66 723 LEU A CA 1
ATOM 5418 C C . LEU A 1 723 ? -24.233 13.505 44.125 1.00 48.66 723 LEU A C 1
ATOM 5420 O O . LEU A 1 723 ? -24.937 14.269 44.792 1.00 48.66 723 LEU A O 1
ATOM 5424 N N . SER A 1 724 ? -24.494 12.198 44.042 1.00 47.75 724 SER A N 1
ATOM 5425 C CA . SER A 1 724 ? -25.619 11.597 44.761 1.00 47.75 724 SER A CA 1
ATOM 5426 C C . SER A 1 724 ? -25.525 11.925 46.264 1.00 47.75 724 SER A C 1
ATOM 5428 O O . SER A 1 724 ? -24.530 11.617 46.918 1.00 47.75 724 SER A O 1
ATOM 5430 N N . ARG A 1 725 ? -26.574 12.532 46.840 1.00 42.19 725 ARG A N 1
ATOM 5431 C CA . ARG A 1 725 ? -26.664 12.804 48.293 1.00 42.19 725 ARG A CA 1
ATOM 5432 C C . ARG A 1 725 ? -26.802 11.533 49.145 1.00 42.19 725 ARG A C 1
ATOM 5434 O O . ARG A 1 725 ? -26.948 11.640 50.356 1.00 42.19 725 ARG A O 1
ATOM 5441 N N . ARG A 1 726 ? -26.848 10.343 48.533 1.00 41.44 726 ARG A N 1
ATOM 5442 C CA . ARG A 1 726 ? -27.279 9.110 49.206 1.00 41.44 726 ARG A CA 1
ATOM 5443 C C . ARG A 1 726 ? -26.176 8.287 49.858 1.00 41.44 726 ARG A C 1
ATOM 5445 O O . ARG A 1 726 ? -26.520 7.323 50.525 1.00 41.44 726 ARG A O 1
ATOM 5452 N N . HIS A 1 727 ? -24.908 8.677 49.765 1.00 40.59 727 HIS A N 1
ATOM 5453 C CA . HIS A 1 727 ? -23.859 8.011 50.530 1.00 40.59 727 HIS A CA 1
ATOM 5454 C C . HIS A 1 727 ? -22.842 9.020 51.067 1.00 40.59 727 HIS A C 1
ATOM 5456 O O . HIS A 1 727 ? -21.976 9.494 50.342 1.00 40.59 727 HIS A O 1
ATOM 5462 N N . GLU A 1 728 ? -22.892 9.268 52.376 1.00 37.12 728 GLU A N 1
ATOM 5463 C CA . GLU A 1 728 ? -21.765 9.761 53.188 1.00 37.12 728 GLU A CA 1
ATOM 5464 C C . GLU A 1 728 ? -20.622 8.729 53.279 1.00 37.12 728 GLU A C 1
ATOM 5466 O O . GLU A 1 728 ? -19.866 8.668 54.246 1.00 37.12 728 GLU A O 1
ATOM 5471 N N . HIS A 1 729 ? -20.474 7.873 52.273 1.00 41.06 729 HIS A N 1
ATOM 5472 C CA . HIS A 1 729 ? -19.383 6.929 52.196 1.00 41.06 729 HIS A CA 1
ATOM 5473 C C . HIS A 1 729 ? -18.444 7.397 51.105 1.00 41.06 729 HIS A C 1
ATOM 5475 O O . HIS A 1 729 ? -18.791 7.469 49.926 1.00 41.06 729 HIS A O 1
ATOM 5481 N N . ALA A 1 730 ? -17.241 7.743 51.565 1.00 45.75 730 ALA A N 1
ATOM 5482 C CA . ALA A 1 730 ? -16.007 7.673 50.812 1.00 45.75 730 ALA A CA 1
ATOM 5483 C C . ALA A 1 730 ? -16.078 6.563 49.757 1.00 45.75 730 ALA A C 1
ATOM 5485 O O . ALA A 1 730 ? -16.713 5.536 50.006 1.00 45.75 730 ALA A O 1
ATOM 5486 N N . TRP A 1 731 ? -15.388 6.754 48.627 1.00 52.81 731 TRP A N 1
ATOM 5487 C CA . TRP A 1 731 ? -14.872 5.654 47.803 1.00 52.81 731 TRP A CA 1
ATOM 5488 C C . TRP A 1 731 ? -14.750 4.396 48.673 1.00 52.81 731 TRP A C 1
ATOM 5490 O O . TRP A 1 731 ? -13.983 4.474 49.640 1.00 52.81 731 TRP A O 1
ATOM 5500 N N . PRO A 1 732 ? -15.605 3.368 48.488 1.00 47.94 732 PRO A N 1
ATOM 5501 C CA . PRO A 1 732 ? -15.966 2.453 49.562 1.00 47.94 732 PRO A CA 1
ATOM 5502 C C . PRO A 1 732 ? -14.724 2.010 50.325 1.00 47.94 732 PRO A C 1
ATOM 5504 O O . PRO A 1 732 ? -13.752 1.559 49.725 1.00 47.94 732 PRO A O 1
ATOM 5507 N N . ALA A 1 733 ? -14.756 2.152 51.653 1.00 42.28 733 ALA A N 1
ATOM 5508 C CA . ALA A 1 733 ? -13.660 1.776 52.547 1.00 42.28 733 ALA A CA 1
ATOM 5509 C C . ALA A 1 733 ? -13.223 0.300 52.391 1.00 42.28 733 ALA A C 1
ATOM 5511 O O . ALA A 1 733 ? -12.195 -0.109 52.922 1.00 42.28 733 ALA A O 1
ATOM 5512 N N . ALA A 1 734 ? -13.967 -0.496 51.621 1.00 50.78 734 ALA A N 1
ATOM 5513 C CA . ALA A 1 734 ? -13.605 -1.831 51.196 1.00 50.78 734 ALA A CA 1
ATOM 5514 C C . ALA A 1 734 ? -12.801 -1.810 49.879 1.00 50.78 734 ALA A C 1
ATOM 5516 O O . ALA A 1 734 ? -13.282 -2.267 48.845 1.00 50.78 734 ALA A O 1
ATOM 5517 N N . PHE A 1 735 ? -11.527 -1.402 49.932 1.00 64.44 735 PHE A N 1
ATOM 5518 C CA . PHE A 1 735 ? -10.500 -1.891 48.991 1.00 64.44 735 PHE A CA 1
ATOM 5519 C C . PHE A 1 735 ? -10.212 -3.380 49.268 1.00 64.44 735 PHE A C 1
ATOM 5521 O O . PHE A 1 735 ? -9.088 -3.783 49.582 1.00 64.44 735 PHE A O 1
ATOM 5528 N N . GLY A 1 736 ? -11.273 -4.187 49.252 1.00 64.62 736 GLY A N 1
ATOM 5529 C CA . GLY A 1 736 ? -11.220 -5.620 49.462 1.00 64.62 736 GLY A CA 1
ATOM 5530 C C . GLY A 1 736 ? -10.658 -6.286 48.219 1.00 64.62 736 GLY A C 1
ATOM 5531 O O . GLY A 1 736 ? -11.090 -6.000 47.102 1.00 64.62 736 GLY A O 1
ATOM 5532 N N . TRP A 1 737 ? -9.698 -7.179 48.421 1.00 80.94 737 TRP A N 1
ATOM 5533 C CA . TRP A 1 737 ? -9.267 -8.086 47.367 1.00 80.94 737 TRP A CA 1
ATOM 5534 C C . TRP A 1 737 ? -10.439 -8.984 46.950 1.00 80.94 737 TRP A C 1
ATOM 5536 O O . TRP A 1 737 ? -11.237 -9.358 47.818 1.00 80.94 737 TRP A O 1
ATOM 5546 N N . PRO A 1 738 ? -10.553 -9.354 45.660 1.00 90.06 738 PRO A N 1
ATOM 5547 C CA . PRO A 1 738 ? -11.540 -10.337 45.248 1.00 90.06 738 PRO A CA 1
ATOM 5548 C C . PRO A 1 738 ? -11.388 -11.630 46.059 1.00 90.06 738 PRO A C 1
ATOM 5550 O O . PRO A 1 738 ? -10.281 -12.068 46.385 1.00 90.06 738 PRO A O 1
ATOM 5553 N N . SER A 1 739 ? -12.512 -12.243 46.407 1.00 92.56 739 SER A N 1
ATOM 5554 C CA . SER A 1 739 ? -12.546 -13.552 47.056 1.00 92.56 739 SER A CA 1
ATOM 5555 C C . SER A 1 739 ? -11.966 -14.634 46.140 1.00 92.56 739 SER A C 1
ATOM 5557 O O . SER A 1 739 ? -11.937 -14.489 44.918 1.00 92.56 739 SER A O 1
ATOM 5559 N N . ARG A 1 740 ? -11.570 -15.782 46.709 1.00 93.38 740 ARG A N 1
ATOM 5560 C CA . ARG A 1 740 ? -11.067 -16.925 45.919 1.00 93.38 740 ARG A CA 1
ATOM 5561 C C . ARG A 1 740 ? -12.032 -17.350 44.802 1.00 93.38 740 ARG A C 1
ATOM 5563 O O . ARG A 1 740 ? -11.590 -17.695 43.714 1.00 93.38 740 ARG A O 1
ATOM 5570 N N . ARG A 1 741 ? -13.346 -17.295 45.056 1.00 94.81 741 ARG A N 1
ATOM 5571 C CA . ARG A 1 741 ? -14.383 -17.633 44.064 1.00 94.81 741 ARG A CA 1
ATOM 5572 C C . ARG A 1 741 ? -14.475 -16.596 42.944 1.00 94.81 741 ARG A C 1
ATOM 5574 O O . ARG A 1 741 ? -14.637 -16.971 41.791 1.00 94.81 741 ARG A O 1
ATOM 5581 N N . GLU A 1 742 ? -14.364 -15.310 43.275 1.00 95.31 742 GLU A N 1
ATOM 5582 C CA . GLU A 1 742 ? -14.355 -14.230 42.281 1.00 95.31 742 GLU A CA 1
ATOM 5583 C C . GLU A 1 742 ? -13.103 -14.296 41.399 1.00 95.31 742 GLU A C 1
ATOM 5585 O O . GLU A 1 742 ? -13.217 -14.141 40.188 1.00 95.31 742 GLU A O 1
ATOM 5590 N N . TRP A 1 743 ? -11.936 -14.594 41.981 1.00 96.25 743 TRP A N 1
ATOM 5591 C CA . TRP A 1 743 ? -10.705 -14.818 41.222 1.00 96.25 743 TRP A CA 1
ATOM 5592 C C . TRP A 1 743 ? -10.812 -15.999 40.267 1.00 96.25 743 TRP A C 1
ATOM 5594 O O . TRP A 1 743 ? -10.458 -15.863 39.100 1.00 96.25 743 TRP A O 1
ATOM 5604 N N . LEU A 1 744 ? -11.337 -17.133 40.739 1.00 96.81 744 LEU A N 1
ATOM 5605 C CA . LEU A 1 744 ? -11.544 -18.305 39.892 1.00 96.81 744 LEU A CA 1
ATOM 5606 C C . LEU A 1 744 ? -12.493 -17.988 38.729 1.00 96.81 744 LEU A C 1
ATOM 5608 O O . LEU A 1 744 ? -12.211 -18.350 37.593 1.00 96.81 744 LEU A O 1
ATOM 5612 N N . LEU A 1 745 ? -13.588 -17.268 38.996 1.00 96.38 745 LEU A N 1
ATOM 5613 C CA . LEU A 1 745 ? -14.521 -16.847 37.953 1.00 96.38 745 LEU A CA 1
ATOM 5614 C C . LEU A 1 745 ? -13.849 -15.928 36.924 1.00 96.38 745 LEU A C 1
ATOM 5616 O O . LEU A 1 745 ? -13.997 -16.153 35.727 1.00 96.38 745 LEU A O 1
ATOM 5620 N N . ALA A 1 746 ? -13.110 -14.913 37.376 1.00 97.06 746 ALA A N 1
ATOM 5621 C CA . ALA A 1 746 ? -12.402 -14.001 36.483 1.00 97.06 746 ALA A CA 1
ATOM 5622 C C . ALA A 1 746 ? -11.351 -14.734 35.641 1.00 97.06 746 ALA A C 1
ATOM 5624 O O . ALA A 1 746 ? -11.264 -14.491 34.442 1.00 97.06 746 ALA A O 1
ATOM 5625 N N . PHE A 1 747 ? -10.619 -15.676 36.239 1.00 97.75 747 PHE A N 1
ATOM 5626 C CA . PHE A 1 747 ? -9.646 -16.507 35.535 1.00 97.75 747 PHE A CA 1
ATOM 5627 C C . PHE A 1 747 ? -10.302 -17.359 34.447 1.00 97.75 747 PHE A C 1
ATOM 5629 O O . PHE A 1 747 ? -9.829 -17.364 33.317 1.00 97.75 747 PHE A O 1
ATOM 5636 N N . VAL A 1 748 ? -11.422 -18.022 34.750 1.00 97.69 748 VAL A N 1
ATOM 5637 C CA . VAL A 1 748 ? -12.149 -18.841 33.768 1.00 97.69 748 VAL A CA 1
ATOM 5638 C C . VAL A 1 748 ? -12.716 -17.984 32.634 1.00 97.69 748 VAL A C 1
ATOM 5640 O O . VAL A 1 748 ? -12.591 -18.358 31.473 1.00 97.69 748 VAL A O 1
ATOM 5643 N N . VAL A 1 749 ? -13.314 -16.830 32.944 1.00 97.12 749 VAL A N 1
ATOM 5644 C CA . VAL A 1 749 ? -13.930 -15.956 31.930 1.00 97.12 749 VAL A CA 1
ATOM 5645 C C . VAL A 1 749 ? -12.876 -15.299 31.043 1.00 97.12 749 VAL A C 1
ATOM 5647 O O . VAL A 1 749 ? -12.982 -15.375 29.823 1.00 97.12 749 VAL A O 1
ATOM 5650 N N . VAL A 1 750 ? -11.860 -14.666 31.636 1.00 97.50 750 VAL A N 1
ATOM 5651 C CA . VAL A 1 750 ? -10.803 -13.988 30.874 1.00 97.50 750 VAL A CA 1
ATOM 5652 C C . VAL A 1 750 ? -9.943 -15.015 30.144 1.00 97.50 750 VAL A C 1
ATOM 5654 O O . VAL A 1 750 ? -9.724 -14.858 28.953 1.00 97.50 750 VAL A O 1
ATOM 5657 N N . GLY A 1 751 ? -9.524 -16.096 30.810 1.00 97.12 751 GLY A N 1
ATOM 5658 C CA . GLY A 1 751 ? -8.730 -17.158 30.190 1.00 97.12 751 GLY A CA 1
ATOM 5659 C C . GLY A 1 751 ? -9.475 -17.865 29.058 1.00 97.12 751 GLY A C 1
ATOM 5660 O O . GLY A 1 751 ? -8.910 -18.065 27.986 1.00 97.12 751 GLY A O 1
ATOM 5661 N N . GLY A 1 752 ? -10.764 -18.167 29.246 1.00 97.19 752 GLY A N 1
ATOM 5662 C CA . GLY A 1 752 ? -11.614 -18.709 28.186 1.00 97.19 752 GLY A CA 1
ATOM 5663 C C . GLY A 1 752 ? -11.757 -17.751 27.002 1.00 97.19 752 GLY A C 1
ATOM 5664 O O . GLY A 1 752 ? -11.640 -18.178 25.858 1.00 97.19 752 GLY A O 1
ATOM 5665 N N . ALA A 1 753 ? -11.936 -16.451 27.261 1.00 97.25 753 ALA A N 1
ATOM 5666 C CA . ALA A 1 753 ? -11.959 -15.434 26.212 1.00 97.25 753 ALA A CA 1
ATOM 5667 C C . ALA A 1 753 ? -10.604 -15.297 25.498 1.00 97.25 753 ALA A C 1
ATOM 5669 O O . ALA A 1 753 ? -10.588 -15.128 24.284 1.00 97.25 753 ALA A O 1
ATOM 5670 N N . THR A 1 754 ? -9.476 -15.425 26.207 1.00 96.62 754 THR A N 1
ATOM 5671 C CA . THR A 1 754 ? -8.136 -15.402 25.601 1.00 96.62 754 THR A CA 1
ATOM 5672 C C . THR A 1 754 ? -7.960 -16.584 24.658 1.00 96.62 754 THR A C 1
ATOM 5674 O O . THR A 1 754 ? -7.556 -16.382 23.521 1.00 96.62 754 THR A O 1
ATOM 5677 N N . VAL A 1 755 ? -8.327 -17.798 25.083 1.00 95.56 755 VAL A N 1
ATOM 5678 C CA . VAL A 1 755 ? -8.271 -18.990 24.220 1.00 95.56 755 VAL A CA 1
ATOM 5679 C C . VAL A 1 755 ? -9.202 -18.850 23.015 1.00 95.56 755 VAL A C 1
ATOM 5681 O O . VAL A 1 755 ? -8.823 -19.231 21.916 1.00 95.56 755 VAL A O 1
ATOM 5684 N N . LEU A 1 756 ? -10.398 -18.284 23.199 1.00 94.81 756 LEU A N 1
ATOM 5685 C CA . LEU A 1 756 ? -11.373 -18.096 22.124 1.00 94.81 756 LEU A CA 1
ATOM 5686 C C . LEU A 1 756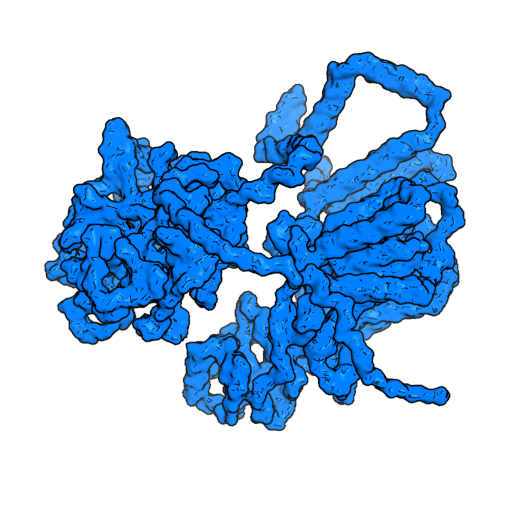 ? -10.909 -17.055 21.091 1.00 94.81 756 LEU A C 1
ATOM 5688 O O . LEU A 1 756 ? -10.882 -17.335 19.894 1.00 94.81 756 LEU A O 1
ATOM 5692 N N . LEU A 1 757 ? -10.548 -15.853 21.545 1.00 95.31 757 LEU A N 1
ATOM 5693 C CA . LEU A 1 757 ? -10.185 -14.739 20.666 1.00 95.31 757 LEU A CA 1
ATOM 5694 C C . LEU A 1 757 ? -8.793 -14.912 20.051 1.00 95.31 757 LEU A C 1
ATOM 5696 O O . LEU A 1 757 ? -8.584 -14.498 18.918 1.00 95.31 757 LEU A O 1
ATOM 5700 N N . LEU A 1 758 ? -7.857 -15.550 20.761 1.00 95.19 758 LEU A N 1
ATOM 5701 C CA . LEU A 1 758 ? -6.497 -15.825 20.282 1.00 95.19 758 LEU A CA 1
ATOM 5702 C C . LEU A 1 758 ? -6.310 -17.291 19.870 1.00 95.19 758 LEU A C 1
ATOM 5704 O O . LEU A 1 758 ? -5.192 -17.805 19.906 1.00 95.19 758 LEU A O 1
ATOM 5708 N N . HIS A 1 759 ? -7.386 -17.977 19.472 1.00 94.19 759 HIS A N 1
ATOM 5709 C CA . HIS A 1 759 ? -7.332 -19.396 19.103 1.00 94.19 759 HIS A CA 1
ATOM 5710 C C . HIS A 1 759 ? -6.304 -19.671 17.997 1.00 94.19 759 HIS A C 1
ATOM 5712 O O . HIS A 1 759 ? -5.623 -20.689 18.048 1.00 94.19 759 HIS A O 1
ATOM 5718 N N . GLN A 1 760 ? -6.131 -18.747 17.046 1.00 94.06 760 GLN A N 1
ATOM 5719 C CA . GLN A 1 760 ? -5.123 -18.858 15.987 1.00 94.06 760 GLN A CA 1
ATOM 5720 C C . GLN A 1 760 ? -3.706 -18.962 16.570 1.00 94.06 760 GLN A C 1
ATOM 5722 O O . GLN A 1 760 ? -2.967 -19.871 16.206 1.00 94.06 760 GLN A O 1
ATOM 5727 N N . GLN A 1 761 ? -3.356 -18.112 17.543 1.00 94.75 761 GLN A N 1
ATOM 5728 C CA . GLN A 1 761 ? -2.055 -18.156 18.221 1.00 94.75 761 GLN A CA 1
ATOM 5729 C C . GLN A 1 761 ? -1.902 -19.399 19.099 1.00 94.75 761 GLN A C 1
ATOM 5731 O O . GLN A 1 761 ? -0.816 -19.960 19.182 1.00 94.75 761 GLN A O 1
ATOM 5736 N N . VAL A 1 762 ? -2.976 -19.851 19.753 1.00 94.50 762 VAL A N 1
ATOM 5737 C CA . VAL A 1 762 ? -2.944 -21.081 20.560 1.00 94.50 762 VAL A CA 1
ATOM 5738 C C . VAL A 1 762 ? -2.687 -22.309 19.681 1.00 94.50 762 VAL A C 1
ATOM 5740 O O . VAL A 1 762 ? -1.929 -23.191 20.078 1.00 94.50 762 VAL A O 1
ATOM 5743 N N . LEU A 1 763 ? -3.293 -22.360 18.491 1.00 93.44 763 LEU A N 1
ATOM 5744 C CA . LEU A 1 763 ? -3.110 -23.450 17.531 1.00 93.44 763 LEU A CA 1
ATOM 5745 C C . LEU A 1 763 ? -1.746 -23.385 16.829 1.00 93.44 763 LEU A C 1
ATOM 5747 O O . LEU A 1 763 ? -1.135 -24.424 16.596 1.00 93.44 763 LEU A O 1
ATOM 5751 N N . ALA A 1 764 ? -1.247 -22.182 16.540 1.00 93.88 764 ALA A N 1
ATOM 5752 C CA . ALA A 1 764 ? 0.049 -21.934 15.911 1.00 93.88 764 ALA A CA 1
ATOM 5753 C C . ALA A 1 764 ? 1.045 -21.325 16.918 1.00 93.88 764 ALA A C 1
ATOM 5755 O O . ALA A 1 764 ? 1.549 -20.217 16.745 1.00 93.88 764 ALA A O 1
ATOM 5756 N N . PHE A 1 765 ? 1.322 -22.052 18.005 1.00 94.50 765 PHE A N 1
ATOM 5757 C CA . PHE A 1 765 ? 2.000 -21.515 19.196 1.00 94.50 765 PHE A CA 1
ATOM 5758 C C . PHE A 1 765 ? 3.396 -20.924 18.945 1.00 94.50 765 PHE A C 1
ATOM 5760 O O . PHE A 1 765 ? 3.794 -19.974 19.610 1.00 94.50 765 PHE A O 1
ATOM 5767 N N . THR A 1 766 ? 4.154 -21.467 17.997 1.00 93.12 766 THR A N 1
ATOM 5768 C CA . THR A 1 766 ? 5.505 -20.989 17.654 1.00 93.12 766 THR A CA 1
ATOM 5769 C C . THR A 1 766 ? 5.516 -20.013 16.481 1.00 93.12 766 THR A C 1
ATOM 5771 O O . THR A 1 766 ? 6.586 -19.643 16.016 1.00 93.12 766 THR A O 1
ATOM 5774 N N . SER A 1 767 ? 4.348 -19.626 15.971 1.00 93.62 767 SER A N 1
ATOM 5775 C CA . SER A 1 767 ? 4.218 -18.680 14.864 1.00 93.62 767 SER A CA 1
ATOM 5776 C C . SER A 1 767 ? 4.090 -17.249 15.376 1.00 93.62 767 SER A C 1
ATOM 5778 O O . SER A 1 767 ? 3.608 -17.020 16.487 1.00 93.62 767 SER A O 1
ATOM 5780 N N . VAL A 1 768 ? 4.505 -16.287 14.558 1.00 93.38 768 VAL A N 1
ATOM 5781 C CA . VAL A 1 768 ? 4.484 -14.851 14.870 1.00 93.38 768 VAL A CA 1
ATOM 5782 C C . VAL A 1 768 ? 3.656 -14.079 13.850 1.00 93.38 768 VAL A C 1
ATOM 5784 O O . VAL A 1 768 ? 3.485 -14.551 12.730 1.00 93.38 768 VAL A O 1
ATOM 5787 N N . PRO A 1 769 ? 3.135 -12.896 14.206 1.00 89.19 769 PRO A N 1
ATOM 5788 C CA . PRO A 1 769 ? 2.343 -12.085 13.282 1.00 89.19 769 PRO A CA 1
ATOM 5789 C C . PRO A 1 769 ? 3.145 -11.439 12.141 1.00 89.19 769 PRO A C 1
ATOM 5791 O O . PRO A 1 769 ? 2.568 -11.103 11.114 1.00 89.19 769 PRO A O 1
ATOM 5794 N N . ASP A 1 770 ? 4.449 -11.232 12.332 1.00 89.12 770 ASP A N 1
ATOM 5795 C CA . ASP A 1 770 ? 5.389 -10.665 11.359 1.00 89.12 770 ASP A CA 1
ATOM 5796 C C . ASP A 1 770 ? 6.839 -11.021 11.772 1.00 89.12 770 ASP A C 1
ATOM 5798 O O . ASP A 1 770 ? 7.056 -11.517 12.880 1.00 89.12 770 ASP A O 1
ATOM 5802 N N . LEU A 1 771 ? 7.825 -10.822 10.885 1.00 88.12 771 LEU A N 1
ATOM 5803 C CA . LEU A 1 771 ? 9.248 -11.107 11.158 1.00 88.12 771 LEU A CA 1
ATOM 5804 C C . LEU A 1 771 ? 10.018 -9.888 11.709 1.00 88.12 771 LEU A C 1
ATOM 5806 O O . LEU A 1 771 ? 11.240 -9.927 11.782 1.00 88.12 771 LEU A O 1
ATOM 5810 N N . GLY A 1 772 ? 9.338 -8.804 12.093 1.00 88.81 772 GLY A N 1
ATOM 5811 C CA . GLY A 1 772 ? 9.971 -7.588 12.605 1.00 88.81 772 GLY A CA 1
ATOM 5812 C C . GLY A 1 772 ? 10.110 -7.598 14.130 1.00 88.81 772 GLY A C 1
ATOM 5813 O O . GLY A 1 772 ? 10.965 -8.275 14.711 1.00 88.81 772 GLY A O 1
ATOM 5814 N N . ASP A 1 773 ? 9.236 -6.846 14.801 1.00 89.12 773 ASP A N 1
ATOM 5815 C CA . ASP A 1 773 ? 9.250 -6.648 16.258 1.00 89.12 773 ASP A CA 1
ATOM 5816 C C . ASP A 1 773 ? 9.167 -7.938 17.104 1.00 89.12 773 ASP A C 1
ATOM 5818 O O . ASP A 1 773 ? 9.759 -7.960 18.194 1.00 89.12 773 ASP A O 1
ATOM 5822 N N . PRO A 1 774 ? 8.507 -9.035 16.671 1.00 94.25 774 PRO A N 1
ATOM 5823 C CA . PRO A 1 774 ? 8.525 -10.290 17.416 1.00 94.25 774 PRO A CA 1
ATOM 5824 C C . PRO A 1 774 ? 9.934 -10.884 17.509 1.00 94.25 774 PRO A C 1
ATOM 5826 O O . PRO A 1 774 ? 10.350 -11.302 18.594 1.00 94.25 774 PRO A O 1
ATOM 5829 N N . LEU A 1 775 ? 10.700 -10.857 16.411 1.00 94.31 775 LEU A N 1
ATOM 5830 C CA . LEU A 1 775 ? 12.088 -11.327 16.388 1.00 94.31 775 LEU A CA 1
ATOM 5831 C C . LEU A 1 775 ? 12.992 -10.428 17.228 1.00 94.31 775 LEU A C 1
ATOM 5833 O O . LEU A 1 775 ? 13.760 -10.918 18.058 1.00 94.31 775 LEU A O 1
ATOM 5837 N N . PHE A 1 776 ? 12.822 -9.111 17.100 1.00 93.69 776 PHE A N 1
ATOM 5838 C CA . PHE A 1 776 ? 13.533 -8.134 17.921 1.00 93.69 776 PHE A CA 1
ATOM 5839 C C . PHE A 1 776 ? 13.259 -8.321 19.426 1.00 93.69 776 PHE A C 1
ATOM 5841 O O . PHE A 1 776 ? 14.165 -8.276 20.262 1.00 93.69 776 PHE A O 1
ATOM 5848 N N . SER A 1 777 ? 12.006 -8.587 19.797 1.00 95.00 777 SER A N 1
ATOM 5849 C CA . SER A 1 777 ? 11.608 -8.883 21.177 1.00 95.00 777 SER A CA 1
ATOM 5850 C C . SER A 1 777 ? 12.231 -10.181 21.681 1.00 95.00 777 SER A C 1
ATOM 5852 O O . SER A 1 777 ? 12.789 -10.199 22.776 1.00 95.00 777 SER A O 1
ATOM 5854 N N . MET A 1 778 ? 12.193 -11.251 20.885 1.00 95.88 778 MET A N 1
ATOM 5855 C CA . MET A 1 778 ? 12.844 -12.518 21.220 1.00 95.88 778 MET A CA 1
ATOM 5856 C C . MET A 1 778 ? 14.349 -12.355 21.433 1.00 95.88 778 MET A C 1
ATOM 5858 O O . MET A 1 778 ? 14.870 -12.857 22.431 1.00 95.88 778 MET A O 1
ATOM 5862 N N . TRP A 1 779 ? 15.034 -11.601 20.569 1.00 96.44 779 TRP A N 1
ATOM 5863 C CA . TRP A 1 779 ? 16.449 -11.294 20.755 1.00 96.44 779 TRP A CA 1
ATOM 5864 C C . TRP A 1 779 ? 16.706 -10.555 22.077 1.00 96.44 779 TRP A C 1
ATOM 5866 O O . TRP A 1 779 ? 17.579 -10.978 22.829 1.00 96.44 779 TRP A O 1
ATOM 5876 N N . ARG A 1 780 ? 15.906 -9.538 22.443 1.00 96.31 780 ARG A N 1
ATOM 5877 C CA . ARG A 1 780 ? 16.042 -8.837 23.742 1.00 96.31 780 ARG A CA 1
ATOM 5878 C C . ARG A 1 780 ? 15.868 -9.786 24.934 1.00 96.31 780 ARG A C 1
ATOM 5880 O O . ARG A 1 780 ? 16.668 -9.747 25.869 1.00 96.31 780 ARG A O 1
ATOM 5887 N N . LEU A 1 781 ? 14.853 -10.658 24.899 1.00 97.12 781 LEU A N 1
ATOM 5888 C CA . LEU A 1 781 ? 14.624 -11.663 25.950 1.00 97.12 781 LEU A CA 1
ATOM 5889 C C . LEU A 1 781 ? 15.831 -12.599 26.097 1.00 97.12 781 LEU A C 1
ATOM 5891 O O . LEU A 1 781 ? 16.305 -12.838 27.211 1.00 97.12 781 LEU A O 1
ATOM 5895 N N . ALA A 1 782 ? 16.335 -13.105 24.970 1.00 96.88 782 ALA A N 1
ATOM 5896 C CA . ALA A 1 782 ? 17.477 -14.004 24.934 1.00 96.88 782 ALA A CA 1
ATOM 5897 C C . ALA A 1 782 ? 18.772 -13.305 25.370 1.00 96.88 782 ALA A C 1
ATOM 5899 O O . ALA A 1 782 ? 19.533 -13.890 26.135 1.00 96.88 782 ALA A O 1
ATOM 5900 N N . TRP A 1 783 ? 18.997 -12.054 24.957 1.00 97.25 783 TRP A N 1
ATOM 5901 C CA . TRP A 1 783 ? 20.163 -11.259 25.343 1.00 97.25 783 TRP A CA 1
ATOM 5902 C C . TRP A 1 783 ? 20.216 -11.047 26.856 1.00 97.25 783 TRP A C 1
ATOM 5904 O O . TRP A 1 783 ? 21.242 -11.315 27.476 1.00 97.25 783 TRP A O 1
ATOM 5914 N N . VAL A 1 784 ? 19.100 -10.655 27.486 1.00 96.56 784 VAL A N 1
ATOM 5915 C CA . VAL A 1 784 ? 19.041 -10.506 28.951 1.00 96.56 784 VAL A CA 1
ATOM 5916 C C . VAL A 1 784 ? 19.365 -11.833 29.644 1.00 96.56 784 VAL A C 1
ATOM 5918 O O . VAL A 1 784 ? 20.174 -11.860 30.570 1.00 96.56 784 VAL A O 1
ATOM 5921 N N . ALA A 1 785 ? 18.792 -12.946 29.178 1.00 96.88 785 ALA A N 1
ATOM 5922 C CA . ALA A 1 785 ? 19.074 -14.271 29.731 1.00 96.88 785 ALA A CA 1
ATOM 5923 C C . ALA A 1 785 ? 20.528 -14.728 29.497 1.00 96.88 785 ALA A C 1
ATOM 5925 O O . ALA A 1 785 ? 21.097 -15.431 30.335 1.00 96.88 785 ALA A O 1
ATOM 5926 N N . HIS A 1 786 ? 21.132 -14.334 28.376 1.00 95.94 786 HIS A N 1
ATOM 5927 C CA . HIS A 1 786 ? 22.510 -14.647 28.022 1.00 95.94 786 HIS A CA 1
ATOM 5928 C C . HIS A 1 786 ? 23.512 -13.836 28.851 1.00 95.94 786 HIS A C 1
ATOM 5930 O O . HIS A 1 786 ? 24.438 -14.406 29.432 1.00 95.94 786 HIS A O 1
ATOM 5936 N N . GLN A 1 787 ? 23.329 -12.521 28.924 1.00 95.88 787 GLN A N 1
ATOM 5937 C CA . GLN A 1 787 ? 24.331 -11.596 29.443 1.00 95.88 787 GLN A CA 1
ATOM 5938 C C . GLN A 1 787 ? 24.320 -11.507 30.971 1.00 95.88 787 GLN A C 1
ATOM 5940 O O . GLN A 1 787 ? 25.377 -11.400 31.589 1.00 95.88 787 GLN A O 1
ATOM 5945 N N . LEU A 1 788 ? 23.148 -11.633 31.603 1.00 94.56 788 LEU A N 1
ATOM 5946 C CA . LEU A 1 788 ? 22.997 -11.518 33.055 1.00 94.56 788 LEU A CA 1
ATOM 5947 C C . LEU A 1 788 ? 23.918 -12.450 33.880 1.00 94.56 788 LEU A C 1
ATOM 5949 O O . LEU A 1 788 ? 24.520 -11.958 34.834 1.00 94.56 788 LEU A O 1
ATOM 5953 N N . PRO A 1 789 ? 24.075 -13.754 33.564 1.00 95.56 789 PRO A N 1
ATOM 5954 C CA . PRO A 1 789 ? 24.987 -14.630 34.305 1.00 95.56 789 PRO A CA 1
ATOM 5955 C C . PRO A 1 789 ? 26.468 -14.475 33.914 1.00 95.56 789 PRO A C 1
ATOM 5957 O O . PRO A 1 789 ? 27.319 -15.049 34.590 1.00 95.56 789 PRO A O 1
ATOM 5960 N N . ARG A 1 790 ? 26.782 -13.765 32.821 1.00 93.75 790 ARG A N 1
ATOM 5961 C CA . ARG A 1 790 ? 28.140 -13.661 32.259 1.00 93.75 790 ARG A CA 1
ATOM 5962 C C . ARG A 1 790 ? 28.820 -12.359 32.655 1.00 93.75 790 ARG A C 1
ATOM 5964 O O . ARG A 1 790 ? 29.899 -12.388 33.236 1.00 93.75 790 ARG A O 1
ATOM 5971 N N . ASP A 1 791 ? 28.175 -11.239 32.349 1.00 94.12 791 ASP A N 1
ATOM 5972 C CA . ASP A 1 791 ? 28.691 -9.903 32.625 1.00 94.12 791 ASP A CA 1
ATOM 5973 C C . ASP A 1 791 ? 27.535 -8.902 32.819 1.00 94.12 791 ASP A C 1
ATOM 5975 O O . ASP A 1 791 ? 27.160 -8.156 31.908 1.00 94.12 791 ASP A O 1
ATOM 5979 N N . PRO A 1 792 ? 26.922 -8.879 34.017 1.00 92.19 792 PRO A N 1
ATOM 5980 C CA . PRO A 1 792 ? 25.759 -8.038 34.288 1.00 92.19 792 PRO A CA 1
ATOM 5981 C C . PRO A 1 792 ? 26.072 -6.533 34.273 1.00 92.19 792 PRO A C 1
ATOM 5983 O O . PRO A 1 792 ? 25.145 -5.732 34.148 1.00 92.19 792 PRO A O 1
ATOM 5986 N N . LEU A 1 793 ? 27.343 -6.127 34.398 1.00 91.31 793 LEU A N 1
ATOM 5987 C CA . LEU A 1 793 ? 27.738 -4.714 34.334 1.00 91.31 793 LEU A CA 1
ATOM 5988 C C . LEU A 1 793 ? 27.694 -4.178 32.898 1.00 91.31 793 LEU A C 1
ATOM 5990 O O . LEU A 1 793 ? 27.365 -3.010 32.698 1.00 91.31 793 LEU A O 1
ATOM 5994 N N . HIS A 1 794 ? 27.928 -5.050 31.918 1.00 92.00 794 HIS A N 1
ATOM 5995 C CA . HIS A 1 794 ? 27.844 -4.756 30.488 1.00 92.00 794 HIS A CA 1
ATOM 5996 C C . HIS A 1 794 ? 26.539 -5.292 29.877 1.00 92.00 794 HIS A C 1
ATOM 5998 O O . HIS A 1 794 ? 26.488 -5.676 28.711 1.00 92.00 794 HIS A O 1
ATOM 6004 N N . LEU A 1 795 ? 25.446 -5.320 30.656 1.00 93.81 795 LEU A N 1
ATOM 6005 C CA . LEU A 1 795 ? 24.130 -5.768 30.178 1.00 93.81 795 LEU A CA 1
ATOM 6006 C C . LEU A 1 795 ? 23.639 -4.959 28.971 1.00 93.81 795 LEU A C 1
ATOM 6008 O O . LEU A 1 795 ? 22.924 -5.484 28.123 1.00 93.81 795 LEU A O 1
ATOM 6012 N N . PHE A 1 796 ? 24.003 -3.679 28.900 1.00 94.38 796 PHE A N 1
ATOM 6013 C CA . PHE A 1 796 ? 23.570 -2.808 27.815 1.00 94.38 796 PHE A CA 1
ATOM 6014 C C . PHE A 1 796 ? 24.433 -2.916 26.554 1.00 94.38 796 PHE A C 1
ATOM 6016 O O . PHE A 1 796 ? 23.980 -2.475 25.498 1.00 94.38 796 PHE A O 1
ATOM 6023 N N . ASP A 1 797 ? 25.625 -3.507 26.637 1.00 94.00 797 ASP A N 1
ATOM 6024 C CA . ASP A 1 797 ? 26.573 -3.640 25.525 1.00 94.00 797 ASP A CA 1
ATOM 6025 C C . ASP A 1 797 ? 26.225 -4.861 24.667 1.00 94.00 797 ASP A C 1
ATOM 6027 O O . ASP A 1 797 ? 26.930 -5.866 24.631 1.00 94.00 797 ASP A O 1
ATOM 6031 N N . ALA A 1 798 ? 25.059 -4.764 24.027 1.00 95.31 798 ALA A N 1
ATOM 6032 C CA . ALA A 1 798 ? 24.490 -5.789 23.173 1.00 95.31 798 ALA A CA 1
ATOM 6033 C C . ALA A 1 798 ? 25.316 -6.058 21.911 1.00 95.31 798 ALA A C 1
ATOM 6035 O O . ALA A 1 798 ? 25.994 -5.180 21.383 1.00 95.31 798 ALA A O 1
ATOM 6036 N N . ASN A 1 799 ? 25.211 -7.284 21.398 1.00 95.94 799 ASN A N 1
ATOM 6037 C CA . ASN A 1 799 ? 26.016 -7.779 20.282 1.00 95.94 799 ASN A CA 1
ATOM 6038 C C . ASN A 1 799 ? 25.598 -7.260 18.892 1.00 95.94 799 ASN A C 1
ATOM 6040 O O . ASN A 1 799 ? 26.004 -7.855 17.903 1.00 95.94 799 ASN A O 1
ATOM 6044 N N . ILE A 1 800 ? 24.807 -6.189 18.808 1.00 95.56 800 ILE A N 1
ATOM 6045 C CA . ILE A 1 800 ? 24.342 -5.582 17.550 1.00 95.56 800 ILE A CA 1
ATOM 6046 C C . ILE A 1 800 ? 25.028 -4.247 17.293 1.00 95.56 800 ILE A C 1
ATOM 6048 O O . ILE A 1 800 ? 25.495 -3.609 18.238 1.00 95.56 800 ILE A O 1
ATOM 6052 N N . PHE A 1 801 ? 25.014 -3.789 16.039 1.00 94.94 801 PHE A N 1
ATOM 6053 C CA . PHE A 1 801 ? 25.631 -2.527 15.621 1.00 94.94 801 PHE A CA 1
ATOM 6054 C C . PHE A 1 801 ? 27.111 -2.413 16.002 1.00 94.94 801 PHE A C 1
ATOM 6056 O O . PHE A 1 801 ? 27.574 -1.327 16.347 1.00 94.94 801 PHE A O 1
ATOM 6063 N N . HIS A 1 802 ? 27.871 -3.507 15.986 1.00 95.06 802 HIS A N 1
ATOM 6064 C CA . HIS A 1 802 ? 29.292 -3.448 16.323 1.00 95.06 802 HIS A CA 1
ATOM 6065 C C . HIS A 1 802 ? 30.026 -2.404 15.445 1.00 95.06 802 HIS A C 1
ATOM 6067 O O . HIS A 1 802 ? 29.797 -2.396 14.234 1.00 95.06 802 HIS A O 1
ATOM 6073 N N . PRO A 1 803 ? 30.883 -1.517 16.006 1.00 94.50 803 PRO A N 1
ATOM 6074 C CA . PRO A 1 803 ? 31.415 -1.477 17.379 1.00 94.50 803 PRO A CA 1
ATOM 6075 C C . PRO A 1 803 ? 30.673 -0.529 18.345 1.00 94.50 803 PRO A C 1
ATOM 6077 O O . PRO A 1 803 ? 31.240 -0.092 19.349 1.00 94.50 803 PRO A O 1
ATOM 6080 N N . ALA A 1 804 ? 29.426 -0.152 18.058 1.00 92.81 804 ALA A N 1
ATOM 6081 C CA . ALA A 1 804 ? 28.651 0.714 18.939 1.00 92.81 804 ALA A CA 1
ATOM 6082 C C . ALA A 1 804 ? 28.438 0.072 20.323 1.00 92.81 804 ALA A C 1
ATOM 6084 O O . ALA A 1 804 ? 28.223 -1.130 20.456 1.00 92.81 804 ALA A O 1
ATOM 6085 N N . VAL A 1 805 ? 28.478 0.903 21.367 1.00 92.00 805 VAL A N 1
ATOM 6086 C CA . VAL A 1 805 ? 28.309 0.478 22.765 1.00 92.00 805 VAL A CA 1
ATOM 6087 C C . VAL A 1 805 ? 26.913 0.807 23.281 1.00 92.00 805 VAL A C 1
ATOM 6089 O O . VAL A 1 805 ? 26.228 1.694 22.759 1.00 92.00 805 VAL A O 1
ATOM 6092 N N . ARG A 1 806 ? 26.498 0.115 24.346 1.00 92.94 806 ARG A N 1
ATOM 6093 C CA . ARG A 1 806 ? 25.206 0.294 25.023 1.00 92.94 806 ARG A CA 1
ATOM 6094 C C . ARG A 1 806 ? 23.995 0.185 24.088 1.00 92.94 806 ARG A C 1
ATOM 6096 O O . ARG A 1 806 ? 22.994 0.882 24.278 1.00 92.94 806 ARG A O 1
ATOM 6103 N N . THR A 1 807 ? 24.081 -0.664 23.071 1.00 94.12 807 THR A N 1
ATOM 6104 C CA . THR A 1 807 ? 23.101 -0.775 21.981 1.00 94.12 807 THR A CA 1
ATOM 6105 C C . THR A 1 807 ? 21.743 -1.317 22.434 1.00 94.12 807 THR A C 1
ATOM 6107 O O . THR A 1 807 ? 20.726 -1.002 21.817 1.00 94.12 807 THR A O 1
ATOM 6110 N N . LEU A 1 808 ? 21.658 -1.989 23.591 1.00 93.69 808 LEU A N 1
ATOM 6111 C CA . LEU A 1 808 ? 20.370 -2.365 24.193 1.00 93.69 808 LEU A CA 1
ATOM 6112 C C . LEU A 1 808 ? 19.524 -1.136 24.588 1.00 93.69 808 LEU A C 1
ATOM 6114 O O . LEU A 1 808 ? 18.301 -1.221 24.620 1.00 93.69 808 LEU A O 1
ATOM 6118 N N . ALA A 1 809 ? 20.152 0.018 24.862 1.00 91.50 809 ALA A N 1
ATOM 6119 C CA . ALA A 1 809 ? 19.460 1.272 25.193 1.00 91.50 809 ALA A CA 1
ATOM 6120 C C . ALA A 1 809 ? 19.031 2.081 23.954 1.00 91.50 809 ALA A C 1
ATOM 6122 O O . ALA A 1 809 ? 18.557 3.209 24.088 1.00 91.50 809 ALA A O 1
ATOM 6123 N N . TYR A 1 810 ? 19.209 1.550 22.741 1.00 90.44 810 TYR A N 1
ATOM 6124 C CA . TYR A 1 810 ? 18.766 2.223 21.512 1.00 90.44 810 TYR A CA 1
ATOM 6125 C C . TYR A 1 810 ? 17.246 2.051 21.298 1.00 90.44 810 TYR A C 1
ATOM 6127 O O . TYR A 1 810 ? 16.639 2.743 20.481 1.00 90.44 810 TYR A O 1
ATOM 6135 N N . SER A 1 811 ? 16.610 1.157 22.061 1.00 88.38 811 SER A N 1
ATOM 6136 C CA . SER A 1 811 ? 15.159 0.966 22.138 1.00 88.38 811 SER A CA 1
ATOM 6137 C C . SER A 1 811 ? 14.762 0.575 23.563 1.00 88.38 811 SER A C 1
ATOM 6139 O O . SER A 1 811 ? 15.582 0.630 24.472 1.00 88.38 811 SER A O 1
ATOM 6141 N N . ASP A 1 812 ? 13.503 0.192 23.772 1.00 88.88 812 ASP A N 1
ATOM 6142 C CA . ASP A 1 812 ? 13.015 -0.316 25.055 1.00 88.88 812 ASP A CA 1
ATOM 6143 C C . ASP A 1 812 ? 13.743 -1.626 25.422 1.00 88.88 812 ASP A C 1
ATOM 6145 O O . ASP A 1 812 ? 13.681 -2.608 24.681 1.00 88.88 812 ASP A O 1
ATOM 6149 N N . ALA A 1 813 ? 14.460 -1.644 26.546 1.00 89.56 813 ALA A N 1
ATOM 6150 C CA . ALA A 1 813 ? 15.346 -2.754 26.913 1.00 89.56 813 ALA A CA 1
ATOM 6151 C C . ALA A 1 813 ? 14.613 -4.017 27.411 1.00 89.56 813 ALA A C 1
ATOM 6153 O O . ALA A 1 813 ? 15.237 -5.069 27.519 1.00 89.56 813 ALA A O 1
ATOM 6154 N N . MET A 1 814 ? 13.316 -3.929 27.744 1.00 91.94 814 MET A N 1
ATOM 6155 C CA . MET A 1 814 ? 12.497 -5.066 28.205 1.00 91.94 814 MET A CA 1
ATOM 6156 C C . MET A 1 814 ? 13.107 -5.880 29.363 1.00 91.94 814 MET A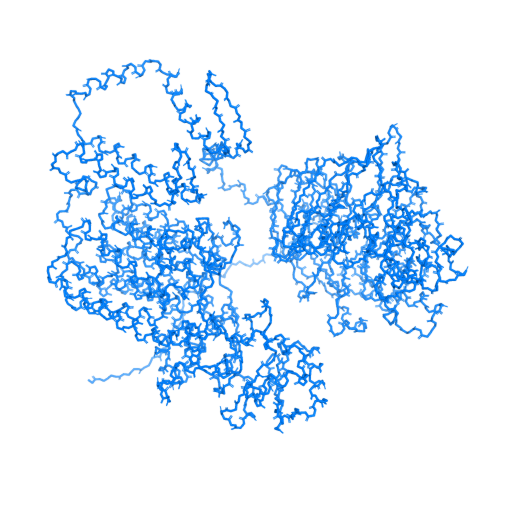 C 1
ATOM 6158 O O . MET A 1 814 ? 12.991 -7.108 29.412 1.00 91.94 814 MET A O 1
ATOM 6162 N N . LEU A 1 815 ? 13.746 -5.201 30.322 1.00 93.62 815 LEU A N 1
ATOM 6163 C CA . LEU A 1 815 ? 14.511 -5.855 31.389 1.00 93.62 815 LEU A CA 1
ATOM 6164 C C . LEU A 1 815 ? 13.663 -6.835 32.211 1.00 93.62 815 LEU A C 1
ATOM 6166 O O . LEU A 1 815 ? 14.106 -7.950 32.477 1.00 93.62 815 LEU A O 1
ATOM 6170 N N . LEU A 1 816 ? 12.438 -6.459 32.600 1.00 95.00 816 LEU A N 1
ATOM 6171 C CA . LEU A 1 816 ? 11.582 -7.346 33.393 1.00 95.00 816 LEU A CA 1
ATOM 6172 C C . LEU A 1 816 ? 11.068 -8.558 32.588 1.00 95.00 816 LEU A C 1
ATOM 6174 O O . LEU A 1 816 ? 11.226 -9.673 33.084 1.00 95.00 816 LEU A O 1
ATOM 6178 N N . PRO A 1 817 ? 10.492 -8.406 31.378 1.00 96.44 817 PRO A N 1
ATOM 6179 C CA . PRO A 1 817 ? 10.168 -9.543 30.520 1.00 96.44 817 PRO A CA 1
ATOM 6180 C C . PRO A 1 817 ? 11.357 -10.486 30.302 1.00 96.44 817 PRO A C 1
ATOM 6182 O O . PRO A 1 817 ? 11.191 -11.697 30.436 1.00 96.44 817 PRO A O 1
ATOM 6185 N N . GLY A 1 818 ? 12.559 -9.949 30.058 1.00 96.00 818 GLY A N 1
ATOM 6186 C CA . GLY A 1 818 ? 13.786 -10.738 29.920 1.00 96.00 818 GLY A CA 1
ATOM 6187 C C . GLY A 1 818 ? 14.136 -11.522 31.188 1.00 96.00 818 GLY A C 1
ATOM 6188 O O . GLY A 1 818 ? 14.424 -12.714 31.117 1.00 96.00 818 GLY A O 1
ATOM 6189 N N . LEU A 1 819 ? 14.021 -10.898 32.365 1.00 95.88 819 LEU A N 1
ATOM 6190 C CA . LEU A 1 819 ? 14.221 -11.568 33.657 1.00 95.88 819 LEU A CA 1
ATOM 6191 C C . LEU A 1 819 ? 13.193 -12.677 33.923 1.00 95.88 819 LEU A C 1
ATOM 6193 O O . LEU A 1 819 ? 13.542 -13.703 34.502 1.00 95.88 819 LEU A O 1
ATOM 6197 N N . ILE A 1 820 ? 11.937 -12.492 33.504 1.00 97.19 820 ILE A N 1
ATOM 6198 C CA . ILE A 1 820 ? 10.887 -13.518 33.621 1.00 97.19 820 ILE A CA 1
ATOM 6199 C C . ILE A 1 820 ? 11.141 -14.668 32.632 1.00 97.19 820 ILE A C 1
ATOM 6201 O O . ILE A 1 820 ? 10.903 -15.827 32.969 1.00 97.19 820 ILE A O 1
ATOM 6205 N N . ALA A 1 821 ? 11.641 -14.364 31.431 1.00 97.25 821 ALA A N 1
ATOM 6206 C CA . ALA A 1 821 ? 11.988 -15.350 30.410 1.00 97.25 821 ALA A CA 1
ATOM 6207 C C . ALA A 1 821 ? 13.216 -16.197 30.789 1.00 97.25 821 ALA A C 1
ATOM 6209 O O . ALA A 1 821 ? 13.263 -17.389 30.476 1.00 97.25 821 ALA A O 1
ATOM 6210 N N . ALA A 1 822 ? 14.200 -15.598 31.469 1.00 97.19 822 ALA A N 1
ATOM 6211 C CA . ALA A 1 822 ? 15.522 -16.184 31.679 1.00 97.19 822 ALA A CA 1
ATOM 6212 C C . ALA A 1 822 ? 15.518 -17.594 32.303 1.00 97.19 822 ALA A C 1
ATOM 6214 O O . ALA A 1 822 ? 16.176 -18.463 31.734 1.00 97.19 822 ALA A O 1
ATOM 6215 N N . PRO A 1 823 ? 14.751 -17.902 33.372 1.00 97.12 823 PRO A N 1
ATOM 6216 C CA . PRO A 1 823 ? 14.715 -19.254 33.927 1.00 97.12 823 PRO A CA 1
ATOM 6217 C C . PRO A 1 823 ? 14.257 -20.315 32.922 1.00 97.12 823 PRO A C 1
ATOM 6219 O O . PRO A 1 823 ? 14.830 -21.399 32.881 1.00 97.12 823 PRO A O 1
ATOM 6222 N N . ALA A 1 824 ? 13.250 -20.017 32.095 1.00 96.31 824 ALA A N 1
ATOM 6223 C CA . ALA A 1 824 ? 12.769 -20.959 31.086 1.00 96.31 824 ALA A CA 1
ATOM 6224 C C . ALA A 1 824 ? 13.818 -21.177 29.986 1.00 96.31 824 ALA A C 1
ATOM 6226 O O . ALA A 1 824 ? 14.057 -22.313 29.581 1.00 96.31 824 ALA A O 1
ATOM 6227 N N . LEU A 1 825 ? 14.491 -20.106 29.560 1.00 96.38 825 LEU A N 1
ATOM 6228 C CA . LEU A 1 825 ? 15.567 -20.178 28.570 1.00 96.38 825 LEU A CA 1
ATOM 6229 C C . LEU A 1 825 ? 16.787 -20.951 29.100 1.00 96.38 825 LEU A C 1
ATOM 6231 O O . LEU A 1 825 ? 17.343 -21.775 28.381 1.00 96.38 825 LEU A O 1
ATOM 6235 N N . TRP A 1 826 ? 17.166 -20.771 30.369 1.00 96.31 826 TRP A N 1
ATOM 6236 C CA . TRP A 1 826 ? 18.237 -21.551 31.008 1.00 96.31 826 TRP A CA 1
ATOM 6237 C C . TRP A 1 826 ? 17.890 -23.035 31.162 1.00 96.31 826 TRP A C 1
ATOM 6239 O O . TRP A 1 826 ? 18.784 -23.877 31.135 1.00 96.31 826 TRP A O 1
ATOM 6249 N N . LEU A 1 827 ? 16.601 -23.362 31.289 1.00 96.25 827 LEU A N 1
ATOM 6250 C CA . LEU A 1 827 ? 16.095 -24.739 31.276 1.00 96.25 827 LEU A CA 1
ATOM 6251 C C . LEU A 1 827 ? 15.965 -25.324 29.856 1.00 96.25 827 LEU A C 1
ATOM 6253 O O . LEU A 1 827 ? 15.508 -26.455 29.711 1.00 96.25 827 LEU A O 1
ATOM 6257 N N . GLY A 1 828 ? 16.360 -24.580 28.817 1.00 93.06 828 GLY A N 1
ATOM 6258 C CA . GLY A 1 828 ? 16.337 -25.036 27.428 1.00 93.06 828 GLY A CA 1
ATOM 6259 C C . GLY A 1 828 ? 14.967 -24.951 26.753 1.00 93.06 828 GLY A C 1
ATOM 6260 O O . GLY A 1 828 ? 14.756 -25.597 25.728 1.00 93.06 828 GLY A O 1
ATOM 6261 N N . ALA A 1 829 ? 14.018 -24.182 27.301 1.00 94.81 829 ALA A N 1
ATOM 6262 C CA . ALA A 1 829 ? 12.750 -23.940 26.622 1.00 94.81 829 ALA A CA 1
ATOM 6263 C C . ALA A 1 829 ? 12.987 -23.174 25.302 1.00 94.81 829 ALA A C 1
ATOM 6265 O O . ALA A 1 829 ? 13.739 -22.196 25.303 1.00 94.81 829 ALA A O 1
ATOM 6266 N N . PRO A 1 830 ? 12.330 -23.556 24.188 1.00 93.69 830 PRO A N 1
ATOM 6267 C CA . PRO A 1 830 ? 12.474 -22.839 22.925 1.00 93.69 830 PRO A CA 1
ATOM 6268 C C . PRO A 1 830 ? 12.062 -21.368 23.053 1.00 93.69 830 PRO A C 1
ATOM 6270 O O . PRO A 1 830 ? 11.013 -21.056 23.622 1.00 93.69 830 PRO A O 1
ATOM 6273 N N . LEU A 1 831 ? 12.850 -20.462 22.473 1.00 94.56 831 LEU A N 1
ATOM 6274 C CA . LEU A 1 831 ? 12.649 -19.014 22.600 1.00 94.56 831 LEU A CA 1
ATOM 6275 C C . LEU A 1 831 ? 11.260 -18.557 22.121 1.00 94.56 831 LEU A C 1
ATOM 6277 O O . LEU A 1 831 ? 10.595 -17.793 22.820 1.00 94.56 831 LEU A O 1
ATOM 6281 N N . ALA A 1 832 ? 10.778 -19.098 20.997 1.00 93.38 832 ALA A N 1
ATOM 6282 C CA . ALA A 1 832 ? 9.434 -18.823 20.480 1.00 93.38 832 ALA A CA 1
ATOM 6283 C C . ALA A 1 832 ? 8.327 -19.263 21.456 1.00 93.38 832 ALA A C 1
ATOM 6285 O O . ALA A 1 832 ? 7.343 -18.554 21.649 1.00 93.38 832 ALA A O 1
ATOM 6286 N N . VAL A 1 833 ? 8.508 -20.400 22.141 1.00 95.25 833 VAL A N 1
ATOM 6287 C CA . VAL A 1 833 ? 7.554 -20.889 23.151 1.00 95.25 833 VAL A CA 1
ATOM 6288 C C . VAL A 1 833 ? 7.522 -19.946 24.352 1.00 95.25 833 VAL A C 1
ATOM 6290 O O . VAL A 1 833 ? 6.443 -19.630 24.855 1.00 95.25 833 VAL A O 1
ATOM 6293 N N . VAL A 1 834 ? 8.684 -19.464 24.803 1.00 96.56 834 VAL A N 1
ATOM 6294 C CA . VAL A 1 834 ? 8.769 -18.495 25.905 1.00 96.56 834 VAL A CA 1
ATOM 6295 C C . VAL A 1 834 ? 8.092 -17.180 25.519 1.00 96.56 834 VAL A C 1
ATOM 6297 O O . VAL A 1 834 ? 7.246 -16.697 26.271 1.00 96.56 834 VAL A O 1
ATOM 6300 N N . TYR A 1 835 ? 8.385 -16.642 24.333 1.00 96.25 835 TYR A N 1
ATOM 6301 C CA . TYR A 1 835 ? 7.762 -15.420 23.818 1.00 96.25 835 TYR A CA 1
ATOM 6302 C C . TYR A 1 835 ? 6.233 -15.528 23.759 1.00 96.25 835 TYR A C 1
ATOM 6304 O O . TYR A 1 835 ? 5.542 -14.722 24.384 1.00 96.25 835 TYR A O 1
ATOM 6312 N N . THR A 1 836 ? 5.692 -16.559 23.100 1.00 95.50 836 THR A N 1
ATOM 6313 C CA . THR A 1 836 ? 4.237 -16.741 22.975 1.00 95.50 836 THR A CA 1
ATOM 6314 C C . THR A 1 836 ? 3.574 -16.977 24.330 1.00 95.50 836 THR A C 1
ATOM 6316 O O . THR A 1 836 ? 2.483 -16.466 24.587 1.00 95.50 836 THR A O 1
ATOM 6319 N N . SER A 1 837 ? 4.237 -17.691 25.246 1.00 96.56 837 SER A N 1
ATOM 6320 C CA . SER A 1 837 ? 3.725 -17.889 26.608 1.00 96.56 837 SER A CA 1
ATOM 6321 C C . SER A 1 837 ? 3.592 -16.565 27.357 1.00 96.56 837 SER A C 1
ATOM 6323 O O . SER A 1 837 ? 2.563 -16.316 27.984 1.00 96.56 837 SER A O 1
ATOM 6325 N N . LEU A 1 838 ? 4.606 -15.697 27.271 1.00 97.31 838 LEU A N 1
ATOM 6326 C CA . LEU A 1 838 ? 4.573 -14.365 27.876 1.00 97.31 838 LEU A CA 1
ATOM 6327 C C . LEU A 1 838 ? 3.517 -13.473 27.218 1.00 97.31 838 LEU A C 1
ATOM 6329 O O . LEU A 1 838 ? 2.788 -12.773 27.924 1.00 97.31 838 LEU A O 1
ATOM 6333 N N . MET A 1 839 ? 3.392 -13.550 25.893 1.00 96.19 839 MET A N 1
ATOM 6334 C CA . MET A 1 839 ? 2.377 -12.838 25.123 1.00 96.19 839 MET A CA 1
ATOM 6335 C C . MET A 1 839 ? 0.969 -13.211 25.598 1.00 96.19 839 MET A C 1
ATOM 6337 O O . MET A 1 839 ? 0.229 -12.349 26.068 1.00 96.19 839 MET A O 1
ATOM 6341 N N . LEU A 1 840 ? 0.606 -14.497 25.580 1.00 96.38 840 LEU A N 1
ATOM 6342 C CA . LEU A 1 840 ? -0.715 -14.973 26.010 1.00 96.38 840 LEU A CA 1
ATOM 6343 C C . LEU A 1 840 ? -0.975 -14.697 27.498 1.00 96.38 840 LEU A C 1
ATOM 6345 O O . LEU A 1 840 ? -2.077 -14.287 27.875 1.00 96.38 840 LEU A O 1
ATOM 6349 N N . PHE A 1 841 ? 0.045 -14.868 28.345 1.00 97.12 841 PHE A N 1
ATOM 6350 C CA . PHE A 1 841 ? -0.037 -14.535 29.766 1.00 97.12 841 PHE A CA 1
ATOM 6351 C C . PHE A 1 841 ? -0.394 -13.062 29.982 1.00 97.12 841 PHE A C 1
ATOM 6353 O O . PHE A 1 841 ? -1.208 -12.759 30.854 1.00 97.12 841 PHE A O 1
ATOM 6360 N N . SER A 1 842 ? 0.153 -12.151 29.175 1.00 97.19 842 SER A N 1
ATOM 6361 C CA . SER A 1 842 ? -0.085 -10.713 29.320 1.00 97.19 842 SER A CA 1
ATOM 6362 C C . SER A 1 842 ? -1.562 -10.319 29.143 1.00 97.19 842 SER A C 1
ATOM 6364 O O . SER A 1 842 ? -2.046 -9.427 29.847 1.00 97.19 842 SER A O 1
ATOM 6366 N N . PHE A 1 843 ? -2.312 -11.003 28.266 1.00 97.62 843 PHE A N 1
ATOM 6367 C CA . PHE A 1 843 ? -3.750 -10.778 28.061 1.00 97.62 843 PHE A CA 1
ATOM 6368 C C . PHE A 1 843 ? -4.553 -11.218 29.288 1.00 97.62 843 PHE A C 1
ATOM 6370 O O . PHE A 1 843 ? -5.381 -10.462 29.808 1.00 97.62 843 PHE A O 1
ATOM 6377 N N . VAL A 1 844 ? -4.256 -12.416 29.805 1.00 98.25 844 VAL A N 1
ATOM 6378 C CA . VAL A 1 844 ? -4.907 -12.953 31.009 1.00 98.25 844 VAL A CA 1
ATOM 6379 C C . VAL A 1 844 ? -4.593 -12.077 32.221 1.00 98.25 844 VAL A C 1
ATOM 6381 O O . VAL A 1 844 ? -5.501 -11.643 32.932 1.00 98.25 844 VAL A O 1
ATOM 6384 N N . ALA A 1 845 ? -3.314 -11.765 32.436 1.00 98.25 845 ALA A N 1
ATOM 6385 C CA . ALA A 1 845 ? -2.853 -10.944 33.547 1.00 98.25 845 ALA A CA 1
ATOM 6386 C C . ALA A 1 845 ? -3.487 -9.546 33.521 1.00 98.25 845 ALA A C 1
ATOM 6388 O O . ALA A 1 845 ? -3.918 -9.053 34.563 1.00 98.25 845 ALA A O 1
ATOM 6389 N N . ALA A 1 846 ? -3.621 -8.928 32.346 1.00 98.19 846 ALA A N 1
ATOM 6390 C CA . ALA A 1 846 ? -4.249 -7.618 32.208 1.00 98.19 846 ALA A CA 1
ATOM 6391 C C . ALA A 1 846 ? -5.737 -7.634 32.546 1.00 98.19 846 ALA A C 1
ATOM 6393 O O . ALA A 1 846 ? -6.196 -6.776 33.306 1.00 98.19 846 ALA A O 1
ATOM 6394 N N . GLY A 1 847 ? -6.483 -8.625 32.051 1.00 98.12 847 GLY A N 1
ATOM 6395 C CA . GLY A 1 847 ? -7.898 -8.763 32.384 1.00 98.12 847 GLY A CA 1
ATOM 6396 C C . GLY A 1 847 ? -8.120 -8.992 33.879 1.00 98.12 847 GLY A C 1
ATOM 6397 O O . GLY A 1 847 ? -8.999 -8.372 34.475 1.00 98.12 847 GLY A O 1
ATOM 6398 N N . LEU A 1 848 ? -7.274 -9.808 34.516 1.00 98.38 848 LEU A N 1
ATOM 6399 C CA . LEU A 1 848 ? -7.303 -10.065 35.959 1.00 98.38 848 LEU A CA 1
ATOM 6400 C C . LEU A 1 848 ? -6.918 -8.836 36.796 1.00 98.38 848 LEU A C 1
ATOM 6402 O O . LEU A 1 848 ? -7.569 -8.535 37.801 1.00 98.38 848 LEU A O 1
ATOM 6406 N N . ALA A 1 849 ? -5.888 -8.105 36.377 1.00 98.19 849 ALA A N 1
ATOM 6407 C CA . ALA A 1 849 ? -5.457 -6.870 37.017 1.00 98.19 849 ALA A CA 1
ATOM 6408 C C . ALA A 1 849 ? -6.552 -5.795 36.958 1.00 98.19 849 ALA A C 1
ATOM 6410 O O . ALA A 1 849 ? -6.896 -5.193 37.980 1.00 98.19 849 ALA A O 1
ATOM 6411 N N . MET A 1 850 ? -7.143 -5.587 35.777 1.00 98.19 850 MET A N 1
ATOM 6412 C CA . MET A 1 850 ? -8.251 -4.651 35.597 1.00 98.19 850 MET A CA 1
ATOM 6413 C C . MET A 1 850 ? -9.501 -5.102 36.356 1.00 98.19 850 MET A C 1
ATOM 6415 O O . MET A 1 850 ? -10.158 -4.277 36.989 1.00 98.19 850 MET A O 1
ATOM 6419 N N . PHE A 1 851 ? -9.797 -6.404 36.380 1.00 97.88 851 PHE A N 1
ATOM 6420 C CA . PHE A 1 851 ? -10.876 -6.958 37.193 1.00 97.88 851 PHE A CA 1
ATOM 6421 C C . PHE A 1 851 ? -10.711 -6.586 38.672 1.00 97.88 851 PHE A C 1
ATOM 6423 O O . PHE A 1 851 ? -11.661 -6.102 39.284 1.00 97.88 851 PHE A O 1
ATOM 6430 N N . ALA A 1 852 ? -9.515 -6.736 39.251 1.00 96.06 852 ALA A N 1
ATOM 6431 C CA . ALA A 1 852 ? -9.271 -6.364 40.645 1.00 96.06 852 ALA A CA 1
ATOM 6432 C C . ALA A 1 852 ? -9.487 -4.865 40.902 1.00 96.06 852 ALA A C 1
ATOM 6434 O O . ALA A 1 852 ? -10.170 -4.498 41.863 1.00 96.06 852 ALA A O 1
ATOM 6435 N N . LEU A 1 853 ? -8.961 -4.002 40.024 1.00 94.88 853 LEU A N 1
ATOM 6436 C CA . LEU A 1 853 ? -9.154 -2.554 40.110 1.00 94.88 853 LEU A CA 1
ATOM 6437 C C . LEU A 1 853 ? -10.642 -2.183 40.023 1.00 94.88 853 LEU A C 1
ATOM 6439 O O . LEU A 1 853 ? -11.182 -1.524 40.914 1.00 94.88 853 LEU A O 1
ATOM 6443 N N . ALA A 1 854 ? -11.332 -2.650 38.985 1.00 94.06 854 ALA A N 1
ATOM 6444 C CA . ALA A 1 854 ? -12.741 -2.357 38.764 1.00 94.06 854 ALA A CA 1
ATOM 6445 C C . ALA A 1 854 ? -13.637 -2.945 39.864 1.00 94.06 854 ALA A C 1
ATOM 6447 O O . ALA A 1 854 ? -14.629 -2.318 40.248 1.00 94.06 854 ALA A O 1
ATOM 6448 N N . ARG A 1 855 ? -13.287 -4.107 40.432 1.00 92.94 855 ARG A N 1
ATOM 6449 C CA . ARG A 1 855 ? -14.012 -4.734 41.549 1.00 92.94 855 ARG A CA 1
ATOM 6450 C C . ARG A 1 855 ? -13.896 -3.926 42.837 1.00 92.94 855 ARG A C 1
ATOM 6452 O O . ARG A 1 855 ? -14.888 -3.843 43.569 1.00 92.94 855 ARG A O 1
ATOM 6459 N N . ALA A 1 856 ? -12.729 -3.338 43.097 1.00 88.31 856 ALA A N 1
ATOM 6460 C CA . ALA A 1 856 ? -12.500 -2.468 44.248 1.00 88.31 856 ALA A CA 1
ATOM 6461 C C . ALA A 1 856 ? -13.237 -1.127 44.120 1.00 88.31 856 ALA A C 1
ATOM 6463 O O . ALA A 1 856 ? -13.703 -0.581 45.115 1.00 88.31 856 ALA A O 1
ATOM 6464 N N . ILE A 1 857 ? -13.374 -0.606 42.897 1.00 85.12 857 ILE A N 1
ATOM 6465 C CA . ILE A 1 857 ? -14.036 0.681 42.643 1.00 85.12 857 ILE A CA 1
ATOM 6466 C C . ILE A 1 857 ? -15.558 0.533 42.609 1.00 85.12 857 ILE A C 1
ATOM 6468 O O . ILE A 1 857 ? -16.269 1.270 43.285 1.00 85.12 857 ILE A O 1
ATOM 6472 N N . SER A 1 858 ? -16.068 -0.425 41.835 1.00 85.69 858 SER A N 1
ATOM 6473 C CA . SER A 1 858 ? -17.509 -0.580 41.596 1.00 85.69 858 SER A CA 1
ATOM 6474 C C . SER A 1 858 ? -18.234 -1.415 42.655 1.00 85.69 858 SER A C 1
ATOM 6476 O O . SER A 1 858 ? -19.463 -1.375 42.747 1.00 85.69 858 SER A O 1
ATOM 6478 N N . GLY A 1 859 ? -17.499 -2.234 43.416 1.00 86.75 859 GLY A N 1
ATOM 6479 C CA . GLY A 1 859 ? -18.083 -3.217 44.327 1.00 86.75 859 GLY A CA 1
ATOM 6480 C C . GLY A 1 859 ? -18.809 -4.378 43.627 1.00 86.75 859 GLY A C 1
ATOM 6481 O O . GLY A 1 859 ? -19.444 -5.181 44.308 1.00 86.75 859 GLY A O 1
ATOM 6482 N N . HIS A 1 860 ? -18.751 -4.482 42.292 1.00 90.19 860 HIS A N 1
ATOM 6483 C CA . HIS A 1 860 ? -19.628 -5.356 41.510 1.00 90.19 860 HIS A CA 1
ATOM 6484 C C . HIS A 1 860 ? -18.849 -6.293 40.575 1.00 90.19 860 HIS A C 1
ATOM 6486 O O . HIS A 1 860 ? -18.142 -5.850 39.674 1.00 90.19 860 HIS A O 1
ATOM 6492 N N . VAL A 1 861 ? -19.053 -7.607 40.723 1.00 93.31 861 VAL A N 1
ATOM 6493 C CA . VAL A 1 861 ? -18.321 -8.644 39.966 1.00 93.31 861 VAL A CA 1
ATOM 6494 C C . VAL A 1 861 ? -18.551 -8.545 38.458 1.00 93.31 861 VAL A C 1
ATOM 6496 O O . VAL A 1 861 ? -17.592 -8.501 37.704 1.00 93.31 861 VAL A O 1
ATOM 6499 N N . GLY A 1 862 ? -19.806 -8.461 38.001 1.00 94.00 862 GLY A N 1
ATOM 6500 C CA . GLY A 1 862 ? -20.097 -8.431 36.558 1.00 94.00 862 GLY A CA 1
ATOM 6501 C C . GLY A 1 862 ? -19.538 -7.205 35.821 1.00 94.00 862 GLY A C 1
ATOM 6502 O O . GLY A 1 862 ? -18.957 -7.357 34.755 1.00 94.00 862 GLY A O 1
ATOM 6503 N N . GLY A 1 863 ? -19.628 -6.004 36.406 1.00 94.56 863 GLY A N 1
ATOM 6504 C CA . GLY A 1 863 ? -18.980 -4.812 35.847 1.00 94.56 863 GLY A CA 1
ATOM 6505 C C . GLY A 1 863 ? -17.457 -4.907 35.837 1.00 94.56 863 GLY A C 1
ATOM 6506 O O . GLY A 1 863 ? -16.825 -4.487 34.874 1.00 94.56 863 GLY A O 1
ATOM 6507 N N . ALA A 1 864 ? -16.869 -5.516 36.870 1.00 96.19 864 ALA A N 1
ATOM 6508 C CA . ALA A 1 864 ? -15.437 -5.773 36.908 1.00 96.19 864 ALA A CA 1
ATOM 6509 C C . ALA A 1 864 ? -14.987 -6.777 35.834 1.00 96.19 864 ALA A C 1
ATOM 6511 O O . ALA A 1 864 ? -13.926 -6.586 35.248 1.00 96.19 864 ALA A O 1
ATOM 6512 N N . LEU A 1 865 ? -15.788 -7.812 35.544 1.00 98.19 865 LEU A N 1
ATOM 6513 C CA . LEU A 1 865 ? -15.516 -8.745 34.442 1.00 98.19 865 LEU A CA 1
ATOM 6514 C C . LEU A 1 865 ? -15.542 -8.021 33.095 1.00 98.19 865 LEU A C 1
ATOM 6516 O O . LEU A 1 865 ? -14.633 -8.208 32.297 1.00 98.19 865 LEU A O 1
ATOM 6520 N N . ILE A 1 866 ? -16.532 -7.152 32.867 1.00 98.25 866 ILE A N 1
ATOM 6521 C CA . ILE A 1 866 ? -16.625 -6.352 31.637 1.00 98.25 866 ILE A CA 1
ATOM 6522 C C . ILE A 1 866 ? -15.412 -5.426 31.494 1.00 98.25 866 ILE A C 1
ATOM 6524 O O . ILE A 1 866 ? -14.793 -5.421 30.438 1.00 98.25 866 ILE A O 1
ATOM 6528 N N . ALA A 1 867 ? -15.015 -4.709 32.551 1.00 98.12 867 ALA A N 1
ATOM 6529 C CA . ALA A 1 867 ? -13.789 -3.904 32.527 1.00 98.12 867 ALA A CA 1
ATOM 6530 C C . ALA A 1 867 ? -12.548 -4.758 32.214 1.00 98.12 867 ALA A C 1
ATOM 6532 O O . ALA A 1 867 ? -11.710 -4.355 31.412 1.00 98.12 867 ALA A O 1
ATOM 6533 N N . GLY A 1 868 ? -12.455 -5.950 32.816 1.00 98.31 868 GLY A N 1
ATOM 6534 C CA . GLY A 1 868 ? -11.397 -6.921 32.544 1.00 98.31 868 GLY A CA 1
ATOM 6535 C C . GLY A 1 868 ? -11.333 -7.331 31.072 1.00 98.31 868 GLY A C 1
ATOM 6536 O O . GLY A 1 868 ? -10.256 -7.289 30.489 1.00 98.31 868 GLY A O 1
ATOM 6537 N N . LEU A 1 869 ? -12.473 -7.660 30.457 1.00 98.31 869 LEU A N 1
ATOM 6538 C CA . LEU A 1 869 ? -12.553 -8.017 29.036 1.00 98.31 869 LEU A CA 1
ATOM 6539 C C . LEU A 1 869 ? -12.176 -6.841 28.125 1.00 98.31 869 LEU A C 1
ATOM 6541 O O . LEU A 1 869 ? -11.379 -7.022 27.212 1.00 98.31 869 LEU A O 1
ATOM 6545 N N . VAL A 1 870 ? -12.694 -5.638 28.401 1.00 98.12 870 VAL A N 1
ATOM 6546 C CA . VAL A 1 870 ? -12.388 -4.436 27.605 1.00 98.12 870 VAL A CA 1
ATOM 6547 C C . VAL A 1 870 ? -10.896 -4.100 27.648 1.00 98.12 870 VAL A C 1
ATOM 6549 O O . VAL A 1 870 ? -10.333 -3.734 26.627 1.00 98.12 870 VAL A O 1
ATOM 6552 N N . PHE A 1 871 ? -10.239 -4.226 28.806 1.00 98.12 871 PHE A N 1
ATOM 6553 C CA . PHE A 1 871 ? -8.809 -3.921 28.923 1.00 98.12 871 PHE A CA 1
ATOM 6554 C C . PHE A 1 871 ? -7.903 -5.040 28.396 1.00 98.12 871 PHE A C 1
ATOM 6556 O O . PHE A 1 871 ? -6.849 -4.765 27.822 1.00 98.12 871 PHE A O 1
ATOM 6563 N N . ALA A 1 872 ? -8.288 -6.306 28.596 1.00 97.56 872 ALA A N 1
ATOM 6564 C CA . ALA A 1 872 ? -7.538 -7.440 28.063 1.00 97.56 872 ALA A CA 1
ATOM 6565 C C . ALA A 1 872 ? -7.505 -7.400 26.534 1.00 97.56 872 ALA A C 1
ATOM 6567 O O . ALA A 1 872 ? -6.448 -7.599 25.954 1.00 97.56 872 ALA A O 1
ATOM 6568 N N . PHE A 1 873 ? -8.636 -7.090 25.902 1.00 96.75 873 PHE A N 1
ATOM 6569 C CA . PHE A 1 873 ? -8.814 -7.149 24.453 1.00 96.75 873 PHE A CA 1
ATOM 6570 C C . PHE A 1 873 ? -9.046 -5.761 23.841 1.00 96.75 873 PHE A C 1
ATOM 6572 O O . PHE A 1 873 ? -9.816 -5.621 22.898 1.00 96.75 873 PHE A O 1
ATOM 6579 N N . ASP A 1 874 ? -8.419 -4.715 24.389 1.00 95.19 874 ASP A N 1
ATOM 6580 C CA . ASP A 1 874 ? -8.471 -3.373 23.793 1.00 95.19 874 ASP A CA 1
ATOM 6581 C C . ASP A 1 874 ? -7.910 -3.442 22.359 1.00 95.19 874 ASP A C 1
ATOM 6583 O O . ASP A 1 874 ? -6.783 -3.917 22.191 1.00 95.19 874 ASP A O 1
ATOM 6587 N N . PRO A 1 875 ? -8.627 -2.952 21.327 1.00 92.75 875 PRO A N 1
ATOM 6588 C CA . PRO A 1 875 ? -8.127 -2.915 19.953 1.00 92.75 875 PRO A CA 1
ATOM 6589 C C . PRO A 1 875 ? -6.721 -2.331 19.790 1.00 92.75 875 PRO A C 1
ATOM 6591 O O . PRO A 1 875 ? -5.981 -2.775 18.915 1.00 92.75 875 PRO A O 1
ATOM 6594 N N . PHE A 1 876 ? -6.317 -1.400 20.664 1.00 92.75 876 PHE A N 1
ATOM 6595 C CA . PHE A 1 876 ? -4.952 -0.866 20.679 1.00 92.75 876 PHE A CA 1
ATOM 6596 C C . PHE A 1 876 ? -3.886 -1.961 20.857 1.00 92.75 876 PHE A C 1
ATOM 6598 O O . PHE A 1 876 ? -2.838 -1.899 20.218 1.00 92.75 876 PHE A O 1
ATOM 6605 N N . ARG A 1 877 ? -4.158 -2.973 21.689 1.00 93.31 877 ARG A N 1
ATOM 6606 C CA . ARG A 1 877 ? -3.265 -4.119 21.917 1.00 93.31 877 ARG A CA 1
ATOM 6607 C C . ARG A 1 877 ? -3.161 -5.001 20.683 1.00 93.31 877 ARG A C 1
ATOM 6609 O O . ARG A 1 877 ? -2.081 -5.413 20.298 1.00 93.31 877 ARG A O 1
ATOM 6616 N N . PHE A 1 878 ? -4.263 -5.214 19.966 1.00 91.44 878 PHE A N 1
ATOM 6617 C CA . PHE A 1 878 ? -4.206 -5.958 18.705 1.00 91.44 878 PHE A CA 1
ATOM 6618 C C . PHE A 1 878 ? -3.437 -5.204 17.614 1.00 91.44 878 PHE A C 1
ATOM 6620 O O . PHE A 1 878 ? -2.669 -5.826 16.886 1.00 91.44 878 PHE A O 1
ATOM 6627 N N . SER A 1 879 ? -3.560 -3.876 17.530 1.00 89.31 879 SER A N 1
ATOM 6628 C CA . SER A 1 879 ? -2.719 -3.075 16.623 1.00 89.31 879 SER A CA 1
ATOM 6629 C C . SER A 1 879 ? -1.226 -3.168 16.957 1.00 89.31 879 SER A C 1
ATOM 6631 O O . SER A 1 879 ? -0.396 -3.037 16.065 1.00 89.31 879 SER A O 1
ATOM 6633 N N . HIS A 1 880 ? -0.887 -3.437 18.221 1.00 91.69 880 HIS A N 1
ATOM 6634 C CA . HIS A 1 880 ? 0.485 -3.567 18.713 1.00 91.69 880 HIS A CA 1
ATOM 6635 C C . HIS A 1 880 ? 0.830 -5.001 19.127 1.00 91.69 880 HIS A C 1
ATOM 6637 O O . HIS A 1 880 ? 1.758 -5.201 19.901 1.00 91.69 880 HIS A O 1
ATOM 6643 N N . TYR A 1 881 ? 0.141 -6.001 18.571 1.00 91.81 881 TYR A N 1
ATOM 6644 C CA . TYR A 1 881 ? 0.285 -7.406 18.970 1.00 91.81 881 TYR A CA 1
ATOM 6645 C C . TYR A 1 881 ? 1.726 -7.925 18.844 1.00 91.81 881 TYR A C 1
ATOM 6647 O O . TYR A 1 881 ? 2.118 -8.853 19.538 1.00 91.81 881 TYR A O 1
ATOM 6655 N N . SER A 1 882 ? 2.523 -7.314 17.966 1.00 89.94 882 SER A N 1
ATOM 6656 C CA . SER A 1 882 ? 3.934 -7.637 17.737 1.00 89.94 882 SER A CA 1
ATOM 6657 C C . SER A 1 882 ? 4.887 -7.045 18.797 1.00 89.94 882 SER A C 1
ATOM 6659 O O . SER A 1 882 ? 6.012 -7.520 18.955 1.00 89.94 882 SER A O 1
ATOM 6661 N N . HIS A 1 883 ? 4.432 -6.052 19.571 1.00 91.62 883 HIS A N 1
ATOM 6662 C CA . HIS A 1 883 ? 5.212 -5.300 20.559 1.00 91.62 883 HIS A CA 1
ATOM 6663 C C . HIS A 1 883 ? 5.011 -5.856 21.974 1.00 91.62 883 HIS A C 1
ATOM 6665 O O . HIS A 1 883 ? 4.200 -5.351 22.758 1.00 91.62 883 HIS A O 1
ATOM 6671 N N . LEU A 1 884 ? 5.781 -6.880 22.341 1.00 95.00 884 LEU A N 1
ATOM 6672 C CA . LEU A 1 884 ? 5.632 -7.541 23.640 1.00 95.00 884 LEU A CA 1
ATOM 6673 C C . LEU A 1 884 ? 5.794 -6.568 24.830 1.00 95.00 884 LEU A C 1
ATOM 6675 O O . LEU A 1 884 ? 5.128 -6.738 25.852 1.00 95.00 884 LEU A O 1
ATOM 6679 N N . GLU A 1 885 ? 6.618 -5.521 24.713 1.00 93.62 885 GLU A N 1
ATOM 6680 C CA . GLU A 1 885 ? 6.757 -4.514 25.772 1.00 93.62 885 GLU A CA 1
ATOM 6681 C C . GLU A 1 885 ? 5.459 -3.738 26.058 1.00 93.62 885 GLU A C 1
ATOM 6683 O O . GLU A 1 885 ? 5.174 -3.412 27.213 1.00 93.62 885 GLU A O 1
ATOM 6688 N N . LEU A 1 886 ? 4.638 -3.477 25.034 1.00 94.38 886 LEU A N 1
ATOM 6689 C CA . LEU A 1 886 ? 3.371 -2.751 25.183 1.00 94.38 886 LEU A CA 1
ATOM 6690 C C . LEU A 1 886 ? 2.264 -3.653 25.745 1.00 94.38 886 LEU A C 1
ATOM 6692 O O . LEU A 1 886 ? 1.356 -3.183 26.437 1.00 94.38 886 LEU A O 1
ATOM 6696 N N . GLU A 1 887 ? 2.381 -4.959 25.521 1.00 95.44 887 GLU A N 1
ATOM 6697 C CA . GLU A 1 887 ? 1.457 -5.967 26.033 1.00 95.44 887 GLU A CA 1
ATOM 6698 C C . GLU A 1 887 ? 1.600 -6.187 27.550 1.00 95.44 887 GLU A C 1
ATOM 6700 O O . GLU A 1 887 ? 0.623 -6.500 28.243 1.00 95.44 887 GLU A O 1
ATOM 6705 N N . PHE A 1 888 ? 2.779 -5.907 28.118 1.00 96.19 888 PHE A N 1
ATOM 6706 C CA . PHE A 1 888 ? 3.057 -5.944 29.562 1.00 96.19 888 PHE A CA 1
ATOM 6707 C C . PHE A 1 888 ? 2.497 -4.719 30.313 1.00 96.19 888 PHE A C 1
ATOM 6709 O O . PHE A 1 888 ? 3.184 -4.017 31.054 1.00 96.19 888 PHE A O 1
ATOM 6716 N N . SER A 1 889 ? 1.201 -4.471 30.137 1.00 95.56 889 SER A N 1
ATOM 6717 C CA . SER A 1 889 ? 0.444 -3.334 30.681 1.00 95.56 889 SER A CA 1
ATOM 6718 C C . SER A 1 889 ? -0.304 -3.644 31.989 1.00 95.56 889 SER A C 1
ATOM 6720 O O . SER A 1 889 ? -0.920 -2.768 32.602 1.00 95.56 889 SER A O 1
ATOM 6722 N N . PHE A 1 890 ? -0.264 -4.899 32.443 1.00 96.31 890 PHE A N 1
ATOM 6723 C CA . PHE A 1 890 ? -1.059 -5.411 33.564 1.00 96.31 890 PHE A CA 1
ATOM 6724 C C . PHE A 1 890 ? -0.589 -4.951 34.952 1.00 96.31 890 PHE A C 1
ATOM 6726 O O . PHE A 1 890 ? -1.311 -5.125 35.936 1.00 96.31 890 PHE A O 1
ATOM 6733 N N . TRP A 1 891 ? 0.576 -4.308 35.053 1.00 97.00 891 TRP A N 1
ATOM 6734 C CA . TRP A 1 891 ? 1.014 -3.671 36.295 1.00 97.00 891 TRP A CA 1
ATOM 6735 C C . TRP A 1 891 ? 0.259 -2.364 36.566 1.00 97.00 891 TRP A C 1
ATOM 6737 O O . TRP A 1 891 ? 0.008 -2.034 37.728 1.00 97.00 891 TRP A O 1
ATOM 6747 N N . MET A 1 892 ? -0.168 -1.650 35.515 1.00 97.56 892 MET A N 1
ATOM 6748 C CA . MET A 1 892 ? -0.847 -0.353 35.639 1.00 97.56 892 MET A CA 1
ATOM 6749 C C . MET A 1 892 ? -2.155 -0.417 36.446 1.00 97.56 892 MET A C 1
ATOM 6751 O O . MET A 1 892 ? -2.293 0.363 37.396 1.00 97.56 892 MET A O 1
ATOM 6755 N N . PRO A 1 893 ? -3.108 -1.341 36.175 1.00 97.38 893 PRO A N 1
ATOM 6756 C CA . PRO A 1 893 ? -4.327 -1.417 36.974 1.00 97.38 893 PRO A CA 1
ATOM 6757 C C . PRO A 1 893 ? -4.055 -1.746 38.450 1.00 97.38 893 PRO A C 1
ATOM 6759 O O . PRO A 1 893 ? -4.692 -1.179 39.341 1.00 97.38 893 PRO A O 1
ATOM 6762 N N . LEU A 1 894 ? -3.086 -2.629 38.730 1.00 96.06 894 LEU A N 1
ATOM 6763 C CA . LEU A 1 894 ? -2.716 -3.004 40.099 1.00 96.06 894 LEU A CA 1
ATOM 6764 C C . LEU A 1 894 ? -2.055 -1.840 40.848 1.00 96.06 894 LEU A C 1
ATOM 6766 O O . LEU A 1 894 ? -2.347 -1.616 42.025 1.00 96.06 894 LEU A O 1
ATOM 6770 N N . ALA A 1 895 ? -1.194 -1.075 40.175 1.00 96.19 895 ALA A N 1
ATOM 6771 C CA . ALA A 1 895 ? -0.569 0.113 40.742 1.00 96.19 895 ALA A CA 1
ATOM 6772 C C . ALA A 1 895 ? -1.620 1.182 41.071 1.00 96.19 895 ALA A C 1
ATOM 6774 O O . ALA A 1 895 ? -1.636 1.705 42.187 1.00 96.19 895 ALA A O 1
ATOM 6775 N N . ALA A 1 896 ? -2.548 1.449 40.143 1.00 95.25 896 ALA A N 1
ATOM 6776 C CA . ALA A 1 896 ? -3.658 2.372 40.367 1.00 95.25 896 ALA A CA 1
ATOM 6777 C C . ALA A 1 896 ? -4.522 1.930 41.560 1.00 95.25 896 ALA A C 1
ATOM 6779 O O . ALA A 1 896 ? -4.840 2.745 42.427 1.00 95.25 896 ALA A O 1
ATOM 6780 N N . LEU A 1 897 ? -4.834 0.632 41.662 1.00 93.62 897 LEU A N 1
ATOM 6781 C CA . LEU A 1 897 ? -5.563 0.057 42.794 1.00 93.62 897 LEU A CA 1
ATOM 6782 C C . LEU A 1 897 ? -4.845 0.329 44.122 1.00 93.62 897 LEU A C 1
ATOM 6784 O O . LEU A 1 897 ? -5.465 0.797 45.080 1.00 93.62 897 LEU A O 1
ATOM 6788 N N . CYS A 1 898 ? -3.542 0.056 44.178 1.00 93.25 898 CYS A N 1
ATOM 6789 C CA . CYS A 1 898 ? -2.742 0.222 45.386 1.00 93.25 898 CYS A CA 1
ATOM 6790 C C . CYS A 1 898 ? -2.607 1.697 45.791 1.00 93.25 898 CYS A C 1
ATOM 6792 O O . CYS A 1 898 ? -2.795 2.018 46.963 1.00 93.25 898 CYS A O 1
ATOM 6794 N N . VAL A 1 899 ? -2.393 2.612 44.838 1.00 92.88 899 VAL A N 1
ATOM 6795 C CA . VAL A 1 899 ? -2.362 4.062 45.106 1.00 92.88 899 VAL A CA 1
ATOM 6796 C C . VAL A 1 899 ? -3.699 4.558 45.647 1.00 92.88 899 VAL A C 1
ATOM 6798 O O . VAL A 1 899 ? -3.739 5.282 46.645 1.00 92.88 899 VAL A O 1
ATOM 6801 N N . LEU A 1 900 ? -4.807 4.151 45.028 1.00 90.12 900 LEU A N 1
ATOM 6802 C CA . LEU A 1 900 ? -6.146 4.522 45.479 1.00 90.12 900 LEU A CA 1
ATOM 6803 C C . LEU A 1 900 ? -6.436 3.974 46.885 1.00 90.12 900 LEU A C 1
ATOM 6805 O O . LEU A 1 900 ? -6.975 4.703 47.724 1.00 90.12 900 LEU A O 1
ATOM 6809 N N . ARG A 1 901 ? -6.001 2.741 47.181 1.00 88.56 901 ARG A N 1
ATOM 6810 C CA . ARG A 1 901 ? -6.075 2.144 48.521 1.00 88.56 901 ARG A CA 1
ATOM 6811 C C . ARG A 1 901 ? -5.262 2.946 49.530 1.00 88.56 901 ARG A C 1
ATOM 6813 O O . ARG A 1 901 ? -5.795 3.307 50.574 1.00 88.56 901 ARG A O 1
ATOM 6820 N N . THR A 1 902 ? -4.015 3.290 49.219 1.00 89.75 902 THR A N 1
ATOM 6821 C CA . THR A 1 902 ? -3.158 4.114 50.084 1.00 89.75 902 THR A CA 1
ATOM 6822 C C . THR A 1 902 ? -3.778 5.479 50.365 1.00 89.75 902 THR A C 1
ATOM 6824 O O . THR A 1 902 ? -3.791 5.918 51.514 1.00 89.75 902 THR A O 1
ATOM 6827 N N . LEU A 1 903 ? -4.354 6.136 49.355 1.00 87.25 903 LEU A N 1
ATOM 6828 C CA . LEU A 1 903 ? -5.056 7.412 49.522 1.00 87.25 903 LEU A CA 1
ATOM 6829 C C . LEU A 1 903 ? -6.278 7.305 50.441 1.00 87.25 903 LEU A C 1
ATOM 6831 O O . LEU A 1 903 ? -6.624 8.275 51.121 1.00 87.25 903 LEU A O 1
ATOM 6835 N N . ALA A 1 904 ? -6.952 6.156 50.439 1.00 81.94 904 ALA A N 1
ATOM 6836 C CA . ALA A 1 904 ? -8.136 5.916 51.251 1.00 81.94 904 ALA A CA 1
ATOM 6837 C C . ALA A 1 904 ? -7.808 5.488 52.689 1.00 81.94 904 ALA A C 1
ATOM 6839 O O . ALA A 1 904 ? -8.432 5.991 53.620 1.00 81.94 904 ALA A O 1
ATOM 6840 N N . THR A 1 905 ? -6.835 4.594 52.885 1.00 84.38 905 THR A N 1
ATOM 6841 C CA . THR A 1 905 ? -6.589 3.933 54.180 1.00 84.38 905 THR A CA 1
ATOM 6842 C C . THR A 1 905 ? -5.298 4.371 54.873 1.00 84.38 905 THR A C 1
ATOM 6844 O O . THR A 1 905 ? -5.159 4.187 56.081 1.00 84.38 905 THR A O 1
ATOM 6847 N N . GLY A 1 906 ? -4.341 4.957 54.146 1.00 84.94 906 GLY A N 1
ATOM 6848 C CA . GLY A 1 906 ? -2.985 5.207 54.646 1.00 84.94 906 GLY A CA 1
ATOM 6849 C C . GLY A 1 906 ? -2.142 3.937 54.826 1.00 84.94 906 GLY A C 1
ATOM 6850 O O . GLY A 1 906 ? -1.133 3.976 55.529 1.00 84.94 906 GLY A O 1
ATOM 6851 N N . ASP A 1 907 ? -2.554 2.817 54.224 1.00 86.69 907 ASP A N 1
ATOM 6852 C CA . ASP A 1 907 ? -1.851 1.533 54.273 1.00 86.69 907 ASP A CA 1
ATOM 6853 C C . ASP A 1 907 ? -0.443 1.648 53.658 1.00 86.69 907 ASP A C 1
ATOM 6855 O O . ASP A 1 907 ? -0.278 1.933 52.466 1.00 86.69 907 ASP A O 1
ATOM 6859 N N . ARG A 1 908 ? 0.578 1.430 54.500 1.00 88.81 908 ARG A N 1
ATOM 6860 C CA . ARG A 1 908 ? 1.996 1.487 54.116 1.00 88.81 908 ARG A CA 1
ATOM 6861 C C . ARG A 1 908 ? 2.366 0.358 53.159 1.00 88.81 908 ARG A C 1
ATOM 6863 O O . ARG A 1 908 ? 3.112 0.607 52.218 1.00 88.81 908 ARG A O 1
ATOM 6870 N N . GLY A 1 909 ? 1.825 -0.843 53.369 1.00 89.56 909 GLY A N 1
ATOM 6871 C CA . GLY A 1 909 ? 2.085 -1.998 52.510 1.00 89.56 909 GLY A CA 1
ATOM 6872 C C . GLY A 1 909 ? 1.543 -1.771 51.102 1.00 89.56 909 GLY A C 1
ATOM 6873 O O . GLY A 1 909 ? 2.248 -2.011 50.127 1.00 89.56 909 GLY A O 1
ATOM 6874 N N . ALA A 1 910 ? 0.340 -1.198 50.995 1.00 89.56 910 ALA A N 1
ATOM 6875 C CA . ALA A 1 910 ? -0.224 -0.793 49.707 1.00 89.56 910 ALA A CA 1
ATOM 6876 C C . ALA A 1 910 ? 0.630 0.277 48.999 1.00 89.56 910 ALA A C 1
ATOM 6878 O O . ALA A 1 910 ? 0.793 0.213 47.786 1.00 89.56 910 ALA A O 1
ATOM 6879 N N . GLY A 1 911 ? 1.225 1.220 49.740 1.00 90.75 911 GLY A N 1
ATOM 6880 C CA . GLY A 1 911 ? 2.104 2.240 49.155 1.00 90.75 911 GLY A CA 1
ATOM 6881 C C . GLY A 1 911 ? 3.418 1.658 48.628 1.00 90.75 911 GLY A C 1
ATOM 6882 O O . GLY A 1 911 ? 3.813 1.949 47.506 1.00 90.75 911 GLY A O 1
ATOM 6883 N N . VAL A 1 912 ? 4.068 0.778 49.394 1.00 92.94 912 VAL A N 1
ATOM 6884 C CA . VAL A 1 912 ? 5.281 0.076 48.935 1.00 92.94 912 VAL A CA 1
ATOM 6885 C C . VAL A 1 912 ? 4.980 -0.765 47.693 1.00 92.94 912 VAL A C 1
ATOM 6887 O O . VAL A 1 912 ? 5.708 -0.686 46.706 1.00 92.94 912 VAL A O 1
ATOM 6890 N N . LEU A 1 913 ? 3.870 -1.510 47.706 1.00 94.25 913 LEU A N 1
ATOM 6891 C CA . LEU A 1 913 ? 3.447 -2.322 46.567 1.00 94.25 913 LEU A CA 1
ATOM 6892 C C . LEU A 1 913 ? 3.122 -1.462 45.336 1.00 94.25 913 LEU A C 1
ATOM 6894 O O . LEU A 1 913 ? 3.515 -1.821 44.233 1.00 94.25 913 LEU A O 1
ATOM 6898 N N . ALA A 1 914 ? 2.468 -0.309 45.505 1.00 94.00 914 ALA A N 1
ATOM 6899 C CA . ALA A 1 914 ? 2.241 0.639 44.415 1.00 94.00 914 ALA A CA 1
ATOM 6900 C C . ALA A 1 914 ? 3.557 1.119 43.784 1.00 94.00 914 ALA A C 1
ATOM 6902 O O . ALA A 1 914 ? 3.674 1.113 42.561 1.00 94.00 914 ALA A O 1
ATOM 6903 N N . GLY A 1 915 ? 4.550 1.492 44.601 1.00 93.62 915 GLY A N 1
ATOM 6904 C CA . GLY A 1 915 ? 5.878 1.881 44.116 1.00 93.62 915 GLY A CA 1
ATOM 6905 C C . GLY A 1 915 ? 6.559 0.758 43.335 1.00 93.62 915 GLY A C 1
ATOM 6906 O O . GLY A 1 915 ? 7.045 0.990 42.231 1.00 93.62 915 GLY A O 1
ATOM 6907 N N . ALA A 1 916 ? 6.514 -0.469 43.863 1.00 95.44 916 ALA A N 1
ATOM 6908 C CA . ALA A 1 916 ? 7.044 -1.647 43.183 1.00 95.44 916 ALA A CA 1
ATOM 6909 C C . ALA A 1 916 ? 6.341 -1.905 41.840 1.00 95.44 916 ALA A C 1
ATOM 6911 O O . ALA A 1 916 ? 7.007 -2.138 40.843 1.00 95.44 916 ALA A O 1
ATOM 6912 N N . LEU A 1 917 ? 5.013 -1.808 41.771 1.00 96.62 917 LEU A N 1
ATOM 6913 C CA . LEU A 1 917 ? 4.259 -2.030 40.531 1.00 96.62 917 LEU A CA 1
ATOM 6914 C C . LEU A 1 917 ? 4.523 -0.945 39.473 1.00 96.62 917 LEU A C 1
ATOM 6916 O O . LEU A 1 917 ? 4.615 -1.264 38.291 1.00 96.62 917 LEU A O 1
ATOM 6920 N N . VAL A 1 918 ? 4.693 0.319 39.879 1.00 95.31 918 VAL A N 1
ATOM 6921 C CA . VAL A 1 918 ? 5.129 1.399 38.970 1.00 95.31 918 VAL A CA 1
ATOM 6922 C C . VAL A 1 918 ? 6.532 1.113 38.430 1.00 95.31 918 VAL A C 1
ATOM 6924 O O . VAL A 1 918 ? 6.765 1.249 37.230 1.00 95.31 918 VAL A O 1
ATOM 6927 N N . ALA A 1 919 ? 7.449 0.664 39.291 1.00 94.81 919 ALA A N 1
ATOM 6928 C CA . ALA A 1 919 ? 8.790 0.254 38.886 1.00 94.81 919 ALA A CA 1
ATOM 6929 C C . ALA A 1 919 ? 8.764 -0.936 37.911 1.00 94.81 919 ALA A C 1
ATOM 6931 O O . ALA A 1 919 ? 9.417 -0.885 36.872 1.00 94.81 919 ALA A O 1
ATOM 6932 N N . LEU A 1 920 ? 7.963 -1.969 38.191 1.00 95.81 920 LEU A N 1
ATOM 6933 C CA . LEU A 1 920 ? 7.795 -3.130 37.310 1.00 95.81 920 LEU A CA 1
ATOM 6934 C C . LEU A 1 920 ? 7.205 -2.736 35.950 1.00 95.81 920 LEU A C 1
ATOM 6936 O O . LEU A 1 920 ? 7.647 -3.262 34.929 1.00 95.81 920 LEU A O 1
ATOM 6940 N N . GLN A 1 921 ? 6.271 -1.777 35.907 1.00 95.69 921 GLN A N 1
ATOM 6941 C CA . GLN A 1 921 ? 5.767 -1.246 34.640 1.00 95.69 921 GLN A CA 1
ATOM 6942 C C . GLN A 1 921 ? 6.879 -0.564 33.837 1.00 95.69 921 GLN A C 1
ATOM 6944 O O . GLN A 1 921 ? 7.008 -0.844 32.650 1.00 95.69 921 GLN A O 1
ATOM 6949 N N . GLY A 1 922 ? 7.696 0.283 34.475 1.00 92.94 922 GLY A N 1
ATOM 6950 C CA . GLY A 1 922 ? 8.818 0.963 33.815 1.00 92.94 922 GLY A CA 1
ATOM 6951 C C . GLY A 1 922 ? 9.927 0.021 33.346 1.00 92.94 922 GLY A C 1
ATOM 6952 O O . GLY A 1 922 ? 10.529 0.266 32.308 1.00 92.94 922 GLY A O 1
ATOM 6953 N N . LEU A 1 923 ? 10.163 -1.077 34.068 1.00 93.69 923 LEU A N 1
ATOM 6954 C CA . LEU A 1 923 ? 11.099 -2.134 33.663 1.00 93.69 923 LEU A CA 1
ATOM 6955 C C . LEU A 1 923 ? 10.531 -3.062 32.576 1.00 93.69 923 LEU A C 1
ATOM 6957 O O . LEU A 1 923 ? 11.297 -3.794 31.950 1.00 93.69 923 LEU A O 1
ATOM 6961 N N . SER A 1 924 ? 9.209 -3.063 32.379 1.00 94.56 924 SER A N 1
ATOM 6962 C CA . SER A 1 924 ? 8.552 -3.804 31.295 1.00 94.56 924 SER A CA 1
ATOM 6963 C C . SER A 1 924 ? 8.500 -3.001 30.005 1.00 94.56 924 SER A C 1
ATOM 6965 O O . SER A 1 924 ? 8.807 -3.539 28.948 1.00 94.56 924 SER A O 1
ATOM 6967 N N . SER A 1 925 ? 8.115 -1.728 30.118 1.00 93.94 925 SER A N 1
ATOM 6968 C CA . SER A 1 925 ? 8.174 -0.751 29.042 1.00 93.94 925 SER A CA 1
ATOM 6969 C C . SER A 1 925 ? 8.438 0.640 29.601 1.00 93.94 925 SER A C 1
ATOM 6971 O O . SER A 1 925 ? 7.672 1.164 30.418 1.00 93.94 925 SER A O 1
ATOM 6973 N N . LEU A 1 926 ? 9.486 1.277 29.091 1.00 89.62 926 LEU A N 1
ATOM 6974 C CA . LEU A 1 926 ? 9.840 2.649 29.433 1.00 89.62 926 LEU A CA 1
ATOM 6975 C C . LEU A 1 926 ? 8.764 3.645 29.004 1.00 89.62 926 LEU A C 1
ATOM 6977 O O . LEU A 1 926 ? 8.442 4.558 29.769 1.00 89.62 926 LEU A O 1
ATOM 6981 N N . TYR A 1 927 ? 8.176 3.443 27.819 1.00 89.25 927 TYR A N 1
ATOM 6982 C CA . TYR A 1 927 ? 7.072 4.266 27.316 1.00 89.25 927 TYR A CA 1
ATOM 6983 C C . TYR A 1 927 ? 5.893 4.235 28.287 1.00 89.25 927 TYR A C 1
ATOM 6985 O O . TYR A 1 927 ? 5.491 5.270 28.827 1.00 89.25 927 TYR A O 1
ATOM 6993 N N . LEU A 1 928 ? 5.358 3.039 28.550 1.00 93.50 928 LEU A N 1
ATOM 6994 C CA . LEU A 1 928 ? 4.181 2.903 29.403 1.00 93.50 928 LEU A CA 1
ATOM 6995 C C . LEU A 1 928 ? 4.483 3.284 30.851 1.00 93.50 928 LEU A C 1
ATOM 6997 O O . LEU A 1 928 ? 3.636 3.901 31.487 1.00 93.50 928 LEU A O 1
ATOM 7001 N N . GLY A 1 929 ? 5.682 3.001 31.365 1.00 92.88 929 GLY A N 1
ATOM 7002 C CA . GLY A 1 929 ? 6.094 3.419 32.704 1.00 92.88 929 GLY A CA 1
ATOM 7003 C C . GLY A 1 929 ? 6.065 4.937 32.888 1.00 92.88 929 GLY A C 1
ATOM 7004 O O . GLY A 1 929 ? 5.436 5.434 33.828 1.00 92.88 929 GLY A O 1
ATOM 7005 N N . ALA A 1 930 ? 6.692 5.684 31.972 1.00 90.38 930 ALA A N 1
ATOM 7006 C CA . ALA A 1 930 ? 6.732 7.144 32.028 1.00 90.38 930 ALA A CA 1
ATOM 7007 C C . ALA A 1 930 ? 5.335 7.765 31.851 1.00 90.38 930 ALA A C 1
ATOM 7009 O O . ALA A 1 930 ? 4.931 8.640 32.623 1.00 90.38 930 ALA A O 1
ATOM 7010 N N . TYR A 1 931 ? 4.571 7.287 30.865 1.00 94.31 931 TYR A N 1
ATOM 7011 C CA . TYR A 1 931 ? 3.237 7.811 30.559 1.00 94.31 931 TYR A CA 1
ATOM 7012 C C . TYR A 1 931 ? 2.236 7.491 31.674 1.00 94.31 931 TYR A C 1
ATOM 7014 O O . TYR A 1 931 ? 1.445 8.349 32.084 1.00 94.31 931 TYR A O 1
ATOM 7022 N N . PHE A 1 932 ? 2.311 6.285 32.238 1.00 96.00 932 PHE A N 1
ATOM 7023 C CA . PHE A 1 932 ? 1.463 5.877 33.347 1.00 96.00 932 PHE A CA 1
ATOM 7024 C C . PHE A 1 932 ? 1.744 6.685 34.614 1.00 96.00 932 PHE A C 1
ATOM 7026 O O . PHE A 1 932 ? 0.788 7.158 35.228 1.00 96.00 932 PHE A O 1
ATOM 7033 N N . ALA A 1 933 ? 3.011 6.911 34.983 1.00 92.25 933 ALA A N 1
ATOM 7034 C CA . ALA A 1 933 ? 3.374 7.688 36.173 1.00 92.25 933 ALA A CA 1
ATOM 7035 C C . ALA A 1 933 ? 2.789 9.117 36.150 1.00 92.25 933 ALA A C 1
ATOM 7037 O O . ALA A 1 933 ? 2.290 9.618 37.167 1.00 92.25 933 ALA A O 1
ATOM 7038 N N . LEU A 1 934 ? 2.768 9.753 34.973 1.00 91.38 934 LEU A N 1
ATOM 7039 C CA . LEU A 1 934 ? 2.107 11.044 34.771 1.00 91.38 934 LEU A CA 1
ATOM 7040 C C . LEU A 1 934 ? 0.591 10.944 34.951 1.00 91.38 934 LEU A C 1
ATOM 7042 O O . LEU A 1 934 ? 0.004 11.715 35.713 1.00 91.38 934 LEU A O 1
ATOM 7046 N N . SER A 1 935 ? -0.046 9.966 34.304 1.00 94.56 935 SER A N 1
ATOM 7047 C CA . SER A 1 935 ? -1.494 9.761 34.428 1.00 94.56 935 SER A CA 1
ATOM 7048 C C . SER A 1 935 ? -1.919 9.445 35.866 1.00 94.56 935 SER A C 1
ATOM 7050 O O . SER A 1 935 ? -2.973 9.884 36.321 1.00 94.56 935 SER A O 1
ATOM 7052 N N . LEU A 1 936 ? -1.068 8.744 36.618 1.00 94.19 936 LEU A N 1
ATOM 7053 C CA . LEU A 1 936 ? -1.297 8.396 38.011 1.00 94.19 936 LEU A CA 1
ATOM 7054 C C . LEU A 1 936 ? -1.259 9.648 38.889 1.00 94.19 936 LEU A C 1
ATOM 7056 O O . LEU A 1 936 ? -2.090 9.798 39.781 1.00 94.19 936 LEU A O 1
ATOM 7060 N N . THR A 1 937 ? -0.365 10.593 38.593 1.00 91.56 937 THR A N 1
ATOM 7061 C CA . THR A 1 937 ? -0.339 11.905 39.257 1.00 91.56 937 THR A CA 1
ATOM 7062 C C . THR A 1 937 ? -1.651 12.660 39.036 1.00 91.56 937 THR A C 1
ATOM 7064 O O . THR A 1 937 ? -2.223 13.188 39.992 1.00 91.56 937 THR A O 1
ATOM 7067 N N . VAL A 1 938 ? -2.178 12.644 37.808 1.00 91.88 938 VAL A N 1
ATOM 7068 C CA . VAL A 1 938 ? -3.484 13.236 37.475 1.00 91.88 938 VAL A CA 1
ATOM 7069 C C . VAL A 1 938 ? -4.606 12.530 38.238 1.00 91.88 938 VAL A C 1
ATOM 7071 O O . VAL A 1 938 ? -5.417 13.197 38.877 1.00 91.88 938 VAL A O 1
ATOM 7074 N N . LEU A 1 939 ? -4.617 11.194 38.266 1.00 92.00 939 LEU A N 1
ATOM 7075 C CA . LEU A 1 939 ? -5.596 10.406 39.019 1.00 92.00 939 LEU A CA 1
ATOM 7076 C C . LEU A 1 939 ? -5.606 10.786 40.509 1.00 92.00 939 LEU A C 1
ATOM 7078 O O . LEU A 1 939 ? -6.671 11.019 41.087 1.00 92.00 939 LEU A O 1
ATOM 7082 N N . VAL A 1 940 ? -4.424 10.894 41.130 1.00 91.25 940 VAL A N 1
ATOM 7083 C CA . VAL A 1 940 ? -4.275 11.316 42.531 1.00 91.25 940 VAL A CA 1
ATOM 7084 C C . VAL A 1 940 ? -4.809 12.734 42.734 1.00 91.25 940 VAL A C 1
ATOM 7086 O O . VAL A 1 940 ? -5.592 12.960 43.658 1.00 91.25 940 VAL A O 1
ATOM 7089 N N . GLN A 1 941 ? -4.436 13.685 41.877 1.00 88.81 941 GLN A N 1
ATOM 7090 C CA . GLN A 1 941 ? -4.887 15.077 41.974 1.00 88.81 941 GLN A CA 1
ATOM 7091 C C . GLN A 1 941 ? -6.407 15.201 41.811 1.00 88.81 941 GLN A C 1
ATOM 7093 O O . GLN A 1 941 ? -7.060 15.841 42.638 1.00 88.81 941 GLN A O 1
ATOM 7098 N N . CYS A 1 942 ? -6.990 14.533 40.812 1.00 85.06 942 CYS A N 1
ATOM 7099 C CA . CYS A 1 942 ? -8.434 14.492 40.590 1.00 85.06 942 CYS A CA 1
ATOM 7100 C C . CYS A 1 942 ? -9.163 13.872 41.785 1.00 85.06 942 CYS A C 1
ATOM 7102 O O . CYS A 1 942 ? -10.148 14.435 42.271 1.00 85.06 942 CYS A O 1
ATOM 7104 N N . ARG A 1 943 ? -8.651 12.760 42.331 1.00 86.94 943 ARG A N 1
ATOM 7105 C CA . ARG A 1 943 ? -9.197 12.150 43.549 1.00 86.94 943 ARG A CA 1
ATOM 7106 C C . ARG A 1 943 ? -9.169 13.139 44.709 1.00 86.94 943 ARG A C 1
ATOM 7108 O O . ARG A 1 943 ? -10.174 13.274 45.401 1.00 86.94 943 ARG A O 1
ATOM 7115 N N . ILE A 1 944 ? -8.046 13.818 44.945 1.00 84.06 944 ILE A N 1
ATOM 7116 C CA . ILE A 1 944 ? -7.913 14.802 46.031 1.00 84.06 944 ILE A CA 1
ATOM 7117 C C . ILE A 1 944 ? -8.883 15.972 45.839 1.00 84.06 944 ILE A C 1
ATOM 7119 O O . ILE A 1 944 ? -9.496 16.418 46.808 1.00 84.06 944 ILE A O 1
ATOM 7123 N N . GLY A 1 945 ? -9.062 16.445 44.604 1.00 77.88 945 GLY A N 1
ATOM 7124 C CA . GLY A 1 945 ? -10.005 17.515 44.283 1.00 77.88 945 GLY A CA 1
ATOM 7125 C C . GLY A 1 945 ? -11.463 17.141 44.564 1.00 77.88 945 GLY A C 1
ATOM 7126 O O . GLY A 1 945 ? -12.218 17.966 45.075 1.00 77.88 945 GLY A O 1
ATOM 7127 N N . VAL A 1 946 ? -11.855 15.894 44.279 1.00 78.88 946 VAL A N 1
ATOM 7128 C CA . VAL A 1 946 ? -13.244 15.421 44.436 1.00 78.88 946 VAL A CA 1
ATOM 7129 C C . VAL A 1 946 ? -13.549 14.943 45.859 1.00 78.88 946 VAL A C 1
ATOM 7131 O O . VAL A 1 946 ? -14.611 15.251 46.397 1.00 78.88 946 VAL A O 1
ATOM 7134 N N . PHE A 1 947 ? -12.629 14.205 46.483 1.00 77.19 947 PHE A N 1
ATOM 7135 C CA . PHE A 1 947 ? -12.838 13.539 47.777 1.00 77.19 947 PHE A CA 1
ATOM 7136 C C . PHE A 1 947 ? -12.096 14.199 48.949 1.00 77.19 947 PHE A C 1
ATOM 7138 O O . PHE A 1 947 ? -12.202 13.738 50.084 1.00 77.19 947 PHE A O 1
ATOM 7145 N N . GLY A 1 948 ? -11.350 15.275 48.698 1.00 76.69 948 GLY A N 1
ATOM 7146 C CA . GLY A 1 948 ? -10.563 15.975 49.707 1.00 76.69 948 GLY A CA 1
ATOM 7147 C C . GLY A 1 948 ? -9.171 15.378 49.935 1.00 76.69 948 GLY A C 1
ATOM 7148 O O . GLY A 1 948 ? -8.785 14.340 49.382 1.00 76.69 948 GLY A O 1
ATOM 7149 N N . ARG A 1 949 ? -8.387 16.079 50.765 1.00 77.81 949 ARG A N 1
ATOM 7150 C CA . ARG A 1 949 ? -7.001 15.709 51.083 1.00 77.81 949 ARG A CA 1
ATOM 7151 C C . ARG A 1 949 ? -6.935 14.330 51.751 1.00 77.81 949 ARG A C 1
ATOM 7153 O O . ARG A 1 949 ? -7.807 14.006 52.558 1.00 77.81 949 ARG A O 1
ATOM 7160 N N . PRO A 1 950 ? -5.909 13.519 51.440 1.00 80.75 950 PRO A N 1
ATOM 7161 C CA . PRO A 1 950 ? -5.722 12.245 52.110 1.00 80.75 950 PRO A CA 1
ATOM 7162 C C . PRO A 1 950 ? -5.315 12.477 53.571 1.00 80.75 950 PRO A C 1
ATOM 7164 O O . PRO A 1 950 ? -4.889 13.570 53.958 1.00 80.75 950 PRO A O 1
ATOM 7167 N N . THR A 1 951 ? -5.433 11.442 54.401 1.00 80.44 951 THR A N 1
ATOM 7168 C CA . THR A 1 951 ? -4.964 11.516 55.790 1.00 80.44 951 THR A CA 1
ATOM 7169 C C . THR A 1 951 ? -3.448 11.740 55.823 1.00 80.44 951 THR A C 1
ATOM 7171 O O . THR A 1 951 ? -2.725 11.267 54.945 1.00 80.44 951 THR A O 1
ATOM 7174 N N . ARG A 1 952 ? -2.921 12.409 56.865 1.00 81.94 952 ARG A N 1
ATOM 7175 C CA . ARG A 1 952 ? -1.458 12.579 57.034 1.00 81.94 952 ARG A CA 1
ATOM 7176 C C . ARG A 1 952 ? -0.704 11.240 56.997 1.00 81.94 952 ARG A C 1
ATOM 7178 O O . ARG A 1 952 ? 0.441 11.197 56.565 1.00 81.94 952 ARG A O 1
ATOM 7185 N N . ARG A 1 953 ? -1.367 10.144 57.393 1.00 83.31 953 ARG A N 1
ATOM 7186 C CA . ARG A 1 953 ? -0.830 8.774 57.364 1.00 83.31 953 ARG A CA 1
ATOM 7187 C C . ARG A 1 953 ? -0.536 8.260 55.949 1.00 83.31 953 ARG A C 1
ATOM 7189 O O . ARG A 1 953 ? 0.344 7.422 55.808 1.00 83.31 953 ARG A O 1
ATOM 7196 N N . ALA A 1 954 ? -1.214 8.772 54.920 1.00 84.94 954 ALA A N 1
ATOM 7197 C CA . ALA A 1 954 ? -1.001 8.379 53.527 1.00 84.94 954 ALA A CA 1
ATOM 7198 C C . ALA A 1 954 ? 0.168 9.114 52.844 1.00 84.94 954 ALA A C 1
ATOM 7200 O O . ALA A 1 954 ? 0.673 8.630 51.836 1.00 84.94 954 ALA A O 1
ATOM 7201 N N . LEU A 1 955 ? 0.627 10.253 53.383 1.00 88.00 955 LEU A N 1
ATOM 7202 C CA . LEU A 1 955 ? 1.669 11.072 52.745 1.00 88.00 955 LEU A CA 1
ATOM 7203 C C . LEU A 1 955 ? 3.019 10.350 52.660 1.00 88.00 955 LEU A C 1
ATOM 7205 O O . LEU A 1 955 ? 3.651 10.374 51.611 1.00 88.00 955 LEU A O 1
ATOM 7209 N N . VAL A 1 956 ? 3.437 9.677 53.738 1.00 89.81 956 VAL A N 1
ATOM 7210 C CA . VAL A 1 956 ? 4.706 8.927 53.762 1.00 89.81 956 VAL A CA 1
ATOM 7211 C C . VAL A 1 956 ? 4.683 7.761 52.760 1.00 89.81 956 VAL A C 1
ATOM 7213 O O . VAL A 1 956 ? 5.575 7.711 51.919 1.00 89.81 956 VAL A O 1
ATOM 7216 N N . PRO A 1 957 ? 3.668 6.873 52.751 1.00 89.62 957 PRO A N 1
ATOM 7217 C CA . PRO A 1 957 ? 3.539 5.837 51.723 1.00 89.62 957 PRO A CA 1
ATOM 7218 C C . PRO A 1 957 ? 3.535 6.365 50.284 1.00 89.62 957 PRO A C 1
ATOM 7220 O O . PRO A 1 957 ? 4.161 5.762 49.424 1.00 89.62 957 PRO A O 1
ATOM 7223 N N . LEU A 1 958 ? 2.870 7.493 50.010 1.00 87.94 958 LEU A N 1
ATOM 7224 C CA . LEU A 1 958 ? 2.885 8.112 48.679 1.00 87.94 958 LEU A CA 1
ATOM 7225 C C . LEU A 1 958 ? 4.270 8.665 48.320 1.00 87.94 958 LEU A C 1
ATOM 7227 O O . LEU A 1 958 ? 4.702 8.529 47.181 1.00 87.94 958 LEU A O 1
ATOM 7231 N N . GLY A 1 959 ? 4.989 9.230 49.294 1.00 89.00 959 GLY A N 1
ATOM 7232 C CA . GLY A 1 959 ? 6.394 9.598 49.130 1.00 89.00 959 GLY A CA 1
ATOM 7233 C C . GLY A 1 959 ? 7.272 8.391 48.788 1.00 89.00 959 GLY A C 1
ATOM 7234 O O . GLY A 1 959 ? 8.132 8.498 47.923 1.00 89.00 959 GLY A O 1
ATOM 7235 N N . VAL A 1 960 ? 7.005 7.224 49.389 1.00 90.25 960 VAL A N 1
ATOM 7236 C CA . VAL A 1 960 ? 7.694 5.963 49.058 1.00 90.25 960 VAL A CA 1
ATOM 7237 C C . VAL A 1 960 ? 7.390 5.508 47.627 1.00 90.25 960 VAL A C 1
ATOM 7239 O O . VAL A 1 960 ? 8.311 5.090 46.934 1.00 90.25 960 VAL A O 1
ATOM 7242 N N . VAL A 1 961 ? 6.145 5.641 47.146 1.00 90.88 961 VAL A N 1
ATOM 7243 C CA . VAL A 1 961 ? 5.799 5.361 45.734 1.00 90.88 961 VAL A CA 1
ATOM 7244 C C . VAL A 1 961 ? 6.657 6.205 44.793 1.00 90.88 961 VAL A C 1
ATOM 7246 O O . VAL A 1 961 ? 7.272 5.667 43.874 1.00 90.88 961 VAL A O 1
ATOM 7249 N N . VAL A 1 962 ? 6.720 7.518 45.042 1.00 90.50 962 VAL A N 1
ATOM 7250 C CA . VAL A 1 962 ? 7.510 8.456 44.233 1.00 90.50 962 VAL A CA 1
ATOM 7251 C C . VAL A 1 962 ? 8.999 8.130 44.318 1.00 90.50 962 VAL A C 1
ATOM 7253 O O . VAL A 1 962 ? 9.669 8.126 43.290 1.00 90.50 962 VAL A O 1
ATOM 7256 N N . LEU A 1 963 ? 9.514 7.813 45.509 1.00 92.69 963 LEU A N 1
ATOM 7257 C CA . LEU A 1 963 ? 10.917 7.457 45.713 1.00 92.69 963 LEU A CA 1
ATOM 7258 C C . LEU A 1 963 ? 11.305 6.204 44.923 1.00 92.69 963 LEU A C 1
ATOM 7260 O O . LEU A 1 963 ? 12.287 6.242 44.191 1.00 92.69 963 LEU A O 1
ATOM 7264 N N . ILE A 1 964 ? 10.526 5.121 45.033 1.00 91.38 964 ILE A N 1
ATOM 7265 C CA . ILE A 1 964 ? 10.788 3.868 44.310 1.00 91.38 964 ILE A CA 1
ATOM 7266 C C . ILE A 1 964 ? 10.702 4.107 42.801 1.00 91.38 964 ILE A C 1
ATOM 7268 O O . ILE A 1 964 ? 11.631 3.762 42.078 1.00 91.38 964 ILE A O 1
ATOM 7272 N N . GLY A 1 965 ? 9.632 4.758 42.329 1.00 87.38 965 GLY A N 1
ATOM 7273 C CA . GLY A 1 965 ? 9.461 5.064 40.908 1.00 87.38 965 GLY A CA 1
ATOM 7274 C C . GLY A 1 965 ? 10.603 5.919 40.351 1.00 87.38 965 GLY A C 1
ATOM 7275 O O . GLY A 1 965 ? 11.119 5.624 39.278 1.00 87.38 965 GLY A O 1
ATOM 7276 N N . THR A 1 966 ? 11.050 6.929 41.103 1.00 86.56 966 THR A N 1
ATOM 7277 C CA . THR A 1 966 ? 12.170 7.799 40.707 1.00 86.56 966 THR A CA 1
ATOM 7278 C C . THR A 1 966 ? 13.500 7.050 40.725 1.00 86.56 966 THR A C 1
ATOM 7280 O O . THR A 1 966 ? 14.287 7.207 39.799 1.00 86.56 966 THR A O 1
ATOM 7283 N N . ALA A 1 967 ? 13.750 6.208 41.733 1.00 89.06 967 ALA A N 1
ATOM 7284 C CA . ALA A 1 967 ? 14.964 5.401 41.815 1.00 89.06 967 ALA A CA 1
ATOM 7285 C C . ALA A 1 967 ? 15.059 4.410 40.646 1.00 89.06 967 ALA A C 1
ATOM 7287 O O . ALA A 1 967 ? 16.097 4.325 39.995 1.00 89.06 967 ALA A O 1
ATOM 7288 N N . THR A 1 968 ? 13.967 3.712 40.320 1.00 87.69 968 THR A N 1
ATOM 7289 C CA . THR A 1 968 ? 13.919 2.814 39.159 1.00 87.69 968 THR A CA 1
ATOM 7290 C C . THR A 1 968 ? 14.062 3.579 37.850 1.00 87.69 968 THR A C 1
ATOM 7292 O O . THR A 1 968 ? 14.848 3.168 37.001 1.00 87.69 968 THR A O 1
ATOM 7295 N N . ALA A 1 969 ? 13.365 4.708 37.687 1.00 84.50 969 ALA A N 1
ATOM 7296 C CA . ALA A 1 969 ? 13.518 5.541 36.500 1.00 84.50 969 ALA A CA 1
ATOM 7297 C C . ALA A 1 969 ? 14.978 5.998 36.340 1.00 84.50 969 ALA A C 1
ATOM 7299 O O . ALA A 1 969 ? 15.533 5.865 35.253 1.00 84.50 969 ALA A O 1
ATOM 7300 N N . ALA A 1 970 ? 15.636 6.446 37.415 1.00 82.75 970 ALA A N 1
ATOM 7301 C CA . ALA A 1 970 ? 17.042 6.849 37.390 1.00 82.75 970 ALA A CA 1
ATOM 7302 C C . ALA A 1 970 ? 17.955 5.691 36.955 1.00 82.75 970 ALA A C 1
ATOM 7304 O O . ALA A 1 970 ? 18.756 5.865 36.041 1.00 82.75 970 ALA A O 1
ATOM 7305 N N . LEU A 1 971 ? 17.778 4.495 37.530 1.00 82.25 971 LEU A N 1
ATOM 7306 C CA . LEU A 1 971 ? 18.552 3.304 37.160 1.00 82.25 971 LEU A CA 1
ATOM 7307 C C . LEU A 1 971 ? 18.441 2.971 35.667 1.00 82.25 971 LEU A C 1
ATOM 7309 O O . LEU A 1 971 ? 19.454 2.720 35.021 1.00 82.25 971 LEU A O 1
ATOM 7313 N N . VAL A 1 972 ? 17.226 2.994 35.111 1.00 80.31 972 VAL A N 1
ATOM 7314 C CA . VAL A 1 972 ? 17.015 2.627 33.705 1.00 80.31 972 VAL A CA 1
ATOM 7315 C C . VAL A 1 972 ? 17.406 3.754 32.756 1.00 80.31 972 VAL A C 1
ATOM 7317 O O . VAL A 1 972 ? 17.831 3.469 31.652 1.00 80.31 972 VAL A O 1
ATOM 7320 N N . THR A 1 973 ? 17.313 5.023 33.158 1.00 80.81 973 THR A N 1
ATOM 7321 C CA . THR A 1 973 ? 17.610 6.174 32.284 1.00 80.81 973 THR A CA 1
ATOM 7322 C C . THR A 1 973 ? 19.091 6.523 32.181 1.00 80.81 973 THR A C 1
ATOM 7324 O O . THR A 1 973 ? 19.468 7.157 31.199 1.00 80.81 973 THR A O 1
ATOM 7327 N N . ILE A 1 974 ? 19.944 6.100 33.123 1.00 85.50 974 ILE A N 1
ATOM 7328 C CA . ILE A 1 974 ? 21.397 6.357 33.067 1.00 85.50 974 ILE A CA 1
ATOM 7329 C C . ILE A 1 974 ? 22.024 5.849 31.749 1.00 85.50 974 ILE A C 1
ATOM 7331 O O . ILE A 1 974 ? 22.667 6.656 31.075 1.00 85.50 974 ILE A O 1
ATOM 7335 N N . PRO A 1 975 ? 21.816 4.586 31.314 1.00 87.06 975 PRO A N 1
ATOM 7336 C CA . PRO A 1 975 ? 22.339 4.104 30.031 1.00 87.06 975 PRO A CA 1
ATOM 7337 C C . PRO A 1 975 ? 21.832 4.899 28.819 1.00 87.06 975 PRO A C 1
ATOM 7339 O O . PRO A 1 975 ? 22.607 5.215 27.920 1.00 87.06 975 PRO A O 1
ATOM 7342 N N . TYR A 1 976 ? 20.553 5.287 28.817 1.00 86.00 976 TYR A N 1
ATOM 7343 C CA . TYR A 1 976 ? 19.937 6.057 27.726 1.00 86.00 976 TYR A CA 1
ATOM 7344 C C . TYR A 1 976 ? 20.494 7.478 27.673 1.00 86.00 976 TYR A C 1
ATOM 7346 O O . TYR A 1 976 ? 20.802 7.995 26.602 1.00 86.00 976 TYR A O 1
ATOM 7354 N N . TRP A 1 977 ? 20.674 8.106 28.837 1.00 84.06 977 TRP A N 1
ATOM 7355 C CA . TRP A 1 977 ? 21.297 9.419 28.942 1.00 84.06 977 TRP A CA 1
ATOM 7356 C C . TRP A 1 977 ? 22.739 9.389 28.446 1.00 84.06 977 TRP A C 1
ATOM 7358 O O . TRP A 1 977 ? 23.166 10.293 27.733 1.00 84.06 977 TRP A O 1
ATOM 7368 N N . ALA A 1 978 ? 23.478 8.334 28.785 1.00 86.44 978 ALA A N 1
ATOM 7369 C CA . ALA A 1 978 ? 24.862 8.186 28.371 1.00 86.44 978 ALA A CA 1
ATOM 7370 C C . ALA A 1 978 ? 25.021 7.974 26.851 1.00 86.44 978 ALA A C 1
ATOM 7372 O O . ALA A 1 978 ? 26.077 8.293 26.316 1.00 86.44 978 ALA A O 1
ATOM 7373 N N . ASN A 1 979 ? 23.978 7.508 26.155 1.00 86.31 979 ASN A N 1
ATOM 7374 C CA . ASN A 1 979 ? 23.943 7.403 24.690 1.00 86.31 979 ASN A CA 1
ATOM 7375 C C . ASN A 1 979 ? 23.423 8.664 23.987 1.00 86.31 979 ASN A C 1
ATOM 7377 O O . ASN A 1 979 ? 23.497 8.758 22.762 1.00 86.31 979 ASN A O 1
ATOM 7381 N N . ARG A 1 980 ? 22.916 9.656 24.730 1.00 81.81 980 ARG A N 1
ATOM 7382 C CA . ARG A 1 980 ? 22.332 10.876 24.151 1.00 81.81 980 ARG A CA 1
ATOM 7383 C C . ARG A 1 980 ? 23.329 11.671 23.309 1.00 81.81 980 ARG A C 1
ATOM 7385 O O . ARG A 1 980 ? 22.930 12.268 22.317 1.00 81.81 980 ARG A O 1
ATOM 7392 N N . SER A 1 981 ? 24.610 11.674 23.679 1.00 77.94 981 SER A N 1
ATOM 7393 C CA . SER A 1 981 ? 25.669 12.318 22.888 1.00 77.94 981 SER A CA 1
ATOM 7394 C C . SER A 1 981 ? 25.917 11.631 21.545 1.00 77.94 981 SER A C 1
ATOM 7396 O O . SER A 1 981 ? 26.389 12.280 20.621 1.00 77.94 981 SER A O 1
ATOM 7398 N N . THR A 1 982 ? 25.613 10.336 21.447 1.00 76.62 982 THR A N 1
ATOM 7399 C CA . THR A 1 982 ? 25.852 9.518 20.253 1.00 76.62 982 THR A CA 1
ATOM 7400 C C . THR A 1 982 ? 24.643 9.519 19.320 1.00 76.62 982 THR A C 1
ATOM 7402 O O . THR A 1 982 ? 24.811 9.548 18.107 1.00 76.62 982 THR A O 1
ATOM 7405 N N . LEU A 1 983 ? 23.428 9.497 19.878 1.00 78.38 983 LEU A N 1
ATOM 7406 C CA . LEU A 1 983 ? 22.183 9.335 19.116 1.00 78.38 983 LEU A CA 1
ATOM 7407 C C . LEU A 1 983 ? 21.393 10.633 18.904 1.00 78.38 983 LEU A C 1
ATOM 7409 O O . LEU A 1 983 ? 20.549 10.693 18.016 1.00 78.38 983 LEU A O 1
ATOM 7413 N N . GLY A 1 984 ? 21.633 11.666 19.715 1.00 80.44 984 GLY A N 1
ATOM 7414 C CA . GLY A 1 984 ? 20.855 12.904 19.675 1.00 80.44 984 GLY A CA 1
ATOM 7415 C C . GLY A 1 984 ? 19.443 12.783 20.269 1.00 80.44 984 GLY A C 1
ATOM 7416 O O . GLY A 1 984 ? 19.114 11.845 20.997 1.00 80.44 984 GLY A O 1
ATOM 7417 N N . GLU A 1 985 ? 18.613 13.797 20.011 1.00 84.75 985 GLU A N 1
ATOM 7418 C CA . GLU A 1 985 ? 17.181 13.817 20.353 1.00 84.75 985 GLU A CA 1
ATOM 7419 C C . GLU A 1 985 ? 16.329 13.446 19.131 1.00 84.75 985 GLU A C 1
ATOM 7421 O O . GLU A 1 985 ? 16.793 13.530 17.994 1.00 84.75 985 GLU A O 1
ATOM 7426 N N . ARG A 1 986 ? 15.062 13.074 19.353 1.00 86.19 986 ARG A N 1
ATOM 7427 C CA . ARG A 1 986 ? 14.115 12.847 18.253 1.00 86.19 986 ARG A CA 1
ATOM 7428 C C . ARG A 1 986 ? 13.752 14.169 17.588 1.00 86.19 986 ARG A C 1
ATOM 7430 O O . ARG A 1 986 ? 13.569 15.183 18.264 1.00 86.19 986 ARG A O 1
ATOM 7437 N N . SER A 1 987 ? 13.607 14.151 16.266 1.00 85.06 987 SER A N 1
ATOM 7438 C CA . SER A 1 987 ? 13.175 15.342 15.538 1.00 85.06 987 SER A CA 1
ATOM 7439 C C . SER A 1 987 ? 11.712 15.670 15.853 1.00 85.06 987 SER A C 1
ATOM 7441 O O . SER A 1 987 ? 10.886 14.791 16.116 1.00 85.06 987 SER A O 1
ATOM 7443 N N . VAL A 1 988 ? 11.371 16.958 15.812 1.00 88.38 988 VAL A N 1
ATOM 7444 C CA . VAL A 1 988 ? 9.991 17.424 16.025 1.00 88.38 988 VAL A CA 1
ATOM 7445 C C . VAL A 1 988 ? 9.045 16.829 14.978 1.00 88.38 988 VAL A C 1
ATOM 7447 O O . VAL A 1 988 ? 7.903 16.502 15.307 1.00 88.38 988 VAL A O 1
ATOM 7450 N N . ASP A 1 989 ? 9.522 16.656 13.747 1.00 84.56 989 ASP A N 1
ATOM 7451 C CA . ASP A 1 989 ? 8.742 16.090 12.647 1.00 84.56 989 ASP A CA 1
ATOM 7452 C C . ASP A 1 989 ? 8.446 14.607 12.870 1.00 84.56 989 ASP A C 1
ATOM 7454 O O . ASP A 1 989 ? 7.301 14.183 12.710 1.00 84.56 989 ASP A O 1
ATOM 7458 N N . GLU A 1 990 ? 9.430 13.838 13.346 1.00 83.94 990 GLU A N 1
ATOM 7459 C CA . GLU A 1 990 ? 9.229 12.438 13.722 1.00 83.94 990 GLU A CA 1
ATOM 7460 C C . GLU A 1 990 ? 8.198 12.318 14.854 1.00 83.94 990 GLU A C 1
ATOM 7462 O O . GLU A 1 990 ? 7.213 11.593 14.723 1.00 83.94 990 GLU A O 1
ATOM 7467 N N . ILE A 1 991 ? 8.348 13.091 15.937 1.00 90.38 991 ILE A N 1
ATOM 7468 C CA . ILE A 1 991 ? 7.391 13.066 17.056 1.00 90.38 991 ILE A CA 1
ATOM 7469 C C . ILE A 1 991 ? 5.984 13.452 16.583 1.00 90.38 991 ILE A C 1
ATOM 7471 O O . ILE A 1 991 ? 4.989 12.862 17.015 1.00 90.38 991 ILE A O 1
ATOM 7475 N N . ARG A 1 992 ? 5.870 14.438 15.684 1.00 89.62 992 ARG A N 1
ATOM 7476 C CA . ARG A 1 992 ? 4.587 14.867 15.113 1.00 89.62 992 ARG A CA 1
ATOM 7477 C C . ARG A 1 992 ? 3.956 13.778 14.245 1.00 89.62 992 ARG A C 1
ATOM 7479 O O . ARG A 1 992 ? 2.737 13.624 14.291 1.00 89.62 992 ARG A O 1
ATOM 7486 N N . ALA A 1 993 ? 4.751 13.011 13.500 1.00 85.50 993 ALA A N 1
ATOM 7487 C CA . ALA A 1 993 ? 4.266 11.902 12.678 1.00 85.50 993 ALA A CA 1
ATOM 7488 C C . ALA A 1 993 ? 3.631 10.779 13.520 1.00 85.50 993 ALA A C 1
ATOM 7490 O O . ALA A 1 993 ? 2.613 10.211 13.123 1.00 85.50 993 ALA A O 1
ATOM 7491 N N . TYR A 1 994 ? 4.173 10.520 14.714 1.00 90.44 994 TYR A N 1
ATOM 7492 C CA . TYR A 1 994 ? 3.641 9.545 15.675 1.00 90.44 994 TYR A CA 1
ATOM 7493 C C . TYR A 1 994 ? 2.750 10.171 16.770 1.00 90.44 994 TYR A C 1
ATOM 7495 O O . TYR A 1 994 ? 2.441 9.536 17.783 1.00 90.44 994 TYR A O 1
ATOM 7503 N N . SER A 1 995 ? 2.331 11.425 16.591 1.00 93.38 995 SER A N 1
ATOM 7504 C CA . SER A 1 995 ? 1.346 12.094 17.446 1.00 93.38 995 SER A CA 1
ATOM 7505 C C . SER A 1 995 ? -0.065 11.838 16.917 1.00 93.38 995 SER A C 1
ATOM 7507 O O . SER A 1 995 ? -0.309 11.976 15.717 1.00 93.38 995 SER A O 1
ATOM 7509 N N . ALA A 1 996 ? -1.016 11.513 17.795 1.00 92.06 996 ALA A N 1
ATOM 7510 C CA . ALA A 1 996 ? -2.394 11.289 17.369 1.00 92.06 996 ALA A CA 1
ATOM 7511 C C . ALA A 1 996 ? -3.074 12.584 16.887 1.00 92.06 996 ALA A C 1
ATOM 7513 O O . ALA A 1 996 ? -2.726 13.701 17.279 1.00 92.06 996 ALA A O 1
ATOM 7514 N N . ARG A 1 997 ? -4.095 12.424 16.052 1.00 88.75 997 ARG A N 1
ATOM 7515 C CA . ARG A 1 997 ? -5.049 13.447 15.612 1.00 88.75 997 ARG A CA 1
ATOM 7516 C C . ARG A 1 997 ? -6.443 13.053 16.103 1.00 88.75 997 ARG A C 1
ATOM 7518 O O . ARG A 1 997 ? -6.712 11.880 16.341 1.00 88.75 997 ARG A O 1
ATOM 7525 N N . GLY A 1 998 ? -7.368 14.010 16.201 1.00 82.38 998 GLY A N 1
ATOM 7526 C CA . GLY A 1 998 ? -8.744 13.723 16.645 1.00 82.38 998 GLY A CA 1
ATOM 7527 C C . GLY A 1 998 ? -9.427 12.612 15.830 1.00 82.38 998 GLY A C 1
ATOM 7528 O O . GLY A 1 998 ? -10.046 11.714 16.395 1.00 82.38 998 GLY A O 1
ATOM 7529 N N . ARG A 1 999 ? -9.219 12.606 14.506 1.00 83.12 999 ARG A N 1
ATOM 7530 C CA . ARG A 1 999 ? -9.741 11.578 13.585 1.00 83.12 999 ARG A CA 1
ATOM 7531 C C . ARG A 1 999 ? -9.167 10.171 13.804 1.00 83.12 999 ARG A C 1
ATOM 7533 O O . ARG A 1 999 ? -9.805 9.193 13.428 1.00 83.12 999 ARG A O 1
ATOM 7540 N N . ASP A 1 1000 ? -8.000 10.047 14.431 1.00 87.25 1000 ASP A N 1
ATOM 7541 C CA . ASP A 1 1000 ? -7.329 8.756 14.628 1.00 87.25 1000 ASP A CA 1
ATOM 7542 C C . ASP A 1 1000 ? -8.084 7.898 15.662 1.00 87.25 1000 ASP A C 1
ATOM 7544 O O . ASP A 1 1000 ? -8.109 6.672 15.580 1.00 87.25 1000 ASP A O 1
ATOM 7548 N N . TYR A 1 1001 ? -8.834 8.536 16.569 1.00 88.62 1001 TYR A N 1
ATOM 7549 C CA . TYR A 1 1001 ? -9.786 7.865 17.462 1.00 88.62 1001 TYR A CA 1
ATOM 7550 C C . TYR A 1 1001 ? -11.026 7.316 16.750 1.00 88.62 1001 TYR A C 1
ATOM 7552 O O . TYR A 1 1001 ? -11.812 6.618 17.383 1.00 88.62 1001 TYR A O 1
ATOM 7560 N N . LEU A 1 1002 ? -11.206 7.604 15.459 1.00 85.25 1002 LEU A N 1
ATOM 7561 C CA . LEU A 1 1002 ? -12.210 6.987 14.589 1.00 85.25 1002 LEU A CA 1
ATOM 7562 C C . LEU A 1 1002 ? -11.588 5.969 13.621 1.00 85.25 1002 LEU A C 1
ATOM 7564 O O . LEU A 1 1002 ? -12.309 5.383 12.819 1.00 85.25 1002 LEU A O 1
ATOM 7568 N N . THR A 1 1003 ? -10.272 5.753 13.691 1.00 86.06 1003 THR A N 1
ATOM 7569 C CA . THR A 1 1003 ? -9.543 4.824 12.822 1.00 86.06 1003 THR A CA 1
ATOM 7570 C C . THR A 1 1003 ? -9.405 3.478 13.524 1.00 86.06 1003 THR A C 1
ATOM 7572 O O . THR A 1 1003 ? -8.767 3.370 14.574 1.00 86.06 1003 THR A O 1
ATOM 7575 N N . ALA A 1 1004 ? -10.052 2.453 12.971 1.00 86.75 1004 ALA A N 1
ATOM 7576 C CA . ALA A 1 1004 ? -10.066 1.114 13.550 1.00 86.75 1004 ALA A CA 1
ATOM 7577 C C . ALA A 1 1004 ? -8.787 0.325 13.268 1.00 86.75 1004 ALA A C 1
ATOM 7579 O O . ALA A 1 1004 ? -8.174 0.480 12.214 1.00 86.75 1004 ALA A O 1
ATOM 7580 N N . SER A 1 1005 ? -8.437 -0.566 14.204 1.00 84.50 1005 SER A N 1
ATOM 7581 C CA . SER A 1 1005 ? -7.361 -1.538 14.006 1.00 84.50 1005 SER A CA 1
ATOM 7582 C C . SER A 1 1005 ? -7.614 -2.374 12.756 1.00 84.50 1005 SER A C 1
ATOM 7584 O O . SER A 1 1005 ? -8.718 -2.908 12.593 1.00 84.50 1005 SER A O 1
ATOM 7586 N N . ARG A 1 1006 ? -6.592 -2.565 11.911 1.00 79.50 1006 ARG A N 1
ATOM 7587 C CA . ARG A 1 1006 ? -6.679 -3.507 10.774 1.00 79.50 1006 ARG A CA 1
ATOM 7588 C C . ARG A 1 1006 ? -6.991 -4.924 11.229 1.00 79.50 1006 ARG A C 1
ATOM 7590 O O . ARG A 1 1006 ? -7.666 -5.661 10.522 1.00 79.50 1006 ARG A O 1
ATOM 7597 N N . ARG A 1 1007 ? -6.543 -5.272 12.435 1.00 84.94 1007 ARG A N 1
ATOM 7598 C CA . ARG A 1 1007 ? -6.773 -6.576 13.051 1.00 84.94 1007 ARG A CA 1
ATOM 7599 C C . ARG A 1 1007 ? -8.134 -6.668 13.736 1.00 84.94 1007 ARG A C 1
ATOM 7601 O O . ARG A 1 1007 ? -8.363 -7.626 14.452 1.00 84.94 1007 ARG A O 1
ATOM 7608 N N . SER A 1 1008 ? -9.054 -5.716 13.553 1.00 87.06 1008 SER A N 1
ATOM 7609 C CA . SER A 1 1008 ? -10.442 -5.863 14.010 1.00 87.06 1008 SER A CA 1
ATOM 7610 C C . SER A 1 1008 ? -11.273 -6.624 12.977 1.00 87.06 1008 SER A C 1
ATOM 7612 O O . SER A 1 1008 ? -11.476 -6.139 11.863 1.00 87.06 1008 SER A O 1
ATOM 7614 N N . ALA A 1 1009 ? -11.850 -7.762 13.367 1.00 86.06 1009 ALA A N 1
ATOM 7615 C CA . ALA A 1 1009 ? -12.729 -8.544 12.497 1.00 86.06 1009 ALA A CA 1
ATOM 7616 C C . ALA A 1 1009 ? -14.027 -7.796 12.134 1.00 86.06 1009 ALA A C 1
ATOM 7618 O O . ALA A 1 1009 ? -14.612 -8.033 11.077 1.00 86.06 1009 ALA A O 1
ATOM 7619 N N . LEU A 1 1010 ? -14.482 -6.878 12.995 1.00 84.12 1010 LEU A N 1
ATOM 7620 C CA . LEU A 1 1010 ? -15.724 -6.130 12.792 1.00 84.12 1010 LEU A CA 1
ATOM 7621 C C . LEU A 1 1010 ? -15.513 -4.813 12.024 1.00 84.12 1010 LEU A C 1
ATOM 7623 O O . LEU A 1 1010 ? -16.366 -4.426 11.216 1.00 84.12 1010 LEU A O 1
ATOM 7627 N N . TYR A 1 1011 ? -14.386 -4.131 12.266 1.00 82.31 1011 TYR A N 1
ATOM 7628 C CA . TYR A 1 1011 ? -14.154 -2.757 11.804 1.00 82.31 1011 TYR A CA 1
ATOM 7629 C C . TYR A 1 1011 ? -12.989 -2.572 10.827 1.00 82.31 1011 TYR A C 1
ATOM 7631 O O . TYR A 1 1011 ? -12.916 -1.505 10.217 1.00 82.31 1011 TYR A O 1
ATOM 7639 N N . GLY A 1 1012 ? -12.116 -3.569 10.628 1.00 66.88 1012 GLY A N 1
ATOM 7640 C CA . GLY A 1 1012 ? -10.816 -3.413 9.947 1.00 66.88 1012 GLY A CA 1
ATOM 7641 C C . GLY A 1 1012 ? -10.850 -2.863 8.510 1.00 66.88 1012 GLY A C 1
ATOM 7642 O O . GLY A 1 1012 ? -9.826 -2.410 7.995 1.00 66.88 1012 GLY A O 1
ATOM 7643 N N . MET A 1 1013 ? -12.029 -2.832 7.875 1.00 60.03 1013 MET A N 1
ATOM 7644 C CA . MET A 1 1013 ? -12.251 -2.335 6.507 1.00 60.03 1013 MET A CA 1
ATOM 7645 C C . MET A 1 1013 ? -13.244 -1.161 6.401 1.00 60.03 1013 MET A C 1
ATOM 7647 O O . MET A 1 1013 ? -13.572 -0.757 5.289 1.00 60.03 1013 MET A O 1
ATOM 7651 N N . ARG A 1 1014 ? -13.798 -0.649 7.512 1.00 55.25 1014 ARG A N 1
ATOM 7652 C CA . ARG A 1 1014 ? -15.036 0.167 7.480 1.00 55.25 1014 ARG A CA 1
ATOM 7653 C C . ARG A 1 1014 ? -14.927 1.589 8.033 1.00 55.25 1014 ARG A C 1
ATOM 7655 O O . ARG A 1 1014 ? -15.833 2.378 7.780 1.00 55.25 1014 ARG A O 1
ATOM 7662 N N . LEU A 1 1015 ? -13.879 1.928 8.786 1.00 54.06 1015 LEU A N 1
ATOM 7663 C CA . LEU A 1 1015 ? -13.792 3.209 9.499 1.00 54.06 1015 LEU A CA 1
ATOM 7664 C C . LEU A 1 1015 ? -12.478 3.956 9.193 1.00 54.06 1015 LEU A C 1
ATOM 7666 O O . LEU A 1 1015 ? -11.436 3.598 9.733 1.00 54.06 1015 LEU A O 1
ATOM 7670 N N . PHE A 1 1016 ? -12.601 5.005 8.361 1.00 48.06 1016 PHE A N 1
ATOM 7671 C CA . PHE A 1 1016 ? -11.624 6.056 8.003 1.00 48.06 1016 PHE A CA 1
ATOM 7672 C C . PHE A 1 1016 ? -10.260 5.629 7.405 1.00 48.06 1016 PHE A C 1
ATOM 7674 O O . PHE A 1 1016 ? -9.858 4.470 7.421 1.00 48.06 1016 PHE A O 1
ATOM 7681 N N . GLU A 1 1017 ? -9.603 6.598 6.756 1.00 45.34 1017 GLU A N 1
ATOM 7682 C CA . GLU A 1 1017 ? -8.415 6.442 5.900 1.00 45.34 1017 GLU A CA 1
ATOM 7683 C C . GLU A 1 1017 ? -7.120 6.223 6.712 1.00 45.34 1017 GLU A C 1
ATOM 7685 O O . GLU A 1 1017 ? -6.954 6.759 7.807 1.00 45.34 1017 GLU A O 1
ATOM 7690 N N . ARG A 1 1018 ? -6.201 5.410 6.173 1.00 57.09 1018 ARG A N 1
ATOM 7691 C CA . ARG A 1 1018 ? -5.080 4.780 6.894 1.00 57.09 1018 ARG A CA 1
ATOM 7692 C C . ARG A 1 1018 ? -3.781 5.589 6.757 1.00 57.09 1018 ARG A C 1
ATOM 7694 O O . ARG A 1 1018 ? -3.307 5.765 5.643 1.00 57.09 1018 ARG A O 1
ATOM 7701 N N . GLU A 1 1019 ? -3.144 5.979 7.868 1.00 46.22 1019 GLU A N 1
ATOM 7702 C CA . GLU A 1 1019 ? -1.792 6.588 7.857 1.00 46.22 1019 GLU A CA 1
ATOM 7703 C C . GLU A 1 1019 ? -0.757 5.892 8.794 1.00 46.22 1019 GLU A C 1
ATOM 7705 O O . GLU A 1 1019 ? 0.248 6.505 9.157 1.00 46.22 1019 GLU A O 1
ATOM 7710 N N . GLY A 1 1020 ? -0.962 4.625 9.193 1.00 52.00 1020 GLY A N 1
ATOM 7711 C CA . GLY A 1 1020 ? 0.046 3.803 9.907 1.00 52.00 1020 GLY A CA 1
ATOM 7712 C C . GLY A 1 1020 ? -0.390 3.248 11.277 1.00 52.00 1020 GLY A C 1
ATOM 7713 O O . GLY A 1 1020 ? -1.315 3.771 11.894 1.00 52.00 1020 GLY A O 1
ATOM 7714 N N . GLY A 1 1021 ? 0.278 2.182 11.749 1.00 61.75 1021 GLY A N 1
ATOM 7715 C CA . GLY A 1 1021 ? -0.169 1.344 12.882 1.00 61.75 1021 GLY A CA 1
ATOM 7716 C C . GLY A 1 1021 ? -0.256 2.036 14.251 1.00 61.75 1021 GLY A C 1
ATOM 7717 O O . GLY A 1 1021 ? -1.183 1.777 15.014 1.00 61.75 1021 GLY A O 1
ATOM 7718 N N . GLU A 1 1022 ? 0.630 2.992 14.543 1.00 79.56 1022 GLU A N 1
ATOM 7719 C CA . GLU A 1 1022 ? 0.653 3.718 15.831 1.00 79.56 1022 GLU A CA 1
ATOM 7720 C C . GLU A 1 1022 ? -0.557 4.654 16.026 1.00 79.56 1022 GLU A C 1
ATOM 7722 O O . GLU A 1 1022 ? -0.782 5.151 17.128 1.00 79.56 1022 GLU A O 1
ATOM 7727 N N . ARG A 1 1023 ? -1.350 4.909 14.972 1.00 87.19 1023 ARG A N 1
ATOM 7728 C CA . ARG A 1 1023 ? -2.516 5.815 14.984 1.00 87.19 1023 ARG A CA 1
ATOM 7729 C C . ARG A 1 1023 ? -3.851 5.096 14.739 1.00 87.19 1023 ARG A C 1
ATOM 7731 O O . ARG A 1 1023 ? -4.871 5.735 14.503 1.00 87.19 1023 ARG A O 1
ATOM 7738 N N . GLU A 1 1024 ? -3.879 3.772 14.868 1.00 89.69 1024 GLU A N 1
ATOM 7739 C CA . GLU A 1 1024 ? -5.112 2.973 14.873 1.00 89.69 1024 GLU A CA 1
ATOM 7740 C C . GLU A 1 1024 ? -5.725 2.962 16.291 1.00 89.69 1024 GLU A C 1
ATOM 7742 O O . GLU A 1 1024 ? -5.529 2.021 17.062 1.00 89.69 1024 GLU A O 1
ATOM 7747 N N . LEU A 1 1025 ? -6.410 4.048 16.684 1.00 91.44 1025 LEU A N 1
ATOM 7748 C CA . LEU A 1 1025 ? -6.749 4.314 18.095 1.00 91.44 1025 LEU A CA 1
ATOM 7749 C C . LEU A 1 1025 ? -8.207 4.030 18.484 1.00 91.44 1025 LEU A C 1
ATOM 7751 O O . LEU A 1 1025 ? -8.547 4.157 19.668 1.00 91.44 1025 LEU A O 1
ATOM 7755 N N . PHE A 1 1026 ? -9.083 3.662 17.546 1.00 92.00 1026 PHE A N 1
ATOM 7756 C CA . PHE A 1 1026 ? -10.501 3.439 17.849 1.00 92.00 1026 PHE A CA 1
ATOM 7757 C C . PHE A 1 1026 ? -10.692 2.309 18.886 1.00 92.00 1026 PHE A C 1
ATOM 7759 O O . PHE A 1 1026 ? -10.271 1.177 18.650 1.00 92.00 1026 PHE A O 1
ATOM 7766 N N . PRO A 1 1027 ? -11.336 2.582 20.039 1.00 91.00 1027 PRO A N 1
ATOM 7767 C CA . PRO A 1 1027 ? -11.478 1.622 21.142 1.00 91.00 1027 PRO A CA 1
ATOM 7768 C C . PRO A 1 1027 ? -12.581 0.571 20.967 1.00 91.00 1027 PRO A C 1
ATOM 7770 O O . PRO A 1 1027 ? -12.732 -0.275 21.843 1.00 91.00 1027 PRO A O 1
ATOM 7773 N N . GLY A 1 1028 ? -13.377 0.637 19.897 1.00 90.44 1028 GLY A N 1
ATOM 7774 C CA . GLY A 1 1028 ? -14.616 -0.133 19.773 1.00 90.44 1028 GLY A CA 1
ATOM 7775 C C . GLY A 1 1028 ? -15.845 0.656 20.232 1.00 90.44 1028 GLY A C 1
ATOM 7776 O O . GLY A 1 1028 ? -15.757 1.642 20.973 1.00 90.44 1028 GLY A O 1
ATOM 7777 N N . THR A 1 1029 ? -17.022 0.239 19.770 1.00 91.19 1029 THR A N 1
ATOM 7778 C CA . THR A 1 1029 ? -18.280 0.939 20.066 1.00 91.19 1029 THR A CA 1
ATOM 7779 C C . THR A 1 1029 ? -18.804 0.628 21.465 1.00 91.19 1029 THR A C 1
ATOM 7781 O O . THR A 1 1029 ? -19.297 1.525 22.155 1.00 91.19 1029 THR A O 1
ATOM 7784 N N . ALA A 1 1030 ? -18.677 -0.618 21.923 1.00 92.75 1030 ALA A N 1
ATOM 7785 C CA . ALA A 1 1030 ? -19.207 -1.054 23.205 1.00 92.75 1030 ALA A CA 1
ATOM 7786 C C . ALA A 1 1030 ? -18.488 -0.365 24.382 1.00 92.75 1030 ALA A C 1
ATOM 7788 O O . ALA A 1 1030 ? -19.188 0.180 25.243 1.00 92.75 1030 ALA A O 1
ATOM 7789 N N . PRO A 1 1031 ? -17.141 -0.271 24.425 1.00 94.56 1031 PRO A N 1
ATOM 7790 C CA . PRO A 1 1031 ? -16.440 0.487 25.462 1.00 94.56 1031 PRO A CA 1
ATOM 7791 C C . PRO A 1 1031 ? -16.851 1.963 25.528 1.00 94.56 1031 PRO A C 1
ATOM 7793 O O . PRO A 1 1031 ? -17.037 2.489 26.625 1.00 94.56 1031 PRO A O 1
ATOM 7796 N N . LEU A 1 1032 ? -17.060 2.623 24.380 1.00 93.56 1032 LEU A N 1
ATOM 7797 C CA . LEU A 1 1032 ? -17.488 4.027 24.324 1.00 93.56 1032 LEU A CA 1
ATOM 7798 C C . LEU A 1 1032 ? -18.902 4.223 24.876 1.00 93.56 1032 LEU A C 1
ATOM 7800 O O . LEU A 1 1032 ? -19.124 5.101 25.711 1.00 93.56 1032 LEU A O 1
ATOM 7804 N N . LEU A 1 1033 ? -19.855 3.388 24.451 1.00 91.88 1033 LEU A N 1
ATOM 7805 C CA . LEU A 1 1033 ? -21.243 3.462 24.914 1.00 91.88 1033 LEU A CA 1
ATOM 7806 C C . LEU A 1 1033 ? -21.356 3.167 26.412 1.00 91.88 1033 LEU A C 1
ATOM 7808 O O . LEU A 1 1033 ? -22.076 3.861 27.133 1.00 91.88 1033 LEU A O 1
ATOM 7812 N N . LEU A 1 1034 ? -20.618 2.168 26.900 1.00 94.12 1034 LEU A N 1
ATOM 7813 C CA . LEU A 1 1034 ? -20.562 1.848 28.323 1.00 94.12 1034 LEU A CA 1
ATOM 7814 C C . LEU A 1 1034 ? -19.881 2.967 29.120 1.00 94.12 1034 LEU A C 1
ATOM 7816 O O . LEU A 1 1034 ? -20.387 3.359 30.169 1.00 94.12 1034 LEU A O 1
ATOM 7820 N N . GLY A 1 1035 ? -18.785 3.538 28.616 1.00 92.56 1035 GLY A N 1
ATOM 7821 C CA . GLY A 1 1035 ? -18.126 4.688 29.234 1.00 92.56 1035 GLY A CA 1
ATOM 7822 C C . GLY A 1 1035 ? -19.063 5.895 29.357 1.00 92.56 1035 GLY A C 1
ATOM 7823 O O . GLY A 1 1035 ? -19.180 6.488 30.430 1.00 92.56 1035 GLY A O 1
ATOM 7824 N N . ALA A 1 1036 ? -19.817 6.205 28.299 1.00 88.38 1036 ALA A N 1
ATOM 7825 C CA . ALA A 1 1036 ? -20.834 7.255 28.317 1.00 88.38 1036 ALA A CA 1
ATOM 7826 C C . ALA A 1 1036 ? -21.967 6.951 29.314 1.00 88.38 1036 ALA A C 1
ATOM 7828 O O . ALA A 1 1036 ? -22.414 7.844 30.037 1.00 88.38 1036 ALA A O 1
ATOM 7829 N N . ALA A 1 1037 ? -22.398 5.689 29.419 1.00 88.88 1037 ALA A N 1
ATOM 7830 C CA . ALA A 1 1037 ? -23.421 5.274 30.377 1.00 88.88 1037 ALA A CA 1
ATOM 7831 C C . ALA A 1 1037 ? -23.006 5.511 31.841 1.00 88.88 1037 ALA A C 1
ATOM 7833 O O . ALA A 1 1037 ? -23.865 5.812 32.671 1.00 88.88 1037 ALA A O 1
ATOM 7834 N N . ALA A 1 1038 ? -21.707 5.441 32.160 1.00 86.94 1038 ALA A N 1
ATOM 7835 C CA . ALA A 1 1038 ? -21.177 5.755 33.491 1.00 86.94 1038 ALA A CA 1
ATOM 7836 C C . ALA A 1 1038 ? -21.324 7.239 33.873 1.00 86.94 1038 ALA A C 1
ATOM 7838 O O . ALA A 1 1038 ? -21.317 7.578 35.057 1.00 86.94 1038 ALA A O 1
ATOM 7839 N N . LEU A 1 1039 ? -21.457 8.119 32.875 1.00 84.69 1039 LEU A N 1
ATOM 7840 C CA . LEU A 1 1039 ? -21.609 9.564 33.046 1.00 84.69 1039 LEU A CA 1
ATOM 7841 C C . LEU A 1 1039 ? -23.078 10.017 33.034 1.00 84.69 1039 LEU A C 1
ATOM 7843 O O . LEU A 1 1039 ? -23.369 11.208 33.158 1.00 84.69 1039 LEU A O 1
ATOM 7847 N N . LEU A 1 1040 ? -24.027 9.086 32.916 1.00 79.88 1040 LEU A N 1
ATOM 7848 C CA . LEU A 1 1040 ? -25.444 9.408 33.031 1.00 79.88 1040 LEU A CA 1
ATOM 7849 C C . LEU A 1 1040 ? -25.843 9.595 34.505 1.00 79.88 1040 LEU A C 1
ATOM 7851 O O . LEU A 1 1040 ? -25.449 8.793 35.352 1.00 79.88 1040 LEU A O 1
ATOM 7855 N N . PRO A 1 1041 ? -26.690 10.590 34.833 1.00 71.00 1041 PRO A N 1
ATOM 7856 C CA . PRO A 1 1041 ? -27.155 10.791 36.199 1.00 71.00 1041 PRO A CA 1
ATOM 7857 C C . PRO A 1 1041 ? -27.842 9.551 36.815 1.00 71.00 1041 PRO A C 1
ATOM 7859 O O . PRO A 1 1041 ? -28.559 8.825 36.112 1.00 71.00 1041 PRO A O 1
ATOM 7862 N N . PRO A 1 1042 ? -27.706 9.336 38.140 1.00 69.62 1042 PRO A N 1
ATOM 7863 C CA . PRO A 1 1042 ? -26.877 10.107 39.073 1.00 69.62 1042 PRO A CA 1
ATOM 7864 C C . PRO A 1 1042 ? -25.376 9.819 38.894 1.00 69.62 1042 PRO A C 1
ATOM 7866 O O . PRO A 1 1042 ? -24.968 8.664 38.861 1.00 69.62 1042 PRO A O 1
ATOM 7869 N N . LEU A 1 1043 ? -24.562 10.879 38.827 1.00 69.88 1043 LEU A N 1
ATOM 7870 C CA . LEU A 1 1043 ? -23.114 10.774 38.637 1.00 69.88 1043 LEU A CA 1
ATOM 7871 C C . LEU A 1 1043 ? -22.426 10.250 39.902 1.00 69.88 1043 LEU A C 1
ATOM 7873 O O . LEU A 1 1043 ? -22.545 10.842 40.982 1.00 69.88 1043 LEU A O 1
ATOM 7877 N N . GLU A 1 1044 ? -21.660 9.170 39.760 1.00 76.50 1044 GLU A N 1
ATOM 7878 C CA . GLU A 1 1044 ? -20.764 8.711 40.818 1.00 76.50 1044 GLU A CA 1
ATOM 7879 C C . GLU A 1 1044 ? -19.461 9.534 40.800 1.00 76.50 1044 GLU A C 1
ATOM 7881 O O . GLU A 1 1044 ? -18.843 9.684 39.744 1.00 76.50 1044 GLU A O 1
ATOM 7886 N N . PRO A 1 1045 ? -18.980 10.055 41.948 1.00 77.50 1045 PRO A N 1
ATOM 7887 C CA . PRO A 1 1045 ? -17.770 10.879 41.968 1.00 77.50 1045 PRO A CA 1
ATOM 7888 C C . PRO A 1 1045 ? -16.516 10.135 41.483 1.00 77.50 1045 PRO A C 1
ATOM 7890 O O . PRO A 1 1045 ? -15.609 10.758 40.937 1.00 77.50 1045 PRO A O 1
ATOM 7893 N N . ALA A 1 1046 ? -16.474 8.806 41.623 1.00 80.00 1046 ALA A N 1
ATOM 7894 C CA . ALA A 1 1046 ? -15.404 7.983 41.064 1.00 80.00 1046 ALA A CA 1
ATOM 7895 C C . ALA A 1 1046 ? -15.401 7.998 39.523 1.00 80.00 1046 ALA A C 1
ATOM 7897 O O . ALA A 1 1046 ? -14.334 8.118 38.928 1.00 80.00 1046 ALA A O 1
ATOM 7898 N N . ALA A 1 1047 ? -16.575 7.965 38.876 1.00 84.44 1047 ALA A N 1
ATOM 7899 C CA . ALA A 1 1047 ? -16.689 8.050 37.418 1.00 84.44 1047 ALA A CA 1
ATOM 7900 C C . ALA A 1 1047 ? -16.159 9.392 36.886 1.00 84.44 1047 ALA A C 1
ATOM 7902 O O . ALA A 1 1047 ? -15.494 9.422 35.857 1.00 84.44 1047 ALA A O 1
ATOM 7903 N N . VAL A 1 1048 ? -16.372 10.488 37.626 1.00 82.88 1048 VAL A N 1
ATOM 7904 C CA . VAL A 1 1048 ? -15.828 11.815 37.281 1.00 82.88 1048 VAL A CA 1
ATOM 7905 C C . VAL A 1 1048 ? -14.301 11.829 37.355 1.00 82.88 1048 VAL A C 1
ATOM 7907 O O . VAL A 1 1048 ? -13.655 12.313 36.431 1.00 82.88 1048 VAL A O 1
ATOM 7910 N N . VAL A 1 1049 ? -13.716 11.280 38.427 1.00 85.12 1049 VAL A N 1
ATOM 7911 C CA . VAL A 1 1049 ? -12.252 11.184 38.568 1.00 85.12 1049 VAL A CA 1
ATOM 7912 C C . VAL A 1 1049 ? -11.652 10.412 37.390 1.00 85.12 1049 VAL A C 1
ATOM 7914 O O . VAL A 1 1049 ? -10.739 10.916 36.743 1.00 85.12 1049 VAL A O 1
ATOM 7917 N N . VAL A 1 1050 ? -12.213 9.242 37.071 1.00 89.88 1050 VAL A N 1
ATOM 7918 C CA . VAL A 1 1050 ? -11.746 8.392 35.965 1.00 89.88 1050 VAL A CA 1
ATOM 7919 C C . VAL A 1 1050 ? -11.923 9.080 34.609 1.00 89.88 1050 VAL A C 1
ATOM 7921 O O . VAL A 1 1050 ? -11.005 9.049 33.797 1.00 89.88 1050 VAL A O 1
ATOM 7924 N N . ALA A 1 1051 ? -13.055 9.746 34.365 1.00 88.88 1051 ALA A N 1
ATOM 7925 C CA . ALA A 1 1051 ? -13.320 10.430 33.100 1.00 88.88 1051 ALA A CA 1
ATOM 7926 C C . ALA A 1 1051 ? -12.391 11.629 32.857 1.00 88.88 1051 ALA A C 1
ATOM 7928 O O . ALA A 1 1051 ? -11.955 11.841 31.728 1.00 88.88 1051 ALA A O 1
ATOM 7929 N N . VAL A 1 1052 ? -12.038 12.388 33.902 1.00 86.00 1052 VAL A N 1
ATOM 7930 C CA . VAL A 1 1052 ? -11.049 13.469 33.768 1.00 86.00 1052 VAL A CA 1
ATOM 7931 C C . VAL A 1 1052 ? -9.673 12.890 33.454 1.00 86.00 1052 VAL A C 1
ATOM 7933 O O . VAL A 1 1052 ? -9.022 13.357 32.526 1.00 86.00 1052 VAL A O 1
ATOM 7936 N N . THR A 1 1053 ? -9.246 11.834 34.156 1.00 90.94 1053 THR A N 1
ATOM 7937 C CA . THR A 1 1053 ? -7.952 11.190 33.873 1.00 90.94 1053 THR A CA 1
ATOM 7938 C C . THR A 1 1053 ? -7.906 10.570 32.468 1.00 90.94 1053 THR A C 1
ATOM 7940 O O . THR A 1 1053 ? -6.885 10.676 31.786 1.00 90.94 1053 THR A O 1
ATOM 7943 N N . LEU A 1 1054 ? -9.021 9.999 31.997 1.00 95.44 1054 LEU A N 1
ATOM 7944 C CA . LEU A 1 1054 ? -9.195 9.541 30.617 1.00 95.44 1054 LEU A CA 1
ATOM 7945 C C . LEU A 1 1054 ? -8.997 10.692 29.622 1.00 95.44 1054 LEU A C 1
ATOM 7947 O O . LEU A 1 1054 ? -8.161 10.577 28.732 1.00 95.44 1054 LEU A O 1
ATOM 7951 N N . ALA A 1 1055 ? -9.709 11.809 29.794 1.00 91.25 1055 ALA A N 1
ATOM 7952 C CA . ALA A 1 1055 ? -9.620 12.961 28.896 1.00 91.25 1055 ALA A CA 1
ATOM 7953 C C . ALA A 1 1055 ? -8.198 13.546 28.834 1.00 91.25 1055 ALA A C 1
ATOM 7955 O O . ALA A 1 1055 ? -7.694 13.848 27.756 1.00 91.25 1055 ALA A O 1
ATOM 7956 N N . THR A 1 1056 ? -7.515 13.637 29.979 1.00 91.06 1056 THR A N 1
ATOM 7957 C CA . THR A 1 1056 ? -6.108 14.060 30.059 1.00 91.06 1056 THR A CA 1
ATOM 7958 C C . THR A 1 1056 ? -5.175 13.090 29.323 1.00 91.06 1056 THR A C 1
ATOM 7960 O O . THR A 1 1056 ? -4.236 13.517 28.662 1.00 91.06 1056 THR A O 1
ATOM 7963 N N . SER A 1 1057 ? -5.445 11.784 29.382 1.00 95.25 1057 SER A N 1
ATOM 7964 C CA . SER A 1 1057 ? -4.654 10.780 28.652 1.00 95.25 1057 SER A CA 1
ATOM 7965 C C . SER A 1 1057 ? -4.899 10.843 27.139 1.00 95.25 1057 SER A C 1
ATOM 7967 O O . SER A 1 1057 ? -3.962 10.680 26.360 1.00 95.25 1057 SER A O 1
ATOM 7969 N N . VAL A 1 1058 ? -6.134 11.135 26.714 1.00 95.06 1058 VAL A N 1
ATOM 7970 C CA . VAL A 1 1058 ? -6.474 11.361 25.301 1.00 95.06 1058 VAL A CA 1
ATOM 7971 C C . VAL A 1 1058 ? -5.754 12.598 24.761 1.00 95.06 1058 VAL A C 1
ATOM 7973 O O . VAL A 1 1058 ? -5.091 12.491 23.734 1.00 95.06 1058 VAL A O 1
ATOM 7976 N N . ASP A 1 1059 ? -5.782 13.737 25.459 1.00 93.75 1059 ASP A N 1
ATOM 7977 C CA . ASP A 1 1059 ? -5.046 14.936 25.019 1.00 93.75 1059 ASP A CA 1
ATOM 7978 C C . ASP A 1 1059 ? -3.524 14.709 24.993 1.00 93.75 1059 ASP A C 1
ATOM 7980 O O . ASP A 1 1059 ? -2.859 15.112 24.041 1.00 93.75 1059 ASP A O 1
ATOM 7984 N N . ALA A 1 1060 ? -2.966 13.974 25.962 1.00 94.12 1060 ALA A N 1
ATOM 7985 C CA . ALA A 1 1060 ? -1.554 13.590 25.923 1.00 94.12 1060 ALA A CA 1
ATOM 7986 C C . ALA A 1 1060 ? -1.211 12.719 24.696 1.00 94.12 1060 ALA A C 1
ATOM 7988 O O . ALA A 1 1060 ? -0.131 12.868 24.126 1.00 94.12 1060 ALA A O 1
ATOM 7989 N N . SER A 1 1061 ? -2.133 11.863 24.239 1.00 95.94 1061 SER A N 1
ATOM 7990 C CA . SER A 1 1061 ? -1.929 11.049 23.029 1.00 95.94 1061 SER A CA 1
ATOM 7991 C C . SER A 1 1061 ? -1.898 11.856 21.736 1.00 95.94 1061 SER A C 1
ATOM 7993 O O . SER A 1 1061 ? -1.228 11.452 20.786 1.00 95.94 1061 SER A O 1
ATOM 7995 N N . LEU A 1 1062 ? -2.546 13.028 21.713 1.00 94.62 1062 LEU A N 1
ATOM 7996 C CA . LEU A 1 1062 ? -2.484 13.947 20.576 1.00 94.62 1062 LEU A CA 1
ATOM 7997 C C . LEU A 1 1062 ? -1.073 14.516 20.370 1.00 94.62 1062 LEU A C 1
ATOM 7999 O O . LEU A 1 1062 ? -0.813 15.160 19.358 1.00 94.62 1062 LEU A O 1
ATOM 8003 N N . GLY A 1 1063 ? -0.141 14.265 21.297 1.00 93.31 1063 GLY A N 1
ATOM 8004 C CA . GLY A 1 1063 ? 1.266 14.588 21.124 1.00 93.31 1063 GLY A CA 1
ATOM 8005 C C . GLY A 1 1063 ? 1.476 16.080 20.896 1.00 93.31 1063 GLY A C 1
ATOM 8006 O O . GLY A 1 1063 ? 0.956 16.914 21.639 1.00 93.31 1063 GLY A O 1
ATOM 8007 N N . LEU A 1 1064 ? 2.206 16.418 19.836 1.00 91.69 1064 LEU A N 1
ATOM 8008 C CA . LEU A 1 1064 ? 2.426 17.811 19.436 1.00 91.69 1064 LEU A CA 1
ATOM 8009 C C . LEU A 1 1064 ? 1.179 18.491 18.839 1.00 91.69 1064 LEU A C 1
ATOM 8011 O O . LEU A 1 1064 ? 1.192 19.703 18.637 1.00 91.69 1064 LEU A O 1
ATOM 8015 N N . ASN A 1 1065 ? 0.104 17.738 18.581 1.00 89.88 1065 ASN A N 1
ATOM 8016 C CA . ASN A 1 1065 ? -1.206 18.275 18.196 1.00 89.88 1065 ASN A CA 1
ATOM 8017 C C . ASN A 1 1065 ? -2.101 18.573 19.419 1.00 89.88 1065 ASN A C 1
ATOM 8019 O O . ASN A 1 1065 ? -3.164 19.168 19.256 1.00 89.88 1065 ASN A O 1
ATOM 8023 N N . GLY A 1 1066 ? -1.697 18.146 20.623 1.00 87.81 1066 GLY A N 1
ATOM 8024 C CA . GLY A 1 1066 ? -2.413 18.354 21.887 1.00 87.81 1066 GLY A CA 1
ATOM 8025 C C . GLY A 1 1066 ? -1.723 19.342 22.825 1.00 87.81 1066 GLY A C 1
ATOM 8026 O O . GLY A 1 1066 ? -0.684 19.930 22.506 1.00 87.81 1066 GLY A O 1
ATOM 8027 N N . THR A 1 1067 ? -2.279 19.511 24.027 1.00 88.12 1067 THR A N 1
ATOM 8028 C CA . THR A 1 1067 ? -1.754 20.471 25.013 1.00 88.12 1067 THR A CA 1
ATOM 8029 C C . THR A 1 1067 ? -0.714 19.846 25.943 1.00 88.12 1067 THR A C 1
ATOM 8031 O O . THR A 1 1067 ? 0.364 20.408 26.159 1.00 88.12 1067 THR A O 1
ATOM 8034 N N . ILE A 1 1068 ? -1.018 18.681 26.515 1.00 89.38 1068 ILE A N 1
ATOM 8035 C CA . ILE A 1 1068 ? -0.238 18.082 27.603 1.00 89.38 1068 ILE A CA 1
ATOM 8036 C C . ILE A 1 1068 ? 1.130 17.632 27.115 1.00 89.38 1068 ILE A C 1
ATOM 8038 O O . ILE A 1 1068 ? 2.141 17.984 27.723 1.00 89.38 1068 ILE A O 1
ATOM 8042 N N . TYR A 1 1069 ? 1.188 16.883 26.013 1.00 92.06 1069 TYR A N 1
ATOM 8043 C CA . TYR A 1 1069 ? 2.469 16.383 25.523 1.00 92.06 1069 TYR A CA 1
ATOM 8044 C C . TYR A 1 1069 ? 3.348 17.503 24.967 1.00 92.06 1069 TYR A C 1
ATOM 8046 O O . TYR A 1 1069 ? 4.552 17.495 25.195 1.00 92.06 1069 TYR A O 1
ATOM 8054 N N . SER A 1 1070 ? 2.763 18.525 24.339 1.00 91.12 1070 SER A N 1
ATOM 8055 C CA . SER A 1 1070 ? 3.485 19.736 23.925 1.00 91.12 1070 SER A CA 1
ATOM 8056 C C . SER A 1 1070 ? 4.193 20.435 25.094 1.00 91.12 1070 SER A C 1
ATOM 8058 O O . SER A 1 1070 ? 5.285 20.985 24.931 1.00 91.12 1070 SER A O 1
ATOM 8060 N N . TRP A 1 1071 ? 3.607 20.400 26.296 1.00 91.81 1071 TRP A N 1
ATOM 8061 C CA . TRP A 1 1071 ? 4.281 20.855 27.512 1.00 91.81 1071 TRP A CA 1
ATOM 8062 C C . TRP A 1 1071 ? 5.338 19.853 27.994 1.00 91.81 1071 TRP A C 1
ATOM 8064 O O . TRP A 1 1071 ? 6.464 20.263 28.281 1.00 91.81 1071 TRP A O 1
ATOM 8074 N N . LEU A 1 1072 ? 5.015 18.554 28.029 1.00 90.12 1072 LEU A N 1
ATOM 8075 C CA . LEU A 1 1072 ? 5.943 17.498 28.454 1.00 90.12 1072 LEU A CA 1
ATOM 8076 C C . LEU A 1 1072 ? 7.210 17.453 27.600 1.00 90.12 1072 LEU A C 1
ATOM 8078 O O . LEU A 1 1072 ? 8.292 17.328 28.156 1.00 90.12 1072 LEU A O 1
ATOM 8082 N N . HIS A 1 1073 ? 7.101 17.640 26.285 1.00 91.00 1073 HIS A N 1
ATOM 8083 C CA . HIS A 1 1073 ? 8.216 17.661 25.337 1.00 91.00 1073 HIS A CA 1
ATOM 8084 C C . HIS A 1 1073 ? 9.282 18.721 25.681 1.00 91.00 1073 HIS A C 1
ATOM 8086 O O . HIS A 1 1073 ? 10.451 18.603 25.315 1.00 91.00 1073 HIS A O 1
ATOM 8092 N N . LYS A 1 1074 ? 8.928 19.761 26.448 1.00 87.81 1074 LYS A N 1
ATOM 8093 C CA . LYS A 1 1074 ? 9.912 20.743 26.929 1.00 87.81 1074 LYS A CA 1
ATOM 8094 C C . LYS A 1 1074 ? 10.875 20.139 27.953 1.00 87.81 1074 LYS A C 1
ATOM 8096 O O . LYS A 1 1074 ? 11.997 20.634 28.073 1.00 87.81 1074 LYS A O 1
ATOM 8101 N N . LEU A 1 1075 ? 10.461 19.081 28.650 1.00 85.25 1075 LEU A N 1
ATOM 8102 C CA . LEU A 1 1075 ? 11.258 18.360 29.635 1.00 85.25 1075 LEU A CA 1
ATOM 8103 C C . LEU A 1 1075 ? 12.205 17.367 28.931 1.00 85.25 1075 LEU A C 1
ATOM 8105 O O . LEU A 1 1075 ? 11.742 16.582 28.101 1.00 85.25 1075 LEU A O 1
ATOM 8109 N N . PRO A 1 1076 ? 13.507 17.334 29.281 1.00 80.31 1076 PRO A N 1
ATOM 8110 C CA . PRO A 1 1076 ? 14.505 16.537 28.562 1.00 80.31 1076 PRO A CA 1
ATOM 8111 C C . PRO A 1 1076 ? 14.160 15.049 28.346 1.00 80.31 1076 PRO A C 1
ATOM 8113 O O . PRO A 1 1076 ? 14.363 14.579 27.229 1.00 80.31 1076 PRO A O 1
ATOM 8116 N N . PRO A 1 1077 ? 13.595 14.300 29.321 1.00 79.50 1077 PRO A N 1
ATOM 8117 C CA . PRO A 1 1077 ? 13.269 12.885 29.111 1.00 79.50 1077 PRO A CA 1
ATOM 8118 C C . PRO A 1 1077 ? 12.236 12.641 28.002 1.00 79.50 1077 PRO A C 1
ATOM 8120 O O . PRO A 1 1077 ? 12.269 11.603 27.350 1.00 79.50 1077 PRO A O 1
ATOM 8123 N N . PHE A 1 1078 ? 11.333 13.597 27.755 1.00 86.19 1078 PHE A N 1
ATOM 8124 C CA . PHE A 1 1078 ? 10.249 13.439 26.780 1.00 86.19 1078 PHE A CA 1
ATOM 8125 C C . PHE A 1 1078 ? 10.649 13.766 25.341 1.00 86.19 1078 PHE A C 1
ATOM 8127 O O . PHE A 1 1078 ? 9.896 13.457 24.421 1.00 86.19 1078 PHE A O 1
ATOM 8134 N N . ARG A 1 1079 ? 11.846 14.324 25.133 1.00 85.69 1079 ARG A N 1
ATOM 8135 C CA . ARG A 1 1079 ? 12.426 14.546 23.797 1.00 85.69 1079 ARG A CA 1
ATOM 8136 C C . ARG A 1 1079 ? 13.021 13.278 23.185 1.00 85.69 1079 ARG A C 1
ATOM 8138 O O . ARG A 1 1079 ? 13.285 13.232 21.991 1.00 85.69 1079 ARG A O 1
ATOM 8145 N N . GLY A 1 1080 ? 13.232 12.242 24.002 1.00 80.69 1080 GLY A N 1
ATOM 8146 C CA . GLY A 1 1080 ? 13.682 10.926 23.542 1.00 80.69 1080 GLY A CA 1
ATOM 8147 C C . GLY A 1 1080 ? 12.546 10.003 23.086 1.00 80.69 1080 GLY A C 1
ATOM 8148 O O . GLY A 1 1080 ? 12.804 9.017 22.398 1.00 80.69 1080 GLY A O 1
ATOM 8149 N N . PHE A 1 1081 ? 11.293 10.305 23.446 1.00 87.62 1081 PHE A N 1
ATOM 8150 C CA . PHE A 1 1081 ? 10.136 9.485 23.084 1.00 87.62 1081 PHE A CA 1
ATOM 8151 C C . PHE A 1 1081 ? 9.565 9.910 21.730 1.00 87.62 1081 PHE A C 1
ATOM 8153 O O . PHE A 1 1081 ? 9.074 11.029 21.579 1.00 87.62 1081 PHE A O 1
ATOM 8160 N N . ARG A 1 1082 ? 9.578 8.982 20.766 1.00 88.56 1082 ARG A N 1
ATOM 8161 C CA . ARG A 1 1082 ? 9.106 9.220 19.396 1.00 88.56 1082 ARG A CA 1
ATOM 8162 C C . ARG A 1 1082 ? 7.587 9.168 19.256 1.00 88.56 1082 ARG A C 1
ATOM 8164 O O . ARG A 1 1082 ? 7.063 9.874 18.415 1.00 88.56 1082 ARG A O 1
ATOM 8171 N N . ALA A 1 1083 ? 6.887 8.356 20.060 1.00 91.94 1083 ALA A N 1
ATOM 8172 C CA . ALA A 1 1083 ? 5.482 7.994 19.824 1.00 91.94 1083 ALA A CA 1
ATOM 8173 C C . ALA A 1 1083 ? 4.509 8.413 20.947 1.00 91.94 1083 ALA A C 1
ATOM 8175 O O . ALA A 1 1083 ? 4.106 7.580 21.767 1.00 91.94 1083 ALA A O 1
ATOM 8176 N N . PRO A 1 1084 ? 4.070 9.688 20.976 1.00 94.69 1084 PRO A N 1
ATOM 8177 C CA . PRO A 1 1084 ? 3.060 10.157 21.924 1.00 94.69 1084 PRO A CA 1
ATOM 8178 C C . PRO A 1 1084 ? 1.716 9.431 21.810 1.00 94.69 1084 PRO A C 1
ATOM 8180 O O . PRO A 1 1084 ? 1.039 9.263 22.824 1.00 94.69 1084 PRO A O 1
ATOM 8183 N N . ALA A 1 1085 ? 1.333 8.954 20.615 1.00 94.75 1085 ALA A N 1
ATOM 8184 C CA . ALA A 1 1085 ? 0.071 8.238 20.401 1.00 94.75 1085 ALA A CA 1
ATOM 8185 C C . ALA A 1 1085 ? -0.109 7.028 21.340 1.00 94.75 1085 ALA A C 1
ATOM 8187 O O . ALA A 1 1085 ? -1.238 6.704 21.715 1.00 94.75 1085 ALA A O 1
ATOM 8188 N N . ARG A 1 1086 ? 0.985 6.435 21.845 1.00 94.56 1086 ARG A N 1
ATOM 8189 C CA . ARG A 1 1086 ? 0.967 5.330 22.822 1.00 94.56 1086 ARG A CA 1
ATOM 8190 C C . ARG A 1 1086 ? 0.344 5.692 24.178 1.00 94.56 1086 ARG A C 1
ATOM 8192 O O . ARG A 1 1086 ? -0.045 4.793 24.924 1.00 94.56 1086 ARG A O 1
ATOM 8199 N N . PHE A 1 1087 ? 0.124 6.977 24.490 1.00 96.06 1087 PHE A N 1
ATOM 8200 C CA . PHE A 1 1087 ? -0.764 7.382 25.598 1.00 96.06 1087 PHE A CA 1
ATOM 8201 C C . PHE A 1 1087 ? -2.186 6.808 25.458 1.00 96.06 1087 PHE A C 1
ATOM 8203 O O . PHE A 1 1087 ? -2.907 6.702 26.453 1.00 96.06 1087 PHE A O 1
ATOM 8210 N N . ARG A 1 1088 ? -2.585 6.358 24.261 1.00 94.81 1088 ARG A N 1
ATOM 8211 C CA . ARG A 1 1088 ? -3.828 5.619 24.037 1.00 94.81 1088 ARG A CA 1
ATOM 8212 C C . ARG A 1 1088 ? -3.935 4.341 24.876 1.00 94.81 1088 ARG A C 1
ATOM 8214 O O . ARG A 1 1088 ? -5.048 4.024 25.293 1.00 94.81 1088 ARG A O 1
ATOM 8221 N N . ALA A 1 1089 ? -2.839 3.651 25.198 1.00 96.50 1089 ALA A N 1
ATOM 8222 C CA . ALA A 1 1089 ? -2.871 2.509 26.123 1.00 96.50 1089 ALA A CA 1
ATOM 8223 C C . ALA A 1 1089 ? -3.355 2.931 27.525 1.00 96.50 1089 ALA A C 1
ATOM 8225 O O . ALA A 1 1089 ? -4.165 2.257 28.164 1.00 96.50 1089 ALA A O 1
ATOM 8226 N N . ILE A 1 1090 ? -2.911 4.108 27.976 1.00 97.50 1090 ILE A N 1
ATOM 8227 C CA . ILE A 1 1090 ? -3.318 4.708 29.249 1.00 97.50 1090 ILE A CA 1
ATOM 8228 C C . ILE A 1 1090 ? -4.777 5.179 29.189 1.00 97.50 1090 ILE A C 1
ATOM 8230 O O . ILE A 1 1090 ? -5.541 4.965 30.128 1.00 97.50 1090 ILE A O 1
ATOM 8234 N N . ALA A 1 1091 ? -5.205 5.768 28.070 1.00 96.94 1091 ALA A N 1
ATOM 8235 C CA . ALA A 1 1091 ? -6.616 6.075 27.849 1.00 96.94 1091 ALA A CA 1
ATOM 8236 C C . ALA A 1 1091 ? -7.481 4.795 27.868 1.00 96.94 1091 ALA A C 1
ATOM 8238 O O . ALA A 1 1091 ? -8.543 4.782 28.484 1.00 96.94 1091 ALA A O 1
ATOM 8239 N N . GLY A 1 1092 ? -6.996 3.692 27.291 1.00 97.06 1092 GLY A N 1
ATOM 8240 C CA . GLY A 1 1092 ? -7.652 2.380 27.312 1.00 97.06 1092 GLY A CA 1
ATOM 8241 C C . GLY A 1 1092 ? -7.888 1.849 28.726 1.00 97.06 1092 GLY A C 1
ATOM 8242 O O . GLY A 1 1092 ? -8.995 1.411 29.041 1.00 97.06 1092 GLY A O 1
ATOM 8243 N N . LEU A 1 1093 ? -6.900 1.990 29.621 1.00 98.00 1093 LEU A N 1
ATOM 8244 C CA . LEU A 1 1093 ? -7.023 1.660 31.049 1.00 98.00 1093 LEU A CA 1
ATOM 8245 C C . LEU A 1 1093 ? -8.235 2.356 31.692 1.00 98.00 1093 LEU A C 1
ATOM 8247 O O . LEU A 1 1093 ? -9.078 1.711 32.323 1.00 98.00 1093 LEU A O 1
ATOM 8251 N N . TYR A 1 1094 ? -8.331 3.678 31.543 1.00 97.81 1094 TYR A N 1
ATOM 8252 C CA . TYR A 1 1094 ? -9.393 4.458 32.182 1.00 97.81 1094 TYR A CA 1
ATOM 8253 C C . TYR A 1 1094 ? -10.745 4.295 31.480 1.00 97.81 1094 TYR A C 1
ATOM 8255 O O . TYR A 1 1094 ? -11.775 4.286 32.156 1.00 97.81 1094 TYR A O 1
ATOM 8263 N N . LEU A 1 1095 ? -10.764 4.097 30.158 1.00 97.94 1095 LEU A N 1
ATOM 8264 C CA . LEU A 1 1095 ? -11.983 3.789 29.411 1.00 97.94 1095 LEU A CA 1
ATOM 8265 C C . LEU A 1 1095 ? -12.559 2.430 29.819 1.00 97.94 1095 LEU A C 1
ATOM 8267 O O . LEU A 1 1095 ? -13.758 2.338 30.066 1.00 97.94 1095 LEU A O 1
ATOM 8271 N N . ALA A 1 1096 ? -11.726 1.397 29.961 1.00 98.19 1096 ALA A N 1
ATOM 8272 C CA . ALA A 1 1096 ? -12.158 0.077 30.414 1.00 98.19 1096 ALA A CA 1
ATOM 8273 C C . ALA A 1 1096 ? -12.754 0.125 31.827 1.00 98.19 1096 ALA A C 1
ATOM 8275 O O . ALA A 1 1096 ? -13.815 -0.450 32.092 1.00 98.19 1096 ALA A O 1
ATOM 8276 N N . LEU A 1 1097 ? -12.116 0.875 32.730 1.00 95.94 1097 LEU A N 1
ATOM 8277 C CA . LEU A 1 1097 ? -12.636 1.095 34.073 1.00 95.94 1097 LEU A CA 1
ATOM 8278 C C . LEU A 1 1097 ? -13.993 1.821 34.047 1.00 95.94 1097 LEU A C 1
ATOM 8280 O O . LEU A 1 1097 ? -14.925 1.413 34.746 1.00 95.94 1097 LEU A O 1
ATOM 8284 N N . LEU A 1 1098 ? -14.127 2.863 33.221 1.00 95.00 1098 LEU A N 1
ATOM 8285 C CA . LEU A 1 1098 ? -15.373 3.613 33.059 1.00 95.00 1098 LEU A CA 1
ATOM 8286 C C . LEU A 1 1098 ? -16.479 2.744 32.437 1.00 95.00 1098 LEU A C 1
ATOM 8288 O O . LEU A 1 1098 ? -17.612 2.769 32.913 1.00 95.00 1098 LEU A O 1
ATOM 8292 N N . ALA A 1 1099 ? -16.148 1.912 31.449 1.00 96.69 1099 ALA A N 1
ATOM 8293 C CA . ALA A 1 1099 ? -17.065 0.957 30.835 1.00 96.69 1099 ALA A CA 1
ATOM 8294 C C . ALA A 1 1099 ? -17.607 -0.055 31.859 1.00 96.69 1099 ALA A C 1
ATOM 8296 O O . ALA A 1 1099 ? -18.810 -0.324 31.891 1.00 96.69 1099 ALA A O 1
ATOM 8297 N N . GLY A 1 1100 ? -16.756 -0.552 32.764 1.00 95.75 1100 GLY A N 1
ATOM 8298 C CA . GLY A 1 1100 ? -17.190 -1.396 33.879 1.00 95.75 1100 GLY A CA 1
ATOM 8299 C C . GLY A 1 1100 ? -18.181 -0.696 34.811 1.00 95.75 1100 GLY A C 1
ATOM 8300 O O . GLY A 1 1100 ? -19.205 -1.277 35.172 1.00 95.75 1100 GLY A O 1
ATOM 8301 N N . VAL A 1 1101 ? -17.923 0.568 35.168 1.00 92.25 1101 VAL A N 1
ATOM 8302 C CA . VAL A 1 1101 ? -18.847 1.382 35.984 1.00 92.25 1101 VAL A CA 1
ATOM 8303 C C . VAL A 1 1101 ? -20.173 1.616 35.253 1.00 92.25 1101 VAL A C 1
ATOM 8305 O O . VAL A 1 1101 ? -21.240 1.477 35.853 1.00 92.25 1101 VAL A O 1
ATOM 8308 N N . GLY A 1 1102 ? -20.134 1.899 33.952 1.00 92.75 1102 GLY A N 1
ATOM 8309 C CA . GLY A 1 1102 ? -21.329 2.089 33.131 1.00 92.75 1102 GLY A CA 1
ATOM 8310 C C . GLY A 1 1102 ? -22.179 0.830 33.007 1.00 92.75 1102 GLY A C 1
ATOM 8311 O O . GLY A 1 1102 ? -23.400 0.893 33.155 1.00 92.75 1102 GLY A O 1
ATOM 8312 N N . ALA A 1 1103 ? -21.548 -0.336 32.851 1.00 94.81 1103 ALA A N 1
ATOM 8313 C CA . ALA A 1 1103 ? -22.248 -1.616 32.872 1.00 94.81 1103 ALA A CA 1
ATOM 8314 C C . ALA A 1 1103 ? -22.984 -1.846 34.204 1.00 94.81 1103 ALA A C 1
ATOM 8316 O O . ALA A 1 1103 ? -24.127 -2.308 34.213 1.00 94.81 1103 ALA A O 1
ATOM 8317 N N . VAL A 1 1104 ? -22.377 -1.463 35.334 1.00 91.50 1104 VAL A N 1
ATOM 8318 C CA . VAL A 1 1104 ? -23.032 -1.511 36.654 1.00 91.50 1104 VAL A CA 1
ATOM 8319 C C . VAL A 1 1104 ? -24.187 -0.518 36.737 1.00 91.50 1104 VAL A C 1
ATOM 8321 O O . VAL A 1 1104 ? -25.250 -0.867 37.254 1.00 91.50 1104 VAL A O 1
ATOM 8324 N N . ALA A 1 1105 ? -24.018 0.700 36.219 1.00 88.75 1105 ALA A N 1
ATOM 8325 C CA . ALA A 1 1105 ? -25.074 1.709 36.194 1.00 88.75 1105 ALA A CA 1
ATOM 8326 C C . ALA A 1 1105 ? -26.306 1.227 35.406 1.00 88.75 1105 ALA A C 1
ATOM 8328 O O . ALA A 1 1105 ? -27.435 1.415 35.861 1.00 88.75 1105 ALA A O 1
ATOM 8329 N N . ILE A 1 1106 ? -26.097 0.539 34.278 1.00 90.75 1106 ILE A N 1
ATOM 8330 C CA . ILE A 1 1106 ? -27.163 -0.110 33.500 1.00 90.75 1106 ILE A CA 1
ATOM 8331 C C . ILE A 1 1106 ? -27.797 -1.246 34.312 1.00 90.75 1106 ILE A C 1
ATOM 8333 O O . ILE A 1 1106 ? -29.013 -1.270 34.504 1.00 90.75 1106 ILE A O 1
ATOM 8337 N N . ALA A 1 1107 ? -26.982 -2.154 34.851 1.00 89.38 1107 ALA A N 1
ATOM 8338 C CA . ALA A 1 1107 ? -27.446 -3.327 35.587 1.00 89.38 1107 ALA A CA 1
ATOM 8339 C C . ALA A 1 1107 ? -28.268 -2.975 36.841 1.00 89.38 1107 ALA A C 1
ATOM 8341 O O . ALA A 1 1107 ? -29.226 -3.681 37.160 1.00 89.38 1107 ALA A O 1
ATOM 8342 N N . ARG A 1 1108 ? -27.936 -1.871 37.528 1.00 87.00 1108 ARG A N 1
ATOM 8343 C CA . ARG A 1 1108 ? -28.660 -1.365 38.711 1.00 87.00 1108 ARG A CA 1
ATOM 8344 C C . ARG A 1 1108 ? -30.030 -0.765 38.383 1.00 87.00 1108 ARG A C 1
ATOM 8346 O O . ARG A 1 1108 ? -30.869 -0.677 39.274 1.00 87.00 1108 ARG A O 1
ATOM 8353 N N . ARG A 1 1109 ? -30.282 -0.361 37.132 1.00 87.00 1109 ARG A N 1
ATOM 8354 C CA . ARG A 1 1109 ? -31.604 0.125 36.688 1.00 87.00 1109 ARG A CA 1
ATOM 8355 C C . ARG A 1 1109 ? -32.596 -1.017 36.442 1.00 87.00 1109 ARG A C 1
ATOM 8357 O O . ARG A 1 1109 ? -33.784 -0.765 36.260 1.00 87.00 1109 ARG A O 1
ATOM 8364 N N . ILE A 1 1110 ? -32.128 -2.264 36.459 1.00 89.19 1110 ILE A N 1
ATOM 8365 C CA . ILE A 1 1110 ? -32.940 -3.459 36.235 1.00 89.19 1110 ILE A CA 1
ATOM 8366 C C . ILE A 1 1110 ? -33.324 -4.059 37.591 1.00 89.19 1110 ILE A C 1
ATOM 8368 O O . ILE A 1 1110 ? -32.482 -4.601 38.299 1.00 89.19 1110 ILE A O 1
ATOM 8372 N N . GLY A 1 1111 ? -34.611 -4.001 37.945 1.00 79.12 1111 GLY A N 1
ATOM 8373 C CA . GLY A 1 1111 ? -35.102 -4.442 39.261 1.00 79.12 1111 GLY A CA 1
ATOM 8374 C C . GLY A 1 1111 ? -35.032 -5.955 39.531 1.00 79.12 1111 GLY A C 1
ATOM 8375 O O . GLY A 1 1111 ? -35.160 -6.376 40.675 1.00 79.12 1111 GLY A O 1
ATOM 8376 N N . SER A 1 1112 ? -34.821 -6.788 38.505 1.00 91.69 1112 SER A N 1
ATOM 8377 C CA . SER A 1 1112 ? -34.702 -8.248 38.645 1.00 91.69 1112 SER A CA 1
ATOM 8378 C C . SER A 1 1112 ? -33.239 -8.686 38.626 1.00 91.69 1112 SER A C 1
ATOM 8380 O O . SER A 1 1112 ? -32.529 -8.441 37.651 1.00 91.69 1112 SER A O 1
ATOM 8382 N N . VAL A 1 1113 ? -32.809 -9.413 39.664 1.00 87.75 1113 VAL A N 1
ATOM 8383 C CA . VAL A 1 1113 ? -31.439 -9.950 39.788 1.00 87.75 1113 VAL A CA 1
ATOM 8384 C C . VAL A 1 1113 ? -31.080 -10.866 38.615 1.00 87.75 1113 VAL A C 1
ATOM 8386 O O . VAL A 1 1113 ? -29.969 -10.792 38.093 1.00 87.75 1113 VAL A O 1
ATOM 8389 N N . TRP A 1 1114 ? -32.019 -11.703 38.162 1.00 88.81 1114 TRP A N 1
ATOM 8390 C CA . TRP A 1 1114 ? -31.794 -12.596 37.024 1.00 88.81 1114 TRP A CA 1
ATOM 8391 C C . TRP A 1 1114 ? -31.630 -11.815 35.715 1.00 88.81 1114 TRP A C 1
ATOM 8393 O O . TRP A 1 1114 ? -30.650 -12.024 35.003 1.00 88.81 1114 TRP A O 1
ATOM 8403 N N . ARG A 1 1115 ? -32.515 -10.842 35.442 1.00 90.69 1115 ARG A N 1
ATOM 8404 C CA . ARG A 1 1115 ? -32.405 -9.985 34.246 1.00 90.69 1115 ARG A CA 1
ATOM 8405 C C . ARG A 1 1115 ? -31.135 -9.136 34.267 1.00 90.69 1115 ARG A C 1
ATOM 8407 O O . ARG A 1 1115 ? -30.508 -8.958 33.231 1.00 90.69 1115 ARG A O 1
ATOM 8414 N N . SER A 1 1116 ? -30.733 -8.651 35.440 1.00 91.00 1116 SER A N 1
ATOM 8415 C CA . SER A 1 1116 ? -29.494 -7.893 35.633 1.00 91.00 1116 SER A CA 1
ATOM 8416 C C . SER A 1 1116 ? -28.260 -8.745 35.300 1.00 91.00 1116 SER A C 1
ATOM 8418 O O . SER A 1 1116 ? -27.418 -8.332 34.504 1.00 91.00 1116 SER A O 1
ATOM 8420 N N . ARG A 1 1117 ? -28.199 -9.989 35.801 1.00 91.88 1117 ARG A N 1
ATOM 8421 C CA . ARG A 1 1117 ? -27.134 -10.949 35.456 1.00 91.88 1117 ARG A CA 1
ATOM 8422 C C . ARG A 1 1117 ? -27.122 -11.297 33.967 1.00 91.88 1117 ARG A C 1
ATOM 8424 O O . ARG A 1 1117 ? -26.058 -11.266 33.362 1.00 91.88 1117 ARG A O 1
ATOM 8431 N N . ALA A 1 1118 ? -28.282 -11.593 33.381 1.00 91.44 1118 ALA A N 1
ATOM 8432 C CA . ALA A 1 1118 ? -28.400 -11.889 31.953 1.00 91.44 1118 ALA A CA 1
ATOM 8433 C C . ALA A 1 1118 ? -27.943 -10.704 31.084 1.00 91.44 1118 ALA A C 1
ATOM 8435 O O . ALA A 1 1118 ? -27.226 -10.895 30.109 1.00 91.44 1118 ALA A O 1
ATOM 8436 N N . THR A 1 1119 ? -28.284 -9.476 31.486 1.00 93.25 1119 THR A N 1
ATOM 8437 C CA . THR A 1 1119 ? -27.852 -8.251 30.797 1.00 93.25 1119 THR A CA 1
ATOM 8438 C C . THR A 1 1119 ? -26.336 -8.096 30.837 1.00 93.25 1119 THR A C 1
ATOM 8440 O O . THR A 1 1119 ? -25.732 -7.787 29.820 1.00 93.25 1119 THR A O 1
ATOM 8443 N N . LEU A 1 1120 ? -25.698 -8.346 31.983 1.00 94.50 1120 LEU A N 1
ATOM 8444 C CA . LEU A 1 1120 ? -24.240 -8.263 32.096 1.00 94.50 1120 LEU A CA 1
ATOM 8445 C C . LEU A 1 1120 ? -23.526 -9.320 31.244 1.00 94.50 1120 LEU A C 1
ATOM 8447 O O . LEU A 1 1120 ? -22.510 -9.005 30.633 1.00 94.50 1120 LEU A O 1
ATOM 8451 N N . TRP A 1 1121 ? -24.071 -10.536 31.147 1.00 94.06 1121 TRP A N 1
ATOM 8452 C CA . TRP A 1 1121 ? -23.558 -11.548 30.218 1.00 94.06 1121 TRP A CA 1
ATOM 8453 C C . TRP A 1 1121 ? -23.730 -11.135 28.755 1.00 94.06 1121 TRP A C 1
ATOM 8455 O O . TRP A 1 1121 ? -22.790 -11.272 27.979 1.00 94.06 1121 TRP A O 1
ATOM 8465 N N . ALA A 1 1122 ? -24.887 -10.575 28.390 1.00 94.38 1122 ALA A N 1
ATOM 8466 C CA . ALA A 1 1122 ? -25.128 -10.065 27.042 1.00 94.38 1122 ALA A CA 1
ATOM 8467 C C . ALA A 1 1122 ? -24.180 -8.908 26.686 1.00 94.38 1122 ALA A C 1
ATOM 8469 O O . ALA A 1 1122 ? -23.640 -8.883 25.585 1.00 94.38 1122 ALA A O 1
ATOM 8470 N N . ILE A 1 1123 ? -23.919 -7.991 27.626 1.00 96.25 1123 ILE A N 1
ATOM 8471 C CA . ILE A 1 1123 ? -22.918 -6.928 27.454 1.00 96.25 1123 ILE A CA 1
ATOM 8472 C C . ILE A 1 1123 ? -21.522 -7.534 27.286 1.00 96.25 1123 ILE A C 1
ATOM 8474 O O . ILE A 1 1123 ? -20.795 -7.121 26.391 1.00 96.25 1123 ILE A O 1
ATOM 8478 N N . GLY A 1 1124 ? -21.151 -8.520 28.108 1.00 95.69 1124 GLY A N 1
ATOM 8479 C CA . GLY A 1 1124 ? -19.871 -9.218 27.976 1.00 95.69 1124 GLY A CA 1
ATOM 8480 C C . GLY A 1 1124 ? -19.695 -9.853 26.595 1.00 95.69 1124 GLY A C 1
ATOM 8481 O O . GLY A 1 1124 ? -18.660 -9.664 25.968 1.00 95.69 1124 GLY A O 1
ATOM 8482 N N . LEU A 1 1125 ? -20.727 -10.529 26.082 1.00 94.88 1125 LEU A N 1
ATOM 8483 C CA . LEU A 1 1125 ? -20.713 -11.099 24.734 1.00 94.88 1125 LEU A CA 1
ATOM 8484 C C . LEU A 1 1125 ? -20.621 -10.014 23.652 1.00 94.88 1125 LEU A C 1
ATOM 8486 O O . LEU A 1 1125 ? -19.845 -10.160 22.715 1.00 94.88 1125 LEU A O 1
ATOM 8490 N N . ALA A 1 1126 ? -21.366 -8.914 23.795 1.00 93.62 1126 ALA A N 1
ATOM 8491 C CA . ALA A 1 1126 ? -21.302 -7.790 22.865 1.00 93.62 1126 ALA A CA 1
ATOM 8492 C C . ALA A 1 1126 ? -19.903 -7.160 22.826 1.00 93.62 1126 ALA A C 1
ATOM 8494 O O . ALA A 1 1126 ? -19.416 -6.854 21.745 1.00 93.62 1126 ALA A O 1
ATOM 8495 N N . VAL A 1 1127 ? -19.236 -7.029 23.978 1.00 95.69 1127 VAL A N 1
ATOM 8496 C CA . VAL A 1 1127 ? -17.836 -6.585 24.051 1.00 95.69 1127 VAL A CA 1
ATOM 8497 C C . VAL A 1 1127 ? -16.925 -7.552 23.301 1.00 95.69 1127 VAL A C 1
ATOM 8499 O O . VAL A 1 1127 ? -16.136 -7.094 22.489 1.00 95.69 1127 VAL A O 1
ATOM 8502 N N . LEU A 1 1128 ? -17.053 -8.868 23.511 1.00 94.94 1128 LEU A N 1
ATOM 8503 C CA . LEU A 1 1128 ? -16.227 -9.862 22.810 1.00 94.94 1128 LEU A CA 1
ATOM 8504 C C . LEU A 1 1128 ? -16.411 -9.821 21.286 1.00 94.94 1128 LEU A C 1
ATOM 8506 O O . LEU A 1 1128 ? -15.440 -9.990 20.558 1.00 94.94 1128 LEU A O 1
ATOM 8510 N N . VAL A 1 1129 ? -17.634 -9.576 20.808 1.00 92.75 1129 VAL A N 1
ATOM 8511 C CA . VAL A 1 1129 ? -17.913 -9.394 19.375 1.00 92.75 1129 VAL A CA 1
ATOM 8512 C C . VAL A 1 1129 ? -17.307 -8.086 18.856 1.00 92.75 1129 VAL A C 1
ATOM 8514 O O . VAL A 1 1129 ? -16.706 -8.075 17.786 1.00 92.75 1129 VAL A O 1
ATOM 8517 N N . ASP A 1 1130 ? -17.441 -6.994 19.613 1.00 90.12 1130 ASP A N 1
ATOM 8518 C CA . ASP A 1 1130 ? -16.932 -5.662 19.256 1.00 90.12 1130 ASP A CA 1
ATOM 8519 C C . ASP A 1 1130 ? -15.399 -5.635 19.133 1.00 90.12 1130 ASP A C 1
ATOM 8521 O O . ASP A 1 1130 ? -14.858 -4.965 18.254 1.00 90.12 1130 ASP A O 1
ATOM 8525 N N . VAL A 1 1131 ? -14.704 -6.402 19.980 1.00 89.69 1131 VAL A N 1
ATOM 8526 C CA . VAL A 1 1131 ? -13.234 -6.458 20.039 1.00 89.69 1131 VAL A CA 1
ATOM 8527 C C . VAL A 1 1131 ? -12.624 -7.683 19.352 1.00 89.69 1131 VAL A C 1
ATOM 8529 O O . VAL A 1 1131 ? -11.429 -7.925 19.490 1.00 89.69 1131 VAL A O 1
ATOM 8532 N N . HIS A 1 1132 ? -13.414 -8.478 18.626 1.00 89.50 1132 HIS A N 1
ATOM 8533 C CA . HIS A 1 1132 ? -12.931 -9.719 18.020 1.00 89.50 1132 HIS A CA 1
ATOM 8534 C C . HIS A 1 1132 ? -11.772 -9.454 17.039 1.00 89.50 1132 HIS A C 1
ATOM 8536 O O . HIS A 1 1132 ? -11.972 -8.715 16.064 1.00 89.50 1132 HIS A O 1
ATOM 8542 N N . PRO A 1 1133 ? -10.581 -10.054 17.240 1.00 91.25 1133 PRO A N 1
ATOM 8543 C CA . PRO A 1 1133 ? -9.447 -9.806 16.369 1.00 91.25 1133 PRO A CA 1
ATOM 8544 C C . PRO A 1 1133 ? -9.452 -10.714 15.126 1.00 91.25 1133 PRO A C 1
ATOM 8546 O O . PRO A 1 1133 ? -10.101 -11.757 15.097 1.00 91.25 1133 PRO A O 1
ATOM 8549 N N . ALA A 1 1134 ? -8.711 -10.318 14.098 1.00 86.00 1134 ALA A N 1
ATOM 8550 C CA . ALA A 1 1134 ? -8.312 -11.133 12.957 1.00 86.00 1134 ALA A CA 1
ATOM 8551 C C . ALA A 1 1134 ? -6.778 -11.148 12.928 1.00 86.00 1134 ALA A C 1
ATOM 8553 O O . ALA A 1 1134 ? -6.160 -10.100 12.720 1.00 86.00 1134 ALA A O 1
ATOM 8554 N N . ILE A 1 1135 ? -6.173 -12.302 13.226 1.00 86.12 1135 ILE A N 1
ATOM 8555 C CA . ILE A 1 1135 ? -4.721 -12.444 13.378 1.00 86.12 1135 ILE A CA 1
ATOM 8556 C C . ILE A 1 1135 ? -4.196 -13.350 12.267 1.00 86.12 1135 ILE A C 1
ATOM 8558 O O . ILE A 1 1135 ? -4.655 -14.474 12.077 1.00 86.12 1135 ILE A O 1
ATOM 8562 N N . GLU A 1 1136 ? -3.212 -12.849 11.537 1.00 83.75 1136 GLU A N 1
ATOM 8563 C CA . GLU A 1 1136 ? -2.428 -13.629 10.586 1.00 83.75 1136 GLU A CA 1
ATOM 8564 C C . GLU A 1 1136 ? -1.111 -14.002 11.263 1.00 83.75 1136 GLU A C 1
ATOM 8566 O O . GLU A 1 1136 ? -0.562 -13.198 12.017 1.00 83.75 1136 GLU A O 1
ATOM 8571 N N . LEU A 1 1137 ? -0.657 -15.239 11.062 1.00 91.50 1137 LEU A N 1
ATOM 8572 C CA . LEU A 1 1137 ? 0.538 -15.791 11.695 1.00 91.50 1137 LEU A CA 1
ATOM 8573 C C . LEU A 1 1137 ? 1.372 -16.534 10.657 1.00 91.50 1137 LEU A C 1
ATOM 8575 O O . LEU A 1 1137 ? 0.820 -17.204 9.785 1.00 91.50 1137 LEU A O 1
ATOM 8579 N N . GLN A 1 1138 ? 2.689 -16.471 10.810 1.00 89.31 1138 GLN A N 1
ATOM 8580 C CA . GLN A 1 1138 ? 3.654 -17.206 10.001 1.00 89.31 1138 GLN A CA 1
ATOM 8581 C C . GLN A 1 1138 ? 4.618 -18.007 10.887 1.00 89.31 1138 GLN A C 1
ATOM 8583 O O . GLN A 1 1138 ? 4.942 -17.567 11.998 1.00 89.31 1138 GLN A O 1
ATOM 8588 N N . PRO A 1 1139 ? 5.053 -19.195 10.434 1.00 88.19 1139 PRO A N 1
ATOM 8589 C CA . PRO A 1 1139 ? 5.937 -20.055 11.209 1.00 88.19 1139 PRO A CA 1
ATOM 8590 C C . PRO A 1 1139 ? 7.320 -19.423 11.407 1.00 88.19 1139 PRO A C 1
ATOM 8592 O O . PRO A 1 1139 ? 7.781 -18.635 10.588 1.00 88.19 1139 PRO A O 1
ATOM 8595 N N . LEU A 1 1140 ? 7.978 -19.804 12.503 1.00 88.81 1140 LEU A N 1
ATOM 8596 C CA . LEU A 1 1140 ? 9.362 -19.444 12.807 1.00 88.81 1140 LEU A CA 1
ATOM 8597 C C . LEU A 1 1140 ? 10.296 -20.635 12.641 1.00 88.81 1140 LEU A C 1
ATOM 8599 O O . LEU A 1 1140 ? 9.915 -21.775 12.925 1.00 88.81 1140 LEU A O 1
ATOM 8603 N N . TRP A 1 1141 ? 11.550 -20.340 12.311 1.00 85.81 1141 TRP A N 1
ATOM 8604 C CA . TRP A 1 1141 ? 12.634 -21.312 12.376 1.00 85.81 1141 TRP A CA 1
ATOM 8605 C C . TRP A 1 1141 ? 12.904 -21.730 13.824 1.00 85.81 1141 TRP A C 1
ATOM 8607 O O . TRP A 1 1141 ? 12.767 -20.948 14.765 1.00 85.81 1141 TRP A O 1
ATOM 8617 N N . ASN A 1 1142 ? 13.313 -22.980 14.013 1.00 82.25 1142 ASN A N 1
ATOM 8618 C CA . ASN A 1 1142 ? 13.687 -23.535 15.318 1.00 82.25 1142 ASN A CA 1
ATOM 8619 C C . ASN A 1 1142 ? 15.212 -23.617 15.530 1.00 82.25 1142 ASN A C 1
ATOM 8621 O O . ASN A 1 1142 ? 15.656 -24.030 16.601 1.00 82.25 1142 ASN A O 1
ATOM 8625 N N . HIS A 1 1143 ? 16.003 -23.232 14.530 1.00 87.00 1143 HIS A N 1
ATOM 8626 C CA . HIS A 1 1143 ? 17.461 -23.160 14.569 1.00 87.00 1143 HIS A CA 1
ATOM 8627 C C . HIS A 1 1143 ? 17.959 -22.031 13.654 1.00 87.00 1143 HIS A C 1
ATOM 8629 O O . HIS A 1 1143 ? 17.185 -21.497 12.866 1.00 87.00 1143 HIS A O 1
ATOM 8635 N N . ALA A 1 1144 ? 19.228 -21.644 13.781 1.00 90.62 1144 ALA A N 1
ATOM 8636 C CA . ALA A 1 1144 ? 19.895 -20.765 12.819 1.00 90.62 1144 ALA A CA 1
ATOM 8637 C C . ALA A 1 1144 ? 20.575 -21.589 11.708 1.00 90.62 1144 ALA A C 1
ATOM 8639 O O . ALA A 1 1144 ? 20.884 -22.769 11.932 1.00 90.62 1144 ALA A O 1
ATOM 8640 N N . PRO A 1 1145 ? 20.888 -20.973 10.551 1.00 93.12 1145 PRO A N 1
ATOM 8641 C CA . PRO A 1 1145 ? 21.732 -21.576 9.530 1.00 93.12 1145 PRO A CA 1
ATOM 8642 C C . PRO A 1 1145 ? 22.989 -22.241 10.105 1.00 93.12 1145 PRO A C 1
ATOM 8644 O O . PRO A 1 1145 ? 23.743 -21.652 10.881 1.00 93.12 1145 PRO A O 1
ATOM 8647 N N . GLY A 1 1146 ? 23.278 -23.469 9.665 1.00 93.06 1146 GLY A N 1
ATOM 8648 C CA . GLY A 1 1146 ? 24.450 -24.233 10.113 1.00 93.06 1146 GLY A CA 1
ATOM 8649 C C . GLY A 1 1146 ? 25.802 -23.614 9.732 1.00 93.06 1146 GLY A C 1
ATOM 8650 O O . GLY A 1 1146 ? 26.838 -24.182 10.069 1.00 93.06 1146 GLY A O 1
ATOM 8651 N N . ILE A 1 1147 ? 25.800 -22.475 9.034 1.00 95.25 1147 ILE A N 1
ATOM 8652 C CA . ILE A 1 1147 ? 26.980 -21.753 8.563 1.00 95.25 1147 ILE A CA 1
ATOM 8653 C C . ILE A 1 1147 ? 27.778 -21.105 9.705 1.00 95.25 1147 ILE A C 1
ATOM 8655 O O . ILE A 1 1147 ? 29.006 -21.079 9.655 1.00 95.25 1147 ILE A O 1
ATOM 8659 N N . TYR A 1 1148 ? 27.112 -20.657 10.774 1.00 95.06 1148 TYR A N 1
ATOM 8660 C CA . TYR A 1 1148 ? 27.768 -19.923 11.863 1.00 95.06 1148 TYR A CA 1
ATOM 8661 C C . TYR A 1 1148 ? 28.760 -20.783 12.663 1.00 95.06 1148 TYR A C 1
ATOM 8663 O O . TYR A 1 1148 ? 29.717 -20.259 13.223 1.00 95.06 1148 TYR A O 1
ATOM 8671 N N . LYS A 1 1149 ? 28.610 -22.117 12.662 1.00 93.75 1149 LYS A N 1
ATOM 8672 C CA . LYS A 1 1149 ? 29.520 -23.043 13.371 1.00 93.75 1149 LYS A CA 1
ATOM 8673 C C . LYS A 1 1149 ? 30.953 -23.057 12.820 1.00 93.75 1149 LYS A C 1
ATOM 8675 O O . LYS A 1 1149 ? 31.841 -23.610 13.461 1.00 93.75 1149 LYS A O 1
ATOM 8680 N N . TYR A 1 1150 ? 31.159 -22.527 11.612 1.00 94.81 1150 TYR A N 1
ATOM 8681 C CA . TYR A 1 1150 ? 32.468 -22.471 10.958 1.00 94.81 1150 TYR A CA 1
ATOM 8682 C C . TYR A 1 1150 ? 33.269 -21.216 11.332 1.00 94.81 1150 TYR A C 1
ATOM 8684 O O . TYR A 1 1150 ? 34.399 -21.067 10.873 1.00 94.81 1150 TYR A O 1
ATOM 8692 N N . VAL A 1 1151 ? 32.718 -20.333 12.172 1.00 94.69 1151 VAL A N 1
ATOM 8693 C CA . VAL A 1 1151 ? 33.448 -19.202 12.751 1.00 94.69 1151 VAL A CA 1
ATOM 8694 C C . VAL A 1 1151 ? 34.099 -19.671 14.062 1.00 94.69 1151 VAL A C 1
ATOM 8696 O O . VAL A 1 1151 ? 33.390 -19.957 15.025 1.00 94.69 1151 VAL A O 1
ATOM 8699 N N . PRO A 1 1152 ? 35.438 -19.803 14.126 1.00 86.50 1152 PRO A N 1
ATOM 8700 C CA . PRO A 1 1152 ? 36.101 -20.496 15.232 1.00 86.50 1152 PRO A CA 1
ATOM 8701 C C . PRO A 1 1152 ? 36.198 -19.663 16.517 1.00 86.50 1152 PRO A C 1
ATOM 8703 O O . PRO A 1 1152 ? 36.193 -20.232 17.607 1.00 86.50 1152 PRO A O 1
ATOM 8706 N N . ASP A 1 1153 ? 36.313 -18.335 16.405 1.00 91.75 1153 ASP A N 1
ATOM 8707 C CA . ASP A 1 1153 ? 36.429 -17.434 17.554 1.00 91.75 1153 ASP A CA 1
ATOM 8708 C C . ASP A 1 1153 ? 35.074 -16.765 17.845 1.00 91.75 1153 ASP A C 1
ATOM 8710 O O . ASP A 1 1153 ? 34.593 -15.994 17.010 1.00 91.75 1153 ASP A O 1
ATOM 8714 N N . PRO A 1 1154 ? 34.457 -16.990 19.023 1.00 85.88 1154 PRO A N 1
ATOM 8715 C CA . PRO A 1 1154 ? 33.198 -16.346 19.409 1.00 85.88 1154 PRO A CA 1
ATOM 8716 C C . PRO A 1 1154 ? 33.268 -14.810 19.449 1.00 85.88 1154 PRO A C 1
ATOM 8718 O O . PRO A 1 1154 ? 32.229 -14.156 19.474 1.00 85.88 1154 PRO A O 1
ATOM 8721 N N . ARG A 1 1155 ? 34.467 -14.215 19.457 1.00 90.75 1155 ARG A N 1
ATOM 8722 C CA . ARG A 1 1155 ? 34.670 -12.758 19.438 1.00 90.75 1155 ARG A CA 1
ATOM 8723 C C . ARG A 1 1155 ? 34.770 -12.164 18.037 1.00 90.75 1155 ARG A C 1
ATOM 8725 O O . ARG A 1 1155 ? 34.767 -10.941 17.926 1.00 90.75 1155 ARG A O 1
ATOM 8732 N N . SER A 1 1156 ? 34.857 -12.990 16.996 1.00 95.62 1156 SER A N 1
ATOM 8733 C CA . SER A 1 1156 ? 34.927 -12.490 15.626 1.00 95.62 1156 SER A CA 1
ATOM 8734 C C . SER A 1 1156 ? 33.649 -11.763 15.228 1.00 95.62 1156 SER A C 1
ATOM 8736 O O . SER A 1 1156 ? 32.545 -12.228 15.512 1.00 95.62 1156 SER A O 1
ATOM 8738 N N . VAL A 1 1157 ? 33.828 -10.628 14.555 1.00 97.25 1157 VAL A N 1
ATOM 8739 C CA . VAL A 1 1157 ? 32.743 -9.750 14.113 1.00 97.25 1157 VAL A CA 1
ATOM 8740 C C . VAL A 1 1157 ? 32.204 -10.231 12.770 1.00 97.25 1157 VAL A C 1
ATOM 8742 O O . VAL A 1 1157 ? 32.977 -10.433 11.824 1.00 97.25 1157 VAL A O 1
ATOM 8745 N N . LEU A 1 1158 ? 30.883 -10.394 12.687 1.00 97.38 1158 LEU A N 1
ATOM 8746 C CA . LEU A 1 1158 ? 30.183 -10.842 11.485 1.00 97.38 1158 LEU A CA 1
ATOM 8747 C C . LEU A 1 1158 ? 29.398 -9.701 10.832 1.00 97.38 1158 LEU A C 1
ATOM 8749 O O . LEU A 1 1158 ? 28.839 -8.842 11.515 1.00 97.38 1158 LEU A O 1
ATOM 8753 N N . ALA A 1 1159 ? 29.294 -9.752 9.509 1.00 96.62 1159 ALA A N 1
ATOM 8754 C CA . ALA A 1 1159 ? 28.283 -9.031 8.750 1.00 96.62 1159 ALA A CA 1
ATOM 8755 C C . ALA A 1 1159 ? 27.427 -10.035 7.969 1.00 96.62 1159 ALA A C 1
ATOM 8757 O O . ALA A 1 1159 ? 27.921 -10.723 7.071 1.00 96.62 1159 ALA A O 1
ATOM 8758 N N . ASP A 1 1160 ? 26.149 -10.120 8.324 1.00 94.75 1160 ASP A N 1
ATOM 8759 C CA . ASP A 1 1160 ? 25.145 -10.856 7.566 1.00 94.75 1160 ASP A CA 1
ATOM 8760 C C . ASP A 1 1160 ? 24.637 -9.972 6.424 1.00 94.75 1160 ASP A C 1
ATOM 8762 O O . ASP A 1 1160 ? 24.272 -8.809 6.625 1.00 94.75 1160 ASP A O 1
ATOM 8766 N N . LEU A 1 1161 ? 24.645 -10.512 5.209 1.00 93.25 1161 LEU A N 1
ATOM 8767 C CA . LEU A 1 1161 ? 24.317 -9.778 3.997 1.00 93.25 1161 LEU A CA 1
ATOM 8768 C C . LEU A 1 1161 ? 23.143 -10.426 3.241 1.00 93.25 1161 LEU A C 1
ATOM 8770 O O . LEU A 1 1161 ? 23.072 -11.661 3.169 1.00 93.25 1161 LEU A O 1
ATOM 8774 N N . PRO A 1 1162 ? 22.259 -9.607 2.631 1.00 91.12 1162 PRO A N 1
ATOM 8775 C CA . PRO A 1 1162 ? 22.392 -8.157 2.425 1.00 91.12 1162 PRO A CA 1
ATOM 8776 C C . PRO A 1 1162 ? 22.026 -7.302 3.651 1.00 91.12 1162 PRO A C 1
ATOM 8778 O O . PRO A 1 1162 ? 21.157 -7.681 4.438 1.00 91.12 1162 PRO A O 1
ATOM 8781 N N . LEU A 1 1163 ? 22.655 -6.120 3.764 1.00 87.06 1163 LEU A N 1
ATOM 8782 C CA . LEU A 1 1163 ? 22.225 -5.063 4.687 1.00 87.06 1163 LEU A CA 1
ATOM 8783 C C . LEU A 1 1163 ? 20.968 -4.349 4.149 1.00 87.06 1163 LEU A C 1
ATOM 8785 O O . LEU A 1 1163 ? 20.873 -4.125 2.939 1.00 87.06 1163 LEU A O 1
ATOM 8789 N N . PRO A 1 1164 ? 20.021 -3.956 5.017 1.00 72.88 1164 PRO A N 1
ATOM 8790 C CA . PRO A 1 1164 ? 18.858 -3.175 4.606 1.00 72.88 1164 PRO A CA 1
ATOM 8791 C C . PRO A 1 1164 ? 19.222 -1.774 4.084 1.00 72.88 1164 PRO A C 1
ATOM 8793 O O . PRO A 1 1164 ? 20.158 -1.139 4.570 1.00 72.88 1164 PRO A O 1
ATOM 8796 N N . TRP A 1 1165 ? 18.430 -1.244 3.143 1.00 64.06 1165 TRP A N 1
ATOM 8797 C CA . TRP A 1 1165 ? 18.562 0.133 2.648 1.00 64.06 1165 TRP A CA 1
ATOM 8798 C C . TRP A 1 1165 ? 17.199 0.758 2.308 1.00 64.06 1165 TRP A C 1
ATOM 8800 O O . TRP A 1 1165 ? 16.274 0.075 1.873 1.00 64.06 1165 TRP A O 1
ATOM 8810 N N . GLY A 1 1166 ? 17.069 2.078 2.479 1.00 54.41 1166 GLY A N 1
ATOM 8811 C CA . GLY A 1 1166 ? 15.850 2.815 2.133 1.00 54.41 1166 GLY A CA 1
ATOM 8812 C C . GLY A 1 1166 ? 14.628 2.396 2.964 1.00 54.41 1166 GLY A C 1
ATOM 8813 O O . GLY A 1 1166 ? 14.722 2.230 4.177 1.00 54.41 1166 GLY A O 1
ATOM 8814 N N . GLN A 1 1167 ? 13.460 2.244 2.325 1.00 40.72 1167 GLN A N 1
ATOM 8815 C CA . GLN A 1 1167 ? 12.227 1.822 3.015 1.00 40.72 1167 GLN A CA 1
ATOM 8816 C C . GLN A 1 1167 ? 12.150 0.308 3.300 1.00 40.72 1167 GLN A C 1
ATOM 8818 O O . GLN A 1 1167 ? 11.245 -0.115 4.016 1.00 40.72 1167 GLN A O 1
ATOM 8823 N N . ASP A 1 1168 ? 13.120 -0.489 2.832 1.00 42.66 1168 ASP A N 1
ATOM 8824 C CA . ASP A 1 1168 ? 13.218 -1.936 3.102 1.00 42.66 1168 ASP A CA 1
ATOM 8825 C C . ASP A 1 1168 ? 13.852 -2.250 4.472 1.00 42.66 1168 ASP A C 1
ATOM 8827 O O . ASP A 1 1168 ? 14.081 -3.410 4.818 1.00 42.66 1168 ASP A O 1
ATOM 8831 N N . ALA A 1 1169 ? 14.110 -1.218 5.287 1.00 42.44 1169 ALA A N 1
ATOM 8832 C CA . ALA A 1 1169 ? 14.879 -1.285 6.530 1.00 42.44 1169 ALA A CA 1
ATOM 8833 C C . ALA A 1 1169 ? 14.325 -2.196 7.642 1.00 42.44 1169 ALA A C 1
ATOM 8835 O O . ALA A 1 1169 ? 14.978 -2.380 8.666 1.00 42.44 1169 ALA A O 1
ATOM 8836 N N . PHE A 1 1170 ? 13.138 -2.776 7.467 1.00 48.12 1170 PHE A N 1
ATOM 8837 C CA . PHE A 1 1170 ? 12.429 -3.474 8.538 1.00 48.12 1170 PHE A CA 1
ATOM 8838 C C . PHE A 1 1170 ? 12.464 -5.004 8.468 1.00 48.12 1170 PHE A C 1
ATOM 8840 O O . PHE A 1 1170 ? 12.054 -5.635 9.440 1.00 48.12 1170 PHE A O 1
ATOM 8847 N N . TRP A 1 1171 ? 12.950 -5.619 7.383 1.00 53.62 1171 TRP A N 1
ATOM 8848 C CA . TRP A 1 1171 ? 12.674 -7.047 7.159 1.00 53.62 1171 TRP A CA 1
ATOM 8849 C C . TRP A 1 1171 ? 13.840 -8.012 7.415 1.00 53.62 1171 TRP A C 1
ATOM 8851 O O . TRP A 1 1171 ? 13.576 -9.133 7.836 1.00 53.62 1171 TRP A O 1
ATOM 8861 N N . HIS A 1 1172 ? 15.106 -7.611 7.232 1.00 65.31 1172 HIS A N 1
ATOM 8862 C CA . HIS A 1 1172 ? 16.236 -8.554 7.351 1.00 65.31 1172 HIS A CA 1
ATOM 8863 C C . HIS A 1 1172 ? 16.948 -8.523 8.711 1.00 65.31 1172 HIS A C 1
ATOM 8865 O O . HIS A 1 1172 ? 17.195 -9.572 9.301 1.00 65.31 1172 HIS A O 1
ATOM 8871 N N . ASP A 1 1173 ? 17.247 -7.345 9.262 1.00 88.31 1173 ASP A N 1
ATOM 8872 C CA . ASP A 1 1173 ? 18.058 -7.274 10.486 1.00 88.31 1173 ASP A CA 1
ATOM 8873 C C . ASP A 1 1173 ? 17.439 -7.956 11.711 1.00 88.31 1173 ASP A C 1
ATOM 8875 O O . ASP A 1 1173 ? 18.179 -8.633 12.425 1.00 88.31 1173 ASP A O 1
ATOM 8879 N N . PRO A 1 1174 ? 16.119 -7.869 11.977 1.00 91.50 1174 PRO A N 1
ATOM 8880 C CA . PRO A 1 1174 ? 15.525 -8.630 13.073 1.00 91.50 1174 PRO A CA 1
ATOM 8881 C C . PRO A 1 1174 ? 15.723 -10.148 12.928 1.00 91.50 1174 PRO A C 1
ATOM 8883 O O . PRO A 1 1174 ? 15.875 -10.841 13.936 1.00 91.50 1174 PRO A O 1
ATOM 8886 N N . VAL A 1 1175 ? 15.780 -10.660 11.693 1.00 91.44 1175 VAL A N 1
ATOM 8887 C CA . VAL A 1 1175 ? 16.060 -12.074 11.400 1.00 91.44 1175 VAL A CA 1
ATOM 8888 C C . VAL A 1 1175 ? 17.510 -12.418 11.733 1.00 91.44 1175 VAL A C 1
ATOM 8890 O O . VAL A 1 1175 ? 17.756 -13.375 12.468 1.00 91.44 1175 VAL A O 1
ATOM 8893 N N . TYR A 1 1176 ? 18.473 -11.600 11.304 1.00 93.00 1176 TYR A N 1
ATOM 8894 C CA . TYR A 1 1176 ? 19.885 -11.797 11.656 1.00 93.00 1176 TYR A CA 1
ATOM 8895 C C . TYR A 1 1176 ? 20.125 -11.690 13.164 1.00 93.00 1176 TYR A C 1
ATOM 8897 O O . TYR A 1 1176 ? 20.856 -12.489 13.745 1.00 93.00 1176 TYR A O 1
ATOM 8905 N N . MET A 1 1177 ? 19.445 -10.763 13.839 1.00 94.38 1177 MET A N 1
ATOM 8906 C CA . MET A 1 1177 ? 19.471 -10.664 15.297 1.00 94.38 1177 MET A CA 1
ATOM 8907 C C . MET A 1 1177 ? 18.904 -11.920 15.960 1.00 94.38 1177 MET A C 1
ATOM 8909 O O . MET A 1 1177 ? 19.468 -12.411 16.937 1.00 94.38 1177 MET A O 1
ATOM 8913 N N . TYR A 1 1178 ? 17.814 -12.474 15.428 1.00 94.12 1178 TYR A N 1
ATOM 8914 C CA . TYR A 1 1178 ? 17.280 -13.745 15.901 1.00 94.12 1178 TYR A CA 1
ATOM 8915 C C . TYR A 1 1178 ? 18.300 -14.881 15.730 1.00 94.12 1178 TYR A C 1
ATOM 8917 O O . TYR A 1 1178 ? 18.549 -15.612 16.692 1.00 94.12 1178 TYR A O 1
ATOM 8925 N N . PHE A 1 1179 ? 18.970 -14.990 14.577 1.00 93.62 1179 PHE A N 1
ATOM 8926 C CA . PHE A 1 1179 ? 20.057 -15.958 14.371 1.00 93.62 1179 PHE A CA 1
ATOM 8927 C C . PHE A 1 1179 ? 21.239 -15.737 15.324 1.00 93.62 1179 PHE A C 1
ATOM 8929 O O . PHE A 1 1179 ? 21.791 -16.703 15.861 1.00 93.62 1179 PHE A O 1
ATOM 8936 N N . ALA A 1 1180 ? 21.540 -14.485 15.664 1.00 95.06 1180 ALA A N 1
ATOM 8937 C CA . ALA A 1 1180 ? 22.574 -14.154 16.634 1.00 95.06 1180 ALA A CA 1
ATOM 8938 C C . ALA A 1 1180 ? 22.298 -14.689 18.044 1.00 95.06 1180 ALA A C 1
ATOM 8940 O O . ALA A 1 1180 ? 23.243 -14.894 18.806 1.00 95.06 1180 ALA A O 1
ATOM 8941 N N . THR A 1 1181 ? 21.047 -15.020 18.384 1.00 95.12 1181 THR A N 1
ATOM 8942 C CA . THR A 1 1181 ? 20.729 -15.683 19.663 1.00 95.12 1181 THR A CA 1
ATOM 8943 C C . THR A 1 1181 ? 21.262 -17.118 19.765 1.00 95.12 1181 THR A C 1
ATOM 8945 O O . THR A 1 1181 ? 21.347 -17.667 20.867 1.00 95.12 1181 THR A O 1
ATOM 8948 N N . PHE A 1 1182 ? 21.658 -17.730 18.644 1.00 92.38 1182 PHE A N 1
ATOM 8949 C CA . PHE A 1 1182 ? 22.203 -19.088 18.607 1.00 92.38 1182 PHE A CA 1
ATOM 8950 C C . PHE A 1 1182 ? 23.733 -19.122 18.715 1.00 92.38 1182 PHE A C 1
ATOM 8952 O O . PHE A 1 1182 ? 24.278 -20.121 19.182 1.00 92.38 1182 PHE A O 1
ATOM 8959 N N . HIS A 1 1183 ? 24.427 -18.051 18.312 1.00 92.62 1183 HIS A N 1
ATOM 8960 C CA . HIS A 1 1183 ? 25.894 -18.023 18.224 1.00 92.62 1183 HIS A CA 1
ATOM 8961 C C . HIS A 1 1183 ? 26.574 -16.898 19.018 1.00 92.62 1183 HIS A C 1
ATOM 8963 O O . HIS A 1 1183 ? 27.746 -17.023 19.356 1.00 92.62 1183 HIS A O 1
ATOM 8969 N N . TRP A 1 1184 ? 25.868 -15.813 19.341 1.00 94.62 1184 TRP A N 1
ATOM 8970 C CA . TRP A 1 1184 ? 26.329 -14.691 20.175 1.00 94.62 1184 TRP A CA 1
ATOM 8971 C C . TRP A 1 1184 ? 27.573 -13.916 19.706 1.00 94.62 1184 TRP A C 1
ATOM 8973 O O . TRP A 1 1184 ? 28.015 -13.016 20.418 1.00 94.62 1184 TRP A O 1
ATOM 8983 N N . HIS A 1 1185 ? 28.105 -14.189 18.511 1.00 96.00 1185 HIS A N 1
ATOM 8984 C CA . HIS A 1 1185 ? 29.075 -13.300 17.856 1.00 96.00 1185 HIS A CA 1
ATOM 8985 C C . HIS A 1 1185 ? 28.596 -11.832 17.833 1.00 96.00 1185 HIS A C 1
ATOM 8987 O O . HIS A 1 1185 ? 27.391 -11.587 17.671 1.00 96.00 1185 HIS A O 1
ATOM 8993 N N . PRO A 1 1186 ? 29.513 -10.852 17.955 1.00 96.62 1186 PRO A N 1
ATOM 8994 C CA . PRO A 1 1186 ? 29.232 -9.469 17.593 1.00 96.62 1186 PRO A CA 1
ATOM 8995 C C . PRO A 1 1186 ? 28.853 -9.375 16.113 1.00 96.62 1186 PRO A C 1
ATOM 8997 O O . PRO A 1 1186 ? 29.575 -9.884 15.254 1.00 96.62 1186 PRO A O 1
ATOM 9000 N N . ILE A 1 1187 ? 27.739 -8.713 15.815 1.00 96.88 1187 ILE A N 1
ATOM 9001 C CA . ILE A 1 1187 ? 27.270 -8.482 14.449 1.00 96.88 1187 ILE A CA 1
ATOM 9002 C C . ILE A 1 1187 ? 27.242 -6.984 14.139 1.00 96.88 1187 ILE A C 1
ATOM 9004 O O . ILE A 1 1187 ? 26.896 -6.156 14.986 1.00 96.88 1187 ILE A O 1
ATOM 9008 N N . VAL A 1 1188 ? 27.627 -6.629 12.912 1.00 96.06 1188 VAL A N 1
ATOM 9009 C CA . VAL A 1 1188 ? 27.502 -5.256 12.394 1.00 96.06 1188 VAL A CA 1
ATOM 9010 C C . VAL A 1 1188 ? 26.028 -4.896 12.205 1.00 96.06 1188 VAL A C 1
ATOM 9012 O O . VAL A 1 1188 ? 25.638 -3.748 12.407 1.00 96.06 1188 VAL A O 1
ATOM 9015 N N . ASN A 1 1189 ? 25.206 -5.889 11.861 1.00 93.88 1189 ASN A N 1
ATOM 9016 C CA . ASN A 1 1189 ? 23.765 -5.764 11.696 1.00 93.88 1189 ASN A CA 1
ATOM 9017 C C . ASN A 1 1189 ? 23.062 -5.305 12.982 1.00 93.88 1189 ASN A C 1
ATOM 9019 O O . ASN A 1 1189 ? 23.512 -5.586 14.098 1.00 93.88 1189 ASN A O 1
ATOM 9023 N N . GLY A 1 1190 ? 21.917 -4.638 12.838 1.00 91.38 1190 GLY A N 1
ATOM 9024 C CA . GLY A 1 1190 ? 21.088 -4.303 13.987 1.00 91.38 1190 GLY A CA 1
ATOM 9025 C C . GLY A 1 1190 ? 19.785 -3.604 13.626 1.00 91.38 1190 GLY A C 1
ATOM 9026 O O . GLY A 1 1190 ? 19.724 -2.771 12.732 1.00 91.38 1190 GLY A O 1
ATOM 9027 N N . SER A 1 1191 ? 18.742 -3.893 14.399 1.00 88.56 1191 SER A N 1
ATOM 9028 C CA . SER A 1 1191 ? 17.454 -3.207 14.346 1.00 88.56 1191 SER A CA 1
ATOM 9029 C C . SER A 1 1191 ? 17.105 -2.678 15.731 1.00 88.56 1191 SER A C 1
ATOM 9031 O O . SER A 1 1191 ? 17.210 -3.395 16.727 1.00 88.56 1191 SER A O 1
ATOM 9033 N N . SER A 1 1192 ? 16.753 -1.396 15.823 1.00 88.75 1192 SER A N 1
ATOM 9034 C CA . SER A 1 1192 ? 16.382 -0.742 17.079 1.00 88.75 1192 SER A CA 1
ATOM 9035 C C . SER A 1 1192 ? 15.660 0.582 16.808 1.00 88.75 1192 SER A C 1
ATOM 9037 O O . SER A 1 1192 ? 15.535 1.021 15.667 1.00 88.75 1192 SER A O 1
ATOM 9039 N N . GLY A 1 1193 ? 15.169 1.247 17.858 1.00 82.12 1193 GLY A N 1
ATOM 9040 C CA . GLY A 1 1193 ? 14.492 2.538 17.720 1.00 82.12 1193 GLY A CA 1
ATOM 9041 C C . GLY A 1 1193 ? 15.423 3.626 17.182 1.00 82.12 1193 GLY A C 1
ATOM 9042 O O . GLY A 1 1193 ? 14.970 4.546 16.501 1.00 82.12 1193 GLY A O 1
ATOM 9043 N N . PHE A 1 1194 ? 16.708 3.542 17.510 1.00 84.50 1194 PHE A N 1
ATOM 9044 C CA . PHE A 1 1194 ? 17.786 4.352 16.954 1.00 84.50 1194 PHE A CA 1
ATOM 9045 C C . PHE A 1 1194 ? 18.801 3.446 16.254 1.00 84.50 1194 PHE A C 1
ATOM 9047 O O . PHE A 1 1194 ? 19.000 2.311 16.679 1.00 84.50 1194 PHE A O 1
ATOM 9054 N N . ALA A 1 1195 ? 19.496 3.976 15.255 1.00 86.69 1195 ALA A N 1
ATOM 9055 C CA . ALA A 1 1195 ? 20.677 3.352 14.670 1.00 86.69 1195 ALA A CA 1
ATOM 9056 C C . ALA A 1 1195 ? 21.876 4.307 14.806 1.00 86.69 1195 ALA A C 1
ATOM 9058 O O . ALA A 1 1195 ? 21.677 5.526 14.870 1.00 86.69 1195 ALA A O 1
ATOM 9059 N N . PRO A 1 1196 ? 23.118 3.796 14.865 1.00 88.75 1196 PRO A N 1
ATOM 9060 C CA . PRO A 1 1196 ? 24.295 4.647 14.752 1.00 88.75 1196 PRO A CA 1
ATOM 9061 C C . PRO A 1 1196 ? 24.286 5.426 13.431 1.00 88.75 1196 PRO A C 1
ATOM 9063 O O . PRO A 1 1196 ? 23.901 4.888 12.395 1.00 88.75 1196 PRO A O 1
ATOM 9066 N N . ALA A 1 1197 ? 24.793 6.662 13.439 1.00 87.31 1197 ALA A N 1
ATOM 9067 C CA . ALA A 1 1197 ? 24.808 7.529 12.253 1.00 87.31 1197 ALA A CA 1
ATOM 9068 C C . ALA A 1 1197 ? 25.559 6.934 11.042 1.00 87.31 1197 ALA A C 1
ATOM 9070 O O . ALA A 1 1197 ? 25.319 7.340 9.909 1.00 87.31 1197 ALA A O 1
ATOM 9071 N N . TRP A 1 1198 ? 26.463 5.977 11.272 1.00 88.75 1198 TRP A N 1
ATOM 9072 C CA . TRP A 1 1198 ? 27.225 5.294 10.225 1.00 88.75 1198 TRP A CA 1
ATOM 9073 C C . TRP A 1 1198 ? 26.480 4.116 9.575 1.00 88.75 1198 TRP A C 1
ATOM 9075 O O . TRP A 1 1198 ? 26.892 3.668 8.509 1.00 88.75 1198 TRP A O 1
ATOM 9085 N N . TYR A 1 1199 ? 25.392 3.615 10.172 1.00 90.19 1199 TYR A N 1
ATOM 9086 C CA . TYR A 1 1199 ? 24.755 2.370 9.730 1.00 90.19 1199 TYR A CA 1
ATOM 9087 C C . TYR A 1 1199 ? 24.005 2.514 8.398 1.00 90.19 1199 TYR A C 1
ATOM 9089 O O . TYR A 1 1199 ? 24.166 1.696 7.496 1.00 90.19 1199 TYR A O 1
ATOM 9097 N N . GLU A 1 1200 ? 23.234 3.590 8.233 1.00 85.81 1200 GLU A N 1
ATOM 9098 C CA . GLU A 1 1200 ? 22.505 3.855 6.986 1.00 85.81 1200 GLU A CA 1
ATOM 9099 C C . GLU A 1 1200 ? 23.452 4.113 5.789 1.00 85.81 1200 GLU A C 1
ATOM 9101 O O . GLU A 1 1200 ? 23.261 3.488 4.739 1.00 85.81 1200 GLU A O 1
ATOM 9106 N N . PRO A 1 1201 ? 24.525 4.928 5.920 1.00 88.50 1201 PRO A N 1
ATOM 9107 C CA . PRO A 1 1201 ? 25.566 5.021 4.894 1.00 88.50 1201 PRO A CA 1
ATOM 9108 C C . PRO A 1 1201 ? 26.233 3.679 4.567 1.00 88.50 1201 PRO A C 1
ATOM 9110 O O . PRO A 1 1201 ? 26.485 3.397 3.395 1.00 88.50 1201 PRO A O 1
ATOM 9113 N N . LEU A 1 1202 ? 26.488 2.834 5.573 1.00 90.25 1202 LEU A N 1
ATOM 9114 C CA . LEU A 1 1202 ? 27.078 1.512 5.364 1.00 90.25 1202 LEU A CA 1
ATOM 9115 C C . LEU A 1 1202 ? 26.173 0.618 4.507 1.00 90.25 1202 LEU A C 1
ATOM 9117 O O . LEU A 1 1202 ? 26.662 -0.006 3.568 1.00 90.25 1202 LEU A O 1
ATOM 9121 N N . GLY A 1 1203 ? 24.862 0.598 4.771 1.00 87.50 1203 GLY A N 1
ATOM 9122 C CA . GLY A 1 1203 ? 23.895 -0.139 3.949 1.00 87.50 1203 GLY A CA 1
ATOM 9123 C C . GLY A 1 1203 ? 23.892 0.318 2.485 1.00 87.50 1203 GLY A C 1
ATOM 9124 O O . GLY A 1 1203 ? 23.823 -0.507 1.574 1.00 87.50 1203 GLY A O 1
ATOM 9125 N N . ALA A 1 1204 ? 24.056 1.623 2.235 1.00 83.44 1204 ALA A N 1
ATOM 9126 C CA . ALA A 1 1204 ? 24.135 2.165 0.879 1.00 83.44 1204 ALA A CA 1
ATOM 9127 C C . ALA A 1 1204 ? 25.389 1.699 0.118 1.00 83.44 1204 ALA A C 1
ATOM 9129 O O . ALA A 1 1204 ? 25.284 1.403 -1.077 1.00 83.44 1204 ALA A O 1
ATOM 9130 N N . ILE A 1 1205 ? 26.536 1.627 0.808 1.00 87.06 1205 ILE A N 1
ATOM 9131 C CA . ILE A 1 1205 ? 27.820 1.148 0.267 1.00 87.06 1205 ILE A CA 1
ATOM 9132 C C . ILE A 1 1205 ? 27.784 -0.374 0.064 1.00 87.06 1205 ILE A C 1
ATOM 9134 O O . ILE A 1 1205 ? 28.238 -0.869 -0.963 1.00 87.06 1205 ILE A O 1
ATOM 9138 N N . ALA A 1 1206 ? 27.166 -1.122 0.985 1.00 88.88 1206 ALA A N 1
ATOM 9139 C CA . ALA A 1 1206 ? 27.088 -2.583 0.940 1.00 88.88 1206 ALA A CA 1
ATOM 9140 C C . ALA A 1 1206 ? 26.355 -3.152 -0.291 1.00 88.88 1206 ALA A C 1
ATOM 9142 O O . ALA A 1 1206 ? 26.483 -4.342 -0.580 1.00 88.88 1206 ALA A O 1
ATOM 9143 N N . ARG A 1 1207 ? 25.632 -2.323 -1.056 1.00 85.56 1207 ARG A N 1
ATOM 9144 C CA . ARG A 1 1207 ? 25.038 -2.710 -2.350 1.00 85.56 1207 ARG A CA 1
ATOM 9145 C C . ARG A 1 1207 ? 26.080 -3.087 -3.398 1.00 85.56 1207 ARG A C 1
ATOM 9147 O O . ARG A 1 1207 ? 25.801 -3.931 -4.245 1.00 85.56 1207 ARG A O 1
ATOM 9154 N N . ASP A 1 1208 ? 27.263 -2.490 -3.305 1.00 87.75 1208 ASP A N 1
ATOM 9155 C CA . ASP A 1 1208 ? 28.375 -2.744 -4.215 1.00 87.75 1208 ASP A CA 1
ATOM 9156 C C . ASP A 1 1208 ? 29.314 -3.830 -3.675 1.00 87.75 1208 ASP A C 1
ATOM 9158 O O . ASP A 1 1208 ? 30.428 -3.988 -4.175 1.00 87.75 1208 ASP A O 1
ATOM 9162 N N . PHE A 1 1209 ? 28.905 -4.581 -2.644 1.00 93.00 1209 PHE A N 1
ATOM 9163 C CA . PHE A 1 1209 ? 29.678 -5.714 -2.147 1.00 93.00 1209 PHE A CA 1
ATOM 9164 C C . PHE A 1 1209 ? 29.924 -6.725 -3.287 1.00 93.00 1209 PHE A C 1
ATOM 9166 O O . PHE A 1 1209 ? 28.958 -7.123 -3.944 1.00 93.00 1209 PHE A O 1
ATOM 9173 N N . PRO A 1 1210 ? 31.171 -7.183 -3.527 1.00 94.94 1210 PRO A N 1
ATOM 9174 C CA . PRO A 1 1210 ? 32.362 -7.066 -2.675 1.00 94.94 1210 PRO A CA 1
ATOM 9175 C C . PRO A 1 1210 ? 33.422 -6.056 -3.177 1.00 94.94 1210 PRO A C 1
ATOM 9177 O O . PRO A 1 1210 ? 34.609 -6.389 -3.264 1.00 94.94 1210 PRO A O 1
ATOM 9180 N N . SER A 1 1211 ? 33.031 -4.830 -3.533 1.00 94.25 1211 SER A N 1
ATOM 9181 C CA . SER A 1 1211 ? 33.975 -3.776 -3.939 1.00 94.25 1211 SER A CA 1
ATOM 9182 C C . SER A 1 1211 ? 34.974 -3.418 -2.831 1.00 94.25 1211 SER A C 1
ATOM 9184 O O . SER A 1 1211 ? 34.671 -3.544 -1.643 1.00 94.25 1211 SER A O 1
ATOM 9186 N N . ASP A 1 1212 ? 36.160 -2.922 -3.207 1.00 93.50 1212 ASP A N 1
ATOM 9187 C CA . ASP A 1 1212 ? 37.202 -2.539 -2.241 1.00 93.50 1212 ASP A CA 1
ATOM 9188 C C . ASP A 1 1212 ? 36.714 -1.500 -1.229 1.00 93.50 1212 ASP A C 1
ATOM 9190 O O . ASP A 1 1212 ? 36.937 -1.672 -0.034 1.00 93.50 1212 ASP A O 1
ATOM 9194 N N . ALA A 1 1213 ? 35.965 -0.493 -1.690 1.00 92.31 1213 ALA A N 1
ATOM 9195 C CA . ALA A 1 1213 ? 35.371 0.523 -0.823 1.00 92.31 1213 ALA A CA 1
ATOM 9196 C C . ALA A 1 1213 ? 34.424 -0.090 0.223 1.00 92.31 1213 ALA A C 1
ATOM 9198 O O . ALA A 1 1213 ? 34.423 0.322 1.382 1.00 92.31 1213 ALA A O 1
ATOM 9199 N N . THR A 1 1214 ? 33.653 -1.110 -0.166 1.00 94.31 1214 THR A N 1
ATOM 9200 C CA . THR A 1 1214 ? 32.772 -1.828 0.761 1.00 94.31 1214 THR A CA 1
ATOM 9201 C C . THR A 1 1214 ? 33.579 -2.621 1.782 1.00 94.31 1214 THR A C 1
ATOM 9203 O O . THR A 1 1214 ? 33.306 -2.553 2.979 1.00 94.31 1214 THR A O 1
ATOM 9206 N N . LEU A 1 1215 ? 34.599 -3.357 1.333 1.00 96.44 1215 LEU A N 1
ATOM 9207 C CA . LEU A 1 1215 ? 35.455 -4.140 2.224 1.00 96.44 1215 LEU A CA 1
ATOM 9208 C C . LEU A 1 1215 ? 36.250 -3.262 3.192 1.00 96.44 1215 LEU A C 1
ATOM 9210 O O . LEU A 1 1215 ? 36.449 -3.665 4.336 1.00 96.44 1215 LEU A O 1
ATOM 9214 N N . ASP A 1 1216 ? 36.686 -2.080 2.760 1.00 95.25 1216 ASP A N 1
ATOM 9215 C CA . ASP A 1 1216 ? 37.359 -1.101 3.614 1.00 95.25 1216 ASP A CA 1
ATOM 9216 C C . ASP A 1 1216 ? 36.407 -0.557 4.684 1.00 95.25 1216 ASP A C 1
ATOM 9218 O O . ASP A 1 1216 ? 36.750 -0.598 5.864 1.00 95.25 1216 ASP A O 1
ATOM 9222 N N . ALA A 1 1217 ? 35.179 -0.179 4.311 1.00 94.81 1217 ALA A N 1
ATOM 9223 C CA . ALA A 1 1217 ? 34.168 0.277 5.267 1.00 94.81 1217 ALA A CA 1
ATOM 9224 C C . ALA A 1 1217 ? 33.849 -0.787 6.336 1.00 94.81 1217 ALA A C 1
ATOM 9226 O O . ALA A 1 1217 ? 33.811 -0.491 7.529 1.00 94.81 1217 ALA A O 1
ATOM 9227 N N . PHE A 1 1218 ? 33.683 -2.055 5.944 1.00 96.00 1218 PHE A N 1
ATOM 9228 C CA . PHE A 1 1218 ? 33.474 -3.141 6.909 1.00 96.00 1218 PHE A CA 1
ATOM 9229 C C . PHE A 1 1218 ? 34.724 -3.451 7.745 1.00 96.00 1218 PHE A C 1
ATOM 9231 O O . PHE A 1 1218 ? 34.598 -3.809 8.920 1.00 96.00 1218 PHE A O 1
ATOM 9238 N N . ARG A 1 1219 ? 35.928 -3.297 7.178 1.00 95.25 1219 ARG A N 1
ATOM 9239 C CA . ARG A 1 1219 ? 37.196 -3.470 7.902 1.00 95.25 1219 ARG A CA 1
ATOM 9240 C C . ARG A 1 1219 ? 37.381 -2.407 8.981 1.00 95.25 1219 ARG A C 1
ATOM 9242 O O . ARG A 1 1219 ? 37.845 -2.745 10.065 1.00 95.25 1219 ARG A O 1
ATOM 9249 N N . GLU A 1 1220 ? 36.999 -1.159 8.717 1.00 95.25 1220 GLU A N 1
ATOM 9250 C CA . GLU A 1 1220 ? 37.023 -0.077 9.714 1.00 95.25 1220 GLU A CA 1
ATOM 9251 C C . GLU A 1 1220 ? 36.130 -0.383 10.924 1.00 95.25 1220 GLU A C 1
ATOM 9253 O O . GLU A 1 1220 ? 36.463 -0.020 12.051 1.00 95.25 1220 GLU A O 1
ATOM 9258 N N . LEU A 1 1221 ? 35.038 -1.121 10.708 1.00 95.06 1221 LEU A N 1
ATOM 9259 C CA . LEU A 1 1221 ? 34.150 -1.609 11.765 1.00 95.06 1221 LEU A CA 1
ATOM 9260 C C . LEU A 1 1221 ? 34.653 -2.895 12.441 1.00 95.06 1221 LEU A C 1
ATOM 9262 O O . LEU A 1 1221 ? 33.986 -3.414 13.329 1.00 95.06 1221 LEU A O 1
ATOM 9266 N N . GLY A 1 1222 ? 35.814 -3.422 12.042 1.00 95.50 1222 GLY A N 1
ATOM 9267 C CA . GLY A 1 1222 ? 36.402 -4.636 12.612 1.00 95.50 1222 GLY A CA 1
ATOM 9268 C C . GLY A 1 1222 ? 35.802 -5.945 12.094 1.00 95.50 1222 GLY A C 1
ATOM 9269 O O . GLY A 1 1222 ? 36.041 -6.987 12.698 1.00 95.50 1222 GLY A O 1
ATOM 9270 N N . THR A 1 1223 ? 35.044 -5.919 10.992 1.00 96.56 1223 THR A N 1
ATOM 9271 C CA . THR A 1 1223 ? 34.401 -7.113 10.416 1.00 96.56 1223 THR A CA 1
ATOM 9272 C C . THR A 1 1223 ? 35.442 -8.123 9.940 1.00 96.56 1223 THR A C 1
ATOM 9274 O O . THR A 1 1223 ? 36.307 -7.798 9.124 1.00 96.56 1223 THR A O 1
ATOM 9277 N N . GLU A 1 1224 ? 35.340 -9.365 10.413 1.00 96.75 1224 GLU A N 1
ATOM 9278 C CA . GLU A 1 1224 ? 36.248 -10.451 10.025 1.00 96.75 1224 GLU A CA 1
ATOM 9279 C C . GLU A 1 1224 ? 35.599 -11.440 9.053 1.00 96.75 1224 GLU A C 1
ATOM 9281 O O . GLU A 1 1224 ? 36.295 -12.004 8.203 1.00 96.75 1224 GLU A O 1
ATOM 9286 N N . TYR A 1 1225 ? 34.283 -11.643 9.157 1.00 97.62 1225 TYR A N 1
ATOM 9287 C CA . TYR A 1 1225 ? 33.557 -12.603 8.331 1.00 97.62 1225 TYR A CA 1
ATOM 9288 C C . TYR A 1 1225 ? 32.276 -12.017 7.742 1.00 97.62 1225 TYR A C 1
ATOM 9290 O O . TYR A 1 1225 ? 31.570 -11.238 8.381 1.00 97.62 1225 TYR A O 1
ATOM 9298 N N . PHE A 1 1226 ? 31.958 -12.471 6.533 1.00 97.44 1226 PHE A N 1
ATOM 9299 C CA . PHE A 1 1226 ? 30.738 -12.148 5.807 1.00 97.44 1226 PHE A CA 1
ATOM 9300 C C . PHE A 1 1226 ? 29.913 -13.412 5.607 1.00 97.44 1226 PHE A C 1
ATOM 9302 O O . PHE A 1 1226 ? 30.431 -14.419 5.111 1.00 97.44 1226 PHE A O 1
ATOM 9309 N N . VAL A 1 1227 ? 28.634 -13.350 5.967 1.00 96.56 1227 VAL A N 1
ATOM 9310 C CA . VAL A 1 1227 ? 27.669 -14.426 5.736 1.00 96.56 1227 VAL A CA 1
ATOM 9311 C C . VAL A 1 1227 ? 26.701 -13.965 4.659 1.00 96.56 1227 VAL A C 1
ATOM 9313 O O . VAL A 1 1227 ? 25.972 -12.996 4.844 1.00 96.56 1227 VAL A O 1
ATOM 9316 N N . LEU A 1 1228 ? 26.710 -14.642 3.514 1.00 95.50 1228 LEU A N 1
ATOM 9317 C CA . LEU A 1 1228 ? 25.782 -14.366 2.422 1.00 95.50 1228 LEU A CA 1
ATOM 9318 C C . LEU A 1 1228 ? 24.608 -15.333 2.511 1.00 95.50 1228 LEU A C 1
ATOM 9320 O O . LEU A 1 1228 ? 24.832 -16.546 2.535 1.00 95.50 1228 LEU A O 1
ATOM 9324 N N . HIS A 1 1229 ? 23.385 -14.807 2.495 1.00 92.62 1229 HIS A N 1
ATOM 9325 C CA . HIS A 1 1229 ? 22.151 -15.596 2.548 1.00 92.62 1229 HIS A CA 1
ATOM 9326 C C . HIS A 1 1229 ? 21.409 -15.542 1.212 1.00 92.62 1229 HIS A C 1
ATOM 9328 O O . HIS A 1 1229 ? 20.929 -14.481 0.809 1.00 92.62 1229 HIS A O 1
ATOM 9334 N N . GLU A 1 1230 ? 21.282 -16.676 0.520 1.00 91.44 1230 GLU A N 1
ATOM 9335 C CA . GLU A 1 1230 ? 20.599 -16.732 -0.780 1.00 91.44 1230 GLU A CA 1
ATOM 9336 C C . GLU A 1 1230 ? 19.150 -16.248 -0.699 1.00 91.44 1230 GLU A C 1
ATOM 9338 O O . GLU A 1 1230 ? 18.732 -15.454 -1.542 1.00 91.44 1230 GLU A O 1
ATOM 9343 N N . GLY A 1 1231 ? 18.410 -16.670 0.331 1.00 84.12 1231 GLY A N 1
ATOM 9344 C CA . GLY A 1 1231 ? 16.996 -16.330 0.506 1.00 84.12 1231 GLY A CA 1
ATOM 9345 C C . GLY A 1 1231 ? 16.712 -14.830 0.577 1.00 84.12 1231 GLY A C 1
ATOM 9346 O O . GLY A 1 1231 ? 15.654 -14.393 0.136 1.00 84.12 1231 GLY A O 1
ATOM 9347 N N . TYR A 1 1232 ? 17.673 -14.032 1.056 1.00 86.12 1232 TYR A N 1
ATOM 9348 C CA . TYR A 1 1232 ? 17.510 -12.583 1.231 1.00 86.12 1232 TYR A CA 1
ATOM 9349 C C . TYR A 1 1232 ? 18.108 -11.758 0.084 1.00 86.12 1232 TYR A C 1
ATOM 9351 O O . TYR A 1 1232 ? 17.725 -10.608 -0.113 1.00 86.12 1232 TYR A O 1
ATOM 9359 N N . TYR A 1 1233 ? 19.018 -12.336 -0.706 1.00 81.62 1233 TYR A N 1
ATOM 9360 C CA . TYR A 1 1233 ? 19.479 -11.747 -1.969 1.00 81.62 1233 TYR A CA 1
ATOM 9361 C C . TYR A 1 1233 ? 18.550 -12.080 -3.149 1.00 81.62 1233 TYR A C 1
ATOM 9363 O O . TYR A 1 1233 ? 18.464 -11.318 -4.111 1.00 81.62 1233 TYR A O 1
ATOM 9371 N N . GLY A 1 1234 ? 17.884 -13.235 -3.106 1.00 76.75 1234 GLY A N 1
ATOM 9372 C CA . GLY A 1 1234 ? 17.276 -13.874 -4.269 1.00 76.75 1234 GLY A CA 1
ATOM 9373 C C . GLY A 1 1234 ? 18.321 -14.603 -5.123 1.00 76.75 1234 GLY A C 1
ATOM 9374 O O . GLY A 1 1234 ? 19.439 -14.123 -5.326 1.00 76.75 1234 GLY A O 1
ATOM 9375 N N . THR A 1 1235 ? 17.957 -15.768 -5.668 1.00 79.44 1235 THR A N 1
ATOM 9376 C CA . THR A 1 1235 ? 18.889 -16.705 -6.330 1.00 79.44 1235 THR A CA 1
ATOM 9377 C C . THR A 1 1235 ? 19.766 -16.067 -7.416 1.00 79.44 1235 THR A C 1
ATOM 9379 O O . THR A 1 1235 ? 20.956 -16.371 -7.498 1.00 79.44 1235 THR A O 1
ATOM 9382 N N . ALA A 1 1236 ? 19.226 -15.169 -8.246 1.00 78.44 1236 ALA A N 1
ATOM 9383 C CA . ALA A 1 1236 ? 19.995 -14.523 -9.316 1.00 78.44 1236 ALA A CA 1
ATOM 9384 C C . ALA A 1 1236 ? 21.063 -13.556 -8.768 1.00 78.44 1236 ALA A C 1
ATOM 9386 O O . ALA A 1 1236 ? 22.232 -13.634 -9.156 1.00 78.44 1236 ALA A O 1
ATOM 9387 N N . MET A 1 1237 ? 20.686 -12.683 -7.827 1.00 82.19 1237 MET A N 1
ATOM 9388 C CA . MET A 1 1237 ? 21.617 -11.732 -7.214 1.00 82.19 1237 MET A CA 1
ATOM 9389 C C . MET A 1 1237 ? 22.647 -12.453 -6.346 1.00 82.19 1237 MET A C 1
ATOM 9391 O O . MET A 1 1237 ? 23.828 -12.128 -6.421 1.00 82.19 1237 MET A O 1
ATOM 9395 N N . PHE A 1 1238 ? 22.233 -13.479 -5.598 1.00 90.75 1238 PHE A N 1
ATOM 9396 C CA . PHE A 1 1238 ? 23.143 -14.301 -4.809 1.00 90.75 1238 PHE A CA 1
ATOM 9397 C C . PHE A 1 1238 ? 24.228 -14.934 -5.682 1.00 90.75 1238 PHE A C 1
ATOM 9399 O O . PHE A 1 1238 ? 25.408 -14.807 -5.372 1.00 90.75 1238 PHE A O 1
ATOM 9406 N N . ARG A 1 1239 ? 23.861 -15.545 -6.819 1.00 90.44 1239 ARG A N 1
ATOM 9407 C CA . ARG A 1 1239 ? 24.838 -16.125 -7.760 1.00 90.44 1239 ARG A CA 1
ATOM 9408 C C . ARG A 1 1239 ? 25.806 -15.086 -8.311 1.00 90.44 1239 ARG A C 1
ATOM 9410 O O . ARG A 1 1239 ? 26.994 -15.383 -8.412 1.00 90.44 1239 ARG A O 1
ATOM 9417 N N . ARG A 1 1240 ? 25.318 -13.886 -8.640 1.00 90.56 1240 ARG A N 1
ATOM 9418 C CA . ARG A 1 1240 ? 26.171 -12.776 -9.082 1.00 90.56 1240 ARG A CA 1
ATOM 9419 C C . ARG A 1 1240 ? 27.164 -12.382 -7.990 1.00 90.56 1240 ARG A C 1
ATOM 9421 O O . ARG A 1 1240 ? 28.361 -12.429 -8.237 1.00 90.56 1240 ARG A O 1
ATOM 9428 N N . VAL A 1 1241 ? 26.679 -12.063 -6.788 1.00 91.06 1241 VAL A N 1
ATOM 9429 C CA . VAL A 1 1241 ? 27.525 -11.637 -5.660 1.00 91.06 1241 VAL A CA 1
ATOM 9430 C C . VAL A 1 1241 ? 28.538 -12.724 -5.311 1.00 91.06 1241 VAL A C 1
ATOM 9432 O O . VAL A 1 1241 ? 29.711 -12.436 -5.121 1.00 91.06 1241 VAL A O 1
ATOM 9435 N N . VAL A 1 1242 ? 28.125 -13.990 -5.286 1.00 94.00 1242 VAL A N 1
ATOM 9436 C CA . VAL A 1 1242 ? 29.024 -15.128 -5.066 1.00 94.00 1242 VAL A CA 1
ATOM 9437 C C . VAL A 1 1242 ? 30.088 -15.244 -6.162 1.00 94.00 1242 VAL A C 1
ATOM 9439 O O . VAL A 1 1242 ? 31.241 -15.540 -5.848 1.00 94.00 1242 VAL A O 1
ATOM 9442 N N . GLY A 1 1243 ? 29.724 -15.011 -7.425 1.00 90.75 1243 GLY A N 1
ATOM 9443 C CA . GLY A 1 1243 ? 30.671 -14.953 -8.539 1.00 90.75 1243 GLY A CA 1
ATOM 9444 C C . GLY A 1 1243 ? 31.694 -13.831 -8.364 1.00 90.75 1243 GLY A C 1
ATOM 9445 O O . GLY A 1 1243 ? 32.895 -14.084 -8.440 1.00 90.75 1243 GLY A O 1
ATOM 9446 N N . ASP A 1 1244 ? 31.225 -12.626 -8.039 1.00 91.94 1244 ASP A N 1
ATOM 9447 C CA . ASP A 1 1244 ? 32.064 -11.445 -7.809 1.00 91.94 1244 ASP A CA 1
ATOM 9448 C C . ASP A 1 1244 ? 32.995 -11.648 -6.597 1.00 91.94 1244 ASP A C 1
ATOM 9450 O O . ASP A 1 1244 ? 34.181 -11.322 -6.647 1.00 91.94 1244 ASP A O 1
ATOM 9454 N N . VAL A 1 1245 ? 32.498 -12.272 -5.522 1.00 91.94 1245 VAL A N 1
ATOM 9455 C CA . VAL A 1 1245 ? 33.296 -12.636 -4.338 1.00 91.94 1245 VAL A CA 1
ATOM 9456 C C . VAL A 1 1245 ? 34.365 -13.668 -4.681 1.00 91.94 1245 VAL A C 1
ATOM 9458 O O . VAL A 1 1245 ? 35.479 -13.575 -4.173 1.00 91.94 1245 VAL A O 1
ATOM 9461 N N . GLY A 1 1246 ? 34.069 -14.620 -5.570 1.00 86.12 1246 GLY A N 1
ATOM 9462 C CA . GLY A 1 1246 ? 35.051 -15.593 -6.052 1.00 86.12 1246 GLY A CA 1
ATOM 9463 C C . GLY A 1 1246 ? 36.231 -14.960 -6.800 1.00 86.12 1246 GLY A C 1
ATOM 9464 O O . GLY A 1 1246 ? 37.310 -15.550 -6.841 1.00 86.12 1246 GLY A O 1
ATOM 9465 N N . LEU A 1 1247 ? 36.047 -13.759 -7.357 1.00 90.12 1247 LEU A N 1
ATOM 9466 C CA . LEU A 1 1247 ? 37.091 -12.984 -8.034 1.00 90.12 1247 LEU A CA 1
ATOM 9467 C C . LEU A 1 1247 ? 37.822 -12.009 -7.093 1.00 90.12 1247 LEU A C 1
ATOM 9469 O O . LEU A 1 1247 ? 38.873 -11.476 -7.452 1.00 90.12 1247 LEU A O 1
ATOM 9473 N N . GLN A 1 1248 ? 37.297 -11.777 -5.889 1.00 94.44 1248 GLN A N 1
ATOM 9474 C CA . GLN A 1 1248 ? 37.827 -10.800 -4.945 1.00 94.44 1248 GLN A CA 1
ATOM 9475 C C . GLN A 1 1248 ? 38.962 -11.397 -4.096 1.00 94.44 1248 GLN A C 1
ATOM 9477 O O . GLN A 1 1248 ? 38.734 -12.117 -3.126 1.00 94.44 1248 GLN A O 1
ATOM 9482 N N . ALA A 1 1249 ? 40.212 -11.041 -4.416 1.00 92.81 1249 ALA A N 1
ATOM 9483 C CA . ALA A 1 1249 ? 41.422 -11.598 -3.795 1.00 92.81 1249 ALA A CA 1
ATOM 9484 C C . ALA A 1 1249 ? 41.535 -11.373 -2.273 1.00 92.81 1249 ALA A C 1
ATOM 9486 O O . ALA A 1 1249 ? 42.285 -12.088 -1.595 1.00 92.81 1249 ALA A O 1
ATOM 9487 N N . ARG A 1 1250 ? 40.813 -10.379 -1.739 1.00 95.31 1250 ARG A N 1
ATOM 9488 C CA . ARG A 1 1250 ? 40.754 -10.046 -0.307 1.00 95.31 1250 ARG A CA 1
ATOM 9489 C C . ARG A 1 1250 ? 39.790 -10.927 0.488 1.00 95.31 1250 ARG A C 1
ATOM 9491 O O . ARG A 1 1250 ? 39.833 -10.879 1.713 1.00 95.31 1250 ARG A O 1
ATOM 9498 N N . LEU A 1 1251 ? 38.936 -11.712 -0.165 1.00 96.62 1251 LEU A N 1
ATOM 9499 C CA . LEU A 1 1251 ? 37.995 -12.612 0.494 1.00 96.62 1251 LEU A CA 1
ATOM 9500 C C . LEU A 1 1251 ? 38.449 -14.065 0.332 1.00 96.62 1251 LEU A C 1
ATOM 9502 O O . LEU A 1 1251 ? 38.809 -14.519 -0.749 1.00 96.62 1251 LEU A O 1
ATOM 9506 N N . GLU A 1 1252 ? 38.444 -14.804 1.434 1.00 95.69 1252 GLU A N 1
ATOM 9507 C CA . GLU A 1 1252 ? 38.733 -16.232 1.471 1.00 95.69 1252 GLU A CA 1
ATOM 9508 C C . GLU A 1 1252 ? 37.438 -16.999 1.725 1.00 95.69 1252 GLU A C 1
ATOM 9510 O O . GLU A 1 1252 ? 36.748 -16.758 2.713 1.00 95.69 1252 GLU A O 1
ATOM 9515 N N . PHE A 1 1253 ? 37.097 -17.928 0.835 1.00 96.50 1253 PHE A N 1
ATOM 9516 C CA . PHE A 1 1253 ? 35.966 -18.824 1.047 1.00 96.50 1253 PHE A CA 1
ATOM 9517 C C . PHE A 1 1253 ? 36.245 -19.777 2.216 1.00 96.50 1253 PHE A C 1
ATOM 9519 O O . PHE A 1 1253 ? 37.281 -20.438 2.239 1.00 96.50 1253 PHE A O 1
ATOM 9526 N N . VAL A 1 1254 ? 35.308 -19.866 3.164 1.00 96.31 1254 VAL A N 1
ATOM 9527 C CA . VAL A 1 1254 ? 35.442 -20.710 4.361 1.00 96.31 1254 VAL A CA 1
ATOM 9528 C C . VAL A 1 1254 ? 34.546 -21.938 4.271 1.00 96.31 1254 VAL A C 1
ATOM 9530 O O . VAL A 1 1254 ? 35.013 -23.062 4.451 1.00 96.31 1254 VAL A O 1
ATOM 9533 N N . ALA A 1 1255 ? 33.248 -21.735 4.031 1.00 96.75 1255 ALA A N 1
ATOM 9534 C CA . ALA A 1 1255 ? 32.266 -22.811 4.071 1.00 96.75 1255 ALA A CA 1
ATOM 9535 C C . ALA A 1 1255 ? 30.977 -22.469 3.314 1.00 96.75 1255 ALA A C 1
ATOM 9537 O O . ALA A 1 1255 ? 30.645 -21.305 3.076 1.00 96.75 1255 ALA A O 1
ATOM 9538 N N . THR A 1 1256 ? 30.207 -23.516 3.027 1.00 96.19 1256 THR A N 1
ATOM 9539 C CA . THR A 1 1256 ? 28.824 -23.442 2.552 1.00 96.19 1256 THR A CA 1
ATOM 9540 C C . THR A 1 1256 ? 27.943 -24.303 3.449 1.00 96.19 1256 THR A C 1
ATOM 9542 O O . THR A 1 1256 ? 28.369 -25.351 3.939 1.00 96.19 1256 THR A O 1
ATOM 9545 N N . SER A 1 1257 ? 26.708 -23.864 3.666 1.00 94.31 1257 SER A N 1
ATOM 9546 C CA . SER A 1 1257 ? 25.667 -24.631 4.342 1.00 94.31 1257 SER A CA 1
ATOM 9547 C C . SER A 1 1257 ? 24.372 -24.500 3.556 1.00 94.31 1257 SER A C 1
ATOM 9549 O O . SER A 1 1257 ? 24.012 -23.401 3.147 1.00 94.31 1257 SER A O 1
ATOM 9551 N N . SER A 1 1258 ? 23.644 -25.599 3.392 1.00 88.31 1258 SER A N 1
ATOM 9552 C CA . SER A 1 1258 ? 22.240 -25.539 2.985 1.00 88.31 1258 SER A CA 1
ATOM 9553 C C . SER A 1 1258 ? 21.389 -25.047 4.157 1.00 88.31 1258 SER A C 1
ATOM 9555 O O . SER A 1 1258 ? 21.621 -25.463 5.298 1.00 88.31 1258 SER A O 1
ATOM 9557 N N . TRP A 1 1259 ? 20.413 -24.196 3.872 1.00 87.94 1259 TRP A N 1
ATOM 9558 C CA . TRP A 1 1259 ? 19.428 -23.671 4.810 1.00 87.94 1259 TRP A CA 1
ATOM 9559 C C . TRP A 1 1259 ? 18.021 -23.769 4.199 1.00 87.94 1259 TRP A C 1
ATOM 9561 O O . TRP A 1 1259 ? 17.876 -23.917 2.987 1.00 87.94 1259 TRP A O 1
ATOM 9571 N N . GLU A 1 1260 ? 16.977 -23.731 5.032 1.00 83.81 1260 GLU A N 1
ATOM 9572 C CA . GLU A 1 1260 ? 15.575 -23.847 4.591 1.00 83.81 1260 GLU A CA 1
ATOM 9573 C C . GLU A 1 1260 ? 15.181 -22.758 3.576 1.00 83.81 1260 GLU A C 1
ATOM 9575 O O . GLU A 1 1260 ? 14.333 -22.994 2.720 1.00 83.81 1260 GLU A O 1
ATOM 9580 N N . GLU A 1 1261 ? 15.842 -21.598 3.628 1.00 83.50 1261 GLU A N 1
ATOM 9581 C CA . GLU A 1 1261 ? 15.604 -20.457 2.731 1.00 83.50 1261 GLU A CA 1
ATOM 9582 C C . GLU A 1 1261 ? 16.641 -20.324 1.606 1.00 83.50 1261 GLU A C 1
ATOM 9584 O O . GLU A 1 1261 ? 16.690 -19.305 0.924 1.00 83.50 1261 GLU A O 1
ATOM 9589 N N . GLY A 1 1262 ? 17.478 -21.343 1.399 1.00 89.00 1262 GLY A N 1
ATOM 9590 C CA . GLY A 1 1262 ? 18.479 -21.370 0.333 1.00 89.00 1262 GLY A CA 1
ATOM 9591 C C . GLY A 1 1262 ? 19.894 -21.617 0.841 1.00 89.00 1262 GLY A C 1
ATOM 9592 O O . GLY A 1 1262 ? 20.123 -22.075 1.956 1.00 89.00 1262 GLY A O 1
ATOM 9593 N N . GLU A 1 1263 ? 20.879 -21.371 -0.007 1.00 93.56 1263 GLU A N 1
ATOM 9594 C CA . GLU A 1 1263 ? 22.284 -21.556 0.321 1.00 93.56 1263 GLU A CA 1
ATOM 9595 C C . GLU A 1 1263 ? 22.837 -20.402 1.182 1.00 93.56 1263 GLU A C 1
ATOM 9597 O O . GLU A 1 1263 ? 22.609 -19.225 0.904 1.00 93.56 1263 GLU A O 1
ATOM 9602 N N . CYS A 1 1264 ? 23.632 -20.728 2.205 1.00 95.31 1264 CYS A N 1
ATOM 9603 C CA . CYS A 1 1264 ? 24.423 -19.757 2.961 1.00 95.31 1264 CYS A CA 1
ATOM 9604 C C . CYS A 1 1264 ? 25.917 -19.967 2.689 1.00 95.31 1264 CYS A C 1
ATOM 9606 O O . CYS A 1 1264 ? 26.413 -21.098 2.768 1.00 95.31 1264 CYS A O 1
ATOM 9608 N N . ARG A 1 1265 ? 26.663 -18.886 2.436 1.00 96.56 1265 ARG A N 1
ATOM 9609 C CA . ARG A 1 1265 ? 28.128 -18.930 2.263 1.00 96.56 1265 ARG A CA 1
ATOM 9610 C C . ARG A 1 1265 ? 28.849 -18.044 3.261 1.00 96.56 1265 ARG A C 1
ATOM 9612 O O . ARG A 1 1265 ? 28.434 -16.917 3.500 1.00 96.56 1265 ARG A O 1
ATOM 9619 N N . LEU A 1 1266 ? 29.960 -18.556 3.783 1.00 97.19 1266 LEU A N 1
ATOM 9620 C CA . LEU A 1 1266 ? 30.841 -17.852 4.706 1.00 97.19 1266 LEU A CA 1
ATOM 9621 C C . LEU A 1 1266 ? 32.146 -17.486 4.008 1.00 97.19 1266 LEU A C 1
ATOM 9623 O O . LEU A 1 1266 ? 32.830 -18.357 3.461 1.00 97.19 1266 LEU A O 1
ATOM 9627 N N . TYR A 1 1267 ? 32.513 -16.214 4.104 1.00 97.38 1267 TYR A N 1
ATOM 9628 C CA . TYR A 1 1267 ? 33.787 -15.691 3.627 1.00 97.38 1267 TYR A CA 1
ATOM 9629 C C . TYR A 1 1267 ? 34.524 -14.979 4.753 1.00 97.38 1267 TYR A C 1
ATOM 9631 O O . TYR A 1 1267 ? 33.907 -14.328 5.593 1.00 97.38 1267 TYR A O 1
ATOM 9639 N N . ARG A 1 1268 ? 35.850 -15.081 4.756 1.00 96.88 1268 ARG A N 1
ATOM 9640 C CA . ARG A 1 1268 ? 36.742 -14.390 5.685 1.00 96.88 1268 ARG A CA 1
ATOM 9641 C C . ARG A 1 1268 ? 37.464 -13.258 4.968 1.00 96.88 1268 ARG A C 1
ATOM 9643 O O . ARG A 1 1268 ? 38.000 -13.460 3.880 1.00 96.88 1268 ARG A O 1
ATOM 9650 N N . LEU A 1 1269 ? 37.530 -12.086 5.590 1.00 96.06 1269 LEU A N 1
ATOM 9651 C CA . LEU A 1 1269 ? 38.350 -10.986 5.097 1.00 96.06 1269 LEU A CA 1
ATOM 9652 C C . LEU A 1 1269 ? 39.827 -11.262 5.397 1.00 96.06 1269 LEU A C 1
ATOM 9654 O O . LEU A 1 1269 ? 40.221 -11.417 6.556 1.00 96.06 1269 LEU A O 1
ATOM 9658 N N . ARG A 1 1270 ? 40.661 -11.315 4.356 1.00 90.06 1270 ARG A N 1
ATOM 9659 C CA . ARG A 1 1270 ? 42.113 -11.437 4.508 1.00 90.06 1270 ARG A CA 1
ATOM 9660 C C . ARG A 1 1270 ? 42.672 -10.171 5.154 1.00 90.06 1270 ARG A C 1
ATOM 9662 O O . ARG A 1 1270 ? 42.232 -9.055 4.851 1.00 90.06 1270 ARG A O 1
ATOM 9669 N N . ARG A 1 1271 ? 43.611 -10.379 6.076 1.00 70.19 1271 ARG A N 1
ATOM 9670 C CA . ARG A 1 1271 ? 44.316 -9.304 6.775 1.00 70.19 1271 ARG A CA 1
ATOM 9671 C C . ARG A 1 1271 ? 45.297 -8.608 5.851 1.00 70.19 1271 ARG A C 1
ATOM 9673 O O . ARG A 1 1271 ? 45.976 -9.329 5.089 1.00 70.19 1271 ARG A O 1
#